Protein AF-0000000071008100 (afdb_homodimer)

Nearest PDB structures (foldseek):
  7f98-assembly1_A  TM=8.931E-01  e=3.083E-53  Homo sapiens
  7f99-assembly1_A  TM=8.999E-01  e=3.779E-52  Homo sapiens
  5vad-assembly1_A  TM=8.948E-01  e=8.210E-52  Homo sapiens
  7y3s-assembly1_A  TM=8.762E-01  e=2.977E-52  Homo sapiens
  7osy-assembly1_B  TM=8.820E-01  e=2.403E-51  Homo sapiens

Sequence (1028 aa):
MLKSILGISPPRVEVNKEDDFDTWYEQVVVKGEMIDHCCLPGYFILKPVAYGMWEKVRSWLADHLQPLELQSFSVPILPYLGDRAQAPYAVSGSSSFPNAESVIYPYCRKWIKSHRDLPLRMNQWCIRFQHEQNPQPLLRSCEYLLQEVHSAHITKDSARQEAAQILELYSLLYRDLLAIPVVKGYKNAAYLQDTDISTGVVIAYIPATNQCIEGAKCHEFGQTLSKAYEITVRDPSATAEPAALLHVWQNCWRISIRALGVMVATHSDNHGLVLPPRIAETQVAIVAAQASSTDEQLILDTETDRLVSRLSSAGIRVKVDDLEGYSLGWRFNEWIVSGTPLFIVLGPNEVTNQVVTIGRRDLLHAEGKVEAAIPELHTIIPTTLANIQEELYRNALAKFQADQTRIADNWDDFIKSLYRDKLVCLAPHCRQRSCELYIEGMGSDGTDQALGSHIKCLCVPLEQPGATEECATPCINPTCKYSALKWAMFGCKYSPGNPIIPLRCFSLPSYRMSMLKSILGISPPRVEVNKEDDFDTWYEQVVVKGEMIDHCCLPGYFILKPVAYGMWEKVRSWLADHLQPLELQSFSVPILPYLGDRAQAPYAVSGSSSFPNAESVIYPYCRKWIKSHRDLPLRMNQWCIRFQHEQNPQPLLRSCEYLLQEVHSAHITKDSARQEAAQILELYSLLYRDLLAIPVVKGYKNAAYLQDTDISTGVVIAYIPATNQCIEGAKCHEFGQTLSKAYEITVRDPSATAEPAALLHVWQNCWRISIRALGVMVATHSDNHGLVLPPRIAETQVAIVAAQASSTDEQLILDTETDRLVSRLSSAGIRVKVDDLEGYSLGWRFNEWIVSGTPLFIVLGPNEVTNQVVTIGRRDLLHAEGKVEAAIPELHTIIPTTLANIQEELYRNALAKFQADQTRIADNWDDFIKSLYRDKLVCLAPHCRQRSCELYIEGMGSDGTDQALGSHIKCLCVPLEQPGATEECATPCINPTCKYSALKWAMFGCKYSPGNPIIPLRCFSLPSYRMS

Radius of gyration: 31.83 Å; Cα contacts (8 Å, |Δi|>4): 2131; chains: 2; bounding box: 93×86×74 Å

Secondary structure (DSSP, 8-state):
--TTTS--PPP---S-TTT-HHHHHHHHHHHTTSEEE-SSTT-EEEPHHHHHHHHHHHHHHHHHHGGG--EE-B--SGGGGS-GGGSTT--S-S-SSPPHHHHHHHHHHHH--SGGG-SEEEEEEEEEE---SS-BTTTB-SEEEEEEEEEEESSHHHHHHHHHHHHHHHHHIIIIIT---EEEEE--GGG--TT-SEEEEEEEEETTTTEEEEEEEEEEEETHHHHHTT-EEE-TT--SSSPPEEEPEEEEEEEETHHHHHHHHHH-BTTB----TTT-S-SEEEEEPPPSSHHHHHHHHHHHHHHHHHHHHTT--EEEE--SSS-HHHHHHHHHHHT-SEEEEE-HHHHHHTEEEEEESSS-GGGGEEEEEGGGHHHHHHHHHHHHHHHHHHHHHHHHHHHTEEE--SHHHHHIIIIIS--EEEEEE---HHHHHHHHTB-TTSSB------EEEEEEESS-SS---TTSSBPSSTT--SBP-EEEEEEEBP--------------------/--TTTS--PPP---S-TTT-HHHHHHHHHHHTTSEEE-SSTT-EEEPHHHHHHHHHHHHHHHHHHGGG--EE-B--SGGGGS-GGGSTT--S-S-SSPPHHHHHHHHHHHH--SGGG-SEEEEEEEEEE---SS-BTTTB-SEEEEEEEEEEESSHHHHHHHHHHHHHHHHHIIIIIT---EEEEE--GGG--TT-SEEEEEEEEETTTTEEEEEEEEEEEETHHHHHTT-EEE-TT--SSSPPEEEPEEEEEEEETHHHHHHHHHH-BTTB----TTT-S-SEEEEEPPPSSHHHHHHHHHHHHHHHHHHHHTT--EEEE--SSS-HHHHHHHHHHHT-SEEEEE-HHHHHHTEEEEEESSS-GGGGEEEEEGGGHHHHHHHHHHHHHHHHHHHHHHHHHHHTEEE--SHHHHHIIIIIS--EEEEEE---HHHHHHHHTB-TTSSB------EEEEEEESS-SS---TTTSB-SSTT--SBP-EEEEEEEBP--------------------

Structure (mmCIF, N/CA/C/O backbone):
data_AF-0000000071008100-model_v1
#
loop_
_entity.id
_entity.type
_entity.pdbx_description
1 polymer 'proline--tRNA ligase'
#
loop_
_atom_site.group_PDB
_atom_site.id
_atom_site.type_symbol
_atom_site.label_atom_id
_atom_site.label_alt_id
_atom_site.label_comp_id
_atom_site.label_asym_id
_atom_site.label_entity_id
_atom_site.label_seq_id
_atom_site.pdbx_PDB_ins_code
_atom_site.Cartn_x
_atom_site.Cartn_y
_atom_site.Cartn_z
_atom_site.occupancy
_atom_site.B_iso_or_equiv
_atom_site.auth_seq_id
_atom_site.auth_comp_id
_atom_site.auth_asym_id
_atom_site.auth_atom_id
_atom_site.pdbx_PDB_model_num
ATOM 1 N N . MET A 1 1 ? -36 -23.938 -1.947 1 25.44 1 MET A N 1
ATOM 2 C CA . MET A 1 1 ? -36.812 -24.016 -3.158 1 25.44 1 MET A CA 1
ATOM 3 C C . MET A 1 1 ? -36.938 -22.656 -3.826 1 25.44 1 MET A C 1
ATOM 5 O O . MET A 1 1 ? -37.031 -22.562 -5.051 1 25.44 1 MET A O 1
ATOM 9 N N . LEU A 1 2 ? -36.812 -21.594 -3.041 1 24.92 2 LEU A N 1
ATOM 10 C CA . LEU A 1 2 ? -37 -20.234 -3.516 1 24.92 2 LEU A CA 1
ATOM 11 C C . LEU A 1 2 ? -35.75 -19.703 -4.203 1 24.92 2 LEU A C 1
ATOM 13 O O . LEU A 1 2 ? -35.844 -19 -5.211 1 24.92 2 LEU A O 1
ATOM 17 N N . LYS A 1 3 ? -34.656 -19.812 -3.801 1 34.62 3 LYS A N 1
ATOM 18 C CA . LYS A 1 3 ? -33.469 -19.469 -4.594 1 34.62 3 LYS A CA 1
ATOM 19 C C . LYS A 1 3 ? -33.344 -20.406 -5.785 1 34.62 3 LYS A C 1
ATOM 21 O O . LYS A 1 3 ? -32.438 -20.234 -6.609 1 34.62 3 LYS A O 1
ATOM 26 N N . SER A 1 4 ? -33.844 -21.516 -5.898 1 36.06 4 SER A N 1
ATOM 27 C CA . SER A 1 4 ? -34.312 -22.062 -7.168 1 36.06 4 SER A CA 1
ATOM 28 C C . SER A 1 4 ? -35.281 -21.109 -7.855 1 36.06 4 SER A C 1
ATOM 30 O O . SER A 1 4 ? -35.469 -21.172 -9.078 1 36.06 4 SER A O 1
ATOM 32 N N . ILE A 1 5 ? -36.062 -20.266 -7.184 1 33.66 5 ILE A N 1
ATOM 33 C CA . ILE A 1 5 ? -37.219 -19.484 -7.684 1 33.66 5 ILE A CA 1
ATOM 34 C C . ILE A 1 5 ? -36.719 -18.188 -8.312 1 33.66 5 ILE A C 1
ATOM 36 O O . ILE A 1 5 ? -37.281 -17.703 -9.289 1 33.66 5 ILE A O 1
ATOM 40 N N . LEU A 1 6 ? -35.781 -17.391 -7.68 1 41.53 6 LEU A N 1
ATOM 41 C CA . LEU A 1 6 ? -35.531 -16.125 -8.367 1 41.53 6 LEU A CA 1
ATOM 42 C C . LEU A 1 6 ? -34.594 -16.344 -9.555 1 41.53 6 LEU A C 1
ATOM 44 O O . LEU A 1 6 ? -34.125 -15.375 -10.172 1 41.53 6 LEU A O 1
ATOM 48 N N . GLY A 1 7 ? -34.344 -17.547 -10.148 1 42.91 7 GLY A N 1
ATOM 49 C CA . GLY A 1 7 ? -33.656 -17.922 -11.391 1 42.91 7 GLY A CA 1
ATOM 50 C C . GLY A 1 7 ? -32.156 -17.703 -11.352 1 42.91 7 GLY A C 1
ATOM 51 O O . GLY A 1 7 ? -31.516 -17.656 -12.398 1 42.91 7 GLY A O 1
ATOM 52 N N . ILE A 1 8 ? -31.609 -17.203 -10.219 1 50.28 8 ILE A N 1
ATOM 53 C CA . ILE A 1 8 ? -30.188 -16.922 -10.383 1 50.28 8 ILE A CA 1
ATOM 54 C C . ILE A 1 8 ? -29.375 -18.172 -10.07 1 50.28 8 ILE A C 1
ATOM 56 O O . ILE A 1 8 ? -29.453 -18.703 -8.961 1 50.28 8 ILE A O 1
ATOM 60 N N . SER A 1 9 ? -28.953 -18.953 -11.008 1 55.56 9 SER A N 1
ATOM 61 C CA . SER A 1 9 ? -28.094 -20.125 -10.891 1 55.56 9 SER A CA 1
ATOM 62 C C . SER A 1 9 ? -26.766 -19.781 -10.203 1 55.56 9 SER A C 1
ATOM 64 O O . SER A 1 9 ? -26.234 -18.688 -10.383 1 55.56 9 SER A O 1
ATOM 66 N N . PRO A 1 10 ? -26.406 -20.641 -9.148 1 61.62 10 PRO A N 1
ATOM 67 C CA . PRO A 1 10 ? -25.109 -20.422 -8.531 1 61.62 10 PRO A CA 1
ATOM 68 C C . PRO A 1 10 ? -23.984 -20.312 -9.562 1 61.62 10 PRO A C 1
ATOM 70 O O . PRO A 1 10 ? -24.094 -20.844 -10.672 1 61.62 10 PRO A O 1
ATOM 73 N N . PRO A 1 11 ? -23.031 -19.5 -9.164 1 72.12 11 PRO A N 1
ATOM 74 C CA . PRO A 1 11 ? -21.906 -19.406 -10.094 1 72.12 11 PRO A CA 1
ATOM 75 C C . PRO A 1 11 ? -21.266 -20.781 -10.375 1 72.12 11 PRO A C 1
ATOM 77 O O . PRO A 1 11 ? -21.172 -21.609 -9.469 1 72.12 11 PRO A O 1
ATOM 80 N N . ARG A 1 12 ? -21.172 -21.125 -11.609 1 82.19 12 ARG A N 1
ATOM 81 C CA . ARG A 1 12 ? -20.484 -22.359 -11.992 1 82.19 12 ARG A CA 1
ATOM 82 C C . ARG A 1 12 ? -19.531 -22.109 -13.148 1 82.19 12 ARG A C 1
ATOM 84 O O . ARG A 1 12 ? -19.812 -21.312 -14.039 1 82.19 12 ARG A O 1
ATOM 91 N N . VAL A 1 13 ? -18.5 -22.828 -13 1 90.06 13 VAL A N 1
ATOM 92 C CA . VAL A 1 13 ? -17.547 -22.828 -14.109 1 90.06 13 VAL A CA 1
ATOM 93 C C . VAL A 1 13 ? -18.094 -23.672 -15.25 1 90.06 13 VAL A C 1
ATOM 95 O O . VAL A 1 13 ? -18.5 -24.828 -15.047 1 90.06 13 VAL A O 1
ATOM 98 N N . GLU A 1 14 ? -18.078 -23.125 -16.359 1 91.62 14 GLU A N 1
ATOM 99 C CA . GLU A 1 14 ? -18.797 -23.75 -17.469 1 91.62 14 GLU A CA 1
ATOM 100 C C . GLU A 1 14 ? -17.844 -24.547 -18.359 1 91.62 14 GLU A C 1
ATOM 102 O O . GLU A 1 14 ? -18.266 -25.5 -19.031 1 91.62 14 GLU A O 1
ATOM 107 N N . VAL A 1 15 ? -16.656 -24.125 -18.391 1 93.69 15 VAL A N 1
ATOM 108 C CA . VAL A 1 15 ? -15.68 -24.781 -19.25 1 93.69 15 VAL A CA 1
ATOM 109 C C . VAL A 1 15 ? -14.672 -25.531 -18.391 1 93.69 15 VAL A C 1
ATOM 111 O O . VAL A 1 15 ? -14.297 -25.078 -17.312 1 93.69 15 VAL A O 1
ATOM 114 N N . ASN A 1 16 ? -14.32 -26.672 -18.953 1 95.06 16 ASN A N 1
ATOM 115 C CA . ASN A 1 16 ? -13.32 -27.469 -18.25 1 95.06 16 ASN A CA 1
ATOM 116 C C . ASN A 1 16 ? -11.906 -26.969 -18.516 1 95.06 16 ASN A C 1
ATOM 118 O O . ASN A 1 16 ? -11.586 -26.562 -19.641 1 95.06 16 ASN A O 1
ATOM 122 N N . LYS A 1 17 ? -11.133 -27.141 -17.5 1 95.31 17 LYS A N 1
ATOM 123 C CA . LYS A 1 17 ? -9.734 -26.719 -17.531 1 95.31 17 LYS A CA 1
ATOM 124 C C . LYS A 1 17 ? -8.992 -27.422 -18.672 1 95.31 17 LYS A C 1
ATOM 126 O O . LYS A 1 17 ? -8.211 -26.781 -19.391 1 95.31 17 LYS A O 1
ATOM 131 N N . GLU A 1 18 ? -9.273 -28.641 -18.953 1 91.44 18 GLU A N 1
ATOM 132 C CA . GLU A 1 18 ? -8.578 -29.484 -19.922 1 91.44 18 GLU A CA 1
ATOM 133 C C . GLU A 1 18 ? -8.992 -29.156 -21.344 1 91.44 18 GLU A C 1
ATOM 135 O O . GLU A 1 18 ? -8.227 -29.375 -22.281 1 91.44 18 GLU A O 1
ATOM 140 N N . ASP A 1 19 ? -10.141 -28.531 -21.469 1 92.19 19 ASP A N 1
ATOM 141 C CA . ASP A 1 19 ? -10.68 -28.281 -22.797 1 92.19 19 ASP A CA 1
ATOM 142 C C . ASP A 1 19 ? -10.305 -26.891 -23.297 1 92.19 19 ASP A C 1
ATOM 144 O O . ASP A 1 19 ? -9.938 -26.703 -24.453 1 92.19 19 ASP A O 1
ATOM 148 N N . ASP A 1 20 ? -10.414 -25.953 -22.406 1 93.62 20 ASP A N 1
ATOM 149 C CA . ASP A 1 20 ? -10.133 -24.547 -22.719 1 93.62 20 ASP A CA 1
ATOM 150 C C . ASP A 1 20 ? -9.586 -23.828 -21.484 1 93.62 20 ASP A C 1
ATOM 152 O O . ASP A 1 20 ? -10.344 -23.172 -20.766 1 93.62 20 ASP A O 1
ATOM 156 N N . PHE A 1 21 ? -8.359 -23.812 -21.422 1 94.19 21 PHE A N 1
ATOM 157 C CA . PHE A 1 21 ? -7.711 -23.297 -20.219 1 94.19 21 PHE A CA 1
ATOM 158 C C . PHE A 1 21 ? -7.988 -21.812 -20.047 1 94.19 21 PHE A C 1
ATOM 160 O O . PHE A 1 21 ? -8.297 -21.344 -18.953 1 94.19 21 PHE A O 1
ATOM 167 N N . ASP A 1 22 ? -7.82 -21 -21.078 1 92.75 22 ASP A N 1
ATOM 168 C CA . ASP A 1 22 ? -7.926 -19.547 -20.984 1 92.75 22 ASP A CA 1
ATOM 169 C C . ASP A 1 22 ? -9.32 -19.125 -20.516 1 92.75 22 ASP A C 1
ATOM 171 O O . ASP A 1 22 ? -9.445 -18.312 -19.609 1 92.75 22 ASP A O 1
ATOM 175 N N . THR A 1 23 ? -10.289 -19.672 -21.094 1 94.25 23 THR A N 1
ATOM 176 C CA . THR A 1 23 ? -11.656 -19.344 -20.719 1 94.25 23 THR A CA 1
ATOM 177 C C . THR A 1 23 ? -11.961 -19.859 -19.312 1 94.25 23 THR A C 1
ATOM 179 O O . THR A 1 23 ? -12.609 -19.172 -18.516 1 94.25 23 THR A O 1
ATOM 182 N N . TRP A 1 24 ? -11.539 -21.109 -19.094 1 96.5 24 TRP A N 1
ATOM 183 C CA . TRP A 1 24 ? -11.695 -21.672 -17.766 1 96.5 24 TRP A CA 1
ATOM 184 C C . TRP A 1 24 ? -11.078 -20.766 -16.703 1 96.5 24 TRP A C 1
ATOM 186 O O . TRP A 1 24 ? -11.727 -20.438 -15.711 1 96.5 24 TRP A O 1
ATOM 196 N N . TYR A 1 25 ? -9.922 -20.406 -16.969 1 96.75 25 TYR A N 1
ATOM 197 C CA . TYR A 1 25 ? -9.18 -19.578 -16.016 1 96.75 25 TYR A CA 1
ATOM 198 C C . TYR A 1 25 ? -9.922 -18.281 -15.719 1 96.75 25 TYR A C 1
ATOM 200 O O . TYR A 1 25 ? -10.094 -17.906 -14.562 1 96.75 25 TYR A O 1
ATOM 208 N N . GLU A 1 26 ? -10.289 -17.609 -16.672 1 94.81 26 GLU A N 1
ATOM 209 C CA . GLU A 1 26 ? -11.008 -16.344 -16.516 1 94.81 26 GLU A CA 1
ATOM 210 C C . GLU A 1 26 ? -12.289 -16.547 -15.711 1 94.81 26 GLU A C 1
ATOM 212 O O . GLU A 1 26 ? -12.594 -15.734 -14.828 1 94.81 26 GLU A O 1
ATOM 217 N N . GLN A 1 27 ? -13 -17.562 -15.992 1 95.75 27 GLN A N 1
ATOM 218 C CA . GLN A 1 27 ? -14.234 -17.828 -15.266 1 95.75 27 GLN A CA 1
ATOM 219 C C . GLN A 1 27 ? -13.953 -18.078 -13.781 1 95.75 27 GLN A C 1
ATOM 221 O O . GLN A 1 27 ? -14.688 -17.594 -12.922 1 95.75 27 GLN A O 1
ATOM 226 N N . VAL A 1 28 ? -12.922 -18.781 -13.555 1 97.25 28 VAL A N 1
ATOM 227 C CA . VAL A 1 28 ? -12.586 -19.141 -12.18 1 97.25 28 VAL A CA 1
ATOM 228 C C . VAL A 1 28 ? -12.266 -17.875 -11.383 1 97.25 28 VAL A C 1
ATOM 230 O O . VAL A 1 28 ? -12.75 -17.688 -10.266 1 97.25 28 VAL A O 1
ATOM 233 N N . VAL A 1 29 ? -11.5 -16.969 -11.961 1 97.06 29 VAL A N 1
ATOM 234 C CA . VAL A 1 29 ? -11.07 -15.781 -11.219 1 97.06 29 VAL A CA 1
ATOM 235 C C . VAL A 1 29 ? -12.234 -14.797 -11.094 1 97.06 29 VAL A C 1
ATOM 237 O O . VAL A 1 29 ? -12.344 -14.078 -10.102 1 97.06 29 VAL A O 1
ATOM 240 N N . VAL A 1 30 ? -13.117 -14.758 -12.055 1 94.88 30 VAL A N 1
ATOM 241 C CA . VAL A 1 30 ? -14.25 -13.844 -12.008 1 94.88 30 VAL A CA 1
ATOM 242 C C . VAL A 1 30 ? -15.32 -14.398 -11.07 1 94.88 30 VAL A C 1
ATOM 244 O O . VAL A 1 30 ? -15.766 -13.703 -10.156 1 94.88 30 VAL A O 1
ATOM 247 N N . LYS A 1 31 ? -15.711 -15.688 -11.242 1 94.62 31 LYS A N 1
ATOM 248 C CA . LYS A 1 31 ? -16.75 -16.297 -10.43 1 94.62 31 LYS A CA 1
ATOM 249 C C . LYS A 1 31 ? -16.266 -16.531 -9 1 94.62 31 LYS A C 1
ATOM 251 O O . LYS A 1 31 ? -17.078 -16.562 -8.062 1 94.62 31 LYS A O 1
ATOM 256 N N . GLY A 1 32 ? -14.977 -16.688 -8.898 1 94.94 32 GLY A N 1
ATOM 257 C CA . GLY A 1 32 ? -14.383 -16.797 -7.574 1 94.94 32 GLY A CA 1
ATOM 258 C C . GLY A 1 32 ? -14.258 -15.453 -6.875 1 94.94 32 GLY A C 1
ATOM 259 O O . GLY A 1 32 ? -13.734 -15.375 -5.762 1 94.94 32 GLY A O 1
ATOM 260 N N . GLU A 1 33 ? -14.594 -14.391 -7.504 1 93.38 33 GLU A N 1
ATOM 261 C CA . GLU A 1 33 ? -14.688 -13.031 -6.969 1 93.38 33 GLU A CA 1
ATOM 262 C C . GLU A 1 33 ? -13.297 -12.445 -6.711 1 93.38 33 GLU A C 1
ATOM 264 O O . GLU A 1 33 ? -13.102 -11.703 -5.75 1 93.38 33 GLU A O 1
ATOM 269 N N . MET A 1 34 ? -12.398 -12.789 -7.531 1 96.25 34 MET A N 1
ATOM 270 C CA . MET A 1 34 ? -11.055 -12.219 -7.398 1 96.25 34 MET A CA 1
ATOM 271 C C . MET A 1 34 ? -10.945 -10.906 -8.164 1 96.25 34 MET A C 1
ATOM 273 O O . MET A 1 34 ? -10.32 -9.961 -7.688 1 96.25 34 MET A O 1
ATOM 277 N N . ILE A 1 35 ? -11.594 -10.906 -9.336 1 96.06 35 ILE A N 1
ATOM 278 C CA . ILE A 1 35 ? -11.445 -9.719 -10.164 1 96.06 35 ILE A CA 1
ATOM 279 C C . ILE A 1 35 ? -12.773 -9.383 -10.828 1 96.06 35 ILE A C 1
ATOM 281 O O . ILE A 1 35 ? -13.688 -10.211 -10.867 1 96.06 35 ILE A O 1
ATOM 285 N N . ASP A 1 36 ? -12.859 -8.172 -11.234 1 93.38 36 ASP A N 1
ATOM 286 C CA . ASP A 1 36 ? -13.867 -7.707 -12.18 1 93.38 36 ASP A CA 1
ATOM 287 C C . ASP A 1 36 ? -13.219 -7.051 -13.398 1 93.38 36 ASP A C 1
ATOM 289 O O . ASP A 1 36 ? -12.133 -6.484 -13.297 1 93.38 36 ASP A O 1
ATOM 293 N N . HIS A 1 37 ? -13.891 -7.246 -14.492 1 88.81 37 HIS A N 1
ATOM 294 C CA . HIS A 1 37 ? -13.422 -6.523 -15.672 1 88.81 37 HIS A CA 1
ATOM 295 C C . HIS A 1 37 ? -13.664 -5.023 -15.531 1 88.81 37 HIS A C 1
ATOM 297 O O . HIS A 1 37 ? -14.688 -4.602 -14.992 1 88.81 37 HIS A O 1
ATOM 303 N N . CYS A 1 38 ? -12.68 -4.328 -15.938 1 84 38 CYS A N 1
ATOM 304 C CA . CYS A 1 38 ? -12.781 -2.873 -15.945 1 84 38 CYS A CA 1
ATOM 305 C C . CYS A 1 38 ? -13.289 -2.375 -17.297 1 84 38 CYS A C 1
ATOM 307 O O . CYS A 1 38 ? -13.672 -3.172 -18.156 1 84 38 CYS A O 1
ATOM 309 N N . CYS A 1 39 ? -13.383 -1.089 -17.406 1 76.75 39 CYS A N 1
ATOM 310 C CA . CYS A 1 39 ? -13.906 -0.463 -18.625 1 76.75 39 CYS A CA 1
ATOM 311 C C . CYS A 1 39 ? -12.891 -0.541 -19.75 1 76.75 39 CYS A C 1
ATOM 313 O O . CYS A 1 39 ? -13.25 -0.386 -20.922 1 76.75 39 CYS A O 1
ATOM 315 N N . LEU A 1 40 ? -11.648 -0.841 -19.453 1 76.5 40 LEU A N 1
ATOM 316 C CA . LEU A 1 40 ? -10.586 -0.984 -20.453 1 76.5 40 LEU A CA 1
ATOM 317 C C . LEU A 1 40 ? -10.117 -2.432 -20.547 1 76.5 40 LEU A C 1
ATOM 319 O O . LEU A 1 40 ? -9.945 -3.098 -19.516 1 76.5 40 LEU A O 1
ATOM 323 N N . PRO A 1 41 ? -9.945 -2.814 -21.781 1 81 41 PRO A N 1
ATOM 324 C CA . PRO A 1 41 ? -9.461 -4.188 -21.922 1 81 41 PRO A CA 1
ATOM 325 C C . PRO A 1 41 ? -8.078 -4.387 -21.312 1 81 41 PRO A C 1
ATOM 327 O O . PRO A 1 41 ? -7.207 -3.523 -21.453 1 81 41 PRO A O 1
ATOM 330 N N . GLY A 1 42 ? -7.926 -5.445 -20.688 1 87.31 42 GLY A N 1
ATOM 331 C CA . GLY A 1 42 ? -6.633 -5.773 -20.109 1 87.31 42 GLY A CA 1
ATOM 332 C C . GLY A 1 42 ? -6.426 -5.172 -18.734 1 87.31 42 GLY A C 1
ATOM 333 O O . GLY A 1 42 ? -5.406 -5.426 -18.094 1 87.31 42 GLY A O 1
ATOM 334 N N . TYR A 1 43 ? -7.359 -4.359 -18.391 1 88.94 43 TYR A N 1
ATOM 335 C CA . TYR A 1 43 ? -7.344 -3.779 -17.047 1 88.94 43 TYR A CA 1
ATOM 336 C C . TYR A 1 43 ? -8.398 -4.426 -16.156 1 88.94 43 TYR A C 1
ATOM 338 O O . TYR A 1 43 ? -9.531 -4.645 -16.594 1 88.94 43 TYR A O 1
ATOM 346 N N . PHE A 1 44 ? -8.031 -4.73 -14.953 1 92.88 44 PHE A N 1
ATOM 347 C CA . PHE A 1 44 ? -8.922 -5.492 -14.086 1 92.88 44 PHE A CA 1
ATOM 348 C C . PHE A 1 44 ? -9.016 -4.859 -12.703 1 92.88 44 PHE A C 1
ATOM 350 O O . PHE A 1 44 ? -8.008 -4.391 -12.164 1 92.88 44 PHE A O 1
ATOM 357 N N . ILE A 1 45 ? -10.18 -4.844 -12.188 1 93.75 45 ILE A N 1
ATOM 358 C CA . ILE A 1 45 ? -10.391 -4.453 -10.797 1 93.75 45 ILE A CA 1
ATOM 359 C C . ILE A 1 45 ? -10.047 -5.621 -9.875 1 93.75 45 ILE A C 1
ATOM 361 O O . ILE A 1 45 ? -10.523 -6.738 -10.078 1 93.75 45 ILE A O 1
ATOM 365 N N . LEU A 1 46 ? -9.219 -5.383 -8.961 1 96.44 46 LEU A N 1
ATOM 366 C CA . LEU A 1 46 ? -8.945 -6.406 -7.953 1 96.44 46 LEU A CA 1
ATOM 367 C C . LEU A 1 46 ? -9.977 -6.344 -6.824 1 96.44 46 LEU A C 1
ATOM 369 O O . LEU A 1 46 ? -10.055 -5.348 -6.105 1 96.44 46 LEU A O 1
ATOM 373 N N . LYS A 1 47 ? -10.68 -7.379 -6.68 1 96 47 LYS A N 1
ATOM 374 C CA . LYS A 1 47 ? -11.68 -7.449 -5.617 1 96 47 LYS A CA 1
ATOM 375 C C . LYS A 1 47 ? -11.039 -7.805 -4.281 1 96 47 LYS A C 1
ATOM 377 O O . LYS A 1 47 ? -9.836 -8.039 -4.207 1 96 47 LYS A O 1
ATOM 382 N N . PRO A 1 48 ? -11.828 -7.758 -3.248 1 93.94 48 PRO A N 1
ATOM 383 C CA . PRO A 1 48 ? -11.258 -7.902 -1.908 1 93.94 48 PRO A CA 1
ATOM 384 C C . PRO A 1 48 ? -10.5 -9.219 -1.729 1 93.94 48 PRO A C 1
ATOM 386 O O . PRO A 1 48 ? -9.469 -9.258 -1.056 1 93.94 48 PRO A O 1
ATOM 389 N N . VAL A 1 49 ? -10.898 -10.227 -2.354 1 94.75 49 VAL A N 1
ATOM 390 C CA . VAL A 1 49 ? -10.242 -11.523 -2.215 1 94.75 49 VAL A CA 1
ATOM 391 C C . VAL A 1 49 ? -8.828 -11.453 -2.785 1 94.75 49 VAL A C 1
ATOM 393 O O . VAL A 1 49 ? -7.859 -11.781 -2.102 1 94.75 49 VAL A O 1
ATOM 396 N N . ALA A 1 50 ? -8.758 -10.977 -3.984 1 97.06 50 ALA A N 1
ATOM 397 C CA . ALA A 1 50 ? -7.453 -10.883 -4.637 1 97.06 50 ALA A CA 1
ATOM 398 C C . ALA A 1 50 ? -6.562 -9.859 -3.945 1 97.06 50 ALA A C 1
ATOM 400 O O . ALA A 1 50 ? -5.383 -10.109 -3.701 1 97.06 50 ALA A O 1
ATOM 401 N N . TYR A 1 51 ? -7.141 -8.742 -3.648 1 97.06 51 TYR A N 1
ATOM 402 C CA . TYR A 1 51 ? -6.371 -7.691 -2.996 1 97.06 51 TYR A CA 1
ATOM 403 C C . TYR A 1 51 ? -5.926 -8.125 -1.604 1 97.06 51 TYR A C 1
ATOM 405 O O . TYR A 1 51 ? -4.805 -7.828 -1.184 1 97.06 51 TYR A O 1
ATOM 413 N N . GLY A 1 52 ? -6.812 -8.727 -0.957 1 95.5 52 GLY A N 1
ATOM 414 C CA . GLY A 1 52 ? -6.445 -9.258 0.349 1 95.5 52 GLY A CA 1
ATOM 415 C C . GLY A 1 52 ? -5.297 -10.242 0.293 1 95.5 52 GLY A C 1
ATOM 416 O O . GLY A 1 52 ? -4.414 -10.227 1.151 1 95.5 52 GLY A O 1
ATOM 417 N N . MET A 1 53 ? -5.332 -11.086 -0.609 1 97.62 53 MET A N 1
ATOM 418 C CA . MET A 1 53 ? -4.246 -12.055 -0.776 1 97.62 53 MET A CA 1
ATOM 419 C C . MET A 1 53 ? -2.938 -11.344 -1.108 1 97.62 53 MET A C 1
ATOM 421 O O . MET A 1 53 ? -1.873 -11.742 -0.634 1 97.62 53 MET A O 1
ATOM 425 N N . TRP A 1 54 ? -3.033 -10.32 -1.957 1 97.69 54 TRP A N 1
ATOM 426 C CA . TRP A 1 54 ? -1.834 -9.547 -2.262 1 97.69 54 TRP A CA 1
ATOM 427 C C . TRP A 1 54 ? -1.272 -8.891 -1.002 1 97.69 54 TRP A C 1
ATOM 429 O O . TRP A 1 54 ? -0.055 -8.836 -0.814 1 97.69 54 TRP A O 1
ATOM 439 N N . GLU A 1 55 ? -2.139 -8.406 -0.19 1 95.12 55 GLU A N 1
ATOM 440 C CA . GLU A 1 55 ? -1.702 -7.828 1.077 1 95.12 55 GLU A CA 1
ATOM 441 C C . GLU A 1 55 ? -1.013 -8.875 1.95 1 95.12 55 GLU A C 1
ATOM 443 O O . GLU A 1 55 ? -0.083 -8.547 2.693 1 95.12 55 GLU A O 1
ATOM 448 N N . LYS A 1 56 ? -1.433 -10.062 1.884 1 97 56 LYS A N 1
ATOM 449 C CA . LYS A 1 56 ? -0.781 -11.133 2.635 1 97 56 LYS A CA 1
ATOM 450 C C . LYS A 1 56 ? 0.615 -11.422 2.09 1 97 56 LYS A C 1
ATOM 452 O O . LYS A 1 56 ? 1.54 -11.703 2.852 1 97 56 LYS A O 1
ATOM 457 N N . VAL A 1 57 ? 0.715 -11.391 0.783 1 98.12 57 VAL A N 1
ATOM 458 C CA . VAL A 1 57 ? 2.037 -11.508 0.176 1 98.12 57 VAL A CA 1
ATOM 459 C C . VAL A 1 57 ? 2.947 -10.398 0.698 1 98.12 57 VAL A C 1
ATOM 461 O O . VAL A 1 57 ? 4.086 -10.664 1.094 1 98.12 57 VAL A O 1
ATOM 464 N N . ARG A 1 58 ? 2.398 -9.211 0.703 1 96.06 58 ARG A N 1
ATOM 465 C CA . ARG A 1 58 ? 3.152 -8.062 1.196 1 96.06 58 ARG A CA 1
ATOM 466 C C . ARG A 1 58 ? 3.596 -8.281 2.641 1 96.06 58 ARG A C 1
ATOM 468 O O . ARG A 1 58 ? 4.758 -8.047 2.98 1 96.06 58 ARG A O 1
ATOM 475 N N . SER A 1 59 ? 2.715 -8.742 3.436 1 94.88 59 SER A N 1
ATOM 476 C CA . SER A 1 59 ? 3.027 -8.977 4.844 1 94.88 59 SER A CA 1
ATOM 477 C C . SER A 1 59 ? 4.074 -10.07 5.008 1 94.88 59 SER A C 1
ATOM 479 O O . SER A 1 59 ? 5 -9.938 5.809 1 94.88 59 SER A O 1
ATOM 481 N N . TRP A 1 60 ? 3.891 -11.125 4.289 1 97.44 60 TRP A N 1
ATOM 482 C CA . TRP A 1 60 ? 4.84 -12.227 4.344 1 97.44 60 TRP A CA 1
ATOM 483 C C . TRP A 1 60 ? 6.242 -11.766 3.961 1 97.44 60 TRP A C 1
ATOM 485 O O . TRP A 1 60 ? 7.215 -12.094 4.641 1 97.44 60 TRP A O 1
ATOM 495 N N . LEU A 1 61 ? 6.375 -10.992 2.92 1 97.5 61 LEU A N 1
ATOM 496 C CA . LEU A 1 61 ? 7.668 -10.492 2.471 1 97.5 61 LEU A CA 1
ATOM 497 C C . LEU A 1 61 ? 8.25 -9.5 3.479 1 97.5 61 LEU A C 1
ATOM 499 O O . LEU A 1 61 ? 9.453 -9.508 3.734 1 97.5 61 LEU A O 1
ATOM 503 N N . ALA A 1 62 ? 7.398 -8.648 3.984 1 93.12 62 ALA A N 1
ATOM 504 C CA . ALA A 1 62 ? 7.863 -7.688 4.977 1 93.12 62 ALA A CA 1
ATOM 505 C C . ALA A 1 62 ? 8.516 -8.391 6.164 1 93.12 62 ALA A C 1
ATOM 507 O O . ALA A 1 62 ? 9.57 -7.965 6.641 1 93.12 62 ALA A O 1
ATOM 508 N N . ASP A 1 63 ? 7.918 -9.445 6.59 1 94.06 63 ASP A N 1
ATOM 509 C CA . ASP A 1 63 ? 8.438 -10.203 7.723 1 94.06 63 ASP A CA 1
ATOM 510 C C . ASP A 1 63 ? 9.797 -10.82 7.395 1 94.06 63 ASP A C 1
ATOM 512 O O . ASP A 1 63 ? 10.711 -10.797 8.219 1 94.06 63 ASP A O 1
ATOM 516 N N . HIS A 1 64 ? 9.938 -11.32 6.25 1 96.25 64 HIS A N 1
ATOM 517 C CA . HIS A 1 64 ? 11.148 -12.039 5.871 1 96.25 64 HIS A CA 1
ATOM 518 C C . HIS A 1 64 ? 12.25 -11.07 5.445 1 96.25 64 HIS A C 1
ATOM 520 O O . HIS A 1 64 ? 13.43 -11.414 5.5 1 96.25 64 HIS A O 1
ATOM 526 N N . LEU A 1 65 ? 11.875 -9.898 5.047 1 95.25 65 LEU A N 1
ATOM 527 C CA . LEU A 1 65 ? 12.844 -8.93 4.539 1 95.25 65 LEU A CA 1
ATOM 528 C C . LEU A 1 65 ? 13.266 -7.957 5.633 1 95.25 65 LEU A C 1
ATOM 530 O O . LEU A 1 65 ? 14.125 -7.102 5.41 1 95.25 65 LEU A O 1
ATOM 534 N N . GLN A 1 66 ? 12.742 -8.086 6.801 1 87.38 66 GLN A N 1
ATOM 535 C CA . GLN A 1 66 ? 13 -7.172 7.91 1 87.38 66 GLN A CA 1
ATOM 536 C C . GLN A 1 66 ? 14.5 -7.043 8.18 1 87.38 66 GLN A C 1
ATOM 538 O O . GLN A 1 66 ? 15.008 -5.938 8.359 1 87.38 66 GLN A O 1
ATOM 543 N N . PRO A 1 67 ? 15.234 -8.133 8.086 1 85.81 67 PRO A N 1
ATOM 544 C CA . PRO A 1 67 ? 16.672 -8.039 8.383 1 85.81 67 PRO A CA 1
ATOM 545 C C . PRO A 1 67 ? 17.438 -7.215 7.344 1 85.81 67 PRO A C 1
ATOM 547 O O . PRO A 1 67 ? 18.547 -6.754 7.613 1 85.81 67 PRO A O 1
ATOM 550 N N . LEU A 1 68 ? 16.922 -7.043 6.188 1 90.81 68 LEU A N 1
ATOM 551 C CA . LEU A 1 68 ? 17.609 -6.352 5.109 1 90.81 68 LEU A CA 1
ATOM 552 C C . LEU A 1 68 ? 17.438 -4.84 5.227 1 90.81 68 LEU A C 1
ATOM 554 O O . LEU A 1 68 ? 18.094 -4.074 4.512 1 90.81 68 LEU A O 1
ATOM 558 N N . GLU A 1 69 ? 16.656 -4.309 6.137 1 85.88 69 GLU A N 1
ATOM 559 C CA . GLU A 1 69 ? 16.469 -2.885 6.402 1 85.88 69 GLU A CA 1
ATOM 560 C C . GLU A 1 69 ? 16.156 -2.121 5.121 1 85.88 69 GLU A C 1
ATOM 562 O O . GLU A 1 69 ? 16.828 -1.142 4.793 1 85.88 69 GLU A O 1
ATOM 567 N N . LEU A 1 70 ? 15.156 -2.5 4.441 1 93.56 70 LEU A N 1
ATOM 568 C CA . LEU A 1 70 ? 14.727 -1.849 3.207 1 93.56 70 LEU A CA 1
ATOM 569 C C . LEU A 1 70 ? 14.289 -0.413 3.475 1 93.56 70 LEU A C 1
ATOM 571 O O . LEU A 1 70 ? 13.75 -0.113 4.543 1 93.56 70 LEU A O 1
ATOM 575 N N . GLN A 1 71 ? 14.602 0.46 2.586 1 92.25 71 GLN A N 1
ATOM 576 C CA . GLN A 1 71 ? 14.102 1.83 2.594 1 92.25 71 GLN A CA 1
ATOM 577 C C . GLN A 1 71 ? 12.953 1.999 1.606 1 92.25 71 GLN A C 1
ATOM 579 O O . GLN A 1 71 ? 13.172 2.094 0.397 1 92.25 71 GLN A O 1
ATOM 584 N N . SER A 1 72 ? 11.773 2.08 2.158 1 94.44 72 SER A N 1
ATOM 585 C CA . SER A 1 72 ? 10.602 2.186 1.298 1 94.44 72 SER A CA 1
ATOM 586 C C . SER A 1 72 ? 10.359 3.627 0.866 1 94.44 72 SER A C 1
ATOM 588 O O . SER A 1 72 ? 10.516 4.555 1.664 1 94.44 72 SER A O 1
ATOM 590 N N . PHE A 1 73 ? 10.102 3.83 -0.382 1 95.5 73 PHE A N 1
ATOM 591 C CA . PHE A 1 73 ? 9.844 5.145 -0.962 1 95.5 73 PHE A CA 1
ATOM 592 C C . PHE A 1 73 ? 8.797 5.051 -2.064 1 95.5 73 PHE A C 1
ATOM 594 O O . PHE A 1 73 ? 8.25 3.979 -2.32 1 95.5 73 PHE A O 1
ATOM 601 N N . SER A 1 74 ? 8.367 6.133 -2.605 1 93.94 74 SER A N 1
ATOM 602 C CA . SER A 1 74 ? 7.355 6.141 -3.658 1 93.94 74 SER A CA 1
ATOM 603 C C . SER A 1 74 ? 7.68 7.176 -4.73 1 93.94 74 SER A C 1
ATOM 605 O O . SER A 1 74 ? 7.984 8.328 -4.418 1 93.94 74 SER A O 1
ATOM 607 N N . VAL A 1 75 ? 7.648 6.742 -5.973 1 92 75 VAL A N 1
ATOM 608 C CA . VAL A 1 75 ? 7.84 7.621 -7.121 1 92 75 VAL A CA 1
ATOM 609 C C . VAL A 1 75 ? 6.504 7.863 -7.816 1 92 75 VAL A C 1
ATOM 611 O O . VAL A 1 75 ? 5.684 6.949 -7.93 1 92 75 VAL A O 1
ATOM 614 N N . PRO A 1 76 ? 6.293 9.07 -8.219 1 89 76 PRO A N 1
ATOM 615 C CA . PRO A 1 76 ? 5.066 9.328 -8.969 1 89 76 PRO A CA 1
ATOM 616 C C . PRO A 1 76 ? 4.922 8.43 -10.195 1 89 76 PRO A C 1
ATOM 618 O O . PRO A 1 76 ? 5.922 8.055 -10.812 1 89 76 PRO A O 1
ATOM 621 N N . ILE A 1 77 ? 3.678 8.18 -10.57 1 85.06 77 ILE A N 1
ATOM 622 C CA . ILE A 1 77 ? 3.387 7.199 -11.609 1 85.06 77 ILE A CA 1
ATOM 623 C C . ILE A 1 77 ? 3.566 7.836 -12.984 1 85.06 77 ILE A C 1
ATOM 625 O O . ILE A 1 77 ? 3.926 7.152 -13.945 1 85.06 77 ILE A O 1
ATOM 629 N N . LEU A 1 78 ? 3.357 9.055 -13.125 1 76.5 78 LEU A N 1
ATOM 630 C CA . LEU A 1 78 ? 3.234 9.711 -14.422 1 76.5 78 LEU A CA 1
ATOM 631 C C . LEU A 1 78 ? 4.527 9.586 -15.219 1 76.5 78 LEU A C 1
ATOM 633 O O . LEU A 1 78 ? 4.496 9.359 -16.438 1 76.5 78 LEU A O 1
ATOM 637 N N . PRO A 1 79 ? 5.629 9.742 -14.492 1 72.94 79 PRO A N 1
ATOM 638 C CA . PRO A 1 79 ? 6.867 9.586 -15.258 1 72.94 79 PRO A CA 1
ATOM 639 C C . PRO A 1 79 ? 6.973 8.211 -15.93 1 72.94 79 PRO A C 1
ATOM 641 O O . PRO A 1 79 ? 7.672 8.062 -16.938 1 72.94 79 PRO A O 1
ATOM 644 N N . TYR A 1 80 ? 6.32 7.262 -15.398 1 73.31 80 TYR A N 1
ATOM 645 C CA . TYR A 1 80 ? 6.375 5.918 -15.953 1 73.31 80 TYR A CA 1
ATOM 646 C C . TYR A 1 80 ? 5.492 5.805 -17.188 1 73.31 80 TYR A C 1
ATOM 648 O O . TYR A 1 80 ? 5.578 4.828 -17.938 1 73.31 80 TYR A O 1
ATOM 656 N N . LEU A 1 81 ? 4.641 6.73 -17.344 1 69.31 81 LEU A N 1
ATOM 657 C CA . LEU A 1 81 ? 3.709 6.703 -18.469 1 69.31 81 LEU A CA 1
ATOM 658 C C . LEU A 1 81 ? 4.223 7.555 -19.625 1 69.31 81 LEU A C 1
ATOM 660 O O . LEU A 1 81 ? 3.578 7.637 -20.672 1 69.31 81 LEU A O 1
ATOM 664 N N . GLY A 1 82 ? 5.379 8.219 -19.422 1 61.56 82 GLY A N 1
ATOM 665 C CA . GLY A 1 82 ? 5.953 9.039 -20.469 1 61.56 82 GLY A CA 1
ATOM 666 C C . GLY A 1 82 ? 6.609 8.227 -21.578 1 61.56 82 GLY A C 1
ATOM 667 O O . GLY A 1 82 ? 6.434 7.008 -21.641 1 61.56 82 GLY A O 1
ATOM 668 N N . ASP A 1 83 ? 7.078 8.984 -22.594 1 51.16 83 ASP A N 1
ATOM 669 C CA . ASP A 1 83 ? 7.719 8.367 -23.75 1 51.16 83 ASP A CA 1
ATOM 670 C C . ASP A 1 83 ? 9.078 7.789 -23.375 1 51.16 83 ASP A C 1
ATOM 672 O O . ASP A 1 83 ? 9.945 8.5 -22.859 1 51.16 83 ASP A O 1
ATOM 676 N N . ARG A 1 84 ? 9.18 6.492 -23.562 1 52.56 84 ARG A N 1
ATOM 677 C CA . ARG A 1 84 ? 10.406 5.738 -23.328 1 52.56 84 ARG A CA 1
ATOM 678 C C . ARG A 1 84 ? 11.594 6.391 -24.047 1 52.56 84 ARG A C 1
ATOM 680 O O . ARG A 1 84 ? 12.727 6.312 -23.562 1 52.56 84 ARG A O 1
ATOM 687 N N . ALA A 1 85 ? 11.289 6.891 -25.25 1 45.06 85 ALA A N 1
ATOM 688 C CA . ALA A 1 85 ? 12.359 7.41 -26.094 1 45.06 85 ALA A CA 1
ATOM 689 C C . ALA A 1 85 ? 13.125 8.523 -25.391 1 45.06 85 ALA A C 1
ATOM 691 O O . ALA A 1 85 ? 14.273 8.82 -25.734 1 45.06 85 ALA A O 1
ATOM 692 N N . GLN A 1 86 ? 12.516 9.125 -24.438 1 43.72 86 GLN A N 1
ATOM 693 C CA . GLN A 1 86 ? 13.188 10.25 -23.797 1 43.72 86 GLN A CA 1
ATOM 694 C C . GLN A 1 86 ? 14.055 9.781 -22.641 1 43.72 86 GLN A C 1
ATOM 696 O O . GLN A 1 86 ? 14.797 10.578 -22.047 1 43.72 86 GLN A O 1
ATOM 701 N N . ALA A 1 87 ? 14.023 8.445 -22.469 1 48.78 87 ALA A N 1
ATOM 702 C CA . ALA A 1 87 ? 14.852 7.977 -21.359 1 48.78 87 ALA A CA 1
ATOM 703 C C . ALA A 1 87 ? 16.219 7.523 -21.844 1 48.78 87 ALA A C 1
ATOM 705 O O . ALA A 1 87 ? 16.328 6.871 -22.891 1 48.78 87 ALA A O 1
ATOM 706 N N . PRO A 1 88 ? 17.281 8.164 -21.516 1 43.69 88 PRO A N 1
ATOM 707 C CA . PRO A 1 88 ? 18.609 7.781 -22.016 1 43.69 88 PRO A CA 1
ATOM 708 C C . PRO A 1 88 ? 18.766 6.27 -22.172 1 43.69 88 PRO A C 1
ATOM 710 O O . PRO A 1 88 ? 19.453 5.809 -23.078 1 43.69 88 PRO A O 1
ATOM 713 N N . TYR A 1 89 ? 18.594 5.477 -21.172 1 42.84 89 TYR A N 1
ATOM 714 C CA . TYR A 1 89 ? 18.844 4.043 -21.281 1 42.84 89 TYR A CA 1
ATOM 715 C C . TYR A 1 89 ? 17.531 3.283 -21.453 1 42.84 89 TYR A C 1
ATOM 717 O O . TYR A 1 89 ? 17.094 2.564 -20.562 1 42.84 89 TYR A O 1
ATOM 725 N N . ALA A 1 90 ? 16.891 3.83 -22.328 1 44.5 90 ALA A N 1
ATOM 726 C CA . ALA A 1 90 ? 15.742 3.035 -22.734 1 44.5 90 ALA A CA 1
ATOM 727 C C . ALA A 1 90 ? 16.141 1.591 -23.016 1 44.5 90 ALA A C 1
ATOM 729 O O . ALA A 1 90 ? 16.891 1.32 -23.953 1 44.5 90 ALA A O 1
ATOM 730 N N . VAL A 1 91 ? 16.375 0.894 -21.953 1 44.97 91 VAL A N 1
ATOM 731 C CA . VAL A 1 91 ? 16.688 -0.522 -22.109 1 44.97 91 VAL A CA 1
ATOM 732 C C . VAL A 1 91 ? 15.797 -1.133 -23.188 1 44.97 91 VAL A C 1
ATOM 734 O O . VAL A 1 91 ? 14.656 -0.7 -23.375 1 44.97 91 VAL A O 1
ATOM 737 N N . SER A 1 92 ? 16.484 -1.754 -23.984 1 41.94 92 SER A N 1
ATOM 738 C CA . SER A 1 92 ? 15.898 -2.533 -25.078 1 41.94 92 SER A CA 1
ATOM 739 C C . SER A 1 92 ? 14.805 -3.461 -24.578 1 41.94 92 SER A C 1
ATOM 741 O O . SER A 1 92 ? 15.008 -4.223 -23.625 1 41.94 92 SER A O 1
ATOM 743 N N . GLY A 1 93 ? 13.609 -2.896 -24.156 1 45.56 93 GLY A N 1
ATOM 744 C CA . GLY A 1 93 ? 12.508 -3.832 -23.969 1 45.56 93 GLY A CA 1
ATOM 745 C C . GLY A 1 93 ? 11.266 -3.463 -24.75 1 45.56 93 GLY A C 1
ATOM 746 O O . GLY A 1 93 ? 11.242 -2.449 -25.453 1 45.56 93 GLY A O 1
ATOM 747 N N . SER A 1 94 ? 10.469 -4.477 -24.922 1 45.56 94 SER A N 1
ATOM 748 C CA . SER A 1 94 ? 9.227 -4.473 -25.688 1 45.56 94 SER A CA 1
ATOM 749 C C . SER A 1 94 ? 8.266 -3.402 -25.188 1 45.56 94 SER A C 1
ATOM 751 O O . SER A 1 94 ? 7.25 -3.121 -25.812 1 45.56 94 SER A O 1
ATOM 753 N N . SER A 1 95 ? 8.617 -2.846 -23.984 1 52.47 95 SER A N 1
ATOM 754 C CA . SER A 1 95 ? 7.566 -1.969 -23.484 1 52.47 95 SER A CA 1
ATOM 755 C C . SER A 1 95 ? 7.82 -0.518 -23.891 1 52.47 95 SER A C 1
ATOM 757 O O . SER A 1 95 ? 8.969 -0.068 -23.906 1 52.47 95 SER A O 1
ATOM 759 N N . SER A 1 96 ? 6.828 0.139 -24.453 1 56.81 96 SER A N 1
ATOM 760 C CA . SER A 1 96 ? 6.82 1.553 -24.812 1 56.81 96 SER A CA 1
ATOM 761 C C . SER A 1 96 ? 6.914 2.439 -23.578 1 56.81 96 SER A C 1
ATOM 763 O O . SER A 1 96 ? 7.113 3.652 -23.688 1 56.81 96 SER A O 1
ATOM 765 N N . PHE A 1 97 ? 6.941 1.688 -22.453 1 62.44 97 PHE A N 1
ATOM 766 C CA . PHE A 1 97 ? 7.004 2.488 -21.234 1 62.44 97 PHE A CA 1
ATOM 767 C C . PHE A 1 97 ? 8.438 2.578 -20.719 1 62.44 97 PHE A C 1
ATOM 769 O O . PHE A 1 97 ? 9.234 1.66 -20.922 1 62.44 97 PHE A O 1
ATOM 776 N N . PRO A 1 98 ? 8.703 3.689 -20.078 1 67.81 98 PRO A N 1
ATOM 777 C CA . PRO A 1 98 ? 10.039 3.814 -19.484 1 67.81 98 PRO A CA 1
ATOM 778 C C . PRO A 1 98 ? 10.312 2.752 -18.422 1 67.81 98 PRO A C 1
ATOM 780 O O . PRO A 1 98 ? 9.398 2.338 -17.703 1 67.81 98 PRO A O 1
ATOM 783 N N . ASN A 1 99 ? 11.586 2.334 -18.469 1 75.19 99 ASN A N 1
ATOM 784 C CA . ASN A 1 99 ? 11.969 1.416 -17.406 1 75.19 99 ASN A CA 1
ATOM 785 C C . ASN A 1 99 ? 12.07 2.129 -16.062 1 75.19 99 ASN A C 1
ATOM 787 O O . ASN A 1 99 ? 12.281 3.342 -16 1 75.19 99 ASN A O 1
ATOM 791 N N . ALA A 1 100 ? 11.914 1.44 -15.062 1 81.06 100 ALA A N 1
ATOM 792 C CA . ALA A 1 100 ? 11.93 1.983 -13.711 1 81.06 100 ALA A CA 1
ATOM 793 C C . ALA A 1 100 ? 13.281 2.602 -13.383 1 81.06 100 ALA A C 1
ATOM 795 O O . ALA A 1 100 ? 13.359 3.617 -12.688 1 81.06 100 ALA A O 1
ATOM 796 N N . GLU A 1 101 ? 14.32 2.008 -13.93 1 85.06 101 GLU A N 1
ATOM 797 C CA . GLU A 1 101 ? 15.688 2.434 -13.641 1 85.06 101 GLU A CA 1
ATOM 798 C C . GLU A 1 101 ? 15.922 3.869 -14.102 1 85.06 101 GLU A C 1
ATOM 800 O O . GLU A 1 101 ? 16.609 4.637 -13.43 1 85.06 101 GLU A O 1
ATOM 805 N N . SER A 1 102 ? 15.359 4.18 -15.195 1 82.06 102 SER A N 1
ATOM 806 C CA . SER A 1 102 ? 15.547 5.527 -15.734 1 82.06 102 SER A CA 1
ATOM 807 C C . SER A 1 102 ? 14.891 6.574 -14.836 1 82.06 102 SER A C 1
ATOM 809 O O . SER A 1 102 ? 15.336 7.723 -14.797 1 82.06 102 SER A O 1
ATOM 811 N N . VAL A 1 103 ? 13.93 6.148 -14.188 1 82.75 103 VAL A N 1
ATOM 812 C CA . VAL A 1 103 ? 13.203 7.07 -13.32 1 82.75 103 VAL A CA 1
ATOM 813 C C . VAL A 1 103 ? 13.852 7.098 -11.938 1 82.75 103 VAL A C 1
ATOM 815 O O . VAL A 1 103 ? 14 8.164 -11.328 1 82.75 103 VAL A O 1
ATOM 818 N N . ILE A 1 104 ? 14.367 6.027 -11.461 1 90.31 104 ILE A N 1
ATOM 819 C CA . ILE A 1 104 ? 14.75 5.848 -10.07 1 90.31 104 ILE A CA 1
ATOM 820 C C . ILE A 1 104 ? 16.234 6.156 -9.898 1 90.31 104 ILE A C 1
ATOM 822 O O . ILE A 1 104 ? 16.641 6.727 -8.883 1 90.31 104 ILE A O 1
ATOM 826 N N . TYR A 1 105 ? 17.078 5.879 -10.789 1 91.38 105 TYR A N 1
ATOM 827 C CA . TYR A 1 105 ? 18.531 5.82 -10.547 1 91.38 105 TYR A CA 1
ATOM 828 C C . TYR A 1 105 ? 19.109 7.219 -10.43 1 91.38 105 TYR A C 1
ATOM 830 O O . TYR A 1 105 ? 20.125 7.418 -9.75 1 91.38 105 TYR A O 1
ATOM 838 N N . PRO A 1 106 ? 18.562 8.195 -11.109 1 88.31 106 PRO A N 1
ATOM 839 C CA . PRO A 1 106 ? 19.047 9.539 -10.781 1 88.31 106 PRO A CA 1
ATOM 840 C C . PRO A 1 106 ? 18.922 9.859 -9.297 1 88.31 106 PRO A C 1
ATOM 842 O O . PRO A 1 106 ? 19.781 10.562 -8.742 1 88.31 106 PRO A O 1
ATOM 845 N N . TYR A 1 107 ? 17.969 9.359 -8.758 1 88.62 107 TYR A N 1
ATOM 846 C CA . TYR A 1 107 ? 17.781 9.602 -7.332 1 88.62 107 TYR A CA 1
ATOM 847 C C . TYR A 1 107 ? 18.688 8.695 -6.508 1 88.62 107 TYR A C 1
ATOM 849 O O . TYR A 1 107 ? 19.125 9.078 -5.418 1 88.62 107 TYR A O 1
ATOM 857 N N . CYS A 1 108 ? 18.922 7.535 -7 1 92.19 108 CYS A N 1
ATOM 858 C CA . CYS A 1 108 ? 19.906 6.672 -6.348 1 92.19 108 CYS A CA 1
ATOM 859 C C . CYS A 1 108 ? 21.25 7.371 -6.223 1 92.19 108 CYS A C 1
ATOM 861 O O . CYS A 1 108 ? 21.891 7.312 -5.172 1 92.19 108 CYS A O 1
ATOM 863 N N . ARG A 1 109 ? 21.641 8.016 -7.262 1 92.12 109 ARG A N 1
ATOM 864 C CA . ARG A 1 109 ? 22.891 8.766 -7.273 1 92.12 109 ARG A CA 1
ATOM 865 C C . ARG A 1 109 ? 22.875 9.859 -6.207 1 92.12 109 ARG A C 1
ATOM 867 O O . ARG A 1 109 ? 23.875 10.062 -5.512 1 92.12 109 ARG A O 1
ATOM 874 N N . LYS A 1 110 ? 21.734 10.445 -6.109 1 88.44 110 LYS A N 1
ATOM 875 C CA . LYS A 1 110 ? 21.594 11.539 -5.152 1 88.44 110 LYS A CA 1
ATOM 876 C C . LYS A 1 110 ? 21.625 11.023 -3.717 1 88.44 110 LYS A C 1
ATOM 878 O O . LYS A 1 110 ? 22.125 11.703 -2.814 1 88.44 110 LYS A O 1
ATOM 883 N N . TRP A 1 111 ? 21.125 9.914 -3.488 1 89.94 111 TRP A N 1
ATOM 884 C CA . TRP A 1 111 ? 20.969 9.383 -2.139 1 89.94 111 TRP A CA 1
ATOM 885 C C . TRP A 1 111 ? 22.266 8.766 -1.631 1 89.94 111 TRP A C 1
ATOM 887 O O . TRP A 1 111 ? 22.484 8.672 -0.42 1 89.94 111 TRP A O 1
ATOM 897 N N . ILE A 1 112 ? 23.078 8.328 -2.562 1 91.94 112 ILE A N 1
ATOM 898 C CA . ILE A 1 112 ? 24.359 7.723 -2.188 1 91.94 112 ILE A CA 1
ATOM 899 C C . ILE A 1 112 ? 25.453 8.789 -2.15 1 91.94 112 ILE A C 1
ATOM 901 O O . ILE A 1 112 ? 25.906 9.25 -3.195 1 91.94 112 ILE A O 1
ATOM 905 N N . LYS A 1 113 ? 25.906 9.102 -1.012 1 81.56 113 LYS A N 1
ATOM 906 C CA . LYS A 1 113 ? 26.922 10.141 -0.862 1 81.56 113 LYS A CA 1
ATOM 907 C C . LYS A 1 113 ? 28.281 9.523 -0.502 1 81.56 113 LYS A C 1
ATOM 909 O O . LYS A 1 113 ? 29.328 10.055 -0.891 1 81.56 113 LYS A O 1
ATOM 914 N N . SER A 1 114 ? 28.234 8.484 0.236 1 84.56 114 SER A N 1
ATOM 915 C CA . SER A 1 114 ? 29.469 7.816 0.651 1 84.56 114 SER A CA 1
ATOM 916 C C . SER A 1 114 ? 29.281 6.301 0.714 1 84.56 114 SER A C 1
ATOM 918 O O . SER A 1 114 ? 28.156 5.805 0.596 1 84.56 114 SER A O 1
ATOM 920 N N . HIS A 1 115 ? 30.422 5.633 0.866 1 86.81 115 HIS A N 1
ATOM 921 C CA . HIS A 1 115 ? 30.375 4.176 0.95 1 86.81 115 HIS A CA 1
ATOM 922 C C . HIS A 1 115 ? 29.578 3.719 2.166 1 86.81 115 HIS A C 1
ATOM 924 O O . HIS A 1 115 ? 29.125 2.572 2.221 1 86.81 115 HIS A O 1
ATOM 930 N N . ARG A 1 116 ? 29.344 4.551 3.102 1 78.62 116 ARG A N 1
ATOM 931 C CA . ARG A 1 116 ? 28.609 4.211 4.316 1 78.62 116 ARG A CA 1
ATOM 932 C C . ARG A 1 116 ? 27.109 4.09 4.035 1 78.62 116 ARG A C 1
ATOM 934 O O . ARG A 1 116 ? 26.359 3.525 4.84 1 78.62 116 ARG A O 1
ATOM 941 N N . ASP A 1 117 ? 26.703 4.645 3.023 1 86.56 117 ASP A N 1
ATOM 942 C CA . ASP A 1 117 ? 25.297 4.574 2.625 1 86.56 117 ASP A CA 1
ATOM 943 C C . ASP A 1 117 ? 24.969 3.229 1.982 1 86.56 117 ASP A C 1
ATOM 945 O O . ASP A 1 117 ? 23.812 2.949 1.662 1 86.56 117 ASP A O 1
ATOM 949 N N . LEU A 1 118 ? 26.047 2.395 1.911 1 92.25 118 LEU A N 1
ATOM 950 C CA . LEU A 1 118 ? 25.875 1.105 1.249 1 92.25 118 LEU A CA 1
ATOM 951 C C . LEU A 1 118 ? 25.891 -0.033 2.264 1 92.25 118 LEU A C 1
ATOM 953 O O . LEU A 1 118 ? 26.578 0.043 3.279 1 92.25 118 LEU A O 1
ATOM 957 N N . PRO A 1 119 ? 25.047 -1.061 2.029 1 95.38 119 PRO A N 1
ATOM 958 C CA . PRO A 1 119 ? 24.156 -1.243 0.882 1 95.38 119 PRO A CA 1
ATOM 959 C C . PRO A 1 119 ? 22.875 -0.413 0.99 1 95.38 119 PRO A C 1
ATOM 961 O O . PRO A 1 119 ? 22.344 -0.237 2.086 1 95.38 119 PRO A O 1
ATOM 964 N N . LEU A 1 120 ? 22.547 0.191 -0.09 1 95.81 120 LEU A N 1
ATOM 965 C CA . LEU A 1 120 ? 21.25 0.862 -0.215 1 95.81 120 LEU A CA 1
ATOM 966 C C . LEU A 1 120 ? 20.219 -0.059 -0.859 1 95.81 120 LEU A C 1
ATOM 968 O O . LEU A 1 120 ? 20.5 -0.706 -1.87 1 95.81 120 LEU A O 1
ATOM 972 N N . ARG A 1 121 ? 19.094 -0.229 -0.258 1 97.44 121 ARG A N 1
ATOM 973 C CA . ARG A 1 121 ? 18 -1.038 -0.781 1 97.44 121 ARG A CA 1
ATOM 974 C C . ARG A 1 121 ? 16.703 -0.234 -0.839 1 97.44 121 ARG A C 1
ATOM 976 O O . ARG A 1 121 ? 16.016 -0.089 0.17 1 97.44 121 ARG A O 1
ATOM 983 N N . MET A 1 122 ? 16.391 0.184 -2.018 1 96.5 122 MET A N 1
ATOM 984 C CA . MET A 1 122 ? 15.203 1.015 -2.25 1 96.5 122 MET A CA 1
ATOM 985 C C . MET A 1 122 ? 14 0.157 -2.619 1 96.5 122 MET A C 1
ATOM 987 O O . MET A 1 122 ? 13.938 -0.399 -3.717 1 96.5 122 MET A O 1
ATOM 991 N N . ASN A 1 123 ? 13.062 0.103 -1.737 1 96.81 123 ASN A N 1
ATOM 992 C CA . ASN A 1 123 ? 11.906 -0.771 -1.892 1 96.81 123 ASN A CA 1
ATOM 993 C C . ASN A 1 123 ? 10.656 0.018 -2.275 1 96.81 123 ASN A C 1
ATOM 995 O O . ASN A 1 123 ? 10.367 1.062 -1.688 1 96.81 123 ASN A O 1
ATOM 999 N N . GLN A 1 124 ? 9.898 -0.484 -3.236 1 95.56 124 GLN A N 1
ATOM 1000 C CA . GLN A 1 124 ? 8.625 0.119 -3.611 1 95.56 124 GLN A CA 1
ATOM 1001 C C . GLN A 1 124 ? 7.551 -0.944 -3.801 1 95.56 124 GLN A C 1
ATOM 1003 O O . GLN A 1 124 ? 7.805 -2 -4.383 1 95.56 124 GLN A O 1
ATOM 1008 N N . TRP A 1 125 ? 6.422 -0.72 -3.229 1 94.5 125 TRP A N 1
ATOM 1009 C CA . TRP A 1 125 ? 5.172 -1.363 -3.629 1 94.5 125 TRP A CA 1
ATOM 1010 C C . TRP A 1 125 ? 4.406 -0.495 -4.621 1 94.5 125 TRP A C 1
ATOM 1012 O O . TRP A 1 125 ? 3.889 0.563 -4.258 1 94.5 125 TRP A O 1
ATOM 1022 N N . CYS A 1 126 ? 4.367 -0.92 -5.902 1 92.69 126 CYS A N 1
ATOM 1023 C CA . CYS A 1 126 ? 3.92 0.03 -6.914 1 92.69 126 CYS A CA 1
ATOM 1024 C C . CYS A 1 126 ? 3.115 -0.67 -8.008 1 92.69 126 CYS A C 1
ATOM 1026 O O . CYS A 1 126 ? 2.803 -1.856 -7.887 1 92.69 126 CYS A O 1
ATOM 1028 N N . ILE A 1 127 ? 2.645 0.166 -8.914 1 91.25 127 ILE A N 1
ATOM 1029 C CA . ILE A 1 127 ? 1.933 -0.268 -10.109 1 91.25 127 ILE A CA 1
ATOM 1030 C C . ILE A 1 127 ? 2.844 -0.137 -11.328 1 91.25 127 ILE A C 1
ATOM 1032 O O . ILE A 1 127 ? 3.645 0.796 -11.414 1 91.25 127 ILE A O 1
ATOM 1036 N N . ARG A 1 128 ? 2.734 -1.072 -12.164 1 88.69 128 ARG A N 1
ATOM 1037 C CA . ARG A 1 128 ? 3.469 -1.013 -13.422 1 88.69 128 ARG A CA 1
ATOM 1038 C C . ARG A 1 128 ? 2.557 -1.322 -14.602 1 88.69 128 ARG A C 1
ATOM 1040 O O . ARG A 1 128 ? 1.442 -1.818 -14.422 1 88.69 128 ARG A O 1
ATOM 1047 N N . PHE A 1 129 ? 3.092 -0.978 -15.766 1 84.38 129 PHE A N 1
ATOM 1048 C CA . PHE A 1 129 ? 2.287 -1.072 -16.969 1 84.38 129 PHE A CA 1
ATOM 1049 C C . PHE A 1 129 ? 3.012 -1.882 -18.047 1 84.38 129 PHE A C 1
ATOM 1051 O O . PHE A 1 129 ? 4.242 -1.897 -18.094 1 84.38 129 PHE A O 1
ATOM 1058 N N . GLN A 1 130 ? 2.26 -2.559 -18.797 1 82.56 130 GLN A N 1
ATOM 1059 C CA . GLN A 1 130 ? 2.783 -3.221 -19.984 1 82.56 130 GLN A CA 1
ATOM 1060 C C . GLN A 1 130 ? 1.718 -3.32 -21.078 1 82.56 130 GLN A C 1
ATOM 1062 O O . GLN A 1 130 ? 0.521 -3.277 -20.781 1 82.56 130 GLN A O 1
ATOM 1067 N N . HIS A 1 131 ? 2.23 -3.41 -22.234 1 76.75 131 HIS A N 1
ATOM 1068 C CA . HIS A 1 131 ? 1.312 -3.658 -23.344 1 76.75 131 HIS A CA 1
ATOM 1069 C C . HIS A 1 131 ? 1.011 -5.148 -23.484 1 76.75 131 HIS A C 1
ATOM 1071 O O . HIS A 1 131 ? 1.93 -5.965 -23.562 1 76.75 131 HIS A O 1
ATOM 1077 N N . GLU A 1 132 ? -0.264 -5.438 -23.391 1 81.44 132 GLU A N 1
ATOM 1078 C CA . GLU A 1 132 ? -0.657 -6.84 -23.531 1 81.44 132 GLU A CA 1
ATOM 1079 C C . GLU A 1 132 ? -1.765 -7.004 -24.562 1 81.44 132 GLU A C 1
ATOM 1081 O O . GLU A 1 132 ? -2.832 -6.398 -24.438 1 81.44 132 GLU A O 1
ATOM 1086 N N . GLN A 1 133 ? -1.452 -7.852 -25.5 1 76.5 133 GLN A N 1
ATOM 1087 C CA . GLN A 1 133 ? -2.42 -8.102 -26.562 1 76.5 133 GLN A CA 1
ATOM 1088 C C . GLN A 1 133 ? -3.492 -9.086 -26.109 1 76.5 133 GLN A C 1
ATOM 1090 O O . GLN A 1 133 ? -4.66 -8.953 -26.484 1 76.5 133 GLN A O 1
ATOM 1095 N N . ASN A 1 134 ? -3.074 -10.031 -25.406 1 83.88 134 ASN A N 1
ATOM 1096 C CA . ASN A 1 134 ? -3.984 -11.047 -24.875 1 83.88 134 ASN A CA 1
ATOM 1097 C C . ASN A 1 134 ? -3.928 -11.102 -23.344 1 83.88 134 ASN A C 1
ATOM 1099 O O . ASN A 1 134 ? -3.418 -12.07 -22.781 1 83.88 134 ASN A O 1
ATOM 1103 N N . PRO A 1 135 ? -4.629 -10.164 -22.812 1 89.38 135 PRO A N 1
ATOM 1104 C CA . PRO A 1 135 ? -4.516 -10.086 -21.359 1 89.38 135 PRO A CA 1
ATOM 1105 C C . PRO A 1 135 ? -5.227 -11.242 -20.641 1 89.38 135 PRO A C 1
ATOM 1107 O O . PRO A 1 135 ? -6.281 -11.695 -21.109 1 89.38 135 PRO A O 1
ATOM 1110 N N . GLN A 1 136 ? -4.641 -11.836 -19.734 1 92.81 136 GLN A N 1
ATOM 1111 C CA . GLN A 1 136 ? -5.191 -12.789 -18.781 1 92.81 136 GLN A CA 1
ATOM 1112 C C . GLN A 1 136 ? -5.098 -12.258 -17.359 1 92.81 136 GLN A C 1
ATOM 1114 O O . GLN A 1 136 ? -4.004 -11.961 -16.875 1 92.81 136 GLN A O 1
ATOM 1119 N N . PRO A 1 137 ? -6.203 -12.148 -16.703 1 94.5 137 PRO A N 1
ATOM 1120 C CA . PRO A 1 137 ? -6.199 -11.516 -15.375 1 94.5 137 PRO A CA 1
ATOM 1121 C C . PRO A 1 137 ? -5.141 -12.102 -14.445 1 94.5 137 PRO A C 1
ATOM 1123 O O . PRO A 1 137 ? -4.996 -13.32 -14.359 1 94.5 137 PRO A O 1
ATOM 1126 N N . LEU A 1 138 ? -4.414 -11.25 -13.805 1 95.88 138 LEU A N 1
ATOM 1127 C CA . LEU A 1 138 ? -3.395 -11.57 -12.812 1 95.88 138 LEU A CA 1
ATOM 1128 C C . LEU A 1 138 ? -2.146 -12.141 -13.484 1 95.88 138 LEU A C 1
ATOM 1130 O O . LEU A 1 138 ? -1.024 -11.812 -13.094 1 95.88 138 LEU A O 1
ATOM 1134 N N . LEU A 1 139 ? -2.287 -12.891 -14.484 1 94.94 139 LEU A N 1
ATOM 1135 C CA . LEU A 1 139 ? -1.153 -13.516 -15.156 1 94.94 139 LEU A CA 1
ATOM 1136 C C . LEU A 1 139 ? -0.482 -12.539 -16.109 1 94.94 139 LEU A C 1
ATOM 1138 O O . LEU A 1 139 ? 0.746 -12.43 -16.141 1 94.94 139 LEU A O 1
ATOM 1142 N N . ARG A 1 140 ? -1.254 -11.898 -16.875 1 92.06 140 ARG A N 1
ATOM 1143 C CA . ARG A 1 140 ? -0.785 -10.914 -17.844 1 92.06 140 ARG A CA 1
ATOM 1144 C C . ARG A 1 140 ? -1.779 -9.766 -17.984 1 92.06 140 ARG A C 1
ATOM 1146 O O . ARG A 1 140 ? -2.707 -9.844 -18.797 1 92.06 140 ARG A O 1
ATOM 1153 N N . SER A 1 141 ? -1.552 -8.727 -17.266 1 90.62 141 SER A N 1
ATOM 1154 C CA . SER A 1 141 ? -2.432 -7.559 -17.281 1 90.62 141 SER A CA 1
ATOM 1155 C C . SER A 1 141 ? -1.691 -6.32 -17.766 1 90.62 141 SER A C 1
ATOM 1157 O O . SER A 1 141 ? -0.466 -6.238 -17.672 1 90.62 141 SER A O 1
ATOM 1159 N N . CYS A 1 142 ? -2.424 -5.43 -18.281 1 87.19 142 CYS A N 1
ATOM 1160 C CA . CYS A 1 142 ? -1.822 -4.184 -18.75 1 87.19 142 CYS A CA 1
ATOM 1161 C C . CYS A 1 142 ? -1.337 -3.342 -17.578 1 87.19 142 CYS A C 1
ATOM 1163 O O . CYS A 1 142 ? -0.394 -2.561 -17.719 1 87.19 142 CYS A O 1
ATOM 1165 N N . GLU A 1 143 ? -1.979 -3.424 -16.531 1 90.44 143 GLU A N 1
ATOM 1166 C CA . GLU A 1 143 ? -1.605 -2.812 -15.258 1 90.44 143 GLU A CA 1
ATOM 1167 C C . GLU A 1 143 ? -1.574 -3.848 -14.133 1 90.44 143 GLU A C 1
ATOM 1169 O O . GLU A 1 143 ? -2.48 -4.676 -14.023 1 90.44 143 GLU A O 1
ATOM 1174 N N . TYR A 1 144 ? -0.502 -3.83 -13.398 1 93.44 144 TYR A N 1
ATOM 1175 C CA . TYR A 1 144 ? -0.414 -4.855 -12.367 1 93.44 144 TYR A CA 1
ATOM 1176 C C . TYR A 1 144 ? 0.347 -4.336 -11.148 1 93.44 144 TYR A C 1
ATOM 1178 O O . TYR A 1 144 ? 1.125 -3.385 -11.258 1 93.44 144 TYR A O 1
ATOM 1186 N N . LEU A 1 145 ? 0.102 -4.914 -10 1 95.88 145 LEU A N 1
ATOM 1187 C CA . LEU A 1 145 ? 0.798 -4.594 -8.766 1 95.88 145 LEU A CA 1
ATOM 1188 C C . LEU A 1 145 ? 2.131 -5.328 -8.68 1 95.88 145 LEU A C 1
ATOM 1190 O O . LEU A 1 145 ? 2.238 -6.48 -9.109 1 95.88 145 LEU A O 1
ATOM 1194 N N . LEU A 1 146 ? 3.064 -4.574 -8.078 1 94.62 146 LEU A N 1
ATOM 1195 C CA . LEU A 1 146 ? 4.434 -5.074 -8.109 1 94.62 146 LEU A CA 1
ATOM 1196 C C . LEU A 1 146 ? 5.203 -4.645 -6.867 1 94.62 146 LEU A C 1
ATOM 1198 O O . LEU A 1 146 ? 5.012 -3.535 -6.367 1 94.62 146 LEU A O 1
ATOM 1202 N N . GLN A 1 147 ? 5.965 -5.602 -6.254 1 97.19 147 GLN A N 1
ATOM 1203 C CA . GLN A 1 147 ? 7.035 -5.242 -5.336 1 97.19 147 GLN A CA 1
ATOM 1204 C C . GLN A 1 147 ? 8.383 -5.195 -6.051 1 97.19 147 GLN A C 1
ATOM 1206 O O . GLN A 1 147 ? 8.773 -6.156 -6.715 1 97.19 147 GLN A O 1
ATOM 1211 N N . GLU A 1 148 ? 9.062 -4.074 -5.945 1 96.31 148 GLU A N 1
ATOM 1212 C CA . GLU A 1 148 ? 10.336 -3.889 -6.637 1 96.31 148 GLU A CA 1
ATOM 1213 C C . GLU A 1 148 ? 11.375 -3.246 -5.727 1 96.31 148 GLU A C 1
ATOM 1215 O O . GLU A 1 148 ? 11.07 -2.293 -5.004 1 96.31 148 GLU A O 1
ATOM 1220 N N . VAL A 1 149 ? 12.586 -3.795 -5.766 1 97.69 149 VAL A N 1
ATOM 1221 C CA . VAL A 1 149 ? 13.672 -3.24 -4.965 1 97.69 149 VAL A CA 1
ATOM 1222 C C . VAL A 1 149 ? 14.883 -2.961 -5.855 1 97.69 149 VAL A C 1
ATOM 1224 O O . VAL A 1 149 ? 15.266 -3.803 -6.668 1 97.69 149 VAL A O 1
ATOM 1227 N N . HIS A 1 150 ? 15.406 -1.809 -5.766 1 97.38 150 HIS A N 1
ATOM 1228 C CA . HIS A 1 150 ? 16.688 -1.441 -6.359 1 97.38 150 HIS A CA 1
ATOM 1229 C C . HIS A 1 150 ? 17.766 -1.32 -5.297 1 97.38 150 HIS A C 1
ATOM 1231 O O . HIS A 1 150 ? 17.641 -0.535 -4.355 1 97.38 150 HIS A O 1
ATOM 1237 N N . SER A 1 151 ? 18.797 -2.055 -5.48 1 97.88 151 SER A N 1
ATOM 1238 C CA . SER A 1 151 ? 19.828 -2.02 -4.449 1 97.88 151 SER A CA 1
ATOM 1239 C C . SER A 1 151 ? 21.188 -1.63 -5.039 1 97.88 151 SER A C 1
ATOM 1241 O O . SER A 1 151 ? 21.391 -1.723 -6.25 1 97.88 151 SER A O 1
ATOM 1243 N N . ALA A 1 152 ? 22.062 -1.122 -4.238 1 98.12 152 ALA A N 1
ATOM 1244 C CA . ALA A 1 152 ? 23.438 -0.728 -4.562 1 98.12 152 ALA A CA 1
ATOM 1245 C C . ALA A 1 152 ? 24.422 -1.242 -3.514 1 98.12 152 ALA A C 1
ATOM 1247 O O . ALA A 1 152 ? 24.156 -1.157 -2.312 1 98.12 152 ALA A O 1
ATOM 1248 N N . HIS A 1 153 ? 25.516 -1.771 -3.994 1 97.81 153 HIS A N 1
ATOM 1249 C CA . HIS A 1 153 ? 26.516 -2.402 -3.145 1 97.81 153 HIS A CA 1
ATOM 1250 C C . HIS A 1 153 ? 27.922 -1.892 -3.473 1 97.81 153 HIS A C 1
ATOM 1252 O O . HIS A 1 153 ? 28.188 -1.49 -4.609 1 97.81 153 HIS A O 1
ATOM 1258 N N . ILE A 1 154 ? 28.781 -2.027 -2.51 1 95.88 154 ILE A N 1
ATOM 1259 C CA . ILE A 1 154 ? 30.156 -1.551 -2.695 1 95.88 154 ILE A CA 1
ATOM 1260 C C . ILE A 1 154 ? 30.953 -2.574 -3.496 1 95.88 154 ILE A C 1
ATOM 1262 O O . ILE A 1 154 ? 31.828 -2.209 -4.277 1 95.88 154 ILE A O 1
ATOM 1266 N N . THR A 1 155 ? 30.656 -3.861 -3.26 1 96.56 155 THR A N 1
ATOM 1267 C CA . THR A 1 155 ? 31.422 -4.902 -3.924 1 96.56 155 THR A CA 1
ATOM 1268 C C . THR A 1 155 ? 30.516 -5.82 -4.734 1 96.56 155 THR A C 1
ATOM 1270 O O . THR A 1 155 ? 29.312 -5.91 -4.465 1 96.56 155 THR A O 1
ATOM 1273 N N . LYS A 1 156 ? 31.203 -6.5 -5.648 1 97.25 156 LYS A N 1
ATOM 1274 C CA . LYS A 1 156 ? 30.516 -7.508 -6.449 1 97.25 156 LYS A CA 1
ATOM 1275 C C . LYS A 1 156 ? 29.969 -8.633 -5.574 1 97.25 156 LYS A C 1
ATOM 1277 O O . LYS A 1 156 ? 28.828 -9.078 -5.773 1 97.25 156 LYS A O 1
ATOM 1282 N N . ASP A 1 157 ? 30.688 -9.062 -4.637 1 97.62 157 ASP A N 1
ATOM 1283 C CA . ASP A 1 157 ? 30.312 -10.188 -3.781 1 97.62 157 ASP A CA 1
ATOM 1284 C C . ASP A 1 157 ? 29.078 -9.852 -2.949 1 97.62 157 ASP A C 1
ATOM 1286 O O . ASP A 1 157 ? 28.188 -10.688 -2.787 1 97.62 157 ASP A O 1
ATOM 1290 N N . SER A 1 158 ? 29.062 -8.648 -2.447 1 97.25 158 SER A N 1
ATOM 1291 C CA . SER A 1 158 ? 27.906 -8.219 -1.673 1 97.25 158 SER A CA 1
ATOM 1292 C C . SER A 1 158 ? 26.625 -8.242 -2.518 1 97.25 158 SER A C 1
ATOM 1294 O O . SER A 1 158 ? 25.578 -8.688 -2.055 1 97.25 158 SER A O 1
ATOM 1296 N N . ALA A 1 159 ? 26.734 -7.805 -3.684 1 98.12 159 ALA A N 1
ATOM 1297 C CA . ALA A 1 159 ? 25.594 -7.793 -4.598 1 98.12 159 ALA A CA 1
ATOM 1298 C C . ALA A 1 159 ? 25.156 -9.211 -4.945 1 98.12 159 ALA A C 1
ATOM 1300 O O . ALA A 1 159 ? 23.953 -9.516 -4.965 1 98.12 159 ALA A O 1
ATOM 1301 N N . ARG A 1 160 ? 26.109 -10.062 -5.184 1 97.62 160 ARG A N 1
ATOM 1302 C CA . ARG A 1 160 ? 25.828 -11.445 -5.547 1 97.62 160 ARG A CA 1
ATOM 1303 C C . ARG A 1 160 ? 25.156 -12.188 -4.387 1 97.62 160 ARG A C 1
ATOM 1305 O O . ARG A 1 160 ? 24.266 -12.992 -4.598 1 97.62 160 ARG A O 1
ATOM 1312 N N . GLN A 1 161 ? 25.625 -11.953 -3.264 1 97.44 161 GLN A N 1
ATOM 1313 C CA . GLN A 1 161 ? 25.031 -12.586 -2.082 1 97.44 161 GLN A CA 1
ATOM 1314 C C . GLN A 1 161 ? 23.578 -12.188 -1.912 1 97.44 161 GLN A C 1
ATOM 1316 O O . GLN A 1 161 ? 22.734 -13.031 -1.607 1 97.44 161 GLN A O 1
ATOM 1321 N N . GLU A 1 162 ? 23.297 -10.914 -2.078 1 97.81 162 GLU A N 1
ATOM 1322 C CA . GLU A 1 162 ? 21.906 -10.469 -1.99 1 97.81 162 GLU A CA 1
ATOM 1323 C C . GLU A 1 162 ? 21.047 -11.141 -3.055 1 97.81 162 GLU A C 1
ATO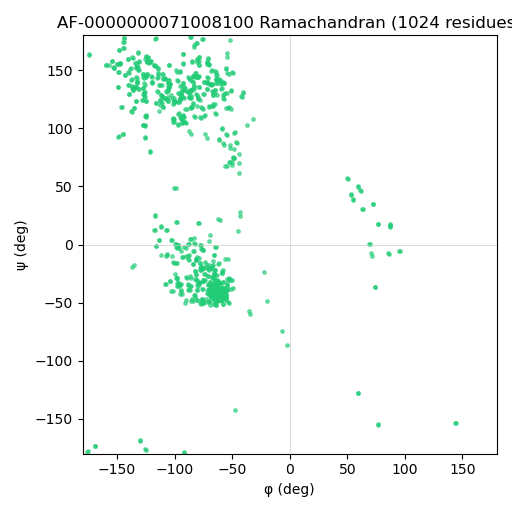M 1325 O O . GLU A 1 162 ? 19.938 -11.594 -2.766 1 97.81 162 GLU A O 1
ATOM 1330 N N . ALA A 1 163 ? 21.578 -11.148 -4.227 1 97.75 163 ALA A N 1
ATOM 1331 C CA . ALA A 1 163 ? 20.828 -11.758 -5.324 1 97.75 163 ALA A CA 1
ATOM 1332 C C . ALA A 1 163 ? 20.469 -13.203 -5.012 1 97.75 163 ALA A C 1
ATOM 1334 O O . ALA A 1 163 ? 19.328 -13.625 -5.223 1 97.75 163 ALA A O 1
ATOM 1335 N N . ALA A 1 164 ? 21.406 -13.953 -4.52 1 97 164 ALA A N 1
ATOM 1336 C CA . ALA A 1 164 ? 21.172 -15.352 -4.176 1 97 164 ALA A CA 1
ATOM 1337 C C . ALA A 1 164 ? 20.141 -15.477 -3.059 1 97 164 ALA A C 1
ATOM 1339 O O . ALA A 1 164 ? 19.25 -16.328 -3.113 1 97 164 ALA A O 1
ATOM 1340 N N . GLN A 1 165 ? 20.266 -14.656 -2.109 1 97.19 165 GLN A N 1
ATOM 1341 C CA . GLN A 1 165 ? 19.344 -14.68 -0.975 1 97.19 165 GLN A CA 1
ATOM 1342 C C . GLN A 1 165 ? 17.922 -14.367 -1.419 1 97.19 165 GLN A C 1
ATOM 1344 O O . GLN A 1 165 ? 16.969 -14.992 -0.949 1 97.19 165 GLN A O 1
ATOM 1349 N N . ILE A 1 166 ? 17.812 -13.406 -2.219 1 97.88 166 ILE A N 1
ATOM 1350 C CA . ILE A 1 166 ? 16.5 -12.961 -2.662 1 97.88 166 ILE A CA 1
ATOM 1351 C C . ILE A 1 166 ? 15.852 -14.039 -3.539 1 97.88 166 ILE A C 1
ATOM 1353 O O . ILE A 1 166 ? 14.648 -14.281 -3.455 1 97.88 166 ILE A O 1
ATOM 1357 N N . LEU A 1 167 ? 16.625 -14.602 -4.426 1 97.69 167 LEU A N 1
ATOM 1358 C CA . LEU A 1 167 ? 16.109 -15.688 -5.246 1 97.69 167 LEU A CA 1
ATOM 1359 C C . LEU A 1 167 ? 15.562 -16.812 -4.375 1 97.69 167 LEU A C 1
ATOM 1361 O O . LEU A 1 167 ? 14.5 -17.375 -4.66 1 97.69 167 LEU A O 1
ATOM 1365 N N . GLU A 1 168 ? 16.25 -17.125 -3.395 1 97.75 168 GLU A N 1
ATOM 1366 C CA . GLU A 1 168 ? 15.797 -18.125 -2.445 1 97.75 168 GLU A CA 1
ATOM 1367 C C . GLU A 1 168 ? 14.516 -17.688 -1.742 1 97.75 168 GLU A C 1
ATOM 1369 O O . GLU A 1 168 ? 13.594 -18.484 -1.57 1 97.75 168 GLU A O 1
ATOM 1374 N N . LEU A 1 169 ? 14.5 -16.5 -1.353 1 98.19 169 LEU A N 1
ATOM 1375 C CA . LEU A 1 169 ? 13.344 -15.961 -0.638 1 98.19 169 LEU A CA 1
ATOM 1376 C C . LEU A 1 169 ? 12.086 -16.047 -1.498 1 98.19 169 LEU A C 1
ATOM 1378 O O . LEU A 1 169 ? 11.031 -16.469 -1.021 1 98.19 169 LEU A O 1
ATOM 1382 N N . TYR A 1 170 ? 12.227 -15.617 -2.734 1 98.5 170 TYR A N 1
ATOM 1383 C CA . TYR A 1 170 ? 11.07 -15.672 -3.617 1 98.5 170 TYR A CA 1
ATOM 1384 C C . TYR A 1 170 ? 10.641 -17.109 -3.859 1 98.5 170 TYR A C 1
ATOM 1386 O O . TYR A 1 170 ? 9.445 -17.406 -3.971 1 98.5 170 TYR A O 1
ATOM 1394 N N . SER A 1 171 ? 11.562 -18.016 -3.947 1 98.19 171 SER A N 1
ATOM 1395 C CA . SER A 1 171 ? 11.227 -19.438 -4.066 1 98.19 171 SER A CA 1
ATOM 1396 C C . SER A 1 171 ? 10.461 -19.922 -2.842 1 98.19 171 SER A C 1
ATOM 1398 O O . SER A 1 171 ? 9.5 -20.688 -2.969 1 98.19 171 SER A O 1
ATOM 1400 N N . LEU A 1 172 ? 10.852 -19.5 -1.724 1 98.25 172 LEU A N 1
ATOM 1401 C CA . LEU A 1 172 ? 10.188 -19.875 -0.48 1 98.25 172 LEU A CA 1
ATOM 1402 C C . LEU A 1 172 ? 8.766 -19.344 -0.43 1 98.25 172 LEU A C 1
ATOM 1404 O O . LEU A 1 172 ? 7.863 -20.016 0.089 1 98.25 172 LEU A O 1
ATOM 1408 N N . LEU A 1 173 ? 8.617 -18.156 -0.907 1 98.62 173 LEU A N 1
ATOM 1409 C CA . LEU A 1 173 ? 7.266 -17.609 -0.957 1 98.62 173 LEU A CA 1
ATOM 1410 C C . LEU A 1 173 ? 6.332 -18.516 -1.74 1 98.62 173 LEU A C 1
ATOM 1412 O O . LEU A 1 173 ? 5.242 -18.859 -1.267 1 98.62 173 LEU A O 1
ATOM 1416 N N . TYR A 1 174 ? 6.754 -18.953 -2.871 1 98.69 174 TYR A N 1
ATOM 1417 C CA . TYR A 1 174 ? 5.941 -19.828 -3.699 1 98.69 174 TYR A CA 1
ATOM 1418 C C . TYR A 1 174 ? 5.672 -21.156 -2.988 1 98.69 174 TYR A C 1
ATOM 1420 O O . TYR A 1 174 ? 4.551 -21.672 -3.018 1 98.69 174 TYR A O 1
ATOM 1428 N N . ARG A 1 175 ? 6.637 -21.656 -2.346 1 98.12 175 ARG A N 1
ATOM 1429 C CA . ARG A 1 175 ? 6.52 -22.969 -1.7 1 98.12 175 ARG A CA 1
ATOM 1430 C C . ARG A 1 175 ? 5.68 -22.875 -0.43 1 98.12 175 ARG A C 1
ATOM 1432 O O . ARG A 1 175 ? 4.711 -23.625 -0.263 1 98.12 175 ARG A O 1
ATOM 1439 N N . ASP A 1 176 ? 6.031 -21.938 0.396 1 98.25 176 ASP A N 1
ATOM 1440 C CA . ASP A 1 176 ? 5.496 -21.922 1.753 1 98.25 176 ASP A CA 1
ATOM 1441 C C . ASP A 1 176 ? 4.152 -21.188 1.806 1 98.25 176 ASP A C 1
ATOM 1443 O O . ASP A 1 176 ? 3.275 -21.562 2.592 1 98.25 176 ASP A O 1
ATOM 1447 N N . LEU A 1 177 ? 4.012 -20.188 1.049 1 98.56 177 LEU A N 1
ATOM 1448 C CA . LEU A 1 177 ? 2.783 -19.406 1.113 1 98.56 177 LEU A CA 1
ATOM 1449 C C . LEU A 1 177 ? 1.781 -19.875 0.066 1 98.56 177 LEU A C 1
ATOM 1451 O O . LEU A 1 177 ? 0.593 -20.016 0.361 1 98.56 177 LEU A O 1
ATOM 1455 N N . LEU A 1 178 ? 2.24 -20.219 -1.159 1 98.62 178 LEU A N 1
ATOM 1456 C CA . LEU A 1 178 ? 1.334 -20.5 -2.268 1 98.62 178 LEU A CA 1
ATOM 1457 C C . LEU A 1 178 ? 1.284 -21.984 -2.566 1 98.62 178 LEU A C 1
ATOM 1459 O O . LEU A 1 178 ? 0.498 -22.438 -3.406 1 98.62 178 LEU A O 1
ATOM 1463 N N . ALA A 1 179 ? 2.131 -22.781 -1.964 1 98.56 179 ALA A N 1
ATOM 1464 C CA . ALA A 1 179 ? 2.184 -24.234 -2.143 1 98.56 179 ALA A CA 1
ATOM 1465 C C . ALA A 1 179 ? 2.484 -24.594 -3.594 1 98.56 179 ALA A C 1
ATOM 1467 O O . ALA A 1 179 ? 1.838 -25.484 -4.168 1 98.56 179 ALA A O 1
ATOM 1468 N N . ILE A 1 180 ? 3.465 -23.938 -4.145 1 98.12 180 ILE A N 1
ATOM 1469 C CA . ILE A 1 180 ? 3.832 -24.172 -5.535 1 98.12 180 ILE A CA 1
ATOM 1470 C C . ILE A 1 180 ? 5.312 -24.531 -5.625 1 98.12 180 ILE A C 1
ATOM 1472 O O . ILE A 1 180 ? 6.172 -23.781 -5.16 1 98.12 180 ILE A O 1
ATOM 1476 N N . PRO A 1 181 ? 5.637 -25.625 -6.184 1 96.31 181 PRO A N 1
ATOM 1477 C CA . PRO A 1 181 ? 7.047 -25.906 -6.465 1 96.31 181 PRO A CA 1
ATOM 1478 C C . PRO A 1 181 ? 7.602 -25.047 -7.602 1 96.31 181 PRO A C 1
ATOM 1480 O O . PRO A 1 181 ? 6.906 -24.797 -8.586 1 96.31 181 PRO A O 1
ATOM 1483 N N . VAL A 1 182 ? 8.797 -24.594 -7.434 1 96.69 182 VAL A N 1
ATOM 1484 C CA . VAL A 1 182 ? 9.406 -23.75 -8.453 1 96.69 182 VAL A CA 1
ATOM 1485 C C . VAL A 1 182 ? 10.859 -24.172 -8.672 1 96.69 182 VAL A C 1
ATOM 1487 O O . VAL A 1 182 ? 11.422 -24.922 -7.875 1 96.69 182 VAL A O 1
ATOM 1490 N N . VAL A 1 183 ? 11.406 -23.766 -9.805 1 95 183 VAL A N 1
ATOM 1491 C CA . VAL A 1 183 ? 12.812 -23.984 -10.125 1 95 183 VAL A CA 1
ATOM 1492 C C . VAL A 1 183 ? 13.555 -22.641 -10.125 1 95 183 VAL A C 1
ATOM 1494 O O . VAL A 1 183 ? 13.125 -21.688 -10.766 1 95 183 VAL A O 1
ATOM 1497 N N . LYS A 1 184 ? 14.633 -22.641 -9.367 1 96.62 184 LYS A N 1
ATOM 1498 C CA . LYS A 1 184 ? 15.508 -21.469 -9.383 1 96.62 184 LYS A CA 1
ATOM 1499 C C . LYS A 1 184 ? 16.625 -21.641 -10.398 1 96.62 184 LYS A C 1
ATOM 1501 O O . LYS A 1 184 ? 17.203 -22.719 -10.523 1 96.62 184 LYS A O 1
ATOM 1506 N N . GLY A 1 185 ? 16.891 -20.547 -11.094 1 96.25 185 GLY A N 1
ATOM 1507 C CA . GLY A 1 185 ? 17.984 -20.609 -12.047 1 96.25 185 GLY A CA 1
ATOM 1508 C C . GLY A 1 185 ? 18.375 -19.25 -12.594 1 96.25 185 GLY A C 1
ATOM 1509 O O . GLY A 1 185 ? 17.938 -18.219 -12.078 1 96.25 185 GLY A O 1
ATOM 1510 N N . TYR A 1 186 ? 19.266 -19.312 -13.555 1 96.12 186 TYR A N 1
ATOM 1511 C CA . TYR A 1 186 ? 19.719 -18.078 -14.211 1 96.12 186 TYR A CA 1
ATOM 1512 C C . TYR A 1 186 ? 19.422 -18.125 -15.703 1 96.12 186 TYR A C 1
ATOM 1514 O O . TYR A 1 186 ? 19.469 -19.172 -16.328 1 96.12 186 TYR A O 1
ATOM 1522 N N . LYS A 1 187 ? 19.109 -16.938 -16.172 1 94.44 187 LYS A N 1
ATOM 1523 C CA . LYS A 1 187 ? 18.875 -16.828 -17.609 1 94.44 187 LYS A CA 1
ATOM 1524 C C . LYS A 1 187 ? 20.141 -17.125 -18.406 1 94.44 187 LYS A C 1
ATOM 1526 O O . LYS A 1 187 ? 21.25 -16.828 -17.938 1 94.44 187 LYS A O 1
ATOM 1531 N N . ASN A 1 188 ? 19.953 -17.641 -19.531 1 88.94 188 ASN A N 1
ATOM 1532 C CA . ASN A 1 188 ? 21.062 -17.875 -20.438 1 88.94 188 ASN A CA 1
ATOM 1533 C C . ASN A 1 188 ? 21.344 -16.641 -21.297 1 88.94 188 ASN A C 1
ATOM 1535 O O . ASN A 1 188 ? 20.656 -15.625 -21.188 1 88.94 188 ASN A O 1
ATOM 1539 N N . ALA A 1 189 ? 22.359 -16.75 -22.125 1 80.88 189 ALA A N 1
ATOM 1540 C CA . ALA A 1 189 ? 22.938 -15.617 -22.844 1 80.88 189 ALA A CA 1
ATOM 1541 C C . ALA A 1 189 ? 21.922 -14.984 -23.781 1 80.88 189 ALA A C 1
ATOM 1543 O O . ALA A 1 189 ? 21.859 -13.758 -23.922 1 80.88 189 ALA A O 1
ATOM 1544 N N . ALA A 1 190 ? 21.031 -15.75 -24.297 1 78 190 ALA A N 1
ATOM 1545 C CA . ALA A 1 190 ? 20.125 -15.242 -25.328 1 78 190 ALA A CA 1
ATOM 1546 C C . ALA A 1 190 ? 19.078 -14.312 -24.734 1 78 190 ALA A C 1
ATOM 1548 O O . ALA A 1 190 ? 18.562 -13.43 -25.422 1 78 190 ALA A O 1
ATOM 1549 N N . TYR A 1 191 ? 18.797 -14.5 -23.484 1 80.88 191 TYR A N 1
ATOM 1550 C CA . TYR A 1 191 ? 17.688 -13.742 -22.922 1 80.88 191 TYR A CA 1
ATOM 1551 C C . TYR A 1 191 ? 18.172 -12.82 -21.812 1 80.88 191 TYR A C 1
ATOM 1553 O O . TYR A 1 191 ? 17.359 -12.266 -21.047 1 80.88 191 TYR A O 1
ATOM 1561 N N . LEU A 1 192 ? 19.406 -12.719 -21.797 1 84.88 192 LEU A N 1
ATOM 1562 C CA . LEU A 1 192 ? 19.984 -11.734 -20.891 1 84.88 192 LEU A CA 1
ATOM 1563 C C . LEU A 1 192 ? 19.922 -10.336 -21.5 1 84.88 192 LEU A C 1
ATOM 1565 O O . LEU A 1 192 ? 20.266 -10.156 -22.672 1 84.88 192 LEU A O 1
ATOM 1569 N N . GLN A 1 193 ? 19.406 -9.422 -20.734 1 83.69 193 GLN A N 1
ATOM 1570 C CA . GLN A 1 193 ? 19.375 -8.039 -21.203 1 83.69 193 GLN A CA 1
ATOM 1571 C C . GLN A 1 193 ? 20.766 -7.434 -21.219 1 83.69 193 GLN A C 1
ATOM 1573 O O . GLN A 1 193 ? 21.656 -7.875 -20.5 1 83.69 193 GLN A O 1
ATOM 1578 N N . ASP A 1 194 ? 20.875 -6.406 -21.969 1 82.88 194 ASP A N 1
ATOM 1579 C CA . ASP A 1 194 ? 22.172 -5.766 -22.156 1 82.88 194 ASP A CA 1
ATOM 1580 C C . ASP A 1 194 ? 22.672 -5.152 -20.859 1 82.88 194 ASP A C 1
ATOM 1582 O O . ASP A 1 194 ? 23.875 -5.051 -20.625 1 82.88 194 ASP A O 1
ATOM 1586 N N . THR A 1 195 ? 21.766 -4.855 -20.031 1 85.75 195 THR A N 1
ATOM 1587 C CA . THR A 1 195 ? 22.125 -4.195 -18.781 1 85.75 195 THR A CA 1
ATOM 1588 C C . THR A 1 195 ? 22.609 -5.211 -17.75 1 85.75 195 THR A C 1
ATOM 1590 O O . THR A 1 195 ? 23.266 -4.844 -16.781 1 85.75 195 THR A O 1
ATOM 1593 N N . ASP A 1 196 ? 22.375 -6.449 -18.016 1 92.38 196 ASP A N 1
ATOM 1594 C CA . ASP A 1 196 ? 22.547 -7.453 -16.969 1 92.38 196 ASP A CA 1
ATOM 1595 C C . ASP A 1 196 ? 23.844 -8.242 -17.172 1 92.38 196 ASP A C 1
ATOM 1597 O O . ASP A 1 196 ? 24.203 -8.586 -18.297 1 92.38 196 ASP A O 1
ATOM 1601 N N . ILE A 1 197 ? 24.531 -8.477 -16.094 1 94.56 197 ILE A N 1
ATOM 1602 C CA . ILE A 1 197 ? 25.609 -9.461 -16.125 1 94.56 197 ILE A CA 1
ATOM 1603 C C . ILE A 1 197 ? 25.047 -10.852 -15.867 1 94.56 197 ILE A C 1
ATOM 1605 O O . ILE A 1 197 ? 25.609 -11.852 -16.312 1 94.56 197 ILE A O 1
ATOM 1609 N N . SER A 1 198 ? 24 -10.891 -15.141 1 95.62 198 SER A N 1
ATOM 1610 C CA . SER A 1 198 ? 23.234 -12.109 -14.859 1 95.62 198 SER A CA 1
ATOM 1611 C C . SER A 1 198 ? 21.812 -11.781 -14.414 1 95.62 198 SER A C 1
ATOM 1613 O O . SER A 1 198 ? 21.547 -10.688 -13.922 1 95.62 198 SER A O 1
ATOM 1615 N N . THR A 1 199 ? 20.922 -12.727 -14.641 1 97 199 THR A N 1
ATOM 1616 C CA . THR A 1 199 ? 19.547 -12.57 -14.188 1 97 199 THR A CA 1
ATOM 1617 C C . THR A 1 199 ? 19.031 -13.867 -13.57 1 97 199 THR A C 1
ATOM 1619 O O . THR A 1 199 ? 18.906 -14.883 -14.258 1 97 199 THR A O 1
ATOM 1622 N N . GLY A 1 200 ? 18.766 -13.805 -12.258 1 97.62 200 GLY A N 1
ATOM 1623 C CA . GLY A 1 200 ? 18.109 -14.922 -11.594 1 97.62 200 GLY A CA 1
ATOM 1624 C C . GLY A 1 200 ? 16.609 -14.938 -11.805 1 97.62 200 GLY A C 1
ATOM 1625 O O . GLY A 1 200 ? 15.961 -13.883 -11.836 1 97.62 200 GLY A O 1
ATOM 1626 N N . VAL A 1 201 ? 16.078 -16.188 -11.922 1 97.5 201 VAL A N 1
ATOM 1627 C CA . VAL A 1 201 ? 14.648 -16.312 -12.141 1 97.5 201 VAL A CA 1
ATOM 1628 C C . VAL A 1 201 ? 14.086 -17.438 -11.289 1 97.5 201 VAL A C 1
ATOM 1630 O O . VAL A 1 201 ? 14.812 -18.359 -10.906 1 97.5 201 VAL A O 1
ATOM 1633 N N . VAL A 1 202 ? 12.867 -17.266 -10.969 1 98.06 202 VAL A N 1
ATOM 1634 C CA . VAL A 1 202 ? 12.047 -18.312 -10.375 1 98.06 202 VAL A CA 1
ATOM 1635 C C . VAL A 1 202 ? 10.992 -18.766 -11.375 1 98.06 202 VAL A C 1
ATOM 1637 O O . VAL A 1 202 ? 10.125 -17.984 -11.773 1 98.06 202 VAL A O 1
ATOM 1640 N N . ILE A 1 203 ? 11.078 -20.047 -11.734 1 95.88 203 ILE A N 1
ATOM 1641 C CA . ILE A 1 203 ? 10.195 -20.562 -12.773 1 95.88 203 ILE A CA 1
ATOM 1642 C C . ILE A 1 203 ? 9.125 -21.453 -12.156 1 95.88 203 ILE A C 1
ATOM 1644 O O . ILE A 1 203 ? 9.438 -22.391 -11.43 1 95.88 203 ILE A O 1
ATOM 1648 N N . ALA A 1 204 ? 7.918 -21.125 -12.438 1 95 204 ALA A N 1
ATOM 1649 C CA . ALA A 1 204 ? 6.785 -21.953 -12.055 1 95 204 ALA A CA 1
ATOM 1650 C C . ALA A 1 204 ? 6.215 -22.703 -13.258 1 95 204 ALA A C 1
ATOM 1652 O O . ALA A 1 204 ? 6.422 -22.297 -14.398 1 95 204 ALA A O 1
ATOM 1653 N N . TYR A 1 205 ? 5.578 -23.828 -12.977 1 90.75 205 TYR A N 1
ATOM 1654 C CA . TYR A 1 205 ? 5.023 -24.672 -14.016 1 90.75 205 TYR A CA 1
ATOM 1655 C C . TYR A 1 205 ? 3.504 -24.734 -13.922 1 90.75 205 TYR A C 1
ATOM 1657 O O . TYR A 1 205 ? 2.949 -24.859 -12.828 1 90.75 205 TYR A O 1
ATOM 1665 N N . ILE A 1 206 ? 2.885 -24.547 -15.031 1 89.19 206 ILE A N 1
ATOM 1666 C CA . ILE A 1 206 ? 1.439 -24.703 -15.141 1 89.19 206 ILE A CA 1
ATOM 1667 C C . ILE A 1 206 ? 1.116 -26.047 -15.789 1 89.19 206 ILE A C 1
ATOM 1669 O O . ILE A 1 206 ? 1.184 -26.172 -17.016 1 89.19 206 ILE A O 1
ATOM 1673 N N . PRO A 1 207 ? 0.644 -26.938 -15.078 1 85.19 207 PRO A N 1
ATOM 1674 C CA . PRO A 1 207 ? 0.458 -28.297 -15.602 1 85.19 207 PRO A CA 1
ATOM 1675 C C . PRO A 1 207 ? -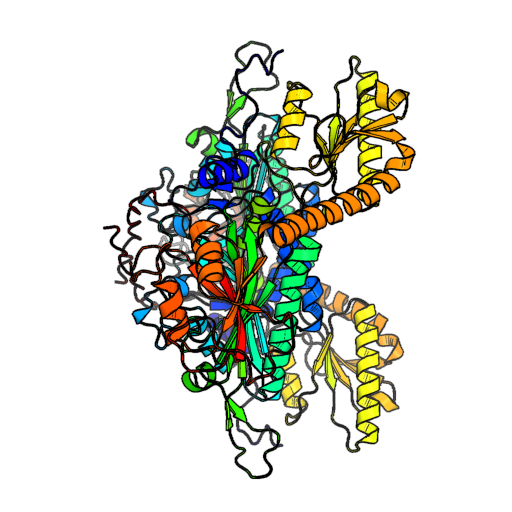0.628 -28.375 -16.672 1 85.19 207 PRO A C 1
ATOM 1677 O O . PRO A 1 207 ? -0.507 -29.156 -17.625 1 85.19 207 PRO A O 1
ATOM 1680 N N . ALA A 1 208 ? -1.61 -27.641 -16.562 1 86.12 208 ALA A N 1
ATOM 1681 C CA . ALA A 1 208 ? -2.766 -27.734 -17.438 1 86.12 208 ALA A CA 1
ATOM 1682 C C . ALA A 1 208 ? -2.379 -27.406 -18.891 1 86.12 208 ALA A C 1
ATOM 1684 O O . ALA A 1 208 ? -2.967 -27.953 -19.828 1 86.12 208 ALA A O 1
ATOM 1685 N N . THR A 1 209 ? -1.425 -26.562 -19.031 1 85.44 209 THR A N 1
ATOM 1686 C CA . THR A 1 209 ? -1.024 -26.156 -20.375 1 85.44 209 THR A CA 1
ATOM 1687 C C . THR A 1 209 ? 0.408 -26.594 -20.672 1 85.44 209 THR A C 1
ATOM 1689 O O . THR A 1 209 ? 0.927 -26.359 -21.766 1 85.44 209 THR A O 1
ATOM 1692 N N . ASN A 1 210 ? 1.048 -27.219 -19.719 1 86.19 210 ASN A N 1
ATOM 1693 C CA . ASN A 1 210 ? 2.449 -27.609 -19.828 1 86.19 210 ASN A CA 1
ATOM 1694 C C . ASN A 1 210 ? 3.338 -26.422 -20.203 1 86.19 210 ASN A C 1
ATOM 1696 O O . ASN A 1 210 ? 4.168 -26.531 -21.109 1 86.19 210 ASN A O 1
ATOM 1700 N N . GLN A 1 211 ? 3.062 -25.391 -19.578 1 88.81 211 GLN A N 1
ATOM 1701 C CA . GLN A 1 211 ? 3.832 -24.172 -19.828 1 88.81 211 GLN A CA 1
ATOM 1702 C C . GLN A 1 211 ? 4.492 -23.672 -18.547 1 88.81 211 GLN A C 1
ATOM 1704 O O . GLN A 1 211 ? 4.074 -24.047 -17.438 1 88.81 211 GLN A O 1
ATOM 1709 N N . CYS A 1 212 ? 5.504 -22.906 -18.797 1 91.81 212 CYS A N 1
ATOM 1710 C CA . CYS A 1 212 ? 6.23 -22.344 -17.672 1 91.81 212 CYS A CA 1
ATOM 1711 C C . CYS A 1 212 ? 6.086 -20.828 -17.641 1 91.81 212 CYS A C 1
ATOM 1713 O O . CYS A 1 212 ? 5.875 -20.188 -18.672 1 91.81 212 CYS A O 1
ATOM 1715 N N . ILE A 1 213 ? 6.172 -20.297 -16.438 1 94.12 213 ILE A N 1
ATOM 1716 C CA . ILE A 1 213 ? 6.043 -18.859 -16.25 1 94.12 213 ILE A CA 1
ATOM 1717 C C . ILE A 1 213 ? 7.133 -18.359 -15.305 1 94.12 213 ILE A C 1
ATOM 1719 O O . ILE A 1 213 ? 7.445 -19.031 -14.312 1 94.12 213 ILE A O 1
ATOM 1723 N N . GLU A 1 214 ? 7.734 -17.25 -15.68 1 95.06 214 GLU A N 1
ATOM 1724 C CA . GLU A 1 214 ? 8.672 -16.594 -14.781 1 95.06 214 GLU A CA 1
ATOM 1725 C C . GLU A 1 214 ? 7.938 -15.883 -13.641 1 95.06 214 GLU A C 1
ATOM 1727 O O . GLU A 1 214 ? 7.32 -14.836 -13.852 1 95.06 214 GLU A O 1
ATOM 1732 N N . GLY A 1 215 ? 8.07 -16.375 -12.453 1 96.62 215 GLY A N 1
ATOM 1733 C CA . GLY A 1 215 ? 7.289 -15.883 -11.328 1 96.62 215 GLY A CA 1
ATOM 1734 C C . GLY A 1 215 ? 7.957 -14.727 -10.602 1 96.62 215 GLY A C 1
ATOM 1735 O O . GLY A 1 215 ? 7.289 -13.938 -9.93 1 96.62 215 GLY A O 1
ATOM 1736 N N . ALA A 1 216 ? 9.203 -14.648 -10.602 1 98 216 ALA A N 1
ATOM 1737 C CA . ALA A 1 216 ? 10 -13.586 -9.984 1 98 216 ALA A CA 1
ATOM 1738 C C . ALA A 1 216 ? 11.352 -13.453 -10.672 1 98 216 ALA A C 1
ATOM 1740 O O . ALA A 1 216 ? 11.797 -14.367 -11.367 1 98 216 ALA A O 1
ATOM 1741 N N . LYS A 1 217 ? 11.945 -12.273 -10.508 1 96.56 217 LYS A N 1
ATOM 1742 C CA . LYS A 1 217 ? 13.211 -12.023 -11.188 1 96.56 217 LYS A CA 1
ATOM 1743 C C . LYS A 1 217 ? 14.148 -11.195 -10.312 1 96.56 217 LYS A C 1
ATOM 1745 O O . LYS A 1 217 ? 13.695 -10.367 -9.523 1 96.56 217 LYS A O 1
ATOM 1750 N N . CYS A 1 218 ? 15.367 -11.492 -10.453 1 97.69 218 CYS A N 1
ATOM 1751 C CA . CYS A 1 218 ? 16.438 -10.703 -9.859 1 97.69 218 CYS A CA 1
ATOM 1752 C C . CYS A 1 218 ? 17.484 -10.312 -10.898 1 97.69 218 CYS A C 1
ATOM 1754 O O . CYS A 1 218 ? 18.328 -11.133 -11.281 1 97.69 218 CYS A O 1
ATOM 1756 N N . HIS A 1 219 ? 17.469 -9.117 -11.336 1 96.75 219 HIS A N 1
ATOM 1757 C CA . HIS A 1 219 ? 18.469 -8.594 -12.266 1 96.75 219 HIS A CA 1
ATOM 1758 C C . HIS A 1 219 ? 19.75 -8.227 -11.531 1 96.75 219 HIS A C 1
ATOM 1760 O O . HIS A 1 219 ? 19.734 -7.445 -10.578 1 96.75 219 HIS A O 1
ATOM 1766 N N . GLU A 1 220 ? 20.812 -8.789 -11.984 1 97.5 220 GLU A N 1
ATOM 1767 C CA . GLU A 1 220 ? 22.141 -8.336 -11.578 1 97.5 220 GLU A CA 1
ATOM 1768 C C . GLU A 1 220 ? 22.766 -7.461 -12.648 1 97.5 220 GLU A C 1
ATOM 1770 O O . GLU A 1 220 ? 23.25 -7.965 -13.664 1 97.5 220 GLU A O 1
ATOM 1775 N N . PHE A 1 221 ? 22.828 -6.219 -12.328 1 96.38 221 PHE A N 1
ATOM 1776 C CA . PHE A 1 221 ? 23.297 -5.273 -13.344 1 96.38 221 PHE A CA 1
ATOM 1777 C C . PHE A 1 221 ? 24.812 -5.145 -13.32 1 96.38 221 PHE A C 1
ATOM 1779 O O . PHE A 1 221 ? 25.406 -4.637 -14.266 1 96.38 221 PHE A O 1
ATOM 1786 N N . GLY A 1 222 ? 25.422 -5.645 -12.281 1 97.38 222 GLY A N 1
ATOM 1787 C CA . GLY A 1 222 ? 26.828 -5.305 -12.102 1 97.38 222 GLY A CA 1
ATOM 1788 C C . GLY A 1 222 ? 27.062 -3.814 -11.969 1 97.38 222 GLY A C 1
ATOM 1789 O O . GLY A 1 222 ? 26.438 -3.154 -11.133 1 97.38 222 GLY A O 1
ATOM 1790 N N . GLN A 1 223 ? 27.984 -3.32 -12.805 1 97.5 223 GLN A N 1
ATOM 1791 C CA . GLN A 1 223 ? 28.281 -1.893 -12.742 1 97.5 223 GLN A CA 1
ATOM 1792 C C . GLN A 1 223 ? 27.812 -1.183 -14.016 1 97.5 223 GLN A C 1
ATOM 1794 O O . GLN A 1 223 ? 28.203 -0.038 -14.266 1 97.5 223 GLN A O 1
ATOM 1799 N N . THR A 1 224 ? 27 -1.825 -14.766 1 95.06 224 THR A N 1
ATOM 1800 C CA . THR A 1 224 ? 26.562 -1.285 -16.047 1 95.06 224 THR A CA 1
ATOM 1801 C C . THR A 1 224 ? 25.766 0.001 -15.852 1 95.06 224 THR A C 1
ATOM 1803 O O . THR A 1 224 ? 26.078 1.032 -16.453 1 95.06 224 THR A O 1
ATOM 1806 N N . LEU A 1 225 ? 24.797 -0.049 -15.039 1 93.88 225 LEU A N 1
ATOM 1807 C CA . LEU A 1 225 ? 23.922 1.105 -14.859 1 93.88 225 LEU A CA 1
ATOM 1808 C C . LEU A 1 225 ? 24.578 2.148 -13.961 1 93.88 225 LEU A C 1
ATOM 1810 O O . LEU A 1 225 ? 24.375 3.35 -14.133 1 93.88 225 LEU A O 1
ATOM 1814 N N . SER A 1 226 ? 25.375 1.723 -13 1 96.19 226 SER A N 1
ATOM 1815 C CA . SER A 1 226 ? 26.078 2.699 -12.172 1 96.19 226 SER A CA 1
ATOM 1816 C C . SER A 1 226 ? 27.047 3.529 -12.992 1 96.19 226 SER A C 1
ATOM 1818 O O . SER A 1 226 ? 27.266 4.711 -12.711 1 96.19 226 SER A O 1
ATOM 1820 N N . LYS A 1 227 ? 27.672 2.959 -13.969 1 95.5 227 LYS A N 1
ATOM 1821 C CA . LYS A 1 227 ? 28.531 3.699 -14.891 1 95.5 227 LYS A CA 1
ATOM 1822 C C . LYS A 1 227 ? 27.719 4.66 -15.75 1 95.5 227 LYS A C 1
ATOM 1824 O O . LYS A 1 227 ? 28.125 5.812 -15.945 1 95.5 227 LYS A O 1
ATOM 1829 N N . ALA A 1 228 ? 26.625 4.164 -16.188 1 91.06 228 ALA A N 1
ATOM 1830 C CA . ALA A 1 228 ? 25.766 4.98 -17.047 1 91.06 228 ALA A CA 1
ATOM 1831 C C . ALA A 1 228 ? 25.234 6.195 -16.312 1 91.06 228 ALA A C 1
ATOM 1833 O O . ALA A 1 228 ? 25.125 7.281 -16.875 1 91.06 228 ALA A O 1
ATOM 1834 N N . TYR A 1 229 ? 24.875 6.02 -15.047 1 92.19 229 TYR A N 1
ATOM 1835 C CA . TYR A 1 229 ? 24.25 7.09 -14.273 1 92.19 229 TYR A CA 1
ATOM 1836 C C . TYR A 1 229 ? 25.266 7.719 -13.32 1 92.19 229 TYR A C 1
ATOM 1838 O O . TYR A 1 229 ? 24.891 8.531 -12.461 1 92.19 229 TYR A O 1
ATOM 1846 N N . GLU A 1 230 ? 26.453 7.316 -13.367 1 94 230 GLU A N 1
ATOM 1847 C CA . GLU A 1 230 ? 27.562 7.875 -12.594 1 94 230 GLU A CA 1
ATOM 1848 C C . GLU A 1 230 ? 27.297 7.789 -11.094 1 94 230 GLU A C 1
ATOM 1850 O O . GLU A 1 230 ? 27.422 8.781 -10.375 1 94 230 GLU A O 1
ATOM 1855 N N . ILE A 1 231 ? 26.938 6.66 -10.703 1 96.25 231 ILE A N 1
ATOM 1856 C CA . ILE A 1 231 ? 26.75 6.41 -9.281 1 96.25 231 ILE A CA 1
ATOM 1857 C C . ILE A 1 231 ? 28.031 5.84 -8.68 1 96.25 231 ILE A C 1
ATOM 1859 O O . ILE A 1 231 ? 28.359 4.668 -8.891 1 96.25 231 ILE A O 1
ATOM 1863 N N . THR A 1 232 ? 28.781 6.672 -7.926 1 95.19 232 THR A N 1
ATOM 1864 C CA . THR A 1 232 ? 30.109 6.309 -7.426 1 95.19 232 THR A CA 1
ATOM 1865 C C . THR A 1 232 ? 30.234 6.672 -5.949 1 95.19 232 THR A C 1
ATOM 1867 O O . THR A 1 232 ? 29.438 7.449 -5.418 1 95.19 232 THR A O 1
ATOM 1870 N N . VAL A 1 233 ? 31.125 5.984 -5.32 1 93.19 233 VAL A N 1
ATOM 1871 C CA . VAL A 1 233 ? 31.547 6.316 -3.963 1 93.19 233 VAL A CA 1
ATOM 1872 C C . VAL A 1 233 ? 33.062 6.316 -3.873 1 93.19 233 VAL A C 1
ATOM 1874 O O . VAL A 1 233 ? 33.75 5.68 -4.688 1 93.19 233 VAL A O 1
ATOM 1877 N N . ARG A 1 234 ? 33.531 7.066 -2.973 1 88.31 234 ARG A N 1
ATOM 1878 C CA . ARG A 1 234 ? 34.969 7.035 -2.729 1 88.31 234 ARG A CA 1
ATOM 1879 C C . ARG A 1 234 ? 35.406 5.691 -2.146 1 88.31 234 ARG A C 1
ATOM 1881 O O . ARG A 1 234 ? 34.688 5.121 -1.305 1 88.31 234 ARG A O 1
ATOM 1888 N N . ASP A 1 235 ? 36.5 5.227 -2.637 1 88.69 235 ASP A N 1
ATOM 1889 C CA . ASP A 1 235 ? 37.031 3.959 -2.15 1 88.69 235 ASP A CA 1
ATOM 1890 C C . ASP A 1 235 ? 37.5 4.074 -0.698 1 88.69 235 ASP A C 1
ATOM 1892 O O . ASP A 1 235 ? 38.438 4.816 -0.393 1 88.69 235 ASP A O 1
ATOM 1896 N N . PRO A 1 236 ? 36.906 3.318 0.11 1 84.62 236 PRO A N 1
ATOM 1897 C CA . PRO A 1 236 ? 37.281 3.412 1.52 1 84.62 236 PRO A CA 1
ATOM 1898 C C . PRO A 1 236 ? 38.656 2.836 1.792 1 84.62 236 PRO A C 1
ATOM 1900 O O . PRO A 1 236 ? 39.281 3.141 2.822 1 84.62 236 PRO A O 1
ATOM 1903 N N . SER A 1 237 ? 39.188 2.047 0.972 1 84.94 237 SER A N 1
ATOM 1904 C CA . SER A 1 237 ? 40.469 1.395 1.157 1 84.94 237 SER A CA 1
ATOM 1905 C C . SER A 1 237 ? 41.594 2.221 0.549 1 84.94 237 SER A C 1
ATOM 1907 O O . SER A 1 237 ? 42.781 1.873 0.686 1 84.94 237 SER A O 1
ATOM 1909 N N . ALA A 1 238 ? 41.156 3.279 -0.029 1 81.38 238 ALA A N 1
ATOM 1910 C CA . ALA A 1 238 ? 42.156 4.082 -0.708 1 81.38 238 ALA A CA 1
ATOM 1911 C C . ALA A 1 238 ? 43.125 4.707 0.293 1 81.38 238 ALA A C 1
ATOM 1913 O O . ALA A 1 238 ? 42.719 5.203 1.342 1 81.38 238 ALA A O 1
ATOM 1914 N N . THR A 1 239 ? 44.406 4.629 0.123 1 76.19 239 THR A N 1
ATOM 1915 C CA . THR A 1 239 ? 45.438 5.195 0.967 1 76.19 239 THR A CA 1
ATOM 1916 C C . THR A 1 239 ? 45.969 6.516 0.391 1 76.19 239 THR A C 1
ATOM 1918 O O . THR A 1 239 ? 46.594 7.297 1.093 1 76.19 239 THR A O 1
ATOM 1921 N N . ALA A 1 240 ? 45.844 6.613 -0.809 1 73.62 240 ALA A N 1
ATOM 1922 C CA . ALA A 1 240 ? 46.312 7.836 -1.461 1 73.62 240 ALA A CA 1
ATOM 1923 C C . ALA A 1 240 ? 45.188 8.828 -1.65 1 73.62 240 ALA A C 1
ATOM 1925 O O . ALA A 1 240 ? 44.031 8.43 -1.791 1 73.62 240 ALA A O 1
ATOM 1926 N N . GLU A 1 241 ? 45.344 10.195 -1.373 1 72.94 241 GLU A N 1
ATOM 1927 C CA . GLU A 1 241 ? 44.375 11.234 -1.669 1 72.94 241 GLU A CA 1
ATOM 1928 C C . GLU A 1 241 ? 44.594 11.836 -3.051 1 72.94 241 GLU A C 1
ATOM 1930 O O . GLU A 1 241 ? 45.75 12.016 -3.469 1 72.94 241 GLU A O 1
ATOM 1935 N N . PRO A 1 242 ? 43.656 12.086 -4.094 1 80.88 242 PRO A N 1
ATOM 1936 C CA . PRO A 1 242 ? 42.25 11.828 -3.758 1 80.88 242 PRO A CA 1
ATOM 1937 C C . PRO A 1 242 ? 41.875 10.359 -3.943 1 80.88 242 PRO A C 1
ATOM 1939 O O . PRO A 1 242 ? 42.406 9.688 -4.828 1 80.88 242 PRO A O 1
ATOM 1942 N N . ALA A 1 243 ? 41.031 9.898 -3.094 1 81.12 243 ALA A N 1
ATOM 1943 C CA . ALA A 1 243 ? 40.594 8.5 -3.135 1 81.12 243 ALA A CA 1
ATOM 1944 C C . ALA A 1 243 ? 39.969 8.164 -4.473 1 81.12 243 ALA A C 1
ATOM 1946 O O . ALA A 1 243 ? 39.219 8.984 -5.039 1 81.12 243 ALA A O 1
ATOM 1947 N N . ALA A 1 244 ? 40.25 7.055 -4.934 1 88.62 244 ALA A N 1
ATOM 1948 C CA . ALA A 1 244 ? 39.688 6.59 -6.191 1 88.62 244 ALA A CA 1
ATOM 1949 C C . ALA A 1 244 ? 38.156 6.441 -6.074 1 88.62 244 ALA A C 1
ATOM 1951 O O . ALA A 1 244 ? 37.656 6.102 -5.008 1 88.62 244 ALA A O 1
ATOM 1952 N N . LEU A 1 245 ? 37.5 6.773 -7.129 1 92.19 245 LEU A N 1
ATOM 1953 C CA . LEU A 1 245 ? 36.031 6.602 -7.188 1 92.19 245 LEU A CA 1
ATOM 1954 C C . LEU A 1 245 ? 35.688 5.199 -7.672 1 92.19 245 LEU A C 1
ATOM 1956 O O . LEU A 1 245 ? 36.25 4.707 -8.641 1 92.19 245 LEU A O 1
ATOM 1960 N N . LEU A 1 246 ? 34.781 4.578 -6.957 1 95.56 246 LEU A N 1
ATOM 1961 C CA . LEU A 1 246 ? 34.281 3.25 -7.309 1 95.56 246 LEU A CA 1
ATOM 1962 C C . LEU A 1 246 ? 32.812 3.307 -7.746 1 95.56 246 LEU A C 1
ATOM 1964 O O . LEU A 1 246 ? 32 3.926 -7.078 1 95.56 246 LEU A O 1
ATOM 1968 N N . HIS A 1 247 ? 32.594 2.723 -8.891 1 97.56 247 HIS A N 1
ATOM 1969 C CA . HIS A 1 247 ? 31.188 2.533 -9.258 1 97.56 247 HIS A CA 1
ATOM 1970 C C . HIS A 1 247 ? 30.531 1.446 -8.414 1 97.56 247 HIS A C 1
ATOM 1972 O O . HIS A 1 247 ? 31.141 0.416 -8.133 1 97.56 247 HIS A O 1
ATOM 1978 N N . VAL A 1 248 ? 29.328 1.667 -8.031 1 97.94 248 VAL A N 1
ATOM 1979 C CA . VAL A 1 248 ? 28.641 0.722 -7.16 1 97.94 248 VAL A CA 1
ATOM 1980 C C . VAL A 1 248 ? 28.094 -0.445 -7.984 1 97.94 248 VAL A C 1
ATOM 1982 O O . VAL A 1 248 ? 27.969 -0.341 -9.203 1 97.94 248 VAL A O 1
ATOM 1985 N N . TRP A 1 249 ? 27.859 -1.607 -7.305 1 98.38 249 TRP A N 1
ATOM 1986 C CA . TRP A 1 249 ? 27.25 -2.795 -7.895 1 98.38 249 TRP A CA 1
ATOM 1987 C C . TRP A 1 249 ? 25.75 -2.84 -7.609 1 98.38 249 TRP A C 1
ATOM 1989 O O . TRP A 1 249 ? 25.328 -2.666 -6.465 1 98.38 249 TRP A O 1
ATOM 1999 N N . GLN A 1 250 ? 24.953 -3.068 -8.68 1 98 250 GLN A N 1
ATOM 2000 C CA . GLN A 1 250 ? 23.531 -2.834 -8.484 1 98 250 GLN A CA 1
ATOM 2001 C C . GLN A 1 250 ? 22.719 -4.074 -8.844 1 98 250 GLN A C 1
ATOM 2003 O O . GLN A 1 250 ? 23.062 -4.801 -9.773 1 98 250 GLN A O 1
ATOM 2008 N N . ASN A 1 251 ? 21.625 -4.324 -8.109 1 98.12 251 ASN A N 1
ATOM 2009 C CA . ASN A 1 251 ? 20.594 -5.32 -8.375 1 98.12 251 ASN A CA 1
ATOM 2010 C C . ASN A 1 251 ? 19.219 -4.684 -8.492 1 98.12 251 ASN A C 1
ATOM 2012 O O . ASN A 1 251 ? 19 -3.557 -8.039 1 98.12 251 ASN A O 1
ATOM 2016 N N . CYS A 1 252 ? 18.328 -5.32 -9.156 1 97.5 252 CYS A N 1
ATOM 2017 C CA . CYS A 1 252 ? 16.891 -5.066 -9.141 1 97.5 252 CYS A CA 1
ATOM 2018 C C . CYS A 1 252 ? 16.109 -6.371 -9.031 1 97.5 252 CYS A C 1
ATOM 2020 O O . CYS A 1 252 ? 16.234 -7.246 -9.891 1 97.5 252 CYS A O 1
ATOM 2022 N N . TRP A 1 253 ? 15.391 -6.516 -7.996 1 98.06 253 TRP A N 1
ATOM 2023 C CA . TRP A 1 253 ? 14.617 -7.746 -7.84 1 98.06 253 TRP A CA 1
ATOM 2024 C C . TRP A 1 253 ? 13.148 -7.438 -7.578 1 98.06 253 TRP A C 1
ATOM 2026 O O . TRP A 1 253 ? 12.82 -6.418 -6.965 1 98.06 253 TRP A O 1
ATOM 2036 N N . ARG A 1 254 ? 12.25 -8.297 -8.148 1 97.5 254 ARG A N 1
ATOM 2037 C CA . ARG A 1 254 ? 10.836 -7.949 -8.148 1 97.5 254 ARG A CA 1
ATOM 2038 C C . ARG A 1 254 ? 9.961 -9.203 -8.188 1 97.5 254 ARG A C 1
ATOM 2040 O O . ARG A 1 254 ? 10.383 -10.242 -8.695 1 97.5 254 ARG A O 1
ATOM 2047 N N . ILE A 1 255 ? 8.805 -9.094 -7.656 1 98.25 255 ILE A N 1
ATOM 2048 C CA . ILE A 1 255 ? 7.719 -10.07 -7.719 1 98.25 255 ILE A CA 1
ATOM 2049 C C . ILE A 1 255 ? 6.387 -9.344 -7.898 1 98.25 255 ILE A C 1
ATOM 2051 O O . ILE A 1 255 ? 6.168 -8.281 -7.32 1 98.25 255 ILE A O 1
ATOM 2055 N N . SER A 1 256 ? 5.543 -9.836 -8.734 1 97.56 256 SER A N 1
ATOM 2056 C CA . SER A 1 256 ? 4.281 -9.164 -9.031 1 97.56 256 SER A CA 1
ATOM 2057 C C . SER A 1 256 ? 3.092 -10.023 -8.625 1 97.56 256 SER A C 1
ATOM 2059 O O . SER A 1 256 ? 3.262 -11.164 -8.188 1 97.56 256 SER A O 1
ATOM 2061 N N . ILE A 1 257 ? 1.927 -9.5 -8.789 1 97.69 257 ILE A N 1
ATOM 2062 C CA . ILE A 1 257 ? 0.679 -10.172 -8.445 1 97.69 257 ILE A CA 1
ATOM 2063 C C . ILE A 1 257 ? 0.482 -11.391 -9.344 1 97.69 257 ILE A C 1
ATOM 2065 O O . ILE A 1 257 ? -0.399 -12.211 -9.094 1 97.69 257 ILE A O 1
ATOM 2069 N N . ARG A 1 258 ? 1.294 -11.539 -10.328 1 97.06 258 ARG A N 1
ATOM 2070 C CA . ARG A 1 258 ? 1.288 -12.742 -11.156 1 97.06 258 ARG A CA 1
ATOM 2071 C C . ARG A 1 258 ? 1.402 -14 -10.305 1 97.06 258 ARG A C 1
ATOM 2073 O O . ARG A 1 258 ? 0.846 -15.047 -10.648 1 97.06 258 ARG A O 1
ATOM 2080 N N . ALA A 1 259 ? 2.049 -13.891 -9.211 1 98.31 259 ALA A N 1
ATOM 2081 C CA . ALA A 1 259 ? 2.197 -15.023 -8.305 1 98.31 259 ALA A CA 1
ATOM 2082 C C . ALA A 1 259 ? 0.836 -15.594 -7.91 1 98.31 259 ALA A C 1
ATOM 2084 O O . ALA A 1 259 ? 0.667 -16.812 -7.836 1 98.31 259 ALA A O 1
ATOM 2085 N N . LEU A 1 260 ? -0.095 -14.766 -7.691 1 98.38 260 LEU A N 1
ATOM 2086 C CA . LEU A 1 260 ? -1.438 -15.234 -7.363 1 98.38 260 LEU A CA 1
ATOM 2087 C C . LEU A 1 260 ? -2.086 -15.914 -8.562 1 98.38 260 LEU A C 1
ATOM 2089 O O . LEU A 1 260 ? -2.846 -16.875 -8.398 1 98.38 260 LEU A O 1
ATOM 2093 N N . GLY A 1 261 ? -1.846 -15.312 -9.734 1 97.69 261 GLY A N 1
ATOM 2094 C CA . GLY A 1 261 ? -2.352 -15.953 -10.93 1 97.69 261 GLY A CA 1
ATOM 2095 C C . GLY A 1 261 ? -1.836 -17.375 -11.117 1 97.69 261 GLY A C 1
ATOM 2096 O O . GLY A 1 261 ? -2.592 -18.266 -11.492 1 97.69 261 GLY A O 1
ATOM 2097 N N . VAL A 1 262 ? -0.584 -17.531 -10.852 1 97.56 262 VAL A N 1
ATOM 2098 C CA . VAL A 1 262 ? 0.031 -18.859 -10.953 1 97.56 262 VAL A CA 1
ATOM 2099 C C . VAL A 1 262 ? -0.606 -19.812 -9.945 1 97.56 262 VAL A C 1
ATOM 2101 O O . VAL A 1 262 ? -0.856 -20.969 -10.25 1 97.56 262 VAL A O 1
ATOM 2104 N N . MET A 1 263 ? -0.874 -19.297 -8.828 1 98.38 263 MET A N 1
ATOM 2105 C CA . MET A 1 263 ? -1.517 -20.094 -7.789 1 98.38 263 MET A CA 1
ATOM 2106 C C . MET A 1 263 ? -2.867 -20.609 -8.266 1 98.38 263 MET A C 1
ATOM 2108 O O . MET A 1 263 ? -3.172 -21.797 -8.102 1 98.38 263 MET A O 1
ATOM 2112 N N . VAL A 1 264 ? -3.627 -19.781 -8.867 1 98.06 264 VAL A N 1
ATOM 2113 C CA . VAL A 1 264 ? -4.938 -20.156 -9.383 1 98.06 264 VAL A CA 1
ATOM 2114 C C . VAL A 1 264 ? -4.777 -21.234 -10.469 1 98.06 264 VAL A C 1
ATOM 2116 O O . VAL A 1 264 ? -5.449 -22.266 -10.438 1 98.06 264 VAL A O 1
ATOM 2119 N N . ALA A 1 265 ? -3.879 -20.969 -11.359 1 96.88 265 ALA A N 1
ATOM 2120 C CA . ALA A 1 265 ? -3.652 -21.891 -12.469 1 96.88 265 ALA A CA 1
ATOM 2121 C C . ALA A 1 265 ? -3.221 -23.266 -11.969 1 96.88 265 ALA A C 1
ATOM 2123 O O . ALA A 1 265 ? -3.564 -24.297 -12.562 1 96.88 265 ALA A O 1
ATOM 2124 N N . THR A 1 266 ? -2.531 -23.312 -10.93 1 96.56 266 THR A N 1
ATOM 2125 C CA . THR A 1 266 ? -1.931 -24.531 -10.43 1 96.56 266 THR A CA 1
ATOM 2126 C C . THR A 1 266 ? -2.941 -25.344 -9.617 1 96.56 266 THR A C 1
ATOM 2128 O O . THR A 1 266 ? -3.086 -26.547 -9.805 1 96.56 266 THR A O 1
ATOM 2131 N N . HIS A 1 267 ? -3.68 -24.688 -8.797 1 97.69 267 HIS A N 1
ATOM 2132 C CA . HIS A 1 267 ? -4.41 -25.422 -7.77 1 97.69 267 HIS A CA 1
ATOM 2133 C C . HIS A 1 267 ? -5.895 -25.531 -8.117 1 97.69 267 HIS A C 1
ATOM 2135 O O . HIS A 1 267 ? -6.562 -26.484 -7.734 1 97.69 267 HIS A O 1
ATOM 2141 N N . SER A 1 268 ? -6.473 -24.594 -8.789 1 97.75 268 SER A N 1
ATOM 2142 C CA . SER A 1 268 ? -7.918 -24.5 -8.961 1 97.75 268 SER A CA 1
ATOM 2143 C C . SER A 1 268 ? -8.422 -25.578 -9.906 1 97.75 268 SER A C 1
ATOM 2145 O O . SER A 1 268 ? -7.656 -26.125 -10.695 1 97.75 268 SER A O 1
ATOM 2147 N N . ASP A 1 269 ? -9.672 -25.906 -9.789 1 96.62 269 ASP A N 1
ATOM 2148 C CA . ASP A 1 269 ? -10.258 -26.984 -10.586 1 96.62 269 ASP A CA 1
ATOM 2149 C C . ASP A 1 269 ? -11.547 -26.531 -11.258 1 96.62 269 ASP A C 1
ATOM 2151 O O . ASP A 1 269 ? -11.828 -25.328 -11.328 1 96.62 269 ASP A O 1
ATOM 2155 N N . ASN A 1 270 ? -12.258 -27.438 -11.797 1 96.75 270 ASN A N 1
ATOM 2156 C CA . ASN A 1 270 ? -13.414 -27.125 -12.633 1 96.75 270 ASN A CA 1
ATOM 2157 C C . ASN A 1 270 ? -14.609 -26.672 -11.789 1 96.75 270 ASN A C 1
ATOM 2159 O O . ASN A 1 270 ? -15.625 -26.234 -12.328 1 96.75 270 ASN A O 1
ATOM 2163 N N . HIS A 1 271 ? -14.484 -26.719 -10.492 1 95.62 271 HIS A N 1
ATOM 2164 C CA . HIS A 1 271 ? -15.555 -26.266 -9.617 1 95.62 271 HIS A CA 1
ATOM 2165 C C . HIS A 1 271 ? -15.297 -24.844 -9.125 1 95.62 271 HIS A C 1
ATOM 2167 O O . HIS A 1 271 ? -16.188 -24.219 -8.547 1 95.62 271 HIS A O 1
ATOM 2173 N N . GLY A 1 272 ? -14.109 -24.391 -9.266 1 97 272 GLY A N 1
ATOM 2174 C CA . GLY A 1 272 ? -13.773 -23.031 -8.836 1 97 272 GLY A CA 1
ATOM 2175 C C . GLY A 1 272 ? -12.383 -22.922 -8.258 1 97 272 GLY A C 1
ATOM 2176 O O . GLY A 1 272 ? -11.492 -23.719 -8.586 1 97 272 GLY A O 1
ATOM 2177 N N . LEU A 1 273 ? -12.219 -21.953 -7.402 1 97.81 273 LEU A N 1
ATOM 2178 C CA . LEU A 1 273 ? -10.922 -21.688 -6.785 1 97.81 273 LEU A CA 1
ATOM 2179 C C . LEU A 1 273 ? -10.57 -22.766 -5.77 1 97.81 273 LEU A C 1
ATOM 2181 O O . LEU A 1 273 ? -11.461 -23.328 -5.125 1 97.81 273 LEU A O 1
ATOM 2185 N N . VAL A 1 274 ? -9.383 -23.094 -5.688 1 98.19 274 VAL A N 1
ATOM 2186 C CA . VAL A 1 274 ? -8.781 -23.875 -4.609 1 98.19 274 VAL A CA 1
ATOM 2187 C C . VAL A 1 274 ? -7.613 -23.109 -4.008 1 98.19 274 VAL A C 1
ATOM 2189 O O . VAL A 1 274 ? -6.57 -22.953 -4.648 1 98.19 274 VAL A O 1
ATOM 2192 N N . LEU A 1 275 ? -7.793 -22.641 -2.781 1 98.38 275 LEU A N 1
ATOM 2193 C CA . LEU A 1 275 ? -6.812 -21.734 -2.197 1 98.38 275 LEU A CA 1
ATOM 2194 C C . LEU A 1 275 ? -5.988 -22.438 -1.124 1 98.38 275 LEU A C 1
ATOM 2196 O O . LEU A 1 275 ? -6.543 -23.141 -0.269 1 98.38 275 LEU A O 1
ATOM 2200 N N . PRO A 1 276 ? -4.641 -22.281 -1.208 1 98.75 276 PRO A N 1
ATOM 2201 C CA . PRO A 1 276 ? -3.855 -22.688 -0.041 1 98.75 276 PRO A CA 1
ATOM 2202 C C . PRO A 1 276 ? -4.285 -21.969 1.239 1 98.75 276 PRO A C 1
ATOM 2204 O O . PRO A 1 276 ? -4.543 -20.766 1.223 1 98.75 276 PRO A O 1
ATOM 2207 N N . PRO A 1 277 ? -4.332 -22.688 2.318 1 98.5 277 PRO A N 1
ATOM 2208 C CA . PRO A 1 277 ? -4.848 -22.125 3.566 1 98.5 277 PRO A CA 1
ATOM 2209 C C . PRO A 1 277 ? -4.066 -20.891 4.023 1 98.5 277 PRO A C 1
ATOM 2211 O O . PRO A 1 277 ? -4.66 -19.922 4.508 1 98.5 277 PRO A O 1
ATOM 2214 N N . ARG A 1 278 ? -2.816 -20.859 3.863 1 98.19 278 ARG A N 1
ATOM 2215 C CA . ARG A 1 278 ? -1.99 -19.797 4.41 1 98.19 278 ARG A CA 1
ATOM 2216 C C . ARG A 1 278 ? -2.285 -18.469 3.719 1 98.19 278 ARG A C 1
ATOM 2218 O O . ARG A 1 278 ? -2.17 -17.406 4.332 1 98.19 278 ARG A O 1
ATOM 2225 N N . ILE A 1 279 ? -2.709 -18.5 2.479 1 98.25 279 ILE A N 1
ATOM 2226 C CA . ILE A 1 279 ? -2.904 -17.25 1.736 1 98.25 279 ILE A CA 1
ATOM 2227 C C . ILE A 1 279 ? -4.391 -16.906 1.709 1 98.25 279 ILE A C 1
ATOM 2229 O O . ILE A 1 279 ? -4.758 -15.766 1.404 1 98.25 279 ILE A O 1
ATOM 2233 N N . ALA A 1 280 ? -5.262 -17.812 2.023 1 97.75 280 ALA A N 1
ATOM 2234 C CA . ALA A 1 280 ? -6.703 -17.609 1.926 1 97.75 280 ALA A CA 1
ATOM 2235 C C . ALA A 1 280 ? -7.176 -16.531 2.902 1 97.75 280 ALA A C 1
ATOM 2237 O O . ALA A 1 280 ? -6.816 -16.562 4.082 1 97.75 280 ALA A O 1
ATOM 2238 N N . GLU A 1 281 ? -7.98 -15.641 2.396 1 93.31 281 GLU A N 1
ATOM 2239 C CA . GLU A 1 281 ? -8.539 -14.602 3.252 1 93.31 281 GLU A CA 1
ATOM 2240 C C . GLU A 1 281 ? -9.453 -15.188 4.32 1 93.31 281 GLU A C 1
ATOM 2242 O O . GLU A 1 281 ? -9.438 -14.742 5.469 1 93.31 281 GLU A O 1
ATOM 2247 N N . THR A 1 282 ? -10.258 -16.109 3.895 1 95 282 THR A N 1
ATOM 2248 C CA . THR A 1 282 ? -11.094 -16.922 4.773 1 95 282 THR A CA 1
ATOM 2249 C C . THR A 1 282 ? -10.648 -18.375 4.75 1 95 282 THR A C 1
ATOM 2251 O O . THR A 1 282 ? -10.578 -19 3.686 1 95 282 THR A O 1
ATOM 2254 N N . GLN A 1 283 ? -10.375 -18.844 5.91 1 97.88 283 GLN A N 1
ATOM 2255 C CA . GLN A 1 283 ? -9.883 -20.219 5.98 1 97.88 283 GLN A CA 1
ATOM 2256 C C . GLN A 1 283 ? -11.031 -21.188 6.27 1 97.88 283 GLN A C 1
ATOM 2258 O O . GLN A 1 283 ? -11.008 -22.328 5.812 1 97.88 283 GLN A O 1
ATOM 2263 N N . VAL A 1 284 ? -11.977 -20.641 7.07 1 97.5 284 VAL A N 1
ATOM 2264 C CA . VAL A 1 284 ? -13.117 -21.469 7.438 1 97.5 284 VAL A CA 1
ATOM 2265 C C . VAL A 1 284 ? -14.414 -20.672 7.254 1 97.5 284 VAL A C 1
ATOM 2267 O O . VAL A 1 284 ? -14.555 -19.578 7.801 1 97.5 284 VAL A O 1
ATOM 2270 N N . ALA A 1 285 ? -15.266 -21.219 6.488 1 96.12 285 ALA A N 1
ATOM 2271 C CA . ALA A 1 285 ? -16.609 -20.672 6.371 1 96.12 285 ALA A CA 1
ATOM 2272 C C . ALA A 1 285 ? -17.609 -21.469 7.195 1 96.12 285 ALA A C 1
ATOM 2274 O O . ALA A 1 285 ? -17.75 -22.688 7.008 1 96.12 285 ALA A O 1
ATOM 2275 N N . ILE A 1 286 ? -18.281 -20.828 8.141 1 95.12 286 ILE A N 1
ATOM 2276 C CA . ILE A 1 286 ? -19.344 -21.453 8.906 1 95.12 286 ILE A CA 1
ATOM 2277 C C . ILE A 1 286 ? -20.688 -21.141 8.258 1 95.12 286 ILE A C 1
ATOM 2279 O O . ILE A 1 286 ? -21.156 -20 8.281 1 95.12 286 ILE A O 1
ATOM 2283 N N . VAL A 1 287 ? -21.266 -22.125 7.688 1 92.25 287 VAL A N 1
ATOM 2284 C CA . VAL A 1 287 ? -22.578 -21.969 7.07 1 92.25 287 VAL A CA 1
ATOM 2285 C C . VAL A 1 287 ? -23.656 -22.328 8.078 1 92.25 287 VAL A C 1
ATOM 2287 O O . VAL A 1 287 ? -23.938 -23.5 8.328 1 92.25 287 VAL A O 1
ATOM 2290 N N . ALA A 1 288 ? -24.312 -21.359 8.57 1 89.75 288 ALA A N 1
ATOM 2291 C CA . ALA A 1 288 ? -25.312 -21.547 9.625 1 89.75 288 ALA A CA 1
ATOM 2292 C C . ALA A 1 288 ? -26.672 -21.891 9.023 1 89.75 288 ALA A C 1
ATOM 2294 O O . ALA A 1 288 ? -27.141 -21.203 8.117 1 89.75 288 ALA A O 1
ATOM 2295 N N . ALA A 1 289 ? -27.234 -22.953 9.516 1 87.94 289 ALA A N 1
ATOM 2296 C CA . ALA A 1 289 ? -28.609 -23.297 9.125 1 87.94 289 ALA A CA 1
ATOM 2297 C C . ALA A 1 289 ? -29.609 -22.438 9.891 1 87.94 289 ALA A C 1
ATOM 2299 O O . ALA A 1 289 ? -29.266 -21.75 10.844 1 87.94 289 ALA A O 1
ATOM 2300 N N . GLN A 1 290 ? -30.766 -22.406 9.344 1 85.56 290 GLN A N 1
ATOM 2301 C CA . GLN A 1 290 ? -31.828 -21.672 10 1 85.56 290 GLN A CA 1
ATOM 2302 C C . GLN A 1 290 ? -32.625 -22.562 10.938 1 85.56 290 GLN A C 1
ATOM 2304 O O . GLN A 1 290 ? -32.906 -23.719 10.617 1 85.56 290 GLN A O 1
ATOM 2309 N N . ALA A 1 291 ? -32.844 -22 12.094 1 85.88 291 ALA A N 1
ATOM 2310 C CA . ALA A 1 291 ? -33.656 -22.75 13.047 1 85.88 291 ALA A CA 1
ATOM 2311 C C . ALA A 1 291 ? -35.156 -22.516 12.805 1 85.88 291 ALA A C 1
ATOM 2313 O O . ALA A 1 291 ? -35.531 -21.531 12.156 1 85.88 291 ALA A O 1
ATOM 2314 N N . SER A 1 292 ? -35.938 -23.453 13.281 1 84.25 292 SER A N 1
ATOM 2315 C CA . SER A 1 292 ? -37.375 -23.391 13.07 1 84.25 292 SER A CA 1
ATOM 2316 C C . SER A 1 292 ? -38.031 -22.438 14.062 1 84.25 292 SER A C 1
ATOM 2318 O O . SER A 1 292 ? -39.062 -21.828 13.758 1 84.25 292 SER A O 1
ATOM 2320 N N . SER A 1 293 ? -37.469 -22.297 15.289 1 89 293 SER A N 1
ATOM 2321 C CA . SER A 1 293 ? -38.031 -21.438 16.312 1 89 293 SER A CA 1
ATOM 2322 C C . SER A 1 293 ? -37.094 -20.312 16.672 1 89 293 SER A C 1
ATOM 2324 O O . SER A 1 293 ? -35.875 -20.422 16.484 1 89 293 SER A O 1
ATOM 2326 N N . THR A 1 294 ? -37.688 -19.281 17.125 1 89 294 THR A N 1
ATOM 2327 C CA . THR A 1 294 ? -36.938 -18.109 17.547 1 89 294 THR A CA 1
ATOM 2328 C C . THR A 1 294 ? -35.969 -18.453 18.672 1 89 294 THR A C 1
ATOM 2330 O O . THR A 1 294 ? -34.812 -17.984 18.688 1 89 294 THR A O 1
ATOM 2333 N N . ASP A 1 295 ? -36.406 -19.25 19.562 1 90 295 ASP A N 1
ATOM 2334 C CA . ASP A 1 295 ? -35.562 -19.656 20.688 1 90 295 ASP A CA 1
ATOM 2335 C C . ASP A 1 295 ? -34.375 -20.484 20.219 1 90 295 ASP A C 1
ATOM 2337 O O . ASP A 1 295 ? -33.25 -20.281 20.672 1 90 295 ASP A O 1
ATOM 2341 N N . GLU A 1 296 ? -34.688 -21.359 19.359 1 90.31 296 GLU A N 1
ATOM 2342 C CA . GLU A 1 296 ? -33.625 -22.188 18.812 1 90.31 296 GLU A CA 1
ATOM 2343 C C . GLU A 1 296 ? -32.625 -21.359 18.016 1 90.31 296 GLU A C 1
ATOM 2345 O O . GLU A 1 296 ? -31.438 -21.641 18.016 1 90.31 296 GLU A O 1
ATOM 2350 N N . GLN A 1 297 ? -33.188 -20.391 17.375 1 90.56 297 GLN A N 1
ATOM 2351 C CA . GLN A 1 297 ? -32.312 -19.516 16.609 1 90.56 297 GLN A CA 1
ATOM 2352 C C . GLN A 1 297 ? -31.359 -18.734 17.516 1 90.56 297 GLN A C 1
ATOM 2354 O O . GLN A 1 297 ? -30.188 -18.547 17.188 1 90.56 297 GLN A O 1
ATOM 2359 N N . LEU A 1 298 ? -31.828 -18.328 18.547 1 91.5 298 LEU A N 1
ATOM 2360 C CA . LEU A 1 298 ? -31.016 -17.594 19.516 1 91.5 298 LEU A CA 1
ATOM 2361 C C . LEU A 1 298 ? -29.875 -18.469 20.031 1 91.5 298 LEU A C 1
ATOM 2363 O O . LEU A 1 298 ? -28.75 -18 20.203 1 91.5 298 LEU A O 1
ATOM 2367 N N . ILE A 1 299 ? -30.219 -19.672 20.312 1 91.25 299 ILE A N 1
ATOM 2368 C CA . ILE A 1 299 ? -29.219 -20.609 20.797 1 91.25 299 ILE A CA 1
ATOM 2369 C C . ILE A 1 299 ? -28.172 -20.844 19.719 1 91.25 299 ILE A C 1
ATOM 2371 O O . ILE A 1 299 ? -26.969 -20.859 20 1 91.25 299 ILE A O 1
ATOM 2375 N N . LEU 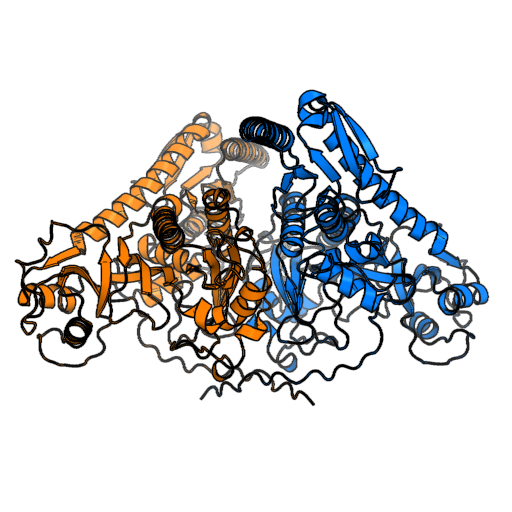A 1 300 ? -28.641 -21.016 18.562 1 92.56 300 LEU A N 1
ATOM 2376 C CA . LEU A 1 300 ? -27.75 -21.234 17.422 1 92.56 300 LEU A CA 1
ATOM 2377 C C . LEU A 1 300 ? -26.812 -20.047 17.234 1 92.56 300 LEU A C 1
ATOM 2379 O O . LEU A 1 300 ? -25.609 -20.219 17 1 92.56 300 LEU A O 1
ATOM 2383 N N . ASP A 1 301 ? -27.375 -18.875 17.344 1 91.56 301 ASP A N 1
ATOM 2384 C CA . ASP A 1 301 ? -26.578 -17.672 17.188 1 91.56 301 ASP A CA 1
ATOM 2385 C C . ASP A 1 301 ? -25.516 -17.562 18.266 1 91.56 301 ASP A C 1
ATOM 2387 O O . ASP A 1 301 ? -24.359 -17.219 17.969 1 91.56 301 ASP A O 1
ATOM 2391 N N . THR A 1 302 ? -25.859 -17.875 19.375 1 92.75 302 THR A N 1
ATOM 2392 C CA . THR A 1 302 ? -24.938 -17.828 20.5 1 92.75 302 THR A CA 1
ATOM 2393 C C . THR A 1 302 ? -23.797 -18.828 20.312 1 92.75 302 THR A C 1
ATOM 2395 O O . THR A 1 302 ? -22.625 -18.516 20.547 1 92.75 302 THR A O 1
ATOM 2398 N N . GLU A 1 303 ? -24.188 -19.953 19.906 1 90.94 303 GLU A N 1
ATOM 2399 C CA . GLU A 1 303 ? -23.188 -21 19.688 1 90.94 303 GLU A CA 1
ATOM 2400 C C . GLU A 1 303 ? -22.266 -20.656 18.516 1 90.94 303 GLU A C 1
ATOM 2402 O O . GLU A 1 303 ? -21.078 -20.969 18.531 1 90.94 303 GLU A O 1
ATOM 2407 N N . THR A 1 304 ? -22.828 -20.094 17.562 1 93.56 304 THR A N 1
ATOM 2408 C CA . THR A 1 304 ? -22.031 -19.656 16.422 1 93.56 304 THR A CA 1
ATOM 2409 C C . THR A 1 304 ? -20.984 -18.625 16.844 1 93.56 304 THR A C 1
ATOM 2411 O O . THR A 1 304 ? -19.812 -18.734 16.469 1 93.56 304 THR A O 1
ATOM 2414 N N . ASP A 1 305 ? -21.422 -17.703 17.641 1 93.25 305 ASP A N 1
ATOM 2415 C CA . ASP A 1 305 ? -20.5 -16.672 18.125 1 93.25 305 ASP A CA 1
ATOM 2416 C C . ASP A 1 305 ? -19.391 -17.281 18.969 1 93.25 305 ASP A C 1
ATOM 2418 O O . ASP A 1 305 ? -18.234 -16.859 18.875 1 93.25 305 ASP A O 1
ATOM 2422 N N . ARG A 1 306 ? -19.766 -18.172 19.719 1 92.88 306 ARG A N 1
ATOM 2423 C CA . ARG A 1 306 ? -18.781 -18.844 20.562 1 92.88 306 ARG A CA 1
ATOM 2424 C C . ARG A 1 306 ? -17.766 -19.594 19.719 1 92.88 306 ARG A C 1
ATOM 2426 O O . ARG A 1 306 ? -16.562 -19.562 20 1 92.88 306 ARG A O 1
ATOM 2433 N N . LEU A 1 307 ? -18.281 -20.25 18.766 1 94.56 307 LEU A N 1
ATOM 2434 C CA . LEU A 1 307 ? -17.406 -21.016 17.875 1 94.56 307 LEU A CA 1
ATOM 2435 C C . LEU A 1 307 ? -16.453 -20.078 17.125 1 94.56 307 LEU A C 1
ATOM 2437 O O . LEU A 1 307 ? -15.258 -20.375 17.016 1 94.56 307 LEU A O 1
ATOM 2441 N N . VAL A 1 308 ? -16.953 -19 16.641 1 94.25 308 VAL A N 1
ATOM 2442 C CA . VAL A 1 308 ? -16.141 -18.016 15.93 1 94.25 308 VAL A CA 1
ATOM 2443 C C . VAL A 1 308 ? -15.047 -17.5 16.859 1 94.25 308 VAL A C 1
ATOM 2445 O O . VAL A 1 308 ? -13.883 -17.406 16.453 1 94.25 308 VAL A O 1
ATOM 2448 N N . SER A 1 309 ? -15.406 -17.156 18.016 1 93.88 309 SER A N 1
ATOM 2449 C CA . SER A 1 309 ? -14.453 -16.625 18.984 1 93.88 309 SER A CA 1
ATOM 2450 C C . SER A 1 309 ? -13.359 -17.641 19.297 1 93.88 309 SER A C 1
ATOM 2452 O O . SER A 1 309 ? -12.18 -17.297 19.359 1 93.88 309 SER A O 1
ATOM 2454 N N . ARG A 1 310 ? -13.75 -18.812 19.422 1 93.75 310 ARG A N 1
ATOM 2455 C CA . ARG A 1 310 ? -12.805 -19.875 19.719 1 93.75 310 ARG A CA 1
ATOM 2456 C C . ARG A 1 310 ? -11.828 -20.078 18.562 1 93.75 310 ARG A C 1
ATOM 2458 O O . ARG A 1 310 ? -10.617 -20.203 18.797 1 93.75 310 ARG A O 1
ATOM 2465 N N . LEU A 1 311 ? -12.32 -20.141 17.438 1 96 311 LEU A N 1
ATOM 2466 C CA . LEU A 1 311 ? -11.484 -20.359 16.266 1 96 311 LEU A CA 1
ATOM 2467 C C . LEU A 1 311 ? -10.594 -19.156 16 1 96 311 LEU A C 1
ATOM 2469 O O . LEU A 1 311 ? -9.422 -19.312 15.641 1 96 311 LEU A O 1
ATOM 2473 N N . SER A 1 312 ? -11.156 -17.984 16.203 1 93.94 312 SER A N 1
ATOM 2474 C CA . SER A 1 312 ? -10.367 -16.781 16.016 1 93.94 312 SER A CA 1
ATOM 2475 C C . SER A 1 312 ? -9.227 -16.703 17.016 1 93.94 312 SER A C 1
ATOM 2477 O O . SER A 1 312 ? -8.133 -16.234 16.688 1 93.94 312 SER A O 1
ATOM 2479 N N . SER A 1 313 ? -9.461 -17.094 18.172 1 93.12 313 SER A N 1
ATOM 2480 C CA . SER A 1 313 ? -8.43 -17.109 19.219 1 93.12 313 SER A CA 1
ATOM 2481 C C . SER A 1 313 ? -7.305 -18.062 18.859 1 93.12 313 SER A C 1
ATOM 2483 O O . SER A 1 313 ? -6.172 -17.906 19.328 1 93.12 313 SER A O 1
ATOM 2485 N N . ALA A 1 314 ? -7.688 -19.016 18.078 1 93.81 314 ALA A N 1
ATOM 2486 C CA . ALA A 1 314 ? -6.684 -19.969 17.625 1 93.81 314 ALA A CA 1
ATOM 2487 C C . ALA A 1 314 ? -5.961 -19.469 16.391 1 93.81 314 ALA A C 1
ATOM 2489 O O . ALA A 1 314 ? -5.164 -20.203 15.789 1 93.81 314 ALA A O 1
ATOM 2490 N N . GLY A 1 315 ? -6.23 -18.297 15.969 1 93.44 315 GLY A N 1
ATOM 2491 C CA . GLY A 1 315 ? -5.539 -17.688 14.844 1 93.44 315 GLY A CA 1
ATOM 2492 C C . GLY A 1 315 ? -6.164 -18.031 13.508 1 93.44 315 GLY A C 1
ATOM 2493 O O . GLY A 1 315 ? -5.531 -17.875 12.461 1 93.44 315 GLY A O 1
ATOM 2494 N N . ILE A 1 316 ? -7.391 -18.547 13.523 1 96.94 316 ILE A N 1
ATOM 2495 C CA . ILE A 1 316 ? -8.062 -18.969 12.297 1 96.94 316 ILE A CA 1
ATOM 2496 C C . ILE A 1 316 ? -8.93 -17.844 11.766 1 96.94 316 ILE A C 1
ATOM 2498 O O . ILE A 1 316 ? -9.641 -17.172 12.523 1 96.94 316 ILE A O 1
ATOM 2502 N N . ARG A 1 317 ? -8.82 -17.562 10.516 1 95.44 317 ARG A N 1
ATOM 2503 C CA . ARG A 1 317 ? -9.672 -16.578 9.859 1 95.44 317 ARG A CA 1
ATOM 2504 C C . ARG A 1 317 ? -11.016 -17.188 9.469 1 95.44 317 ARG A C 1
ATOM 2506 O O . ARG A 1 317 ? -11.094 -17.984 8.523 1 95.44 317 ARG A O 1
ATOM 2513 N N . VAL A 1 318 ? -12.039 -16.75 10.172 1 95.5 318 VAL A N 1
ATOM 2514 C CA . VAL A 1 318 ? -13.344 -17.391 10.055 1 95.5 318 VAL A CA 1
ATOM 2515 C C . VAL A 1 318 ? -14.383 -16.391 9.555 1 95.5 318 VAL A C 1
ATOM 2517 O O . VAL A 1 318 ? -14.328 -15.203 9.914 1 95.5 318 VAL A O 1
ATOM 2520 N N . LYS A 1 319 ? -15.234 -16.844 8.688 1 92.12 319 LYS A N 1
ATOM 2521 C CA . LYS A 1 319 ? -16.391 -16.062 8.258 1 92.12 319 LYS A CA 1
ATOM 2522 C C . LYS A 1 319 ? -17.688 -16.844 8.445 1 92.12 319 LYS A C 1
ATOM 2524 O O . LYS A 1 319 ? -17.734 -18.047 8.172 1 92.12 319 LYS A O 1
ATOM 2529 N N . VAL A 1 320 ? -18.734 -16.188 8.938 1 92.19 320 VAL A N 1
ATOM 2530 C CA . VAL A 1 320 ? -20.047 -16.812 9.125 1 92.19 320 VAL A CA 1
ATOM 2531 C C . VAL A 1 320 ? -20.969 -16.438 7.965 1 92.19 320 VAL A C 1
ATOM 2533 O O . VAL A 1 320 ? -21.078 -15.266 7.613 1 92.19 320 VAL A O 1
ATOM 2536 N N . ASP A 1 321 ? -21.453 -17.422 7.352 1 89.62 321 ASP A N 1
ATOM 2537 C CA . ASP A 1 321 ? -22.5 -17.25 6.336 1 89.62 321 ASP A CA 1
ATOM 2538 C C . ASP A 1 321 ? -23.891 -17.484 6.926 1 89.62 321 ASP A C 1
ATOM 2540 O O . ASP A 1 321 ? -24.312 -18.641 7.09 1 89.62 321 ASP A O 1
ATOM 2544 N N . ASP A 1 322 ? -24.531 -16.438 7.156 1 80.94 322 ASP A N 1
ATOM 2545 C CA . ASP A 1 322 ? -25.875 -16.516 7.715 1 80.94 322 ASP A CA 1
ATOM 2546 C C . ASP A 1 322 ? -26.906 -15.938 6.746 1 80.94 322 ASP A C 1
ATOM 2548 O O . ASP A 1 322 ? -27.953 -15.445 7.172 1 80.94 322 ASP A O 1
ATOM 2552 N N . LEU A 1 323 ? -26.531 -15.992 5.508 1 76 323 LEU A N 1
ATOM 2553 C CA . LEU A 1 323 ? -27.406 -15.453 4.477 1 76 323 LEU A CA 1
ATOM 2554 C C . LEU A 1 323 ? -28.766 -16.141 4.52 1 76 323 LEU A C 1
ATOM 2556 O O . LEU A 1 323 ? -28.859 -17.375 4.574 1 76 323 LEU A O 1
ATOM 2560 N N . GLU A 1 324 ? -29.828 -15.383 4.555 1 72.88 324 GLU A N 1
ATOM 2561 C CA . GLU A 1 324 ? -31.188 -15.922 4.57 1 72.88 324 GLU A CA 1
ATOM 2562 C C . GLU A 1 324 ? -31.781 -15.977 3.164 1 72.88 324 GLU A C 1
ATOM 2564 O O . GLU A 1 324 ? -31.375 -15.211 2.287 1 72.88 324 GLU A O 1
ATOM 2569 N N . GLY A 1 325 ? -32.562 -16.844 2.891 1 70.56 325 GLY A N 1
ATOM 2570 C CA . GLY A 1 325 ? -33.312 -16.906 1.631 1 70.56 325 GLY A CA 1
ATOM 2571 C C . GLY A 1 325 ? -32.625 -17.797 0.599 1 70.56 325 GLY A C 1
ATOM 2572 O O . GLY A 1 325 ? -33.156 -18 -0.492 1 70.56 325 GLY A O 1
ATOM 2573 N N . TYR A 1 326 ? -31.484 -18.25 0.943 1 78.5 326 TYR A N 1
ATOM 2574 C CA . TYR A 1 326 ? -30.797 -19.156 0.04 1 78.5 326 TYR A CA 1
ATOM 2575 C C . TYR A 1 326 ? -30.672 -20.547 0.654 1 78.5 326 TYR A C 1
ATOM 2577 O O . TYR A 1 326 ? -30.547 -20.688 1.873 1 78.5 326 TYR A O 1
ATOM 2585 N N . SER A 1 327 ? -30.734 -21.484 -0.269 1 83.31 327 SER A N 1
ATOM 2586 C CA . SER A 1 327 ? -30.594 -22.859 0.208 1 83.31 327 SER A CA 1
ATOM 2587 C C . SER A 1 327 ? -29.172 -23.125 0.677 1 83.31 327 SER A C 1
ATOM 2589 O O . SER A 1 327 ? -28.234 -22.438 0.267 1 83.31 327 SER A O 1
ATOM 2591 N N . LEU A 1 328 ? -29.062 -24.078 1.548 1 83.38 328 LEU A N 1
ATOM 2592 C CA . LEU A 1 328 ? -27.75 -24.484 2.031 1 83.38 328 LEU A CA 1
ATOM 2593 C C . LEU A 1 328 ? -26.859 -24.922 0.875 1 83.38 328 LEU A C 1
ATOM 2595 O O . LEU A 1 328 ? -25.672 -24.594 0.845 1 83.38 328 LEU A O 1
ATOM 2599 N N . GLY A 1 329 ? -27.453 -25.656 -0.045 1 83.06 329 GLY A N 1
ATOM 2600 C CA . GLY A 1 329 ? -26.703 -26.109 -1.206 1 83.06 329 GLY A CA 1
ATOM 2601 C C . GLY A 1 329 ? -26.141 -24.969 -2.039 1 83.06 329 GLY A C 1
ATOM 2602 O O . GLY A 1 329 ? -24.984 -25.016 -2.477 1 83.06 329 GLY A O 1
ATOM 2603 N N . TRP A 1 330 ? -26.953 -24.016 -2.217 1 86.38 330 TRP A N 1
ATOM 2604 C CA . TRP A 1 330 ? -26.531 -22.844 -2.975 1 86.38 330 TRP A CA 1
ATOM 2605 C C . TRP A 1 330 ? -25.375 -22.141 -2.275 1 86.38 330 TRP A C 1
AT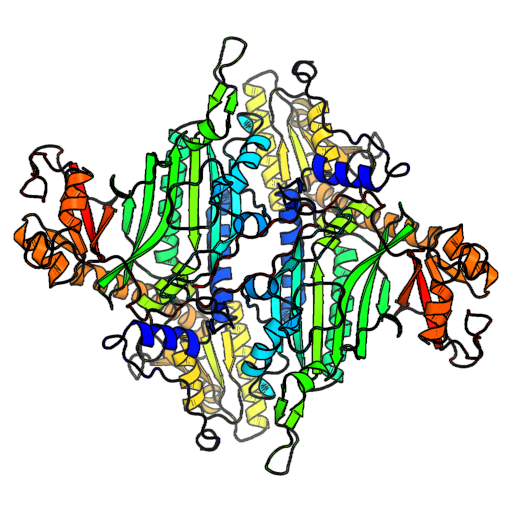OM 2607 O O . TRP A 1 330 ? -24.375 -21.797 -2.912 1 86.38 330 TRP A O 1
ATOM 2617 N N . ARG A 1 331 ? -25.5 -21.984 -1.046 1 86.88 331 ARG A N 1
ATOM 2618 C CA . ARG A 1 331 ? -24.484 -21.297 -0.264 1 86.88 331 ARG A CA 1
ATOM 2619 C C . ARG A 1 331 ? -23.188 -22.094 -0.239 1 86.88 331 ARG A C 1
ATOM 2621 O O . ARG A 1 331 ? -22.094 -21.516 -0.347 1 86.88 331 ARG A O 1
ATOM 2628 N N . PHE A 1 332 ? -23.375 -23.312 -0.174 1 85.94 332 PHE A N 1
ATOM 2629 C CA . PHE A 1 332 ? -22.203 -24.188 -0.214 1 85.94 332 PHE A CA 1
ATOM 2630 C C . PHE A 1 332 ? -21.484 -24.047 -1.549 1 85.94 332 PHE A C 1
ATOM 2632 O O . PHE A 1 332 ? -20.25 -24.031 -1.591 1 85.94 332 PHE A O 1
ATOM 2639 N N . ASN A 1 333 ? -22.203 -24 -2.518 1 87.94 333 ASN A N 1
ATOM 2640 C CA . ASN A 1 333 ? -21.594 -23.891 -3.842 1 87.94 333 ASN A CA 1
ATOM 2641 C C . ASN A 1 333 ? -20.844 -22.578 -3.998 1 87.94 333 ASN A C 1
ATOM 2643 O O . ASN A 1 333 ? -19.797 -22.531 -4.672 1 87.94 333 ASN A O 1
ATOM 2647 N N . GLU A 1 334 ? -21.344 -21.562 -3.389 1 88.44 334 GLU A N 1
ATOM 2648 C CA . GLU A 1 334 ? -20.641 -20.281 -3.436 1 88.44 334 GLU A CA 1
ATOM 2649 C C . GLU A 1 334 ? -19.266 -20.391 -2.789 1 88.44 334 GLU A C 1
ATOM 2651 O O . GLU A 1 334 ? -18.281 -19.859 -3.316 1 88.44 334 GLU A O 1
ATOM 2656 N N . TRP A 1 335 ? -19.266 -21.062 -1.741 1 90.75 335 TRP A N 1
ATOM 2657 C CA . TRP A 1 335 ? -18 -21.188 -1.015 1 90.75 335 TRP A CA 1
ATOM 2658 C C . TRP A 1 335 ? -17.062 -22.141 -1.74 1 90.75 335 TRP A C 1
ATOM 2660 O O . TRP A 1 335 ? -15.836 -21.969 -1.69 1 90.75 335 TRP A O 1
ATOM 2670 N N . ILE A 1 336 ? -17.641 -23.094 -2.42 1 92.31 336 ILE A N 1
ATOM 2671 C CA . ILE A 1 336 ? -16.828 -24 -3.232 1 92.31 336 ILE A CA 1
ATOM 2672 C C . ILE A 1 336 ? -16.188 -23.219 -4.383 1 92.31 336 ILE A C 1
ATOM 2674 O O . ILE A 1 336 ? -14.984 -23.344 -4.629 1 92.31 336 ILE A O 1
ATOM 2678 N N . VAL A 1 337 ? -16.938 -22.391 -4.973 1 94.5 337 VAL A N 1
ATOM 2679 C CA . VAL A 1 337 ? -16.453 -21.641 -6.121 1 94.5 337 VAL A CA 1
ATOM 2680 C C . VAL A 1 337 ? -15.406 -20.625 -5.668 1 94.5 337 VAL A C 1
ATOM 2682 O O . VAL A 1 337 ? -14.406 -20.406 -6.352 1 94.5 337 VAL A O 1
ATOM 2685 N N . SER A 1 338 ? -15.586 -20.078 -4.477 1 93.5 338 SER A N 1
ATOM 2686 C CA . SER A 1 338 ? -14.656 -19.062 -3.99 1 93.5 338 SER A CA 1
ATOM 2687 C C . SER A 1 338 ? -13.398 -19.688 -3.41 1 93.5 338 SER A C 1
ATOM 2689 O O . SER A 1 338 ? -12.422 -19 -3.119 1 93.5 338 SER A O 1
ATOM 2691 N N . GLY A 1 339 ? -13.406 -20.953 -3.199 1 96.31 339 GLY A N 1
ATOM 2692 C CA . GLY A 1 339 ? -12.195 -21.719 -2.947 1 96.31 339 GLY A CA 1
ATOM 2693 C C . GLY A 1 339 ? -11.797 -21.734 -1.483 1 96.31 339 GLY A C 1
ATOM 2694 O O . GLY A 1 339 ? -10.648 -22.062 -1.149 1 96.31 339 GLY A O 1
ATOM 2695 N N . THR A 1 340 ? -12.711 -21.391 -0.582 1 96.62 340 THR A N 1
ATOM 2696 C CA . THR A 1 340 ? -12.406 -21.422 0.844 1 96.62 340 THR A CA 1
ATOM 2697 C C . THR A 1 340 ? -12 -22.828 1.275 1 96.62 340 THR A C 1
ATOM 2699 O O . THR A 1 340 ? -12.688 -23.797 0.96 1 96.62 340 THR A O 1
ATOM 2702 N N . PRO A 1 341 ? -10.969 -23 2.025 1 97.94 341 PRO A N 1
ATOM 2703 C CA . PRO A 1 341 ? -10.383 -24.312 2.283 1 97.94 341 PRO A CA 1
ATOM 2704 C C . PRO A 1 341 ? -11.32 -25.25 3.047 1 97.94 341 PRO A C 1
ATOM 2706 O O . PRO A 1 341 ? -11.43 -26.422 2.721 1 97.94 341 PRO A O 1
ATOM 2709 N N . LEU A 1 342 ? -12 -24.641 4.066 1 97.5 342 LEU A N 1
ATOM 2710 C CA . LEU A 1 342 ? -12.859 -25.484 4.891 1 97.5 342 LEU A CA 1
ATOM 2711 C C . LEU A 1 342 ? -14.242 -24.859 5.055 1 97.5 342 LEU A C 1
ATOM 2713 O O . LEU A 1 342 ? -14.367 -23.641 5.113 1 97.5 342 LEU A O 1
ATOM 2717 N N . PHE A 1 343 ? -15.188 -25.781 5.211 1 94.38 343 PHE A N 1
ATOM 2718 C CA . PHE A 1 343 ? -16.562 -25.375 5.488 1 94.38 343 PHE A CA 1
ATOM 2719 C C . PHE A 1 343 ? -17.141 -26.188 6.637 1 94.38 343 PHE A C 1
ATOM 2721 O O . PHE A 1 343 ? -16.891 -27.391 6.75 1 94.38 343 PHE A O 1
ATOM 2728 N N . ILE A 1 344 ? -17.875 -25.516 7.445 1 94.44 344 ILE A N 1
ATOM 2729 C CA . ILE A 1 344 ? -18.562 -26.172 8.555 1 94.44 344 ILE A CA 1
ATOM 2730 C C . ILE A 1 344 ? -20.047 -25.828 8.508 1 94.44 344 ILE A C 1
ATOM 2732 O O . ILE A 1 344 ? -20.422 -24.672 8.391 1 94.44 344 ILE A O 1
ATOM 2736 N N . VAL A 1 345 ? -20.844 -26.812 8.547 1 91.94 345 VAL A N 1
ATOM 2737 C CA . VAL A 1 345 ? -22.281 -26.594 8.656 1 91.94 345 VAL A CA 1
ATOM 2738 C C . VAL A 1 345 ? -22.688 -26.625 10.133 1 91.94 345 VAL A C 1
ATOM 2740 O O . VAL A 1 345 ? -22.391 -27.562 10.859 1 91.94 345 VAL A O 1
ATOM 2743 N N . LEU A 1 346 ? -23.328 -25.641 10.531 1 93.69 346 LEU A N 1
ATOM 2744 C CA . LEU A 1 346 ? -23.781 -25.547 11.914 1 93.69 346 LEU A CA 1
ATOM 2745 C C . LEU A 1 346 ? -25.281 -25.297 11.984 1 93.69 346 LEU A C 1
ATOM 2747 O O . LEU A 1 346 ? -25.766 -24.25 11.547 1 93.69 346 LEU A O 1
ATOM 2751 N N . GLY A 1 347 ? -26.016 -26.234 12.422 1 92.88 347 GLY A N 1
ATOM 2752 C CA . GLY A 1 347 ? -27.453 -26.156 12.664 1 92.88 347 GLY A CA 1
ATOM 2753 C C . GLY A 1 347 ? -27.844 -26.531 14.078 1 92.88 347 GLY A C 1
ATOM 2754 O O . GLY A 1 347 ? -26.984 -26.781 14.922 1 92.88 347 GLY A O 1
ATOM 2755 N N . PRO A 1 348 ? -29.156 -26.531 14.273 1 93.12 348 PRO A N 1
ATOM 2756 C CA . PRO A 1 348 ? -29.641 -26.891 15.602 1 93.12 348 PRO A CA 1
ATOM 2757 C C . PRO A 1 348 ? -29.234 -28.297 16.031 1 93.12 348 PRO A C 1
ATOM 2759 O O . PRO A 1 348 ? -28.891 -28.516 17.188 1 93.12 348 PRO A O 1
ATOM 2762 N N . ASN A 1 349 ? -29.297 -29.188 15.102 1 92.94 349 ASN A N 1
ATOM 2763 C CA . ASN A 1 349 ? -28.906 -30.562 15.398 1 92.94 349 ASN A CA 1
ATOM 2764 C C . ASN A 1 349 ? -27.438 -30.656 15.797 1 92.94 349 ASN A C 1
ATOM 2766 O O . ASN A 1 349 ? -27.078 -31.391 16.734 1 92.94 349 ASN A O 1
ATOM 2770 N N . GLU A 1 350 ? -26.578 -29.984 15.07 1 94.44 350 GLU A N 1
ATOM 2771 C CA . GLU A 1 350 ? -25.156 -29.969 15.375 1 94.44 350 GLU A CA 1
ATOM 2772 C C . GLU A 1 350 ? -24.891 -29.359 16.75 1 94.44 350 GLU A C 1
ATOM 2774 O O . GLU A 1 350 ? -24.016 -29.828 17.484 1 94.44 350 GLU A O 1
ATOM 2779 N N . VAL A 1 351 ? -25.609 -28.375 17.078 1 93.5 351 VAL A N 1
ATOM 2780 C CA . VAL A 1 351 ? -25.438 -27.719 18.359 1 93.5 351 VAL A CA 1
ATOM 2781 C C . VAL A 1 351 ? -25.859 -28.656 19.484 1 93.5 351 VAL A C 1
ATOM 2783 O O . VAL A 1 351 ? -25.188 -28.75 20.516 1 93.5 351 VAL A O 1
ATOM 2786 N N . THR A 1 352 ? -26.953 -29.328 19.234 1 92.94 352 THR A N 1
ATOM 2787 C CA . THR A 1 352 ? -27.469 -30.266 20.234 1 92.94 352 THR A CA 1
ATOM 2788 C C . THR A 1 352 ? -26.516 -31.422 20.438 1 92.94 352 THR A C 1
ATOM 2790 O O . THR A 1 352 ? -26.203 -31.797 21.578 1 92.94 352 THR A O 1
ATOM 2793 N N . ASN A 1 353 ? -26.031 -32 19.328 1 94.94 353 ASN A N 1
ATOM 2794 C CA . ASN A 1 353 ? -25.188 -33.188 19.375 1 94.94 353 ASN A CA 1
ATOM 2795 C C . ASN A 1 353 ? -23.719 -32.844 19.625 1 94.94 353 ASN A C 1
ATOM 2797 O O . ASN A 1 353 ? -22.906 -33.719 19.922 1 94.94 353 ASN A O 1
ATOM 2801 N N . GLN A 1 354 ? -23.375 -31.562 19.406 1 95.38 354 GLN A N 1
ATOM 2802 C CA . GLN A 1 354 ? -22.031 -31.047 19.594 1 95.38 354 GLN A CA 1
ATOM 2803 C C . GLN A 1 354 ? -21.047 -31.703 18.641 1 95.38 354 GLN A C 1
ATOM 2805 O O . GLN A 1 354 ? -19.906 -31.984 19 1 95.38 354 GLN A O 1
ATOM 2810 N N . VAL A 1 355 ? -21.562 -32.062 17.516 1 96.19 355 VAL A N 1
ATOM 2811 C CA . VAL A 1 355 ? -20.766 -32.656 16.438 1 96.19 355 VAL A CA 1
ATOM 2812 C C . VAL A 1 355 ? -21.078 -31.953 15.125 1 96.19 355 VAL A C 1
ATOM 2814 O O . VAL A 1 355 ? -22.25 -31.672 14.828 1 96.19 355 VAL A O 1
ATOM 2817 N N . VAL A 1 356 ? -20.031 -31.609 14.398 1 95.81 356 VAL A N 1
ATOM 2818 C CA . VAL A 1 356 ? -20.234 -30.953 13.109 1 95.81 356 VAL A CA 1
ATOM 2819 C C . VAL A 1 356 ? -19.516 -31.719 12.008 1 95.81 356 VAL A C 1
ATOM 2821 O O . VAL A 1 356 ? -18.656 -32.562 12.289 1 95.81 356 VAL A O 1
ATOM 2824 N N . THR A 1 357 ? -19.922 -31.453 10.82 1 93.25 357 THR A N 1
ATOM 2825 C CA . THR A 1 357 ? -19.234 -31.969 9.641 1 93.25 357 THR A CA 1
ATOM 2826 C C . THR A 1 357 ? -18.344 -30.906 9.016 1 93.25 357 THR A C 1
ATOM 2828 O O . THR A 1 357 ? -18.812 -29.812 8.695 1 93.25 357 THR A O 1
ATOM 2831 N N . ILE A 1 358 ? -17.125 -31.266 8.852 1 94.69 358 ILE A N 1
ATOM 2832 C CA . ILE A 1 358 ? -16.172 -30.391 8.195 1 94.69 358 ILE A CA 1
ATOM 2833 C C . ILE A 1 358 ? -15.969 -30.828 6.746 1 94.69 358 ILE A C 1
ATOM 2835 O O . ILE A 1 358 ? -15.68 -32 6.48 1 94.69 358 ILE A O 1
ATOM 2839 N N . GLY A 1 359 ? -16.203 -29.922 5.859 1 94.38 359 GLY A N 1
ATOM 2840 C CA . GLY A 1 359 ? -15.945 -30.188 4.457 1 94.38 359 GLY A CA 1
ATOM 2841 C C . GLY A 1 359 ? -14.703 -29.5 3.939 1 94.38 359 GLY A C 1
ATOM 2842 O O . GLY A 1 359 ? -14.453 -28.328 4.27 1 94.38 359 GLY A O 1
ATOM 2843 N N . ARG A 1 360 ? -13.93 -30.234 3.156 1 96.12 360 ARG A N 1
ATOM 2844 C CA . ARG A 1 360 ? -12.742 -29.688 2.521 1 96.12 360 ARG A CA 1
ATOM 2845 C C . ARG A 1 360 ? -13.031 -29.266 1.087 1 96.12 360 ARG A C 1
ATOM 2847 O O . ARG A 1 360 ? -13.742 -29.953 0.357 1 96.12 360 ARG A O 1
ATOM 2854 N N . ARG A 1 361 ? -12.445 -28.156 0.713 1 96.62 361 ARG A N 1
ATOM 2855 C CA . ARG A 1 361 ? -12.617 -27.656 -0.648 1 96.62 361 ARG A CA 1
ATOM 2856 C C . ARG A 1 361 ? -11.789 -28.469 -1.639 1 96.62 361 ARG A C 1
ATOM 2858 O O . ARG A 1 361 ? -12.219 -28.719 -2.77 1 96.62 361 ARG A O 1
ATOM 2865 N N . ASP A 1 362 ? -10.523 -28.906 -1.253 1 95.19 362 ASP A N 1
ATOM 2866 C CA . ASP A 1 362 ? -9.586 -29.547 -2.168 1 95.19 362 ASP A CA 1
ATOM 2867 C C . ASP A 1 362 ? -9.977 -31 -2.42 1 95.19 362 ASP A C 1
ATOM 2869 O O . ASP A 1 362 ? -9.484 -31.625 -3.367 1 95.19 362 ASP A O 1
ATOM 2873 N N . LEU A 1 363 ? -10.781 -31.547 -1.546 1 92.94 363 LEU A N 1
ATOM 2874 C CA . LEU A 1 363 ? -11.328 -32.875 -1.67 1 92.94 363 LEU A CA 1
ATOM 2875 C C . LEU A 1 363 ? -12.844 -32.875 -1.571 1 92.94 363 LEU A C 1
ATOM 2877 O O . LEU A 1 363 ? -13.406 -33.062 -0.487 1 92.94 363 LEU A O 1
ATOM 2881 N N . LEU A 1 364 ? -13.445 -32.781 -2.707 1 85 364 LEU A N 1
ATOM 2882 C CA . LEU A 1 364 ? -14.891 -32.594 -2.688 1 85 364 LEU A CA 1
ATOM 2883 C C . LEU A 1 364 ? -15.594 -33.938 -2.475 1 85 364 LEU A C 1
ATOM 2885 O O . LEU A 1 364 ? -14.984 -35 -2.615 1 85 364 LEU A O 1
ATOM 2889 N N . HIS A 1 365 ? -16.734 -33.969 -2.059 1 81.56 365 HIS A N 1
ATOM 2890 C CA . HIS A 1 365 ? -17.609 -35.094 -1.851 1 81.56 365 HIS A CA 1
ATOM 2891 C C . HIS A 1 365 ? -17.234 -35.844 -0.582 1 81.56 365 HIS A C 1
ATOM 2893 O O . HIS A 1 365 ? -16.844 -35.25 0.416 1 81.56 365 HIS A O 1
ATOM 2899 N N . ALA A 1 366 ? -17.547 -37.031 -0.531 1 79.75 366 ALA A N 1
ATOM 2900 C CA . ALA A 1 366 ? -17.5 -37.812 0.708 1 79.75 366 ALA A CA 1
ATOM 2901 C C . ALA A 1 366 ? -16.062 -37.938 1.216 1 79.75 366 ALA A C 1
ATOM 2903 O O . ALA A 1 366 ? -15.828 -38 2.426 1 79.75 366 ALA A O 1
ATOM 2904 N N . GLU A 1 367 ? -15.156 -37.781 0.387 1 84.44 367 GLU A N 1
ATOM 2905 C CA . GLU A 1 367 ? -13.75 -38 0.741 1 84.44 367 GLU A CA 1
ATOM 2906 C C . GLU A 1 367 ? -13.219 -36.812 1.553 1 84.44 367 GLU A C 1
ATOM 2908 O O . GLU A 1 367 ? -12.273 -36.969 2.328 1 84.44 367 GLU A O 1
ATOM 2913 N N . GLY A 1 368 ? -13.859 -35.75 1.416 1 89.69 368 GLY A N 1
ATOM 2914 C CA . GLY A 1 368 ? -13.344 -34.562 2.08 1 89.69 368 GLY A CA 1
ATOM 2915 C C . GLY A 1 368 ? -14.164 -34.156 3.285 1 89.69 368 GLY A C 1
ATOM 2916 O O . GLY A 1 368 ? -13.977 -33.031 3.822 1 89.69 368 GLY A O 1
ATOM 2917 N N . LYS A 1 369 ? -15.039 -35.031 3.721 1 91.94 369 LYS A N 1
ATOM 2918 C CA . LYS A 1 369 ? -15.883 -34.719 4.867 1 91.94 369 LYS A CA 1
ATOM 2919 C C . LYS A 1 369 ? -15.438 -35.469 6.113 1 91.94 369 LYS A C 1
ATOM 2921 O O . LYS A 1 369 ? -15.102 -36.656 6.039 1 91.94 369 LYS A O 1
ATOM 2926 N N . VAL A 1 370 ? -15.352 -34.719 7.176 1 91.94 370 VAL A N 1
ATOM 2927 C CA . VAL A 1 370 ? -14.961 -35.344 8.438 1 91.94 370 VAL A CA 1
ATOM 2928 C C . VAL A 1 370 ? -15.836 -34.812 9.57 1 91.94 370 VAL A C 1
ATOM 2930 O O . VAL A 1 370 ? -16.141 -33.625 9.617 1 91.94 370 VAL A O 1
ATOM 2933 N N . GLU A 1 371 ? -16.281 -35.688 10.367 1 94.5 371 GLU A N 1
ATOM 2934 C CA . GLU A 1 371 ? -17.016 -35.281 11.555 1 94.5 371 GLU A CA 1
ATOM 2935 C C . GLU A 1 371 ? -16.062 -34.969 12.719 1 94.5 371 GLU A C 1
ATOM 2937 O O . GLU A 1 371 ? -15.055 -35.656 12.891 1 94.5 371 GLU A O 1
ATOM 2942 N N . ALA A 1 372 ? -16.406 -34 13.43 1 95.75 372 ALA A N 1
ATOM 2943 C CA . ALA A 1 372 ? -15.578 -33.594 14.562 1 95.75 372 ALA A CA 1
ATOM 2944 C C . ALA A 1 372 ? -16.422 -33 15.68 1 95.75 372 ALA A C 1
ATOM 2946 O O . ALA A 1 372 ? -17.438 -32.344 15.422 1 95.75 372 ALA A O 1
ATOM 2947 N N . ALA A 1 373 ? -15.945 -33.219 16.891 1 96.38 373 ALA A N 1
ATOM 2948 C CA . ALA A 1 373 ? -16.609 -32.625 18.047 1 96.38 373 ALA A CA 1
ATOM 2949 C C . ALA A 1 373 ? -16.312 -31.125 18.141 1 96.38 373 ALA A C 1
ATOM 2951 O O . ALA A 1 373 ? -15.172 -30.703 17.922 1 96.38 373 ALA A O 1
ATOM 2952 N N . ILE A 1 374 ? -17.297 -30.328 18.484 1 94.88 374 ILE A N 1
ATOM 2953 C CA . ILE A 1 374 ? -17.203 -28.875 18.516 1 94.88 374 ILE A CA 1
ATOM 2954 C C . ILE A 1 374 ? -16.109 -28.438 19.5 1 94.88 374 ILE A C 1
ATOM 2956 O O . ILE A 1 374 ? -15.281 -27.578 19.188 1 94.88 374 ILE A O 1
ATOM 2960 N N . PRO A 1 375 ? -15.922 -29.062 20.609 1 93.75 375 PRO A N 1
ATOM 2961 C CA . PRO A 1 375 ? -14.898 -28.625 21.562 1 93.75 375 PRO A CA 1
ATOM 2962 C C . PRO A 1 375 ? -13.477 -28.875 21.062 1 93.75 375 PRO A C 1
ATOM 2964 O O . PRO A 1 375 ? -12.523 -28.297 21.562 1 93.75 375 PRO A O 1
ATOM 2967 N N . GLU A 1 376 ? -13.367 -29.75 20.047 1 95.62 376 GLU A N 1
ATOM 2968 C CA . GLU A 1 376 ? -12.039 -30.125 19.562 1 95.62 376 GLU A CA 1
ATOM 2969 C C . GLU A 1 376 ? -11.672 -29.359 18.297 1 95.62 376 GLU A C 1
ATOM 2971 O O . GLU A 1 376 ? -10.562 -29.484 17.781 1 95.62 376 GLU A O 1
ATOM 2976 N N . LEU A 1 377 ? -12.484 -28.562 17.875 1 95.88 377 LEU A N 1
ATOM 2977 C CA . LEU A 1 377 ? -12.312 -27.891 16.594 1 95.88 377 LEU A CA 1
ATOM 2978 C C . LEU A 1 377 ? -11.094 -26.969 16.625 1 95.88 377 LEU A C 1
ATOM 2980 O O . LEU A 1 377 ? -10.422 -26.812 15.602 1 95.88 377 LEU A O 1
ATOM 2984 N N . HIS A 1 378 ? -10.734 -26.406 17.734 1 94.44 378 HIS A N 1
ATOM 2985 C CA . HIS A 1 378 ? -9.617 -25.484 17.844 1 94.44 378 HIS A CA 1
ATOM 2986 C C . HIS A 1 378 ? -8.289 -26.188 17.594 1 94.44 378 HIS A C 1
ATOM 2988 O O . HIS A 1 378 ? -7.289 -25.547 17.281 1 94.44 378 HIS A O 1
ATOM 2994 N N . THR A 1 379 ? -8.281 -27.5 17.703 1 95.44 379 THR A N 1
ATOM 2995 C CA . THR A 1 379 ? -7.086 -28.297 17.438 1 95.44 379 THR A CA 1
ATOM 2996 C C . THR A 1 379 ? -7.168 -28.953 16.047 1 95.44 379 THR A C 1
ATOM 2998 O O . THR A 1 379 ? -6.184 -28.969 15.312 1 95.44 379 THR A O 1
ATOM 3001 N N . ILE A 1 380 ? -8.328 -29.422 15.711 1 96.56 380 ILE A N 1
ATOM 3002 C CA . ILE A 1 380 ? -8.516 -30.203 14.492 1 96.56 380 ILE A CA 1
ATOM 3003 C C . ILE A 1 380 ? -8.383 -29.281 13.273 1 96.56 380 ILE A C 1
ATOM 3005 O O . ILE A 1 380 ? -7.75 -29.656 12.281 1 96.56 380 ILE A O 1
ATOM 3009 N N . ILE A 1 381 ? -8.883 -28.109 13.367 1 97.62 381 ILE A N 1
ATOM 3010 C CA . ILE A 1 381 ? -8.953 -27.234 12.203 1 97.62 381 ILE A CA 1
ATOM 3011 C C . ILE A 1 381 ? -7.551 -26.766 11.82 1 97.62 381 ILE A C 1
ATOM 3013 O O . ILE A 1 381 ? -7.145 -26.875 10.664 1 97.62 381 ILE A O 1
ATOM 3017 N N . PRO A 1 382 ? -6.73 -26.281 12.766 1 97.5 382 PRO A N 1
ATOM 3018 C CA . PRO A 1 382 ? -5.371 -25.875 12.391 1 97.5 382 PRO A CA 1
ATOM 3019 C C . PRO A 1 382 ? -4.566 -27.016 11.781 1 97.5 382 PRO A C 1
ATOM 3021 O O . PRO A 1 382 ? -3.836 -26.812 10.805 1 97.5 382 PRO A O 1
ATOM 3024 N N . THR A 1 383 ? -4.758 -28.188 12.273 1 97.19 383 THR A N 1
ATOM 3025 C CA . THR A 1 383 ? -4.047 -29.344 11.758 1 97.19 383 THR A CA 1
ATOM 3026 C C . THR A 1 383 ? -4.516 -29.688 10.352 1 97.19 383 THR A C 1
ATOM 3028 O O . THR A 1 383 ? -3.699 -30 9.477 1 97.19 383 THR A O 1
ATOM 3031 N N . THR A 1 384 ? -5.809 -29.656 10.188 1 97.31 384 THR A N 1
ATOM 3032 C CA . THR A 1 384 ? -6.367 -29.953 8.875 1 97.31 384 THR A CA 1
ATOM 3033 C C . THR A 1 384 ? -5.898 -28.938 7.844 1 97.31 384 THR A C 1
ATOM 3035 O O . THR A 1 384 ? -5.559 -29.297 6.715 1 97.31 384 THR A O 1
ATOM 3038 N N . LEU A 1 385 ? -5.844 -27.672 8.195 1 98.31 385 LEU A N 1
ATOM 3039 C CA . LEU A 1 385 ? -5.391 -26.625 7.297 1 98.31 385 LEU A CA 1
ATOM 3040 C C . LEU A 1 385 ? -3.93 -26.828 6.91 1 98.31 385 LEU A C 1
ATOM 3042 O O . LEU A 1 385 ? -3.559 -26.641 5.746 1 98.31 385 LEU A O 1
ATOM 3046 N N . ALA A 1 386 ? -3.146 -27.25 7.863 1 98 386 ALA A N 1
ATOM 3047 C CA . ALA A 1 386 ? -1.738 -27.531 7.59 1 98 386 ALA A CA 1
ATOM 3048 C C . ALA A 1 386 ? -1.587 -28.688 6.621 1 98 386 ALA A C 1
ATOM 3050 O O . ALA A 1 386 ? -0.741 -28.656 5.723 1 98 386 ALA A O 1
ATOM 3051 N N . ASN A 1 387 ? -2.396 -29.641 6.828 1 97.38 387 ASN A N 1
ATOM 3052 C CA . ASN A 1 387 ? -2.367 -30.812 5.945 1 97.38 387 ASN A CA 1
ATOM 3053 C C . ASN A 1 387 ? -2.76 -30.438 4.516 1 97.38 387 ASN A C 1
ATOM 3055 O O . ASN A 1 387 ? -2.148 -30.906 3.557 1 97.38 387 ASN A O 1
ATOM 3059 N N . ILE A 1 388 ? -3.746 -29.656 4.434 1 98.06 388 ILE A N 1
ATOM 3060 C CA . ILE A 1 388 ? -4.188 -29.219 3.113 1 98.06 388 ILE A CA 1
ATOM 3061 C C . ILE A 1 388 ? -3.053 -28.469 2.412 1 98.06 388 ILE A C 1
ATOM 3063 O O . ILE A 1 388 ? -2.789 -28.703 1.229 1 98.06 388 ILE A O 1
ATOM 3067 N N . GLN A 1 389 ? -2.377 -27.594 3.141 1 98.56 389 GLN A N 1
ATOM 3068 C CA . GLN A 1 389 ? -1.243 -26.844 2.602 1 98.56 389 GLN A CA 1
ATOM 3069 C C . GLN A 1 389 ? -0.184 -27.797 2.037 1 98.56 389 GLN A C 1
ATOM 3071 O O . GLN A 1 389 ? 0.277 -27.609 0.909 1 98.56 389 GLN A O 1
ATOM 3076 N N . GLU A 1 390 ? 0.103 -28.766 2.746 1 98.25 390 GLU A N 1
ATOM 3077 C CA . GLU A 1 390 ? 1.137 -29.719 2.363 1 98.25 390 GLU A CA 1
ATOM 3078 C C . GLU A 1 390 ? 0.68 -30.594 1.193 1 98.25 390 GLU A C 1
ATOM 3080 O O . GLU A 1 390 ? 1.466 -30.891 0.292 1 98.25 390 GLU A O 1
ATOM 3085 N N . GLU A 1 391 ? -0.508 -31 1.25 1 97.44 391 GLU A N 1
ATOM 3086 C CA . GLU A 1 391 ? -1.041 -31.844 0.194 1 97.44 391 GLU A CA 1
ATOM 3087 C C . GLU A 1 391 ? -1.099 -31.109 -1.14 1 97.44 391 GLU A C 1
ATOM 3089 O O . GLU A 1 391 ? -0.796 -31.688 -2.188 1 97.44 391 GLU A O 1
ATOM 3094 N N . LEU A 1 392 ? -1.537 -29.859 -1.058 1 97.94 392 LEU A N 1
ATOM 3095 C CA . LEU A 1 392 ? -1.548 -29.062 -2.281 1 97.94 392 LEU A CA 1
ATOM 3096 C C . LEU A 1 392 ? -0.15 -28.984 -2.885 1 97.94 392 LEU A C 1
ATOM 3098 O O . LEU A 1 392 ? 0.017 -29.141 -4.098 1 97.94 392 LEU A O 1
ATOM 3102 N N . TYR A 1 393 ? 0.857 -28.766 -2.061 1 98 393 TYR A N 1
ATOM 3103 C CA . TYR A 1 393 ? 2.236 -28.703 -2.533 1 98 393 TYR A CA 1
ATOM 3104 C C . TYR A 1 393 ? 2.67 -30.031 -3.137 1 98 393 TYR A C 1
ATOM 3106 O O . TYR A 1 393 ? 3.232 -30.062 -4.234 1 98 393 TYR A O 1
ATOM 3114 N N . ARG A 1 394 ? 2.42 -31.078 -2.439 1 96.56 394 ARG A N 1
ATOM 3115 C CA . ARG A 1 394 ? 2.826 -32.406 -2.887 1 96.56 394 ARG A CA 1
ATOM 3116 C C . ARG A 1 394 ? 2.172 -32.75 -4.219 1 96.56 394 ARG A C 1
ATOM 3118 O O . ARG A 1 394 ? 2.814 -33.344 -5.098 1 96.56 394 ARG A O 1
ATOM 3125 N N . ASN A 1 395 ? 0.91 -32.469 -4.293 1 94.25 395 ASN A N 1
ATOM 3126 C CA . ASN A 1 395 ? 0.195 -32.75 -5.535 1 94.25 395 ASN A CA 1
ATOM 3127 C C . ASN A 1 395 ? 0.768 -31.953 -6.703 1 94.25 395 ASN A C 1
ATOM 3129 O O . ASN A 1 395 ? 0.938 -32.469 -7.801 1 94.25 395 ASN A O 1
ATOM 3133 N N . ALA A 1 396 ? 1.082 -30.688 -6.473 1 95.06 396 ALA A N 1
ATOM 3134 C CA . ALA A 1 396 ? 1.68 -29.844 -7.508 1 95.06 396 ALA A CA 1
ATOM 3135 C C . ALA A 1 396 ? 3.064 -30.359 -7.895 1 95.06 396 ALA A C 1
ATOM 3137 O O . ALA A 1 396 ? 3.424 -30.359 -9.078 1 95.06 396 ALA A O 1
ATOM 3138 N N . LEU A 1 397 ? 3.82 -30.734 -6.906 1 93.94 397 LEU A N 1
ATOM 3139 C CA . LEU A 1 397 ? 5.16 -31.266 -7.141 1 93.94 397 LEU A CA 1
ATOM 3140 C C . LEU A 1 397 ? 5.098 -32.562 -7.965 1 93.94 397 LEU A C 1
ATOM 3142 O O . LEU A 1 397 ? 5.891 -32.75 -8.891 1 93.94 397 LEU A O 1
ATOM 3146 N N . ALA A 1 398 ? 4.176 -33.375 -7.656 1 91.06 398 ALA A N 1
ATOM 3147 C CA . ALA A 1 398 ? 4.012 -34.625 -8.375 1 91.06 398 ALA A CA 1
ATOM 3148 C C . ALA A 1 398 ? 3.668 -34.375 -9.844 1 91.06 398 ALA A C 1
ATOM 3150 O O . ALA A 1 398 ? 4.188 -35.062 -10.734 1 91.06 398 ALA A O 1
ATOM 3151 N N . LYS A 1 399 ? 2.848 -33.469 -10.023 1 86.25 399 LYS A N 1
ATOM 3152 C CA . LYS A 1 399 ? 2.479 -33.125 -11.398 1 86.25 399 LYS A CA 1
ATOM 3153 C C . LYS A 1 399 ? 3.674 -32.562 -12.164 1 86.25 399 LYS A C 1
ATOM 3155 O O . LYS A 1 399 ? 3.832 -32.844 -13.359 1 86.25 399 LYS A O 1
ATOM 3160 N N . PHE A 1 400 ? 4.492 -31.875 -11.555 1 86.62 400 PHE A N 1
ATOM 3161 C CA . PHE A 1 400 ? 5.68 -31.312 -12.18 1 86.62 400 PHE A CA 1
ATOM 3162 C C . PHE A 1 400 ? 6.715 -32.375 -12.469 1 86.62 400 PHE A C 1
ATOM 3164 O O . PHE A 1 400 ? 7.312 -32.406 -13.547 1 86.62 400 PHE A O 1
ATOM 3171 N N . GLN A 1 401 ? 6.984 -33.219 -11.492 1 79.75 401 GLN A N 1
ATOM 3172 C CA . GLN A 1 401 ? 7.996 -34.25 -11.633 1 79.75 401 GLN A CA 1
ATOM 3173 C C . GLN A 1 401 ? 7.539 -35.344 -12.609 1 79.75 401 GLN A C 1
ATOM 3175 O O . GLN A 1 401 ? 8.336 -35.844 -13.398 1 79.75 401 GLN A O 1
ATOM 3180 N N . ALA A 1 402 ? 6.395 -35.875 -12.492 1 63.06 402 ALA A N 1
ATOM 3181 C CA . ALA A 1 402 ? 5.875 -36.969 -13.328 1 63.06 402 ALA A CA 1
ATOM 3182 C C . ALA A 1 402 ? 5.797 -36.562 -14.789 1 63.06 402 ALA A C 1
ATOM 3184 O O . ALA A 1 402 ? 6.18 -37.312 -15.688 1 63.06 402 ALA A O 1
ATOM 3185 N N . ASP A 1 403 ? 5.363 -35.531 -14.922 1 56.75 403 ASP A N 1
ATOM 3186 C CA . ASP A 1 403 ? 4.871 -35.188 -16.25 1 56.75 403 ASP A CA 1
ATOM 3187 C C . ASP A 1 403 ? 5.879 -34.281 -16.984 1 56.75 403 ASP A C 1
ATOM 3189 O O . ASP A 1 403 ? 5.773 -34.094 -18.203 1 56.75 403 ASP A O 1
ATOM 3193 N N . GLN A 1 404 ? 6.945 -33.781 -16.188 1 61.91 404 GLN A N 1
ATOM 3194 C CA . GLN A 1 404 ? 7.211 -32.562 -16.953 1 61.91 404 GLN A CA 1
ATOM 3195 C C . GLN A 1 404 ? 8.711 -32.344 -17.125 1 61.91 404 GLN A C 1
ATOM 3197 O O . GLN A 1 404 ? 9.133 -31.688 -18.078 1 61.91 404 GLN A O 1
ATOM 3202 N N . THR A 1 405 ? 9.391 -33.031 -16.25 1 65.56 405 THR A N 1
ATOM 3203 C CA . THR A 1 405 ? 10.812 -32.75 -16.453 1 65.56 405 THR A CA 1
ATOM 3204 C C . THR A 1 405 ? 11.531 -34.031 -16.938 1 65.56 405 THR A C 1
ATOM 3206 O O . THR A 1 405 ? 11.359 -35.094 -16.359 1 65.56 405 THR A O 1
ATOM 3209 N N . ARG A 1 406 ? 11.984 -33.875 -18.141 1 77.62 406 ARG A N 1
ATOM 3210 C CA . ARG A 1 406 ? 12.75 -34.969 -18.734 1 77.62 406 ARG A CA 1
ATOM 3211 C C . ARG A 1 406 ? 14.203 -34.594 -18.953 1 77.62 406 ARG A C 1
ATOM 3213 O O . ARG A 1 406 ? 14.484 -33.438 -19.297 1 77.62 406 ARG A O 1
ATOM 3220 N N . ILE A 1 407 ? 15 -35.5 -18.625 1 80.25 407 ILE A N 1
ATOM 3221 C CA . ILE A 1 407 ? 16.406 -35.312 -18.984 1 80.25 407 ILE A CA 1
ATOM 3222 C C . ILE A 1 407 ? 16.641 -35.906 -20.375 1 80.25 407 ILE A C 1
ATOM 3224 O O . ILE A 1 407 ? 16.297 -37.062 -20.656 1 80.25 407 ILE A O 1
ATOM 3228 N N . ALA A 1 408 ? 16.969 -35.062 -21.188 1 81.69 408 ALA A N 1
ATOM 3229 C CA . ALA A 1 408 ? 17.25 -35.5 -22.562 1 81.69 408 ALA A CA 1
ATOM 3230 C C . ALA A 1 408 ? 18.734 -35.375 -22.891 1 81.69 408 ALA A C 1
ATOM 3232 O O . ALA A 1 408 ? 19.297 -34.281 -22.781 1 81.69 408 ALA A O 1
ATOM 3233 N N . ASP A 1 409 ? 19.328 -36.5 -23.266 1 78.81 409 ASP A N 1
ATOM 3234 C CA . ASP A 1 409 ? 20.75 -36.469 -23.594 1 78.81 409 ASP A CA 1
ATOM 3235 C C . ASP A 1 409 ? 20.969 -36.75 -25.078 1 78.81 409 ASP A C 1
ATOM 3237 O O . ASP A 1 409 ? 22.109 -36.875 -25.531 1 78.81 409 ASP A O 1
ATOM 3241 N N . ASN A 1 410 ? 19.859 -36.875 -25.766 1 86.81 410 ASN A N 1
ATOM 3242 C CA . ASN A 1 410 ? 19.969 -37 -27.219 1 86.81 410 ASN A CA 1
ATOM 3243 C C . ASN A 1 410 ? 18.969 -36.062 -27.938 1 86.81 410 ASN A C 1
ATOM 3245 O O . ASN A 1 410 ? 17.875 -35.844 -27.438 1 86.81 410 ASN A O 1
ATOM 3249 N N . TRP A 1 411 ? 19.375 -35.688 -29.094 1 88.75 411 TRP A N 1
ATOM 3250 C CA . TRP A 1 411 ? 18.688 -34.656 -29.844 1 88.75 411 TRP A CA 1
ATOM 3251 C C . TRP A 1 411 ? 17.266 -35.062 -30.188 1 88.75 411 TRP A C 1
ATOM 3253 O O . TRP A 1 411 ? 16.312 -34.312 -29.984 1 88.75 411 TRP A O 1
ATOM 3263 N N . ASP A 1 412 ? 17.078 -36.281 -30.625 1 84.75 412 ASP A N 1
ATOM 3264 C CA . ASP A 1 412 ? 15.766 -36.75 -31.078 1 84.75 412 ASP A CA 1
ATOM 3265 C C . ASP A 1 412 ? 14.773 -36.781 -29.922 1 84.75 412 ASP A C 1
ATOM 3267 O O . ASP A 1 412 ? 13.633 -36.344 -30.062 1 84.75 412 ASP A O 1
ATOM 3271 N N . ASP A 1 413 ? 15.266 -37.281 -28.859 1 85.25 413 ASP A N 1
ATOM 3272 C CA . ASP A 1 413 ? 14.422 -37.312 -27.656 1 85.25 413 ASP A CA 1
ATOM 3273 C C . ASP A 1 413 ? 14.109 -35.906 -27.156 1 85.25 413 ASP A C 1
ATOM 3275 O O . ASP A 1 413 ? 13.008 -35.656 -26.672 1 85.25 413 ASP A O 1
ATOM 3279 N N . PHE A 1 414 ? 15.047 -35.094 -27.25 1 88.44 414 PHE A N 1
ATOM 3280 C CA . PHE A 1 414 ? 14.906 -33.719 -26.812 1 88.44 414 PHE A CA 1
ATOM 3281 C C . PHE A 1 414 ? 13.828 -33 -27.609 1 88.44 414 PHE A C 1
ATOM 3283 O O . PHE A 1 414 ? 12.914 -32.406 -27.047 1 88.44 414 PHE A O 1
ATOM 3290 N N . ILE A 1 415 ? 13.852 -33.125 -28.875 1 83.25 415 ILE A N 1
ATOM 3291 C CA . ILE A 1 415 ? 12.914 -32.438 -29.766 1 83.25 415 ILE A CA 1
ATOM 3292 C C . ILE A 1 415 ? 11.516 -33.031 -29.594 1 83.25 415 ILE A C 1
ATOM 3294 O O . ILE A 1 415 ? 10.523 -32.312 -29.562 1 83.25 415 ILE A O 1
ATOM 3298 N N . LYS A 1 416 ? 11.492 -34.312 -29.453 1 82.5 416 LYS A N 1
ATOM 3299 C CA . LYS A 1 416 ? 10.211 -35 -29.25 1 82.5 416 LYS A CA 1
ATOM 3300 C C . LYS A 1 416 ? 9.555 -34.531 -27.953 1 82.5 416 LYS A C 1
ATOM 3302 O O . LYS A 1 416 ? 8.359 -34.219 -27.938 1 82.5 416 LYS A O 1
ATOM 3307 N N . SER A 1 417 ? 10.344 -34.5 -26.969 1 83.56 417 SER A N 1
ATOM 3308 C CA . SER A 1 417 ? 9.836 -34.125 -25.656 1 83.56 417 SER A CA 1
ATOM 3309 C C . SER A 1 417 ? 9.336 -32.688 -25.641 1 83.56 417 SER A C 1
ATOM 3311 O O . SER A 1 417 ? 8.289 -32.375 -25.078 1 83.56 417 SER A O 1
ATOM 3313 N N . LEU A 1 418 ? 10.039 -31.875 -26.203 1 83 418 LEU A N 1
ATOM 3314 C CA . LEU A 1 418 ? 9.734 -30.453 -26.156 1 83 418 LEU A CA 1
ATOM 3315 C C . LEU A 1 418 ? 8.578 -30.125 -27.094 1 83 418 LEU A C 1
ATOM 3317 O O . LEU A 1 418 ? 7.645 -29.406 -26.703 1 83 418 LEU A O 1
ATOM 3321 N N . TYR A 1 419 ? 8.617 -30.609 -28.281 1 76.44 419 TYR A N 1
ATOM 3322 C CA . TYR A 1 419 ? 7.719 -30.109 -29.312 1 76.44 419 TYR A CA 1
ATOM 3323 C C . TYR A 1 419 ? 6.492 -31 -29.453 1 76.44 419 TYR A C 1
ATOM 3325 O O . TYR A 1 419 ? 5.41 -30.531 -29.797 1 76.44 419 TYR A O 1
ATOM 3333 N N . ARG A 1 420 ? 6.684 -32.188 -29.219 1 73.94 420 ARG A N 1
ATOM 3334 C CA . ARG A 1 420 ? 5.547 -33.094 -29.359 1 73.94 420 ARG A CA 1
ATOM 3335 C C . ARG A 1 420 ? 4.812 -33.219 -28.031 1 73.94 420 ARG A C 1
ATOM 3337 O O . ARG A 1 420 ? 3.594 -33.062 -27.969 1 73.94 420 ARG A O 1
ATOM 3344 N N . ASP A 1 421 ? 5.625 -33.5 -27.047 1 77.56 421 ASP A N 1
ATOM 3345 C CA . ASP A 1 421 ? 5.012 -33.781 -25.766 1 77.56 421 ASP A CA 1
ATOM 3346 C C . ASP A 1 421 ? 4.848 -32.531 -24.922 1 77.56 421 ASP A C 1
ATOM 3348 O O . ASP A 1 421 ? 4.156 -32.531 -23.891 1 77.56 421 ASP A O 1
ATOM 3352 N N . LYS A 1 422 ? 5.43 -31.406 -25.312 1 80.62 422 LYS A N 1
ATOM 3353 C CA . LYS A 1 422 ? 5.348 -30.109 -24.656 1 80.62 422 LYS A CA 1
ATOM 3354 C C . LYS A 1 422 ? 5.781 -30.203 -23.188 1 80.62 422 LYS A C 1
ATOM 3356 O O . LYS A 1 422 ? 5.117 -29.688 -22.297 1 80.62 422 LYS A O 1
ATOM 3361 N N . LEU A 1 423 ? 6.82 -31.047 -23.078 1 84.94 423 LEU A N 1
ATOM 3362 C CA . LEU A 1 423 ? 7.375 -31.219 -21.734 1 84.94 423 LEU A CA 1
ATOM 3363 C C . LEU A 1 423 ? 8.516 -30.25 -21.484 1 84.94 423 LEU A C 1
ATOM 3365 O O . LEU A 1 423 ? 9.023 -29.625 -22.422 1 84.94 423 LEU A O 1
ATOM 3369 N N . VAL A 1 424 ? 8.812 -30.125 -20.234 1 89.62 424 VAL A N 1
ATOM 3370 C CA . VAL A 1 424 ? 10.023 -29.406 -19.844 1 89.62 424 VAL A CA 1
ATOM 3371 C C . VAL A 1 424 ? 11.219 -30.359 -19.844 1 89.62 424 VAL A C 1
ATOM 3373 O O . VAL A 1 424 ? 11.125 -31.484 -19.359 1 89.62 424 VAL A O 1
ATOM 3376 N N . CYS A 1 425 ? 12.297 -29.875 -20.469 1 89.5 425 CYS A N 1
ATOM 3377 C CA . CYS A 1 425 ? 13.43 -30.766 -20.641 1 89.5 425 CYS A CA 1
ATOM 3378 C C . CYS A 1 425 ? 14.711 -30.125 -20.109 1 89.5 425 CYS A C 1
ATOM 3380 O O . CYS A 1 425 ? 14.953 -28.938 -20.312 1 89.5 425 CYS A O 1
ATOM 3382 N N . LEU A 1 426 ? 15.414 -30.953 -19.391 1 90.06 426 LEU A N 1
ATOM 3383 C CA . LEU A 1 426 ? 16.781 -30.609 -19.031 1 90.06 426 LEU A CA 1
ATOM 3384 C C . LEU A 1 426 ? 17.766 -31.234 -20.016 1 90.06 426 LEU A C 1
ATOM 3386 O O . LEU A 1 426 ? 17.75 -32.469 -20.234 1 90.06 426 LEU A O 1
ATOM 3390 N N . ALA A 1 427 ? 18.609 -30.406 -20.609 1 90.06 427 ALA A N 1
ATOM 3391 C CA . ALA A 1 427 ? 19.547 -30.906 -21.609 1 90.06 427 ALA A CA 1
ATOM 3392 C C . ALA A 1 427 ? 20.906 -30.234 -21.453 1 90.06 427 ALA A C 1
ATOM 3394 O O . ALA A 1 427 ? 21 -29.094 -21.016 1 90.06 427 ALA A O 1
ATOM 3395 N N . PRO A 1 428 ? 21.953 -31.016 -21.797 1 90.62 428 PRO A N 1
ATOM 3396 C CA . PRO A 1 428 ? 23.281 -30.375 -21.781 1 90.62 428 PRO A CA 1
ATOM 3397 C C . PRO A 1 428 ? 23.406 -29.266 -22.828 1 90.62 428 PRO A C 1
ATOM 3399 O O . PRO A 1 428 ? 23.062 -29.469 -23.984 1 90.62 428 PRO A O 1
ATOM 3402 N N . HIS A 1 429 ? 23.844 -28.172 -22.438 1 90.94 429 HIS A N 1
ATOM 3403 C CA . HIS A 1 429 ? 23.891 -27 -23.312 1 90.94 429 HIS A CA 1
ATOM 3404 C C . HIS A 1 429 ? 25.203 -26.25 -23.156 1 90.94 429 HIS A C 1
ATOM 3406 O O . HIS A 1 429 ? 25.703 -26.109 -22.031 1 90.94 429 HIS A O 1
ATOM 3412 N N . CYS A 1 430 ? 25.734 -25.734 -24.219 1 90.75 430 CYS A N 1
ATOM 3413 C CA . CYS A 1 430 ? 27.016 -25.047 -24.234 1 90.75 430 CYS A CA 1
ATOM 3414 C C . CYS A 1 430 ? 26.875 -23.609 -23.75 1 90.75 430 CYS A C 1
ATOM 3416 O O . CYS A 1 430 ? 27.875 -22.922 -23.531 1 90.75 430 CYS A O 1
ATOM 3418 N N . ARG A 1 431 ? 25.719 -23.094 -23.594 1 89.62 431 ARG A N 1
ATOM 3419 C CA . ARG A 1 431 ? 25.375 -21.781 -23.062 1 89.62 431 ARG A CA 1
ATOM 3420 C C . ARG A 1 431 ? 25.625 -20.688 -24.094 1 89.62 431 ARG A C 1
ATOM 3422 O O . ARG A 1 431 ? 25.641 -19.5 -23.75 1 89.62 431 ARG A O 1
ATOM 3429 N N . GLN A 1 432 ? 25.734 -21.141 -25.375 1 89.12 432 GLN A N 1
ATOM 3430 C CA . GLN A 1 432 ? 25.906 -20.141 -26.422 1 89.12 432 GLN A CA 1
ATOM 3431 C C . GLN A 1 432 ? 24.562 -19.656 -26.938 1 89.12 432 GLN A C 1
ATOM 3433 O O . GLN A 1 432 ? 23.609 -20.438 -27.078 1 89.12 432 GLN A O 1
ATOM 3438 N N . ARG A 1 433 ? 24.531 -18.391 -27.25 1 88.81 433 ARG A N 1
ATOM 3439 C CA . ARG A 1 433 ? 23.328 -17.75 -27.766 1 88.81 433 ARG A CA 1
ATOM 3440 C C . ARG A 1 433 ? 22.875 -18.406 -29.062 1 88.81 433 ARG A C 1
ATOM 3442 O O . ARG A 1 433 ? 21.672 -18.625 -29.266 1 88.81 433 ARG A O 1
ATOM 3449 N N . SER A 1 434 ? 23.812 -18.672 -29.906 1 86.69 434 SER A N 1
ATOM 3450 C CA . SER A 1 434 ? 23.5 -19.234 -31.203 1 86.69 434 SER A CA 1
ATOM 3451 C C . SER A 1 434 ? 22.828 -20.594 -31.078 1 86.69 434 SER A C 1
ATOM 3453 O O . SER A 1 434 ? 21.891 -20.906 -31.828 1 86.69 434 SER A O 1
ATOM 3455 N N . CYS A 1 435 ? 23.281 -21.375 -30.125 1 89 435 CYS A N 1
ATOM 3456 C CA . CYS A 1 435 ? 22.688 -22.688 -29.906 1 89 435 CYS A CA 1
ATOM 3457 C C . CYS A 1 435 ? 21.266 -22.562 -29.375 1 89 435 CYS A C 1
ATOM 3459 O O . CYS A 1 435 ? 20.375 -23.344 -29.766 1 89 435 CYS A O 1
ATOM 3461 N N . GLU A 1 436 ? 21.062 -21.656 -28.5 1 87.56 436 GLU A N 1
ATOM 3462 C CA . GLU A 1 436 ? 19.734 -21.422 -27.953 1 87.56 436 GLU A CA 1
ATOM 3463 C C . GLU A 1 436 ? 18.734 -21.031 -29.047 1 87.56 436 GLU A C 1
ATOM 3465 O O . GLU A 1 436 ? 17.625 -21.562 -29.094 1 87.56 436 GLU A O 1
ATOM 3470 N N . LEU A 1 437 ? 19.172 -20.125 -29.844 1 84.25 437 LEU A N 1
ATOM 3471 C CA . LEU A 1 437 ? 18.312 -19.641 -30.922 1 84.25 437 LEU A CA 1
ATOM 3472 C C . LEU A 1 437 ? 18.031 -20.75 -31.922 1 84.25 437 LEU A C 1
ATOM 3474 O O . LEU A 1 437 ? 16.938 -20.812 -32.5 1 84.25 437 LEU A O 1
ATOM 3478 N N . TYR A 1 438 ? 19.031 -21.531 -32.125 1 85.06 438 TYR A N 1
ATOM 3479 C CA . TYR A 1 438 ? 18.844 -22.672 -33.031 1 85.06 438 TYR A CA 1
ATOM 3480 C C . TYR A 1 438 ? 17.75 -23.594 -32.5 1 85.06 438 TYR A C 1
ATOM 3482 O O . TYR A 1 438 ? 16.859 -24 -33.25 1 85.06 438 TYR A O 1
ATOM 3490 N N . ILE A 1 439 ? 17.812 -23.859 -31.25 1 84.31 439 ILE A N 1
ATOM 3491 C CA . ILE A 1 439 ? 16.844 -24.75 -30.625 1 84.31 439 ILE A CA 1
ATOM 3492 C C . ILE A 1 439 ? 15.453 -24.125 -30.672 1 84.31 439 ILE A C 1
ATOM 3494 O O . ILE A 1 439 ? 14.469 -24.797 -30.969 1 84.31 439 ILE A O 1
ATOM 3498 N N . GLU A 1 440 ? 15.359 -22.875 -30.406 1 82.75 440 GLU A N 1
ATOM 3499 C CA . GLU A 1 440 ? 14.086 -22.156 -30.406 1 82.75 440 GLU A CA 1
ATOM 3500 C C . GLU A 1 440 ? 13.484 -22.109 -31.797 1 82.75 440 GLU A C 1
ATOM 3502 O O . GLU A 1 440 ? 12.258 -22.062 -31.953 1 82.75 440 GLU A O 1
ATOM 3507 N N . GLY A 1 441 ? 14.328 -22.047 -32.781 1 76.94 441 GLY A N 1
ATOM 3508 C CA . GLY A 1 441 ? 13.859 -21.953 -34.156 1 76.94 441 GLY A CA 1
ATOM 3509 C C . GLY A 1 441 ? 13.477 -23.312 -34.75 1 76.94 441 GLY A C 1
ATOM 3510 O O . GLY A 1 441 ? 12.945 -23.391 -35.844 1 76.94 441 GLY A O 1
ATOM 3511 N N . MET A 1 442 ? 13.633 -24.281 -33.938 1 70.5 442 MET A N 1
ATOM 3512 C CA . MET A 1 442 ? 13.391 -25.625 -34.438 1 70.5 442 MET A CA 1
ATOM 3513 C C . MET A 1 442 ? 11.914 -25.984 -34.344 1 70.5 442 MET A C 1
ATOM 3515 O O . MET A 1 442 ? 11.188 -25.469 -33.5 1 70.5 442 MET A O 1
ATOM 3519 N N . GLY A 1 443 ? 11.305 -26.531 -35.406 1 60.44 443 GLY A N 1
ATOM 3520 C CA . GLY A 1 443 ? 9.945 -27.062 -35.406 1 60.44 443 GLY A CA 1
ATOM 3521 C C . GLY A 1 443 ? 9.867 -28.484 -34.875 1 60.44 443 GLY A C 1
ATOM 3522 O O . GLY A 1 443 ? 10.883 -29.078 -34.5 1 60.44 443 GLY A O 1
ATOM 3523 N N . SER A 1 444 ? 8.602 -29.031 -34.625 1 55.5 444 SER A N 1
ATOM 3524 C CA . SER A 1 444 ? 8.297 -30.359 -34.062 1 55.5 444 SER A CA 1
ATOM 3525 C C . SER A 1 444 ? 9.055 -31.453 -34.812 1 55.5 444 SER A C 1
ATOM 3527 O O . SER A 1 444 ? 9.336 -32.5 -34.25 1 55.5 444 SER A O 1
ATOM 3529 N N . ASP A 1 445 ? 9.336 -31.234 -36.156 1 51.75 445 ASP A N 1
ATOM 3530 C CA . ASP A 1 445 ? 10 -32.25 -36.938 1 51.75 445 ASP A CA 1
ATOM 3531 C C . ASP A 1 445 ? 11.492 -31.969 -37.062 1 51.75 445 ASP A C 1
ATOM 3533 O O . ASP A 1 445 ? 12.18 -32.594 -37.875 1 51.75 445 ASP A O 1
ATOM 3537 N N . GLY A 1 446 ? 12.086 -31.188 -36.25 1 53 446 GLY A N 1
ATOM 3538 C CA . GLY A 1 446 ? 13.492 -30.844 -36.312 1 53 446 GLY A CA 1
ATOM 3539 C C . GLY A 1 446 ? 13.82 -29.938 -37.5 1 53 446 GLY A C 1
ATOM 3540 O O . GLY A 1 446 ? 14.992 -29.641 -37.75 1 53 446 GLY A O 1
ATOM 3541 N N . THR A 1 447 ? 12.938 -29.688 -38.375 1 50.56 447 THR A N 1
ATOM 3542 C CA . THR A 1 447 ? 13.172 -28.797 -39.531 1 50.56 447 THR A CA 1
ATOM 3543 C C . THR A 1 447 ? 12.938 -27.344 -39.125 1 50.56 447 THR A C 1
ATOM 3545 O O . THR A 1 447 ? 12.273 -27.062 -38.125 1 50.56 447 THR A O 1
ATOM 3548 N N . ASP A 1 448 ? 13.914 -26.484 -39.719 1 49.69 448 ASP A N 1
ATOM 3549 C CA . ASP A 1 448 ? 13.938 -25.031 -39.531 1 49.69 448 ASP A CA 1
ATOM 3550 C C . ASP A 1 448 ? 12.531 -24.438 -39.625 1 49.69 448 ASP A C 1
ATOM 3552 O O . ASP A 1 448 ? 12.047 -24.172 -40.75 1 49.69 448 ASP A O 1
ATOM 3556 N N . GLN A 1 449 ? 11.711 -24.984 -39.438 1 46.41 449 GLN A N 1
ATOM 3557 C CA . GLN A 1 449 ? 10.445 -24.266 -39.531 1 46.41 449 GLN A CA 1
ATOM 3558 C C . GLN A 1 449 ? 10.266 -23.297 -38.344 1 46.41 449 GLN A C 1
ATOM 3560 O O . GLN A 1 449 ? 10.43 -23.688 -37.188 1 46.41 449 GLN A O 1
ATOM 3565 N N . ALA A 1 450 ? 10.742 -22.031 -38.594 1 41.53 450 ALA A N 1
ATOM 3566 C CA . ALA A 1 450 ? 10.688 -20.828 -37.781 1 41.53 450 ALA A CA 1
ATOM 3567 C C . ALA A 1 450 ? 9.586 -20.938 -36.719 1 41.53 450 ALA A C 1
ATOM 3569 O O . ALA A 1 450 ? 9.359 -20 -35.938 1 41.53 450 ALA A O 1
ATOM 3570 N N . LEU A 1 451 ? 8.445 -21.328 -37.125 1 43.09 451 LEU A N 1
ATOM 3571 C CA . LEU A 1 451 ? 7.316 -20.531 -36.688 1 43.09 451 LEU A CA 1
ATOM 3572 C C . LEU A 1 451 ? 7.391 -20.266 -35.188 1 43.09 451 LEU A C 1
ATOM 3574 O O . LEU A 1 451 ? 8.352 -20.672 -34.531 1 43.09 451 LEU A O 1
ATOM 3578 N N . GLY A 1 452 ? 6.086 -20.281 -34.438 1 45.22 452 GLY A N 1
ATOM 3579 C CA . GLY A 1 452 ? 5.223 -19.766 -33.406 1 45.22 452 GLY A CA 1
ATOM 3580 C C . GLY A 1 452 ? 5.52 -20.359 -32.031 1 45.22 452 GLY A C 1
ATOM 3581 O O . GLY A 1 452 ? 4.703 -20.266 -31.125 1 45.22 452 GLY A O 1
ATOM 3582 N N . SER A 1 453 ? 6.703 -21.234 -31.969 1 58.34 453 SER A N 1
ATOM 3583 C CA . SER A 1 453 ? 6.672 -22.078 -30.781 1 58.34 453 SER A CA 1
ATOM 3584 C C . SER A 1 453 ? 7.156 -21.312 -29.547 1 58.34 453 SER A C 1
ATOM 3586 O O . SER A 1 453 ? 7.965 -20.391 -29.656 1 58.34 453 SER A O 1
ATOM 3588 N N . HIS A 1 454 ? 6.473 -21.078 -28.5 1 75.5 454 HIS A N 1
ATOM 3589 C CA . HIS A 1 454 ? 6.711 -20.5 -27.188 1 75.5 454 HIS A CA 1
ATOM 3590 C C . HIS A 1 454 ? 7.73 -21.312 -26.406 1 75.5 454 HIS A C 1
ATOM 3592 O O . HIS A 1 454 ? 7.832 -21.188 -25.188 1 75.5 454 HIS A O 1
ATOM 3598 N N . ILE A 1 455 ? 8.633 -22.172 -27.312 1 83 455 ILE A N 1
ATOM 3599 C CA . ILE A 1 455 ? 9.664 -22.938 -26.641 1 83 455 ILE A CA 1
ATOM 3600 C C . ILE A 1 455 ? 10.922 -22.094 -26.484 1 83 455 ILE A C 1
ATOM 3602 O O . ILE A 1 455 ? 11.375 -21.469 -27.438 1 83 455 ILE A O 1
ATOM 3606 N N . LYS A 1 456 ? 11.453 -22.047 -25.312 1 87.25 456 LYS A N 1
ATOM 3607 C CA . LYS A 1 456 ? 12.617 -21.25 -24.969 1 87.25 456 LYS A CA 1
ATOM 3608 C C . LYS A 1 456 ? 13.469 -21.938 -23.891 1 87.25 456 LYS A C 1
ATOM 3610 O O . LYS A 1 456 ? 13.008 -22.875 -23.25 1 87.25 456 LYS A O 1
ATOM 3615 N N . CYS A 1 457 ? 14.703 -21.531 -23.938 1 90.56 457 CYS A N 1
ATOM 3616 C CA . CYS A 1 457 ? 15.461 -21.828 -22.719 1 90.56 457 CYS A CA 1
ATOM 3617 C C . CYS A 1 457 ? 14.914 -21.062 -21.531 1 90.56 457 CYS A C 1
ATOM 3619 O O . CYS A 1 457 ? 14.969 -19.828 -21.5 1 90.56 457 CYS A O 1
ATOM 3621 N N . LEU A 1 458 ? 14.391 -21.766 -20.641 1 92.06 458 LEU A N 1
ATOM 3622 C CA . LEU A 1 458 ? 13.742 -21.141 -19.5 1 92.06 458 LEU A CA 1
ATOM 3623 C C . LEU A 1 458 ? 14.781 -20.625 -18.5 1 92.06 458 LEU A C 1
ATOM 3625 O O . LEU A 1 458 ? 14.664 -19.5 -18 1 92.06 458 LEU A O 1
ATOM 3629 N N . CYS A 1 459 ? 15.75 -21.5 -18.172 1 94.25 459 CYS A N 1
ATOM 3630 C CA . CYS A 1 459 ? 16.844 -21.094 -17.281 1 94.25 459 CYS A CA 1
ATOM 3631 C C . CYS A 1 459 ? 17.875 -22.203 -17.172 1 94.25 459 CYS A C 1
ATOM 3633 O O . CYS A 1 459 ? 17.688 -23.297 -17.688 1 94.25 459 CYS A O 1
ATOM 3635 N N . VAL A 1 460 ? 19 -21.828 -16.703 1 93.62 460 VAL A N 1
ATOM 3636 C CA . VAL A 1 460 ? 19.969 -22.797 -16.203 1 93.62 460 VAL A CA 1
ATOM 3637 C C . VAL A 1 460 ? 19.734 -23.016 -14.711 1 93.62 460 VAL A C 1
ATOM 3639 O O . VAL A 1 460 ? 20.125 -22.188 -13.883 1 93.62 460 VAL A O 1
ATOM 3642 N N . PRO A 1 461 ? 19.156 -24.156 -14.391 1 93.69 461 PRO A N 1
ATOM 3643 C CA . PRO A 1 461 ? 18.766 -24.375 -12.992 1 93.69 461 PRO A CA 1
ATOM 3644 C C . PRO A 1 461 ? 19.969 -24.406 -12.047 1 93.69 461 PRO A C 1
ATOM 3646 O O . PRO A 1 461 ? 21.047 -24.859 -12.422 1 93.69 461 PRO A O 1
ATOM 3649 N N . LEU A 1 462 ? 19.766 -23.906 -10.836 1 93.31 462 LEU A N 1
ATOM 3650 C CA . LEU A 1 462 ? 20.812 -23.953 -9.812 1 93.31 462 LEU A CA 1
ATOM 3651 C C . LEU A 1 462 ? 21.125 -25.391 -9.414 1 93.31 462 LEU A C 1
ATOM 3653 O O . LEU A 1 462 ? 22.281 -25.734 -9.188 1 93.31 462 LEU A O 1
ATOM 3657 N N . GLU A 1 463 ? 20.047 -26.172 -9.336 1 89.06 463 GLU A N 1
ATOM 3658 C CA . GLU A 1 463 ? 20.25 -27.594 -9.062 1 89.06 463 GLU A CA 1
ATOM 3659 C C . GLU A 1 463 ? 20.516 -28.375 -10.352 1 89.06 463 GLU A C 1
ATOM 3661 O O . GLU A 1 463 ? 19.641 -28.453 -11.219 1 89.06 463 GLU A O 1
ATOM 3666 N N . GLN A 1 464 ? 21.656 -28.953 -10.422 1 88.38 464 GLN A N 1
ATOM 3667 C CA . GLN A 1 464 ? 22.109 -29.656 -11.617 1 88.38 464 GLN A CA 1
ATOM 3668 C C . GLN A 1 464 ? 22.109 -31.156 -11.391 1 88.38 464 GLN A C 1
ATOM 3670 O O . GLN A 1 464 ? 22.422 -31.625 -10.297 1 88.38 464 GLN A O 1
ATOM 3675 N N . PRO A 1 465 ? 21.469 -32 -12.211 1 76.62 465 PRO A N 1
ATOM 3676 C CA . PRO A 1 465 ? 21.406 -33.469 -12.008 1 76.62 465 PRO A CA 1
ATOM 3677 C C . PRO A 1 465 ? 22.781 -34.094 -11.844 1 76.62 465 PRO A C 1
ATOM 3679 O O . PRO A 1 465 ? 22.906 -35.156 -11.242 1 76.62 465 PRO A O 1
ATOM 3682 N N . GLY A 1 466 ? 23.766 -33.812 -12.406 1 67.44 466 GLY A N 1
ATOM 3683 C CA . GLY A 1 466 ? 25.094 -34.406 -12.297 1 67.44 466 GLY A CA 1
ATOM 3684 C C . GLY A 1 466 ? 26.219 -33.469 -12.648 1 67.44 466 GLY A C 1
ATOM 3685 O O . GLY A 1 466 ? 25.969 -32.312 -13.016 1 67.44 466 GLY A O 1
ATOM 3686 N N . ALA A 1 467 ? 27.391 -33.812 -11.984 1 54.78 467 ALA A N 1
ATOM 3687 C CA . ALA A 1 467 ? 28.594 -33.062 -12.289 1 54.78 467 ALA A CA 1
ATOM 3688 C C . ALA A 1 467 ? 28.766 -32.844 -13.797 1 54.78 467 ALA A C 1
ATOM 3690 O O . ALA A 1 467 ? 28.641 -33.812 -14.562 1 54.78 467 ALA A O 1
ATOM 3691 N N . THR A 1 468 ? 28 -31.859 -14.406 1 53.53 468 THR A N 1
ATOM 3692 C CA . THR A 1 468 ? 28.562 -31.688 -15.734 1 53.53 468 THR A CA 1
ATOM 3693 C C . THR A 1 468 ? 30.094 -31.641 -15.672 1 53.53 468 THR A C 1
ATOM 3695 O O . THR A 1 468 ? 30.672 -30.719 -15.094 1 53.53 468 THR A O 1
ATOM 3698 N N . GLU A 1 469 ? 30.578 -32.562 -15.281 1 47.28 469 GLU A N 1
ATOM 3699 C CA . GLU A 1 469 ? 32 -32.406 -15.508 1 47.28 469 GLU A CA 1
ATOM 3700 C C . GLU A 1 469 ? 32.281 -31.594 -16.766 1 47.28 469 GLU A C 1
ATOM 3702 O O . GLU A 1 469 ? 31.609 -31.75 -17.781 1 47.28 469 GLU A O 1
ATOM 3707 N N . GLU A 1 470 ? 32.75 -30.344 -16.609 1 49.84 470 GLU A N 1
ATOM 3708 C CA . GLU A 1 470 ? 33.062 -29.469 -17.734 1 49.84 470 GLU A CA 1
ATOM 3709 C C . GLU A 1 470 ? 32.844 -30.203 -19.062 1 49.84 470 GLU A C 1
ATOM 3711 O O . GLU A 1 470 ? 32.188 -29.688 -19.969 1 49.84 470 GLU A O 1
ATOM 3716 N N . CYS A 1 471 ? 33.781 -30.953 -19.625 1 49.75 471 CYS A N 1
ATOM 3717 C CA . CYS A 1 471 ? 34.281 -31.172 -20.969 1 49.75 471 CYS A CA 1
ATOM 3718 C C . CYS A 1 471 ? 33.469 -32.25 -21.703 1 49.75 471 CYS A C 1
ATOM 3720 O O . CYS A 1 471 ? 33.656 -32.469 -22.891 1 49.75 471 CYS A O 1
ATOM 3722 N N . ALA A 1 472 ? 32.969 -33.469 -21.047 1 64.12 472 ALA A N 1
ATOM 3723 C CA . ALA A 1 472 ? 33 -34.625 -21.922 1 64.12 472 ALA A CA 1
ATOM 3724 C C . ALA A 1 472 ? 31.672 -34.844 -22.625 1 64.12 472 ALA A C 1
ATOM 3726 O O . ALA A 1 472 ? 31.578 -35.594 -23.594 1 64.12 472 ALA A O 1
ATOM 3727 N N . THR A 1 473 ? 30.609 -33.969 -22.219 1 80 473 THR A N 1
ATOM 3728 C CA . THR A 1 473 ? 29.312 -34.188 -22.859 1 80 473 THR A CA 1
ATOM 3729 C C . THR A 1 473 ? 29.062 -33.125 -23.938 1 80 473 THR A C 1
ATOM 3731 O O . THR A 1 473 ? 29.203 -31.938 -23.703 1 80 473 THR A O 1
ATOM 3734 N N . PRO A 1 474 ? 28.734 -33.656 -25.078 1 88 474 PRO A N 1
ATOM 3735 C CA . PRO A 1 474 ? 28.469 -32.719 -26.156 1 88 474 PRO A CA 1
ATOM 3736 C C . PRO A 1 474 ? 27.188 -31.891 -25.938 1 88 474 PRO A C 1
ATOM 3738 O O . PRO A 1 474 ? 26.266 -32.375 -25.281 1 88 474 PRO A O 1
ATOM 3741 N N . CYS A 1 475 ? 27.141 -30.766 -26.391 1 92.25 475 CYS A N 1
ATOM 3742 C CA . CYS A 1 475 ? 25.922 -29.953 -26.422 1 92.25 475 CYS A CA 1
ATOM 3743 C C . CYS A 1 475 ? 24.781 -30.719 -27.078 1 92.25 475 CYS A C 1
ATOM 3745 O O . CYS A 1 475 ? 25 -31.5 -28 1 92.25 475 CYS A O 1
ATOM 3747 N N . ILE A 1 476 ? 23.625 -30.453 -26.609 1 90.62 476 ILE A N 1
ATOM 3748 C CA . ILE A 1 476 ? 22.453 -31.156 -27.094 1 90.62 476 ILE A CA 1
ATOM 3749 C C . ILE A 1 476 ? 22.234 -30.844 -28.578 1 90.62 476 ILE A C 1
ATOM 3751 O O . ILE A 1 476 ? 21.703 -31.656 -29.312 1 90.62 476 ILE A O 1
ATOM 3755 N N . ASN A 1 477 ? 22.594 -29.609 -28.984 1 89.75 477 ASN A N 1
ATOM 3756 C CA . ASN A 1 477 ? 22.562 -29.25 -30.406 1 89.75 477 ASN A CA 1
ATOM 3757 C C . ASN A 1 477 ? 23.562 -30.047 -31.219 1 89.75 477 ASN A C 1
ATOM 3759 O O . ASN A 1 477 ? 24.766 -29.906 -31.047 1 89.75 477 ASN A O 1
ATOM 3763 N N . PRO A 1 478 ? 23.062 -30.75 -32.156 1 88.75 478 PRO A N 1
ATOM 3764 C CA . PRO A 1 478 ? 23.953 -31.625 -32.906 1 88.75 478 PRO A CA 1
ATOM 3765 C C . PRO A 1 478 ? 24.906 -30.859 -33.812 1 88.75 478 PRO A C 1
ATOM 3767 O O . PRO A 1 478 ? 25.953 -31.391 -34.219 1 88.75 478 PRO A O 1
ATOM 3770 N N . THR A 1 479 ? 24.516 -29.688 -34.062 1 88.31 479 THR A N 1
ATOM 3771 C CA . THR A 1 479 ? 25.344 -28.891 -34.969 1 88.31 479 THR A CA 1
ATOM 3772 C C . THR A 1 479 ? 26.422 -28.141 -34.188 1 88.31 479 THR A C 1
ATOM 3774 O O . THR A 1 479 ? 27.312 -27.531 -34.75 1 88.31 479 THR A O 1
ATOM 3777 N N . CYS A 1 480 ? 26.25 -28.203 -32.906 1 91.81 480 CYS A N 1
ATOM 3778 C CA . CYS A 1 480 ? 27.188 -27.469 -32.062 1 91.81 480 CYS A CA 1
ATOM 3779 C C . CYS A 1 480 ? 28.453 -28.281 -31.844 1 91.81 480 CYS A C 1
ATOM 3781 O O . CYS A 1 480 ? 28.391 -29.484 -31.547 1 91.81 480 CYS A O 1
ATOM 3783 N N . LYS A 1 481 ? 29.625 -27.672 -31.922 1 88.69 481 LYS A N 1
ATOM 3784 C CA . LYS A 1 481 ? 30.906 -28.359 -31.766 1 88.69 481 LYS A CA 1
ATOM 3785 C C . LYS A 1 481 ? 31.438 -28.188 -30.344 1 88.69 481 LYS A C 1
ATOM 3787 O O . LYS A 1 481 ? 32.469 -28.797 -29.984 1 88.69 481 LYS A O 1
ATOM 3792 N N . TYR A 1 482 ? 30.719 -27.469 -29.625 1 88.38 482 TYR A N 1
ATOM 3793 C CA . TYR A 1 482 ? 31.188 -27.219 -28.266 1 88.38 482 TYR A CA 1
ATOM 3794 C C . TYR A 1 482 ? 30.625 -28.234 -27.297 1 88.38 482 TYR A C 1
ATOM 3796 O O . TYR A 1 482 ? 29.578 -28.828 -27.547 1 88.38 482 TYR A O 1
ATOM 3804 N N . SER A 1 483 ? 31.391 -28.391 -26.188 1 89.19 483 SER A N 1
ATOM 3805 C CA . SER A 1 483 ? 30.891 -29.219 -25.094 1 89.19 483 SER A CA 1
ATOM 3806 C C . SER A 1 483 ? 29.875 -28.453 -24.25 1 89.19 483 SER A C 1
ATOM 3808 O O . SER A 1 483 ? 29.906 -27.219 -24.188 1 89.19 483 SER A O 1
ATOM 3810 N N . ALA A 1 484 ? 29.047 -29.266 -23.656 1 90.38 484 ALA A N 1
ATOM 3811 C CA . ALA A 1 484 ? 28.062 -28.672 -22.75 1 90.38 484 ALA A CA 1
ATOM 3812 C C . ALA A 1 484 ? 28.734 -28.109 -21.5 1 90.38 484 ALA A C 1
ATOM 3814 O O . ALA A 1 484 ? 29.656 -28.719 -20.969 1 90.38 484 ALA A O 1
ATOM 3815 N N . LEU A 1 485 ? 28.344 -26.984 -21.094 1 87.88 485 LEU A N 1
ATOM 3816 C CA . LEU A 1 485 ? 28.875 -26.391 -19.875 1 87.88 485 LEU A CA 1
ATOM 3817 C C . LEU A 1 485 ? 27.953 -26.656 -18.688 1 87.88 485 LEU A C 1
ATOM 3819 O O . LEU A 1 485 ? 28.422 -26.828 -17.562 1 87.88 485 LEU A O 1
ATOM 3823 N N . LYS A 1 486 ? 26.688 -26.656 -18.953 1 90.69 486 LYS A N 1
ATOM 3824 C CA . LYS A 1 486 ? 25.656 -26.875 -17.953 1 90.69 486 LYS A CA 1
ATOM 3825 C C . LYS A 1 486 ? 24.438 -27.562 -18.562 1 90.69 486 LYS A C 1
ATOM 3827 O O . LYS A 1 486 ? 24.344 -27.688 -19.781 1 90.69 486 LYS A O 1
ATOM 3832 N N . TRP A 1 487 ? 23.625 -28 -17.609 1 90 487 TRP A N 1
ATOM 3833 C CA . TRP A 1 487 ? 22.297 -28.438 -18.031 1 90 487 TRP A CA 1
ATOM 3834 C C . TRP A 1 487 ? 21.328 -27.25 -18.047 1 90 487 TRP A C 1
ATOM 3836 O O . TRP A 1 487 ? 21.219 -26.516 -17.062 1 90 487 TRP A O 1
ATOM 3846 N N . ALA A 1 488 ? 20.703 -27.094 -19.156 1 91.75 488 ALA A N 1
ATOM 3847 C CA . ALA A 1 488 ? 19.734 -26.016 -19.281 1 91.75 488 ALA A CA 1
ATOM 3848 C C . ALA A 1 488 ? 18.312 -26.562 -19.375 1 91.75 488 ALA A C 1
ATOM 3850 O O . ALA A 1 488 ? 18.109 -27.672 -19.875 1 91.75 488 ALA A O 1
ATOM 3851 N N . MET A 1 489 ? 17.422 -25.812 -18.828 1 92.19 489 MET A N 1
ATOM 3852 C CA . MET A 1 489 ? 16.016 -26.188 -18.844 1 92.19 489 MET A CA 1
ATOM 3853 C C . MET A 1 489 ? 15.289 -25.516 -20 1 92.19 489 MET A C 1
ATOM 3855 O O . MET A 1 489 ? 15.32 -24.297 -20.125 1 92.19 489 MET A O 1
ATOM 3859 N N . PHE A 1 490 ? 14.688 -26.344 -20.844 1 91 490 PHE A N 1
ATOM 3860 C CA . PHE A 1 490 ? 13.93 -25.859 -21.984 1 91 490 PHE A CA 1
ATOM 3861 C C . PHE A 1 490 ? 12.453 -26.188 -21.844 1 91 490 PHE A C 1
ATOM 3863 O O . PHE A 1 490 ? 12.102 -27.234 -21.281 1 91 490 PHE A O 1
ATOM 3870 N N . GLY A 1 491 ? 11.602 -25.328 -22.281 1 89.38 491 GLY A N 1
ATOM 3871 C CA . GLY A 1 491 ? 10.164 -25.562 -22.25 1 89.38 491 GLY A CA 1
ATOM 3872 C C . GLY A 1 491 ? 9.367 -24.453 -22.891 1 89.38 491 GLY A C 1
ATOM 3873 O O . GLY A 1 491 ? 9.945 -23.5 -23.438 1 89.38 491 GLY A O 1
ATOM 3874 N N . CYS A 1 492 ? 8.117 -24.656 -22.828 1 86.81 492 CYS A N 1
ATOM 3875 C CA . CYS A 1 492 ? 7.215 -23.688 -23.406 1 86.81 492 CYS A CA 1
ATOM 3876 C C . CYS A 1 492 ? 6.898 -22.562 -22.422 1 86.81 492 CYS A C 1
ATOM 3878 O O . CYS A 1 492 ? 6.477 -22.828 -21.297 1 86.81 492 CYS A O 1
ATOM 3880 N N . LYS A 1 493 ? 7.117 -21.375 -22.859 1 87 493 LYS A N 1
ATOM 3881 C CA . LYS A 1 493 ? 6.754 -20.219 -22.047 1 87 493 LYS A CA 1
ATOM 3882 C C . LYS A 1 493 ? 5.262 -19.922 -22.141 1 87 493 LYS A C 1
ATOM 3884 O O . LYS A 1 493 ? 4.676 -20.016 -23.219 1 87 493 LYS A O 1
ATOM 3889 N N . TYR A 1 494 ? 4.754 -19.5 -21.062 1 84.25 494 TYR A N 1
ATOM 3890 C CA . TYR A 1 494 ? 3.324 -19.219 -21.016 1 84.25 494 TYR A CA 1
ATOM 3891 C C . TYR A 1 494 ? 2.979 -18.031 -21.922 1 84.25 494 TYR A C 1
ATOM 3893 O O . TYR A 1 494 ? 3.623 -16.984 -21.859 1 84.25 494 TYR A O 1
ATOM 3901 N N . SER A 1 495 ? 2.039 -18.141 -22.781 1 75.75 495 SER A N 1
ATOM 3902 C CA . SER A 1 495 ? 1.416 -17.141 -23.625 1 75.75 495 SER A CA 1
ATOM 3903 C C . SER A 1 495 ? -0.069 -17.422 -23.828 1 75.75 495 SER A C 1
ATOM 3905 O O . SER A 1 495 ? -0.448 -18.516 -24.234 1 75.75 495 SER A O 1
ATOM 3907 N N . PRO A 1 496 ? -0.892 -16.375 -23.312 1 65.38 496 PRO A N 1
ATOM 3908 C CA . PRO A 1 496 ? -2.324 -16.625 -23.5 1 65.38 496 PRO A CA 1
ATOM 3909 C C . PRO A 1 496 ? -2.705 -16.781 -24.969 1 65.38 496 PRO A C 1
ATOM 3911 O O . PRO A 1 496 ? -2.027 -16.234 -25.844 1 65.38 496 PRO A O 1
ATOM 3914 N N . GLY A 1 497 ? -3.533 -17.656 -25.328 1 54.03 497 GLY A N 1
ATOM 3915 C CA . GLY A 1 497 ? -3.953 -17.953 -26.688 1 54.03 497 GLY A CA 1
ATOM 3916 C C . GLY A 1 497 ? -4.473 -16.734 -27.422 1 54.03 497 GLY A C 1
ATOM 3917 O O . GLY A 1 497 ? -4.715 -15.688 -26.828 1 54.03 497 GLY A O 1
ATOM 3918 N N . ASN A 1 498 ? -4.68 -16.578 -28.828 1 42.34 498 ASN A N 1
ATOM 3919 C CA . ASN A 1 498 ? -4.719 -15.672 -29.969 1 42.34 498 ASN A CA 1
ATOM 3920 C C . ASN A 1 498 ? -5.93 -14.742 -29.906 1 42.34 498 ASN A C 1
ATOM 3922 O O . ASN A 1 498 ? -6.27 -14.102 -30.906 1 42.34 498 ASN A O 1
ATOM 3926 N N . PRO A 1 499 ? -6.984 -14.461 -29.078 1 39.75 499 PRO A N 1
ATOM 3927 C CA . PRO A 1 499 ? -7.879 -13.594 -29.844 1 39.75 499 PRO A CA 1
ATOM 3928 C C . PRO A 1 499 ? -7.387 -12.148 -29.906 1 39.75 499 PRO A C 1
ATOM 3930 O O . PRO A 1 499 ? -6.785 -11.656 -28.953 1 39.75 499 PRO A O 1
ATOM 3933 N N . ILE A 1 500 ? -6.926 -11.641 -31.031 1 34.78 500 ILE A N 1
ATOM 3934 C CA . ILE A 1 500 ? -6.504 -10.281 -31.359 1 34.78 500 ILE A CA 1
ATOM 3935 C C . ILE A 1 500 ? -7.562 -9.289 -30.906 1 34.78 500 ILE A C 1
ATOM 3937 O O . ILE A 1 500 ? -8.688 -9.281 -31.406 1 34.78 500 ILE A O 1
ATOM 3941 N N . ILE A 1 501 ? -7.719 -8.977 -29.688 1 33.38 501 ILE A N 1
ATOM 3942 C CA . ILE A 1 501 ? -8.625 -7.867 -29.438 1 33.38 501 ILE A CA 1
ATOM 3943 C C . ILE A 1 501 ? -7.941 -6.551 -29.781 1 33.38 501 ILE A C 1
ATOM 3945 O O . ILE A 1 501 ? -6.836 -6.273 -29.312 1 33.38 501 ILE A O 1
ATOM 3949 N N . PRO A 1 502 ? -8.477 -5.828 -30.766 1 29.98 502 PRO A N 1
ATOM 3950 C CA . PRO A 1 502 ? -7.91 -4.527 -31.125 1 29.98 502 PRO A CA 1
ATOM 3951 C C . PRO A 1 502 ? -7.91 -3.541 -29.969 1 29.98 502 PRO A C 1
ATOM 3953 O O . PRO A 1 502 ? -8.906 -3.426 -29.25 1 29.98 502 PRO A O 1
ATOM 3956 N N . LEU A 1 503 ? -6.945 -3.387 -29.375 1 34.28 503 LEU A N 1
ATOM 3957 C CA . LEU A 1 503 ? -6.805 -2.381 -28.328 1 34.28 503 LEU A CA 1
ATOM 3958 C C . LEU A 1 503 ? -7.363 -1.038 -28.781 1 34.28 503 LEU A C 1
ATOM 3960 O O . LEU A 1 503 ? -6.926 -0.492 -29.797 1 34.28 503 LEU A O 1
ATOM 3964 N N . ARG A 1 504 ? -8.594 -0.778 -28.625 1 29.88 504 ARG A N 1
ATOM 3965 C CA . ARG A 1 504 ? -8.977 0.608 -28.859 1 29.88 504 ARG A CA 1
ATOM 3966 C C . ARG A 1 504 ? -8.102 1.569 -28.078 1 29.88 504 ARG A C 1
ATOM 3968 O O . ARG A 1 504 ? -7.836 1.346 -26.891 1 29.88 504 ARG A O 1
ATOM 3975 N N . CYS A 1 505 ? -7.375 2.373 -28.672 1 29.58 505 CYS A N 1
ATOM 3976 C CA . CYS A 1 505 ? -6.426 3.408 -28.281 1 29.58 505 CYS A CA 1
ATOM 3977 C C . CYS A 1 505 ? -7.051 4.371 -27.281 1 29.58 505 CYS A C 1
ATOM 3979 O O . CYS A 1 505 ? -8.109 4.945 -27.547 1 29.58 505 CYS A O 1
ATOM 3981 N N . PHE A 1 506 ? -7.047 4.121 -26.109 1 31.91 506 PHE A N 1
ATOM 3982 C CA . PHE A 1 506 ? -7.445 5.207 -25.219 1 31.91 506 PHE A CA 1
ATOM 3983 C C . PHE A 1 506 ? -6.605 6.453 -25.469 1 31.91 506 PHE A C 1
ATOM 3985 O O . PHE A 1 506 ? -5.375 6.375 -25.531 1 31.91 506 PHE A O 1
ATOM 3992 N N . SER A 1 507 ? -7.145 7.336 -26.312 1 31.97 507 SER A N 1
ATOM 3993 C CA . SER A 1 507 ? -6.508 8.641 -26.469 1 31.97 507 SER A CA 1
ATOM 3994 C C . SER A 1 507 ? -6.488 9.406 -25.156 1 31.97 507 SER A C 1
ATOM 3996 O O . SER A 1 507 ? -7.535 9.633 -24.547 1 31.97 507 SER A O 1
ATOM 3998 N N . LEU A 1 508 ? -5.543 9.219 -24.484 1 36.81 508 LEU A N 1
ATOM 3999 C CA . LEU A 1 508 ? -5.43 10.141 -23.359 1 36.81 508 LEU A CA 1
ATOM 4000 C C . LEU A 1 508 ? -5.488 11.586 -23.828 1 36.81 508 LEU A C 1
ATOM 4002 O O . LEU A 1 508 ? -4.98 11.922 -24.906 1 36.81 508 LEU A O 1
ATOM 4006 N N . PRO A 1 509 ? -6.457 12.328 -23.422 1 32.56 509 PRO A N 1
ATOM 4007 C CA . PRO A 1 509 ? -6.508 13.727 -23.875 1 32.56 509 PRO A CA 1
ATOM 4008 C C . PRO A 1 509 ? -5.137 14.398 -23.875 1 32.56 509 PRO A C 1
ATOM 4010 O O . PRO A 1 509 ? -4.273 14.039 -23.062 1 32.56 509 PRO A O 1
ATOM 4013 N N . SER A 1 510 ? -4.828 14.984 -25.109 1 30.34 510 SER A N 1
ATOM 4014 C CA . SER A 1 510 ? -3.678 15.867 -25.297 1 30.34 510 SER A CA 1
ATOM 4015 C C . SER A 1 510 ? -3.674 16.984 -24.266 1 30.34 510 SER A C 1
ATOM 4017 O O . SER A 1 510 ? -4.617 17.781 -24.188 1 30.34 510 SER A O 1
ATOM 4019 N N . TYR A 1 511 ? -3.443 16.734 -23.219 1 27.64 511 TYR A N 1
ATOM 4020 C CA . TYR A 1 511 ? -3.291 17.938 -22.406 1 27.64 511 TYR A CA 1
ATOM 4021 C C . TYR A 1 511 ? -2.207 18.844 -22.969 1 27.64 511 TYR A C 1
ATOM 4023 O O . TYR A 1 511 ? -1.053 18.438 -23.109 1 27.64 511 TYR A O 1
ATOM 4031 N N . ARG A 1 512 ? -2.615 19.766 -24 1 23.8 512 ARG A N 1
ATOM 4032 C CA . ARG A 1 512 ? -1.765 20.844 -24.469 1 23.8 512 ARG A CA 1
ATOM 4033 C C . ARG A 1 512 ? -1.174 21.641 -23.312 1 23.8 512 ARG A C 1
ATOM 4035 O O . ARG A 1 512 ? -1.91 22.156 -22.469 1 23.8 512 ARG A O 1
ATOM 4042 N N . MET A 1 513 ? -0.049 21.312 -22.969 1 21.59 513 MET A N 1
ATOM 4043 C CA . MET A 1 513 ? 0.737 22.266 -22.203 1 21.59 513 MET A CA 1
ATOM 4044 C C . MET A 1 513 ? 0.833 23.594 -22.922 1 21.59 513 MET A C 1
ATOM 4046 O O . MET A 1 513 ? 1.449 23.688 -23.984 1 21.59 513 MET A O 1
ATOM 4050 N N . SER A 1 514 ? -0.324 24.344 -23.047 1 20.44 514 SER A N 1
ATOM 4051 C CA . SER A 1 514 ? -0.061 25.734 -23.453 1 20.44 514 SER A CA 1
ATOM 4052 C C . SER A 1 514 ? 0.817 26.438 -22.422 1 20.44 514 SER A C 1
ATOM 4054 O O . SER A 1 514 ? 0.708 26.188 -21.219 1 20.44 514 SER A O 1
ATOM 4056 N N . MET B 1 1 ? 37.125 19.078 12.344 1 25.19 1 MET B N 1
ATOM 4057 C CA . MET B 1 1 ? 37.75 20.062 11.469 1 25.19 1 MET B CA 1
ATOM 4058 C C . MET B 1 1 ? 37.688 19.625 10.008 1 25.19 1 MET B C 1
ATOM 4060 O O . MET B 1 1 ? 37.594 20.469 9.109 1 25.19 1 MET B O 1
ATOM 4064 N N . LEU B 1 2 ? 37.562 18.375 9.766 1 24.75 2 LEU B N 1
ATOM 4065 C CA . LEU B 1 2 ? 37.625 17.812 8.422 1 24.75 2 LEU B CA 1
ATOM 4066 C C . LEU B 1 2 ? 36.25 17.859 7.742 1 24.75 2 LEU B C 1
ATOM 4068 O O . LEU B 1 2 ? 36.156 18.156 6.551 1 24.75 2 LEU B O 1
ATOM 4072 N N . LYS B 1 3 ? 35.25 17.5 8.211 1 34.28 3 LYS B N 1
ATOM 4073 C CA . LYS B 1 3 ? 33.938 17.797 7.613 1 34.28 3 LYS B CA 1
ATOM 4074 C C . LYS B 1 3 ? 33.625 19.297 7.664 1 34.28 3 LYS B C 1
ATOM 4076 O O . LYS B 1 3 ? 32.594 19.734 7.172 1 34.28 3 LYS B O 1
ATOM 4081 N N . SER B 1 4 ? 34.219 20.156 8.344 1 35.47 4 SER B N 1
ATOM 4082 C CA . SER B 1 4 ? 34.594 21.5 7.879 1 35.47 4 SER B CA 1
ATOM 4083 C C . SER B 1 4 ? 35.406 21.438 6.605 1 35.47 4 SER B C 1
ATOM 4085 O O . SER B 1 4 ? 35.5 22.422 5.871 1 35.47 4 SER B O 1
ATOM 4087 N N . ILE B 1 5 ? 36.219 20.391 6.285 1 33.19 5 ILE B N 1
ATOM 4088 C CA . ILE B 1 5 ? 37.25 20.328 5.246 1 33.19 5 ILE B CA 1
ATOM 4089 C C . ILE B 1 5 ? 36.594 19.984 3.904 1 33.19 5 ILE B C 1
ATOM 4091 O O . ILE B 1 5 ? 37 20.5 2.859 1 33.19 5 ILE B O 1
ATOM 4095 N N . LEU B 1 6 ? 35.719 18.953 3.768 1 41.12 6 LEU B N 1
ATOM 4096 C CA . LEU B 1 6 ? 35.281 18.703 2.395 1 41.12 6 LEU B CA 1
ATOM 4097 C C . LEU B 1 6 ? 34.188 19.688 1.979 1 41.12 6 LEU B C 1
ATOM 4099 O O . LEU B 1 6 ? 33.594 19.531 0.915 1 41.12 6 LEU B O 1
ATOM 4103 N N . GLY B 1 7 ? 33.938 20.875 2.607 1 41.78 7 GLY B N 1
ATOM 4104 C CA . GLY B 1 7 ? 33.094 22.016 2.24 1 41.78 7 GLY B CA 1
ATOM 4105 C C . GLY B 1 7 ? 31.609 21.719 2.287 1 41.78 7 GLY B C 1
ATOM 4106 O O . GLY B 1 7 ? 30.812 22.469 1.708 1 41.78 7 GLY B O 1
ATOM 4107 N N . ILE B 1 8 ? 31.203 20.484 2.66 1 48.94 8 ILE B N 1
ATOM 4108 C CA . ILE B 1 8 ? 29.766 20.312 2.527 1 48.94 8 ILE B CA 1
ATOM 4109 C C . ILE B 1 8 ? 29.062 20.812 3.797 1 48.94 8 ILE B C 1
ATOM 4111 O O . ILE B 1 8 ? 29.312 20.281 4.887 1 48.94 8 ILE B O 1
ATOM 4115 N N . SER B 1 9 ? 28.578 22.016 3.893 1 53.44 9 SER B N 1
ATOM 4116 C CA . SER B 1 9 ? 27.812 22.609 4.98 1 53.44 9 SER B CA 1
ATOM 4117 C C . SER B 1 9 ? 26.578 21.766 5.305 1 53.44 9 SER B C 1
ATOM 4119 O O . SER B 1 9 ? 25.953 21.188 4.41 1 53.44 9 SER B O 1
ATOM 4121 N N . PRO B 1 10 ? 26.406 21.453 6.664 1 59.47 10 PRO B N 1
ATOM 4122 C CA . PRO B 1 10 ? 25.188 20.75 7.047 1 59.47 10 PRO B CA 1
ATOM 4123 C C . PRO B 1 10 ? 23.922 21.422 6.48 1 59.47 10 PRO B C 1
ATOM 4125 O O . PRO B 1 10 ? 23.938 22.625 6.207 1 59.47 10 PRO B O 1
ATOM 4128 N N . PRO B 1 11 ? 22.969 20.547 6.219 1 70.75 11 PRO B N 1
ATOM 4129 C CA . PRO B 1 11 ? 21.734 21.156 5.738 1 70.75 11 PRO B CA 1
ATOM 4130 C C . PRO B 1 11 ? 21.156 22.172 6.719 1 70.75 11 PRO B C 1
ATOM 4132 O O . PRO B 1 11 ? 21.234 21.984 7.934 1 70.75 11 PRO B O 1
ATOM 4135 N N . ARG B 1 12 ? 20.922 23.344 6.25 1 81.31 12 ARG B N 1
ATOM 4136 C CA . ARG B 1 12 ? 20.281 24.359 7.074 1 81.31 12 ARG B CA 1
ATOM 4137 C C . ARG B 1 12 ? 19.156 25.047 6.312 1 81.31 12 ARG B C 1
ATOM 4139 O O . ARG B 1 12 ? 19.25 25.266 5.105 1 81.31 12 ARG B O 1
ATOM 4146 N N . VAL B 1 13 ? 18.203 25.297 7.102 1 89.44 13 VAL B N 1
ATOM 4147 C CA . VAL B 1 13 ? 17.109 26.109 6.562 1 89.44 13 VAL B CA 1
ATOM 4148 C C . VAL B 1 13 ? 17.547 27.562 6.449 1 89.44 13 VAL B C 1
ATOM 4150 O O . VAL B 1 13 ? 18.031 28.141 7.418 1 89.44 13 VAL B O 1
ATOM 4153 N N . GLU B 1 14 ? 17.344 28.078 5.359 1 91.19 14 GLU B N 1
ATOM 4154 C CA . GLU B 1 14 ? 17.938 29.391 5.062 1 91.19 14 GLU B CA 1
ATOM 4155 C C . GLU B 1 14 ? 16.938 30.516 5.277 1 91.19 14 GLU B C 1
ATOM 4157 O O . GLU B 1 14 ? 17.312 31.656 5.535 1 91.19 14 GLU B O 1
ATOM 4162 N N . VAL B 1 15 ? 15.734 30.188 5.105 1 93.5 15 VAL B N 1
ATOM 4163 C CA . VAL B 1 15 ? 14.68 31.203 5.227 1 93.5 15 VAL B CA 1
ATOM 4164 C C . VAL B 1 15 ? 13.852 30.938 6.48 1 93.5 15 VAL B C 1
ATOM 4166 O O . VAL B 1 15 ? 13.602 29.781 6.836 1 93.5 15 VAL B O 1
ATOM 4169 N N . ASN B 1 16 ? 13.5 32.062 7.055 1 94.88 16 ASN B N 1
ATOM 4170 C CA . ASN B 1 16 ? 12.672 31.922 8.25 1 94.88 16 ASN B CA 1
ATOM 4171 C C . ASN B 1 16 ? 11.195 31.734 7.887 1 94.88 16 ASN B C 1
ATOM 4173 O O . ASN B 1 16 ? 10.703 32.344 6.93 1 94.88 16 ASN B O 1
ATOM 4177 N N . LYS B 1 17 ? 10.594 30.984 8.75 1 95.19 17 LYS B N 1
ATOM 4178 C CA . LYS B 1 17 ? 9.18 30.672 8.594 1 95.19 17 LYS B CA 1
ATOM 4179 C C . LYS B 1 17 ? 8.336 31.938 8.539 1 95.19 17 LYS B C 1
ATOM 4181 O O . LYS B 1 17 ? 7.426 32.062 7.719 1 95.19 17 LYS B O 1
ATOM 4186 N N . GLU B 1 18 ? 8.648 32.938 9.281 1 91.38 18 GLU B N 1
ATOM 4187 C CA . GLU B 1 18 ? 7.887 34.156 9.453 1 91.38 18 GLU B CA 1
ATOM 4188 C C . GLU B 1 18 ? 8.078 35.094 8.258 1 91.38 18 GLU B C 1
ATOM 4190 O O . GLU B 1 18 ? 7.207 35.938 7.957 1 91.38 18 GLU B O 1
ATOM 4195 N N . ASP B 1 19 ? 9.156 34.906 7.539 1 92.06 19 ASP B N 1
ATOM 4196 C CA . ASP B 1 19 ? 9.492 35.812 6.457 1 92.06 19 ASP B CA 1
ATOM 4197 C C . ASP B 1 19 ? 8.961 35.312 5.121 1 92.06 19 ASP B C 1
ATOM 4199 O O . ASP B 1 19 ? 8.422 36.062 4.32 1 92.06 19 ASP B O 1
ATOM 4203 N N . ASP B 1 20 ? 9.125 34.031 4.918 1 93.56 20 ASP B N 1
ATOM 4204 C CA . ASP B 1 20 ? 8.711 33.375 3.678 1 93.56 20 ASP B CA 1
ATOM 4205 C C . ASP B 1 20 ? 8.297 31.922 3.932 1 93.56 20 ASP B C 1
ATOM 4207 O O . ASP B 1 20 ? 9.102 31 3.771 1 93.56 20 ASP B O 1
ATOM 4211 N N . PHE B 1 21 ? 7.094 31.797 4.145 1 94.12 21 PHE B N 1
ATOM 4212 C CA . PHE B 1 21 ? 6.586 30.5 4.566 1 94.12 21 PHE B CA 1
ATOM 4213 C C . PHE B 1 21 ? 6.781 29.453 3.471 1 94.12 21 PHE B C 1
ATOM 4215 O O . PHE B 1 21 ? 7.211 28.328 3.744 1 94.12 21 PHE B O 1
ATOM 4222 N N . ASP B 1 22 ? 6.426 29.734 2.232 1 92.62 22 ASP B N 1
ATOM 4223 C CA . ASP B 1 22 ? 6.445 28.766 1.141 1 92.62 22 ASP B CA 1
ATOM 4224 C C . ASP B 1 22 ? 7.855 28.219 0.904 1 92.62 22 ASP B C 1
ATOM 4226 O O . ASP B 1 22 ? 8.055 27.016 0.808 1 92.62 22 ASP B O 1
ATOM 4230 N N . THR B 1 23 ? 8.766 29.094 0.849 1 94.06 23 THR B N 1
ATOM 4231 C CA . THR B 1 23 ? 10.156 28.672 0.639 1 94.06 23 THR B CA 1
ATOM 4232 C C . THR B 1 23 ? 10.68 27.922 1.854 1 94.06 23 THR B C 1
ATOM 4234 O O . THR B 1 23 ? 11.383 26.922 1.71 1 94.06 23 THR B O 1
ATOM 4237 N N . TRP B 1 24 ? 10.375 28.5 3.018 1 96.44 24 TRP B N 1
ATOM 4238 C CA . TRP B 1 24 ? 10.75 27.828 4.258 1 96.44 24 TRP B CA 1
ATOM 4239 C C . TRP B 1 24 ? 10.227 26.391 4.273 1 96.44 24 TRP B C 1
ATOM 4241 O O . TRP B 1 24 ? 10.977 25.453 4.539 1 96.44 24 TRP B O 1
ATOM 4251 N N . TYR B 1 25 ? 9.016 26.297 3.99 1 96.75 25 TYR B N 1
ATOM 4252 C CA . TYR B 1 25 ? 8.359 25 4.031 1 96.75 25 TYR B CA 1
ATOM 4253 C C . TYR B 1 25 ? 9.047 24 3.1 1 96.75 25 TYR B C 1
ATOM 4255 O O . TYR B 1 25 ? 9.352 22.875 3.496 1 96.75 25 TYR B O 1
ATOM 4263 N N . GLU B 1 26 ? 9.234 24.359 1.938 1 94.75 26 GLU B N 1
ATOM 4264 C CA . GLU B 1 26 ? 9.891 23.5 0.952 1 94.75 26 GLU B CA 1
ATOM 4265 C C . GLU B 1 26 ? 11.273 23.062 1.422 1 94.75 26 GLU B C 1
ATOM 4267 O O . GLU B 1 26 ? 11.648 21.906 1.289 1 94.75 26 GLU B O 1
ATOM 4272 N N . GLN B 1 27 ? 12.008 23.969 1.951 1 95.62 27 GLN B N 1
ATOM 4273 C CA . GLN B 1 27 ? 13.352 23.656 2.436 1 95.62 27 GLN B CA 1
ATOM 4274 C C . GLN B 1 27 ? 13.297 22.641 3.57 1 95.62 27 GLN B C 1
ATOM 4276 O O . GLN B 1 27 ? 14.102 21.719 3.615 1 95.62 27 GLN B O 1
ATOM 4281 N N . VAL B 1 28 ? 12.352 22.828 4.402 1 97.19 28 VAL B N 1
ATOM 4282 C CA . VAL B 1 28 ? 12.234 21.953 5.562 1 97.19 28 VAL B CA 1
ATOM 4283 C C . VAL B 1 28 ? 11.945 20.531 5.105 1 97.19 28 VAL B C 1
ATOM 4285 O O . VAL B 1 28 ? 12.562 19.578 5.59 1 97.19 28 VAL B O 1
ATOM 4288 N N . VAL B 1 29 ? 11.047 20.359 4.156 1 97.06 29 VAL B N 1
ATOM 4289 C CA . VAL B 1 29 ? 10.641 19.016 3.75 1 97.06 29 VAL B CA 1
ATOM 4290 C C . VAL B 1 29 ? 11.742 18.375 2.896 1 97.06 29 VAL B C 1
ATOM 4292 O O . VAL B 1 29 ? 11.938 17.172 2.93 1 97.06 29 VAL B O 1
ATOM 4295 N N . VAL B 1 30 ? 12.469 19.156 2.154 1 94.81 30 VAL B N 1
ATOM 4296 C CA . VAL B 1 30 ? 13.539 18.641 1.313 1 94.81 30 VAL B CA 1
ATOM 4297 C C . VAL B 1 30 ? 14.766 18.312 2.172 1 94.81 30 VAL B C 1
ATOM 4299 O O . VAL B 1 30 ? 15.289 17.203 2.127 1 94.81 30 VAL B O 1
ATOM 4302 N N . LYS B 1 31 ? 15.211 19.281 3.02 1 94.56 31 LYS B N 1
ATOM 4303 C CA . LYS B 1 31 ? 16.406 19.094 3.852 1 94.56 31 LYS B CA 1
ATOM 4304 C C . LYS B 1 31 ? 16.125 18.094 4.973 1 94.56 31 LYS B C 1
ATOM 4306 O O . LYS B 1 31 ? 17.047 17.453 5.469 1 94.56 31 LYS B O 1
ATOM 4311 N N . GLY B 1 32 ? 14.875 18.031 5.34 1 94.88 32 GLY B N 1
ATOM 4312 C CA . GLY B 1 32 ? 14.477 17.016 6.309 1 94.88 32 GLY B CA 1
ATOM 4313 C C . GLY B 1 32 ? 14.367 15.633 5.711 1 94.88 32 GLY B C 1
ATOM 4314 O O . GLY B 1 32 ? 13.992 14.68 6.398 1 94.88 32 GLY B O 1
ATOM 4315 N N . GLU B 1 33 ? 14.539 15.484 4.453 1 93.38 33 GLU B N 1
ATOM 4316 C CA . GLU B 1 33 ? 14.609 14.234 3.709 1 93.38 33 GLU B CA 1
ATOM 4317 C C . GLU B 1 33 ? 13.242 13.578 3.598 1 93.38 33 GLU B C 1
ATOM 4319 O O . GLU B 1 33 ? 13.125 12.352 3.627 1 93.38 33 GLU B O 1
ATOM 4324 N N . MET B 1 34 ? 12.258 14.367 3.484 1 96.19 34 MET B N 1
ATOM 4325 C CA . MET B 1 34 ? 10.914 13.82 3.309 1 96.19 34 MET B CA 1
ATOM 4326 C C . MET B 1 34 ? 10.609 13.586 1.833 1 96.19 34 MET B C 1
ATOM 4328 O O . MET B 1 34 ? 10 12.586 1.471 1 96.19 34 MET B O 1
ATOM 4332 N N . ILE B 1 35 ? 11.086 14.547 1.026 1 96 35 ILE B N 1
ATOM 4333 C CA . ILE B 1 35 ? 10.742 14.445 -0.387 1 96 35 ILE B CA 1
ATOM 4334 C C . ILE B 1 35 ? 11.945 14.844 -1.242 1 96 35 ILE B C 1
ATOM 4336 O O . ILE B 1 35 ? 12.898 15.453 -0.743 1 96 35 ILE B O 1
ATOM 4340 N N . ASP B 1 36 ? 11.891 14.406 -2.441 1 93.31 36 ASP B N 1
ATOM 4341 C CA . ASP B 1 36 ? 12.727 14.922 -3.521 1 93.31 36 ASP B CA 1
ATOM 4342 C C . ASP B 1 36 ? 11.875 15.414 -4.688 1 93.31 36 ASP B C 1
ATOM 4344 O O . ASP B 1 36 ? 10.773 14.914 -4.914 1 93.31 36 ASP B O 1
ATOM 4348 N N . HIS B 1 37 ? 12.398 16.422 -5.309 1 88.81 37 HIS B N 1
ATOM 4349 C CA . HIS B 1 37 ? 11.727 16.859 -6.527 1 88.81 37 HIS B CA 1
ATOM 4350 C C . HIS B 1 37 ? 11.875 15.828 -7.641 1 88.81 37 HIS B C 1
ATOM 4352 O O . HIS B 1 37 ? 12.938 15.219 -7.781 1 88.81 37 HIS B O 1
ATOM 4358 N N . CYS B 1 38 ? 10.805 15.648 -8.297 1 84.19 38 CYS B N 1
ATOM 4359 C CA . CYS B 1 38 ? 10.805 14.758 -9.453 1 84.19 38 CYS B CA 1
ATOM 4360 C C . CYS B 1 38 ? 11.094 15.523 -10.734 1 84.19 38 CYS B C 1
ATOM 4362 O O . CYS B 1 38 ? 11.406 16.719 -10.688 1 84.19 38 CYS B O 1
ATOM 4364 N N . CYS B 1 39 ? 11.094 14.82 -11.812 1 76.88 39 CYS B N 1
ATOM 4365 C CA . CYS B 1 39 ? 11.398 15.406 -13.117 1 76.88 39 CYS B CA 1
ATOM 4366 C C . CYS B 1 39 ? 10.25 16.281 -13.602 1 76.88 39 CYS B C 1
ATOM 4368 O O . CYS B 1 39 ? 10.43 17.109 -14.492 1 76.88 39 CYS B O 1
ATOM 4370 N N . LEU B 1 40 ? 9.07 16.141 -13.031 1 76.56 40 LEU B N 1
ATOM 4371 C CA . LEU B 1 40 ? 7.898 16.938 -13.383 1 76.56 40 LEU B CA 1
ATOM 4372 C C . LEU B 1 40 ? 7.523 17.891 -12.25 1 76.56 40 LEU B C 1
ATOM 4374 O O . LEU B 1 40 ? 7.539 17.5 -11.078 1 76.56 40 LEU B O 1
ATOM 4378 N N . PRO B 1 41 ? 7.211 19.078 -12.688 1 81 41 PRO B N 1
ATOM 4379 C CA . PRO B 1 41 ? 6.805 20.016 -11.633 1 81 41 PRO B CA 1
ATOM 4380 C C . PRO B 1 41 ? 5.535 19.578 -10.914 1 81 41 PRO B C 1
ATOM 4382 O O . PRO B 1 41 ? 4.598 19.078 -11.547 1 81 41 PRO B O 1
ATOM 4385 N N . GLY B 1 42 ? 5.551 19.75 -9.688 1 87.31 42 GLY B N 1
ATOM 4386 C CA . GLY B 1 42 ? 4.375 19.422 -8.898 1 87.31 42 GLY B CA 1
ATOM 4387 C C . GLY B 1 42 ? 4.32 17.969 -8.484 1 87.31 42 GLY B C 1
ATOM 4388 O O . GLY B 1 42 ? 3.422 17.562 -7.746 1 87.31 42 GLY B O 1
ATOM 4389 N N . TYR B 1 43 ? 5.23 17.234 -9.031 1 89 43 TYR B N 1
ATOM 4390 C CA . TYR B 1 43 ? 5.355 15.828 -8.664 1 89 43 TYR B CA 1
ATOM 4391 C C . TYR B 1 43 ? 6.566 15.609 -7.762 1 89 43 TYR B C 1
ATOM 4393 O O . TYR B 1 43 ? 7.641 16.156 -8.008 1 89 43 TYR B O 1
ATOM 4401 N N . PHE B 1 44 ? 6.383 14.836 -6.73 1 92.81 44 PHE B N 1
ATOM 4402 C CA . PHE B 1 44 ? 7.438 14.695 -5.734 1 92.81 44 PHE B CA 1
ATOM 4403 C C . PHE B 1 44 ? 7.676 13.234 -5.395 1 92.81 44 PHE B C 1
ATOM 4405 O O . PHE B 1 44 ? 6.727 12.453 -5.285 1 92.81 44 PHE B O 1
ATOM 4412 N N . ILE B 1 45 ? 8.898 12.898 -5.254 1 93.75 45 ILE B N 1
ATOM 4413 C CA . ILE B 1 45 ? 9.266 11.586 -4.734 1 93.75 45 ILE B CA 1
ATOM 4414 C C . ILE B 1 45 ? 9.133 11.57 -3.215 1 93.75 45 ILE B C 1
ATOM 4416 O O . ILE B 1 45 ? 9.656 12.461 -2.533 1 93.75 45 ILE B O 1
ATOM 4420 N N . LEU B 1 46 ? 8.438 10.648 -2.721 1 96.44 46 LEU B N 1
ATOM 4421 C CA . LEU B 1 46 ? 8.367 10.484 -1.273 1 96.44 46 LEU B CA 1
ATOM 4422 C C . LEU B 1 46 ? 9.531 9.633 -0.772 1 96.44 46 LEU B C 1
ATOM 4424 O O . LEU B 1 46 ? 9.641 8.453 -1.119 1 96.44 46 LEU B O 1
ATOM 4428 N N . LYS B 1 47 ? 10.328 10.219 0.024 1 96 47 LYS B N 1
ATOM 4429 C CA . LYS B 1 47 ? 11.469 9.5 0.591 1 96 47 LYS B CA 1
ATOM 4430 C C . LYS B 1 47 ? 11.039 8.641 1.776 1 96 47 LYS B C 1
ATOM 4432 O O . LYS B 1 47 ? 9.875 8.648 2.17 1 96 47 LYS B O 1
ATOM 4437 N N . PRO B 1 48 ? 11.961 7.855 2.268 1 93.94 48 PRO B N 1
ATOM 4438 C CA . PRO B 1 48 ? 11.586 6.863 3.279 1 93.94 48 PRO B CA 1
ATOM 4439 C C . PRO B 1 48 ? 10.953 7.496 4.516 1 93.94 48 PRO B C 1
ATOM 4441 O O . PRO B 1 48 ? 10.023 6.926 5.102 1 93.94 48 PRO B O 1
ATOM 4444 N N . VAL B 1 49 ? 11.328 8.633 4.875 1 94.75 49 VAL B N 1
ATOM 4445 C CA . VAL B 1 49 ? 10.781 9.289 6.059 1 94.75 49 VAL B CA 1
ATOM 4446 C C . VAL B 1 49 ? 9.297 9.602 5.844 1 94.75 49 VAL B C 1
ATOM 4448 O O . VAL B 1 49 ? 8.453 9.211 6.66 1 94.75 49 VAL B O 1
ATOM 4451 N N . ALA B 1 50 ? 9.031 10.234 4.746 1 97.06 50 ALA B N 1
ATOM 4452 C CA . ALA B 1 50 ? 7.648 10.602 4.453 1 97.06 50 ALA B CA 1
ATOM 4453 C C . ALA B 1 50 ? 6.797 9.359 4.199 1 97.06 50 ALA B C 1
ATOM 4455 O O . ALA B 1 50 ? 5.68 9.25 4.711 1 97.06 50 ALA B O 1
ATOM 4456 N N . TYR B 1 51 ? 7.336 8.469 3.436 1 97.06 51 TYR B N 1
ATOM 4457 C CA . TYR B 1 51 ? 6.59 7.258 3.125 1 97.06 51 TYR B CA 1
ATOM 4458 C C . TYR B 1 51 ? 6.367 6.418 4.375 1 97.06 51 TYR B C 1
ATOM 4460 O O . TYR B 1 51 ? 5.301 5.832 4.559 1 97.06 51 TYR B O 1
ATOM 4468 N N . GLY B 1 52 ? 7.379 6.336 5.125 1 95.56 52 GLY B N 1
ATOM 4469 C CA . GLY B 1 52 ? 7.23 5.625 6.383 1 95.56 52 GLY B CA 1
ATOM 4470 C C . GLY B 1 52 ? 6.152 6.211 7.277 1 95.56 52 GLY B C 1
ATOM 4471 O O . GLY B 1 52 ? 5.395 5.473 7.91 1 95.56 52 GLY B O 1
ATOM 4472 N N . MET B 1 53 ? 6.121 7.449 7.371 1 97.62 53 MET B N 1
ATOM 4473 C CA . MET B 1 53 ? 5.09 8.102 8.172 1 97.62 53 MET B CA 1
ATOM 4474 C C . MET B 1 53 ? 3.701 7.836 7.594 1 97.62 53 MET B C 1
ATOM 4476 O O . MET B 1 53 ? 2.74 7.645 8.344 1 97.62 53 MET B O 1
ATOM 4480 N N . TRP B 1 54 ? 3.613 7.863 6.262 1 97.69 54 TRP B N 1
ATOM 4481 C CA . TRP B 1 54 ? 2.334 7.539 5.637 1 97.69 54 TRP B CA 1
ATOM 4482 C C . TRP B 1 54 ? 1.909 6.113 5.98 1 97.69 54 TRP B C 1
ATOM 4484 O O . TRP B 1 54 ? 0.728 5.852 6.219 1 97.69 54 TRP B O 1
ATOM 4494 N N . GLU B 1 55 ? 2.846 5.238 5.977 1 95.19 55 GLU B N 1
ATOM 4495 C CA . GLU B 1 55 ? 2.547 3.861 6.363 1 95.19 55 GLU B CA 1
ATOM 4496 C C . GLU B 1 55 ? 2.055 3.787 7.805 1 95.19 55 GLU B C 1
ATOM 4498 O O . GLU B 1 55 ? 1.217 2.945 8.141 1 95.19 55 GLU B O 1
ATOM 4503 N N . LYS B 1 56 ? 2.535 4.609 8.641 1 97.06 56 LYS B N 1
ATOM 4504 C CA . LYS B 1 56 ? 2.064 4.648 10.023 1 97.06 56 LYS B CA 1
ATOM 4505 C C . LYS B 1 56 ? 0.628 5.156 10.102 1 97.06 56 LYS B C 1
ATOM 4507 O O . LYS B 1 56 ? -0.157 4.688 10.93 1 97.06 56 LYS B O 1
ATOM 4512 N N . VAL B 1 57 ? 0.353 6.148 9.289 1 98.12 57 VAL B N 1
ATOM 4513 C CA . VAL B 1 57 ? -1.029 6.605 9.195 1 98.12 57 VAL B CA 1
ATOM 4514 C C . VAL B 1 57 ? -1.93 5.445 8.773 1 98.12 57 VAL B C 1
ATOM 4516 O O . VAL B 1 57 ? -2.984 5.223 9.375 1 98.12 57 VAL B O 1
ATOM 4519 N N . ARG B 1 58 ? -1.471 4.742 7.773 1 96.12 58 ARG B N 1
ATOM 4520 C CA . ARG B 1 58 ? -2.225 3.592 7.289 1 96.12 58 ARG B CA 1
ATOM 4521 C C . ARG B 1 58 ? -2.447 2.572 8.398 1 96.12 58 ARG B C 1
ATOM 4523 O O . ARG B 1 58 ? -3.564 2.082 8.586 1 96.12 58 ARG B O 1
ATOM 4530 N N . SER B 1 59 ? -1.432 2.297 9.125 1 94.94 59 SER B N 1
ATOM 4531 C CA . SER B 1 59 ? -1.531 1.323 10.211 1 94.94 59 SER B CA 1
ATOM 4532 C C . SER B 1 59 ? -2.469 1.812 11.305 1 94.94 59 SER B C 1
ATOM 4534 O O . SER B 1 59 ? -3.281 1.043 11.828 1 94.94 59 SER B O 1
ATOM 4536 N N . TRP B 1 60 ? -2.316 3.045 11.664 1 97.44 60 TRP B N 1
ATOM 4537 C CA . TRP B 1 60 ? -3.172 3.629 12.688 1 97.44 60 TRP B CA 1
ATOM 4538 C C . TRP B 1 60 ? -4.641 3.541 12.289 1 97.44 60 TRP B C 1
ATOM 4540 O O . TRP B 1 60 ? -5.488 3.15 13.094 1 97.44 60 TRP B O 1
ATOM 4550 N N . LEU B 1 61 ? -4.969 3.861 11.07 1 97.5 61 LEU B N 1
ATOM 4551 C CA . LEU B 1 61 ? -6.344 3.809 10.578 1 97.5 61 LEU B CA 1
ATOM 4552 C C . LEU B 1 61 ? -6.84 2.369 10.508 1 97.5 61 LEU B C 1
ATOM 4554 O O . LEU B 1 61 ? -7.996 2.09 10.828 1 97.5 61 LEU B O 1
ATOM 4558 N N . ALA B 1 62 ? -5.98 1.5 10.031 1 93.12 62 ALA B N 1
ATOM 4559 C CA . ALA B 1 62 ? -6.367 0.093 9.953 1 93.12 62 ALA B CA 1
ATOM 4560 C C . ALA B 1 62 ? -6.805 -0.432 11.32 1 93.12 62 ALA B C 1
ATOM 4562 O O . ALA B 1 62 ? -7.812 -1.14 11.43 1 93.12 62 ALA B O 1
ATOM 4563 N N . ASP B 1 63 ? -6.082 -0.058 12.32 1 94.06 63 ASP B N 1
ATOM 4564 C CA . ASP B 1 63 ? -6.391 -0.503 13.672 1 94.06 63 ASP B CA 1
ATOM 4565 C C . ASP B 1 63 ? -7.738 0.048 14.141 1 94.06 63 ASP B C 1
ATOM 4567 O O . ASP B 1 63 ? -8.531 -0.67 14.758 1 94.06 63 ASP B O 1
ATOM 4571 N N . HIS B 1 64 ? -8 1.235 13.852 1 96.25 64 HIS B N 1
ATOM 4572 C CA . HIS B 1 64 ? -9.203 1.898 14.344 1 96.25 64 HIS B CA 1
ATOM 4573 C C . HIS B 1 64 ? -10.414 1.551 13.484 1 96.25 64 HIS B C 1
ATOM 4575 O O . HIS B 1 64 ? -11.555 1.639 13.945 1 96.25 64 HIS B O 1
ATOM 4581 N N . LEU B 1 65 ? -10.18 1.152 12.273 1 95.31 65 LEU B N 1
ATOM 4582 C CA . LEU B 1 65 ? -11.273 0.882 11.344 1 95.31 65 LEU B CA 1
ATOM 4583 C C . LEU B 1 65 ? -11.602 -0.607 11.312 1 95.31 65 LEU B C 1
ATOM 4585 O O . LEU B 1 65 ? -12.539 -1.025 10.633 1 95.31 65 LEU B O 1
ATOM 4589 N N . GLN B 1 66 ? -10.914 -1.401 12.055 1 87.31 66 GLN B N 1
ATOM 4590 C CA . GLN B 1 66 ? -11.086 -2.85 12.055 1 87.31 66 GLN B CA 1
ATOM 4591 C C . GLN B 1 66 ? -12.531 -3.234 12.328 1 87.31 66 GLN B C 1
ATOM 4593 O O . GLN B 1 66 ? -13.094 -4.102 11.648 1 87.31 66 GLN B O 1
ATOM 4598 N N . PRO B 1 67 ? -13.203 -2.533 13.227 1 85.69 67 PRO B N 1
ATOM 4599 C CA . PRO B 1 67 ? -14.578 -2.916 13.531 1 85.69 67 PRO B CA 1
ATOM 4600 C C . PRO B 1 67 ? -15.531 -2.668 12.359 1 85.69 67 PRO B C 1
ATOM 4602 O O . PRO B 1 67 ? -16.625 -3.236 12.32 1 85.69 67 PRO B O 1
ATOM 4605 N N . LEU B 1 68 ? -15.203 -1.844 11.438 1 90.94 68 LEU B N 1
ATOM 4606 C CA . LEU B 1 68 ? -16.078 -1.481 10.336 1 90.94 68 LEU B CA 1
ATOM 4607 C C . LEU B 1 68 ? -15.992 -2.504 9.211 1 90.94 68 LEU B C 1
ATOM 4609 O O . LEU B 1 68 ? -16.781 -2.467 8.266 1 90.94 68 LEU B O 1
ATOM 4613 N N . GLU B 1 69 ? -15.141 -3.488 9.242 1 85.94 69 GLU B N 1
ATOM 4614 C CA . GLU B 1 69 ? -15 -4.57 8.273 1 85.94 69 GLU B CA 1
ATOM 4615 C C . GLU B 1 69 ? -14.922 -4.027 6.852 1 85.94 69 GLU B C 1
ATOM 4617 O O . GLU B 1 69 ? -15.703 -4.426 5.984 1 85.94 69 GLU B O 1
ATOM 4622 N N . LEU B 1 70 ? -14.008 -3.203 6.59 1 93.69 70 LEU B N 1
ATOM 4623 C CA . LEU B 1 70 ? -13.797 -2.621 5.27 1 93.69 70 LEU B CA 1
ATOM 4624 C C . LEU B 1 70 ? -13.422 -3.697 4.254 1 93.69 70 LEU B C 1
ATOM 4626 O O . LEU B 1 70 ? -12.766 -4.684 4.602 1 93.69 70 LEU B O 1
ATOM 4630 N N . GLN B 1 71 ? -13.906 -3.566 3.076 1 92.31 71 GLN B N 1
ATOM 4631 C CA . GLN B 1 71 ? -13.5 -4.398 1.946 1 92.31 71 GLN B CA 1
ATOM 4632 C C . GLN B 1 71 ? -12.516 -3.662 1.05 1 92.31 71 GLN B C 1
ATOM 4634 O O . GLN B 1 71 ? -12.906 -2.795 0.264 1 92.31 71 GLN B O 1
ATOM 4639 N N . SER B 1 72 ? -11.289 -4.066 1.167 1 94.5 72 SER B N 1
ATOM 4640 C CA . SER B 1 72 ? -10.25 -3.383 0.399 1 94.5 72 SER B CA 1
ATOM 4641 C C . SER B 1 72 ? -10.164 -3.934 -1.021 1 94.5 72 SER B C 1
ATOM 4643 O O . SER B 1 72 ? -10.273 -5.141 -1.232 1 94.5 72 SER B O 1
ATOM 4645 N N . PHE B 1 73 ? -10.086 -3.066 -1.979 1 95.56 73 PHE B N 1
ATOM 4646 C CA . PHE B 1 73 ? -10 -3.416 -3.393 1 95.56 73 PHE B CA 1
ATOM 4647 C C . PHE B 1 73 ? -9.117 -2.428 -4.141 1 95.56 73 PHE B C 1
ATOM 4649 O O . PHE B 1 73 ? -8.539 -1.522 -3.537 1 95.56 73 PHE B O 1
ATOM 4656 N N . SER B 1 74 ? -8.836 -2.654 -5.379 1 93.94 74 SER B N 1
ATOM 4657 C CA . SER B 1 74 ? -7.988 -1.769 -6.168 1 93.94 74 SER B CA 1
ATOM 4658 C C . SER B 1 74 ? -8.531 -1.601 -7.582 1 93.94 74 SER B C 1
ATOM 4660 O O . SER B 1 74 ? -8.859 -2.584 -8.25 1 93.94 74 SER B O 1
ATOM 4662 N N . VAL B 1 75 ? -8.648 -0.355 -8.008 1 92 75 VAL B N 1
ATOM 4663 C CA . VAL B 1 75 ? -9.055 -0.022 -9.367 1 92 75 VAL B CA 1
ATOM 4664 C C . VAL B 1 75 ? -7.844 0.455 -10.164 1 92 75 VAL B C 1
ATOM 4666 O O . VAL B 1 75 ? -6.984 1.17 -9.641 1 92 75 VAL B O 1
ATOM 4669 N N . PRO B 1 76 ? -7.777 0.029 -11.375 1 89 76 PRO B N 1
ATOM 4670 C CA . PRO B 1 76 ? -6.684 0.53 -12.219 1 89 76 PRO B CA 1
ATOM 4671 C C . PRO B 1 76 ? -6.645 2.055 -12.289 1 89 76 PRO B C 1
ATOM 4673 O O . PRO B 1 76 ? -7.691 2.705 -12.234 1 89 76 PRO B O 1
ATOM 4676 N N . ILE B 1 77 ? -5.449 2.584 -12.492 1 85.12 77 ILE B N 1
ATOM 4677 C CA . ILE B 1 77 ? -5.23 4.023 -12.406 1 85.12 77 ILE B CA 1
ATOM 4678 C C . ILE B 1 77 ? -5.645 4.688 -13.719 1 85.12 77 ILE B C 1
ATOM 4680 O O . ILE B 1 77 ? -6.082 5.84 -13.734 1 85.12 77 ILE B O 1
ATOM 4684 N N . LEU B 1 78 ? -5.543 4.051 -14.781 1 76.5 78 LEU B N 1
ATOM 4685 C CA . LEU B 1 78 ? -5.641 4.66 -16.109 1 76.5 78 LEU B CA 1
ATOM 4686 C C . LEU B 1 78 ? -7.023 5.273 -16.312 1 76.5 78 LEU B C 1
ATOM 4688 O O . LEU B 1 78 ? -7.141 6.363 -16.891 1 76.5 78 LEU B O 1
ATOM 4692 N N . PRO B 1 79 ? -8.023 4.539 -15.836 1 72.81 79 PRO B N 1
ATOM 4693 C CA . PRO B 1 79 ? -9.344 5.156 -16.016 1 72.81 79 PRO B CA 1
ATOM 4694 C C . PRO B 1 79 ? -9.445 6.523 -15.344 1 72.81 79 PRO B C 1
ATOM 4696 O O . PRO B 1 79 ? -10.266 7.355 -15.75 1 72.81 79 PRO B O 1
ATOM 4699 N N . TYR B 1 80 ? -8.664 6.75 -14.367 1 73.12 80 TYR B N 1
ATOM 4700 C CA . TYR B 1 80 ? -8.703 8.023 -13.656 1 73.12 80 TYR B CA 1
ATOM 4701 C C . TYR B 1 80 ? -7.992 9.109 -14.453 1 73.12 80 TYR B C 1
ATOM 4703 O O . TYR B 1 80 ? -8.117 10.297 -14.141 1 73.12 80 TYR B O 1
ATOM 4711 N N . LEU B 1 81 ? -7.234 8.703 -15.383 1 69.12 81 LEU B N 1
ATOM 4712 C CA . LEU B 1 81 ? -6.465 9.648 -16.172 1 69.12 81 LEU B CA 1
ATOM 4713 C C . LEU B 1 81 ? -7.184 9.977 -17.484 1 69.12 81 LEU B C 1
ATOM 4715 O O . LEU B 1 81 ? -6.699 10.781 -18.281 1 69.12 81 LEU B O 1
ATOM 4719 N N . GLY B 1 82 ? -8.344 9.336 -17.719 1 61.53 82 GLY B N 1
ATOM 4720 C CA . GLY B 1 82 ? -9.109 9.609 -18.938 1 61.53 82 GLY B CA 1
ATOM 4721 C C . GLY B 1 82 ? -9.859 10.922 -18.875 1 61.53 82 GLY B C 1
ATOM 4722 O O . GLY B 1 82 ? -9.625 11.742 -17.984 1 61.53 82 GLY B O 1
ATOM 4723 N N . ASP B 1 83 ? -10.508 11.211 -20.031 1 50.91 83 ASP B N 1
ATOM 4724 C CA . ASP B 1 83 ? -11.258 12.453 -20.172 1 50.91 83 ASP B CA 1
ATOM 4725 C C . ASP B 1 83 ? -12.516 12.438 -19.312 1 50.91 83 ASP B C 1
ATOM 4727 O O . ASP B 1 83 ? -13.336 11.523 -19.422 1 50.91 83 ASP B O 1
ATOM 4731 N N . ARG B 1 84 ? -12.562 13.367 -18.391 1 52.38 84 ARG B N 1
ATOM 4732 C CA . ARG B 1 84 ? -13.703 13.578 -17.5 1 52.38 84 ARG B CA 1
ATOM 4733 C C . ARG B 1 84 ? -15.008 13.633 -18.281 1 52.38 84 ARG B C 1
ATOM 4735 O O . ARG B 1 84 ? -16.062 13.227 -17.766 1 52.38 84 ARG B O 1
ATOM 4742 N N . ALA B 1 85 ? -14.891 14.258 -19.453 1 45.19 85 ALA B N 1
ATOM 4743 C CA . ALA B 1 85 ? -16.109 14.508 -20.219 1 45.19 85 ALA B CA 1
ATOM 4744 C C . ALA B 1 85 ? -16.828 13.203 -20.547 1 45.19 85 ALA B C 1
ATOM 4746 O O . ALA B 1 85 ? -18.031 13.203 -20.828 1 45.19 85 ALA B O 1
ATOM 4747 N N . GLN B 1 86 ? -16.125 12.141 -20.547 1 43.66 86 GLN B N 1
ATOM 4748 C CA . GLN B 1 86 ? -16.766 10.891 -20.938 1 43.66 86 GLN B CA 1
ATOM 4749 C C . GLN B 1 86 ? -17.422 10.211 -19.734 1 43.66 86 GLN B C 1
ATOM 4751 O O . GLN B 1 86 ? -18.125 9.211 -19.891 1 43.66 86 GLN B O 1
ATOM 4756 N N . ALA B 1 8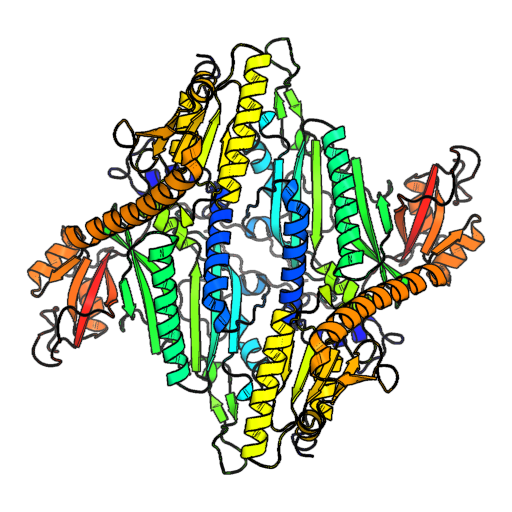7 ? -17.281 10.914 -18.594 1 48.28 87 ALA B N 1
ATOM 4757 C CA . ALA B 1 87 ? -17.906 10.289 -17.438 1 48.28 87 ALA B CA 1
ATOM 4758 C C . ALA B 1 87 ? -19.297 10.875 -17.188 1 48.28 87 ALA B C 1
ATOM 4760 O O . ALA B 1 87 ? -19.5 12.086 -17.297 1 48.28 87 ALA B O 1
ATOM 4761 N N . PRO B 1 88 ? -20.359 10.141 -17.359 1 43.12 88 PRO B N 1
ATOM 4762 C CA . PRO B 1 88 ? -21.703 10.688 -17.188 1 43.12 88 PRO B CA 1
ATOM 4763 C C . PRO B 1 88 ? -21.781 11.742 -16.094 1 43.12 88 PRO B C 1
ATOM 4765 O O . PRO B 1 88 ? -22.547 12.711 -16.203 1 43.12 88 PRO B O 1
ATOM 4768 N N . TYR B 1 89 ? -21.469 11.469 -14.859 1 42.62 89 TYR B N 1
ATOM 4769 C CA . TYR B 1 89 ? -21.656 12.43 -13.781 1 42.62 89 TYR B CA 1
ATOM 4770 C C . TYR B 1 89 ? -20.344 13.141 -13.461 1 42.62 89 TYR B C 1
ATOM 4772 O O . TYR B 1 89 ? -19.734 12.898 -12.406 1 42.62 89 TYR B O 1
ATOM 4780 N N . ALA B 1 90 ? -19.859 13.523 -14.484 1 44.59 90 ALA B N 1
ATOM 4781 C CA . ALA B 1 90 ? -18.719 14.422 -14.273 1 44.59 90 ALA B CA 1
ATOM 4782 C C . ALA B 1 90 ? -19.062 15.516 -13.266 1 44.59 90 ALA B C 1
ATOM 4784 O O . ALA B 1 90 ? -19.922 16.359 -13.531 1 44.59 90 ALA B O 1
ATOM 4785 N N . VAL B 1 91 ? -19.109 15.086 -12.016 1 44.78 91 VAL B N 1
ATOM 4786 C CA . VAL B 1 91 ? -19.344 16.078 -10.969 1 44.78 91 VAL B CA 1
ATOM 4787 C C . VAL B 1 91 ? -18.562 17.344 -11.281 1 44.78 91 VAL B C 1
ATOM 4789 O O . VAL B 1 91 ? -17.5 17.297 -11.883 1 44.78 91 VAL B O 1
ATOM 4792 N N . SER B 1 92 ? -19.297 18.328 -11.18 1 41.5 92 SER B N 1
ATOM 4793 C CA . SER B 1 92 ? -18.828 19.703 -11.32 1 41.5 92 SER B CA 1
ATOM 4794 C C . SER B 1 92 ? -17.594 19.969 -10.445 1 41.5 92 SER B C 1
ATOM 4796 O O . SER B 1 92 ? -17.609 19.672 -9.25 1 41.5 92 SER B O 1
ATOM 4798 N N . GLY B 1 93 ? -16.391 19.328 -10.789 1 44.97 93 GLY B N 1
ATOM 4799 C CA . GLY B 1 93 ? -15.219 19.844 -10.102 1 44.97 93 GLY B CA 1
ATOM 4800 C C . GLY B 1 93 ? -14.125 20.297 -11.039 1 44.97 93 GLY B C 1
ATOM 4801 O O . GLY B 1 93 ? -14.258 20.172 -12.258 1 44.97 93 GLY B O 1
ATOM 4802 N N . SER B 1 94 ? -13.305 21.156 -10.477 1 45.09 94 SER B N 1
ATOM 4803 C CA . SER B 1 94 ? -12.18 21.828 -11.125 1 45.09 94 SER B CA 1
ATOM 4804 C C . SER B 1 94 ? -11.234 20.844 -11.781 1 45.09 94 SER B C 1
ATOM 4806 O O . SER B 1 94 ? -10.336 21.219 -12.531 1 45.09 94 SER B O 1
ATOM 4808 N N . SER B 1 95 ? -11.453 19.547 -11.43 1 52.09 95 SER B N 1
ATOM 4809 C CA . SER B 1 95 ? -10.398 18.688 -11.961 1 52.09 95 SER B CA 1
ATOM 4810 C C . SER B 1 95 ? -10.805 18.078 -13.297 1 52.09 95 SER B C 1
ATOM 4812 O O . SER B 1 95 ? -11.977 17.75 -13.508 1 52.09 95 SER B O 1
ATOM 4814 N N . SER B 1 96 ? -9.961 18.188 -14.297 1 56.56 96 SER B N 1
ATOM 4815 C CA . SER B 1 96 ? -10.102 17.594 -15.625 1 56.56 96 SER B CA 1
ATOM 4816 C C . SER B 1 96 ? -10.078 16.062 -15.547 1 56.56 96 SER B C 1
ATOM 4818 O O . SER B 1 96 ? -10.367 15.391 -16.531 1 56.56 96 SER B O 1
ATOM 4820 N N . PHE B 1 97 ? -9.891 15.648 -14.266 1 62.34 97 PHE B N 1
ATOM 4821 C CA . PHE B 1 97 ? -9.836 14.195 -14.133 1 62.34 97 PHE B CA 1
ATOM 4822 C C . PHE B 1 97 ? -11.18 13.641 -13.688 1 62.34 97 PHE B C 1
ATOM 4824 O O . PHE B 1 97 ? -11.938 14.32 -12.984 1 62.34 97 PHE B O 1
ATOM 4831 N N . PRO B 1 98 ? -11.445 12.438 -14.133 1 67.69 98 PRO B N 1
ATOM 4832 C CA . PRO B 1 98 ? -12.688 11.805 -13.68 1 67.69 98 PRO B CA 1
ATOM 4833 C C . PRO B 1 98 ? -12.734 11.625 -12.164 1 67.69 98 PRO B C 1
ATOM 4835 O O . PRO B 1 98 ? -11.703 11.375 -11.531 1 67.69 98 PRO B O 1
ATOM 4838 N N . ASN B 1 99 ? -13.961 11.852 -11.688 1 75.19 99 ASN B N 1
ATOM 4839 C CA . ASN B 1 99 ? -14.125 11.57 -10.266 1 75.19 99 ASN B CA 1
ATOM 4840 C C . ASN B 1 99 ? -14.086 10.07 -9.977 1 75.19 99 ASN B C 1
ATOM 4842 O O . ASN B 1 99 ? -14.383 9.258 -10.859 1 75.19 99 ASN B O 1
ATOM 4846 N N . ALA B 1 100 ? -13.75 9.734 -8.859 1 81.19 100 ALA B N 1
ATOM 4847 C CA . ALA B 1 100 ? -13.617 8.336 -8.445 1 81.19 100 ALA B CA 1
ATOM 4848 C C . ALA B 1 100 ? -14.953 7.609 -8.539 1 81.19 100 ALA B C 1
ATOM 4850 O O . ALA B 1 100 ? -15 6.43 -8.891 1 81.19 100 ALA B O 1
ATOM 4851 N N . GLU B 1 101 ? -16.016 8.336 -8.266 1 85.25 101 GLU B N 1
ATOM 4852 C CA . GLU B 1 101 ? -17.344 7.758 -8.234 1 85.25 101 GLU B CA 1
ATOM 4853 C C . GLU B 1 101 ? -17.75 7.207 -9.602 1 85.25 101 GLU B C 1
ATOM 4855 O O . GLU B 1 101 ? -18.391 6.156 -9.688 1 85.25 101 GLU B O 1
ATOM 4860 N N . SER B 1 102 ? -17.359 7.906 -10.602 1 82.19 102 SER B N 1
ATOM 4861 C CA . SER B 1 102 ? -17.703 7.469 -11.953 1 82.19 102 SER B CA 1
ATOM 4862 C C . SER B 1 102 ? -17.016 6.16 -12.305 1 82.19 102 SER B C 1
ATOM 4864 O O . SER B 1 102 ? -17.516 5.379 -13.109 1 82.19 102 SER B O 1
ATOM 4866 N N . VAL B 1 103 ? -15.945 5.98 -11.711 1 82.88 103 VAL B N 1
ATOM 4867 C CA . VAL B 1 103 ? -15.172 4.777 -12 1 82.88 103 VAL B CA 1
ATOM 4868 C C . VAL B 1 103 ? -15.617 3.645 -11.078 1 82.88 103 VAL B C 1
ATOM 4870 O O . VAL B 1 103 ? -15.766 2.5 -11.516 1 82.88 103 VAL B O 1
ATOM 4873 N N . ILE B 1 104 ? -15.992 3.904 -9.891 1 90.38 104 ILE B N 1
ATOM 4874 C CA . ILE B 1 104 ? -16.156 2.904 -8.836 1 90.38 104 ILE B CA 1
ATOM 4875 C C . ILE B 1 104 ? -17.625 2.48 -8.766 1 90.38 104 ILE B C 1
ATOM 4877 O O . ILE B 1 104 ? -17.938 1.308 -8.531 1 90.38 104 ILE B O 1
ATOM 4881 N N . TYR B 1 105 ? -18.578 3.289 -8.977 1 91.44 105 TYR B N 1
ATOM 4882 C CA . TYR B 1 105 ? -19.953 3.047 -8.586 1 91.44 105 TYR B CA 1
ATOM 4883 C C . TYR B 1 105 ? -20.625 2.043 -9.523 1 91.44 105 TYR B C 1
ATOM 4885 O O . TYR B 1 105 ? -21.531 1.321 -9.117 1 91.44 105 TYR B O 1
ATOM 4893 N N . PRO B 1 106 ? -20.234 2 -10.773 1 88.31 106 PRO B N 1
ATOM 4894 C CA . PRO B 1 106 ? -20.75 0.872 -11.555 1 88.31 106 PRO B CA 1
ATOM 4895 C C . PRO B 1 106 ? -20.453 -0.478 -10.906 1 88.31 106 PRO B C 1
ATOM 4897 O O . PRO B 1 106 ? -21.266 -1.404 -11 1 88.31 106 PRO B O 1
ATOM 4900 N N . TYR B 1 107 ? -19.391 -0.523 -10.32 1 88.75 107 TYR B N 1
ATOM 4901 C CA . TYR B 1 107 ? -19.016 -1.769 -9.656 1 88.75 107 TYR B CA 1
ATOM 4902 C C . TYR B 1 107 ? -19.75 -1.906 -8.32 1 88.75 107 TYR B C 1
ATOM 4904 O O . TYR B 1 107 ? -20.062 -3.018 -7.887 1 88.75 107 TYR B O 1
ATOM 4912 N N . CYS B 1 108 ? -19.969 -0.816 -7.688 1 92.38 108 CYS B N 1
ATOM 4913 C CA . CYS B 1 108 ? -20.797 -0.847 -6.484 1 92.38 108 CYS B CA 1
ATOM 4914 C C . CYS B 1 108 ? -22.156 -1.472 -6.766 1 92.38 108 CYS B C 1
ATOM 4916 O O . CYS B 1 108 ? -22.641 -2.297 -5.988 1 92.38 108 CYS B O 1
ATOM 4918 N N . ARG B 1 109 ? -22.719 -1.088 -7.852 1 92.12 109 ARG B N 1
ATOM 4919 C CA . ARG B 1 109 ? -24 -1.633 -8.273 1 92.12 109 ARG B CA 1
ATOM 4920 C C . ARG B 1 109 ? -23.922 -3.143 -8.477 1 92.12 109 ARG B C 1
ATOM 4922 O O . ARG B 1 109 ? -24.828 -3.879 -8.07 1 92.12 109 ARG B O 1
ATOM 4929 N N . LYS B 1 110 ? -22.828 -3.514 -9.023 1 88.5 110 LYS B N 1
ATOM 4930 C CA . LYS B 1 110 ? -22.625 -4.93 -9.312 1 88.5 110 LYS B CA 1
ATOM 4931 C C . LYS B 1 110 ? -22.422 -5.727 -8.023 1 88.5 110 LYS B C 1
ATOM 4933 O O . LYS B 1 110 ? -22.844 -6.883 -7.934 1 88.5 110 LYS B O 1
ATOM 4938 N N . TRP B 1 111 ? -21.812 -5.176 -7.094 1 90.12 111 TRP B N 1
ATOM 4939 C CA . TRP B 1 111 ? -21.422 -5.887 -5.879 1 90.12 111 TRP B CA 1
ATOM 4940 C C . TRP B 1 111 ? -22.594 -5.984 -4.906 1 90.12 111 TRP B C 1
ATOM 4942 O O . TRP B 1 111 ? -22.641 -6.883 -4.062 1 90.12 111 TRP B O 1
ATOM 4952 N N . ILE B 1 112 ? -23.516 -5.039 -5.031 1 92.12 112 ILE B N 1
ATOM 4953 C CA . ILE B 1 112 ? -24.672 -5.039 -4.148 1 92.12 112 ILE B CA 1
ATOM 4954 C C . ILE B 1 112 ? -25.828 -5.805 -4.805 1 92.12 112 ILE B C 1
ATOM 4956 O O . ILE B 1 112 ? -26.453 -5.312 -5.746 1 92.12 112 ILE B O 1
ATOM 4960 N N . LYS B 1 113 ? -26.141 -6.918 -4.277 1 81.38 113 LYS B N 1
ATOM 4961 C CA . LYS B 1 113 ? -27.203 -7.746 -4.848 1 81.38 113 LYS B CA 1
ATOM 4962 C C . LYS B 1 113 ? -28.438 -7.73 -3.967 1 81.38 113 LYS B C 1
ATOM 4964 O O . LYS B 1 113 ? -29.562 -7.832 -4.469 1 81.38 113 LYS B O 1
ATOM 4969 N N . SER B 1 114 ? -28.234 -7.648 -2.715 1 84.62 114 SER B N 1
ATOM 4970 C CA . SER B 1 114 ? -29.344 -7.633 -1.77 1 84.62 114 SER B CA 1
ATOM 4971 C C . SER B 1 114 ? -29.047 -6.727 -0.579 1 84.62 114 SER B C 1
ATOM 4973 O O . SER B 1 114 ? -27.922 -6.25 -0.422 1 84.62 114 SER B O 1
ATOM 4975 N N . HIS B 1 115 ? -30.125 -6.492 0.198 1 86.94 115 HIS B N 1
ATOM 4976 C CA . HIS B 1 115 ? -29.969 -5.648 1.378 1 86.94 115 HIS B CA 1
ATOM 4977 C C . HIS B 1 115 ? -28.984 -6.262 2.369 1 86.94 115 HIS B C 1
ATOM 4979 O O . HIS B 1 115 ? -28.453 -5.562 3.232 1 86.94 115 HIS B O 1
ATOM 4985 N N . ARG B 1 116 ? -28.672 -7.492 2.252 1 78.69 116 ARG B N 1
ATOM 4986 C CA . ARG B 1 116 ? -27.75 -8.18 3.16 1 78.69 116 ARG B CA 1
ATOM 4987 C C . ARG B 1 116 ? -26.297 -7.793 2.877 1 78.69 116 ARG B C 1
ATOM 4989 O O . ARG B 1 116 ? -25.422 -8.016 3.709 1 78.69 116 ARG B O 1
ATOM 4996 N N . ASP B 1 117 ? -26.062 -7.324 1.769 1 86.62 117 ASP B N 1
ATOM 4997 C CA . ASP B 1 117 ? -24.734 -6.883 1.388 1 86.62 117 ASP B CA 1
ATOM 4998 C C . ASP B 1 117 ? -24.406 -5.52 2 1 86.62 117 ASP B C 1
ATOM 5000 O O . ASP B 1 117 ? -23.281 -5.02 1.862 1 86.62 117 ASP B O 1
ATOM 5004 N N . LEU B 1 118 ? -25.438 -5.004 2.764 1 92.38 118 LEU B N 1
ATOM 5005 C CA . LEU B 1 118 ? -25.266 -3.674 3.338 1 92.38 118 LEU B CA 1
ATOM 5006 C C . LEU B 1 118 ? -25.062 -3.754 4.848 1 92.38 118 LEU B C 1
ATOM 5008 O O . LEU B 1 118 ? -25.609 -4.641 5.504 1 92.38 118 LEU B O 1
ATOM 5012 N N . PRO B 1 119 ? -24.203 -2.881 5.375 1 95.38 119 PRO B N 1
ATOM 5013 C CA . PRO B 1 119 ? -23.469 -1.815 4.691 1 95.38 119 PRO B CA 1
ATOM 5014 C C . PRO B 1 119 ? -22.234 -2.334 3.934 1 95.38 119 PRO B C 1
ATOM 5016 O O . PRO B 1 119 ? -21.578 -3.262 4.395 1 95.38 119 PRO B O 1
ATOM 5019 N N . LEU B 1 120 ? -22.094 -1.847 2.756 1 95.88 120 LEU B N 1
ATOM 5020 C CA . LEU B 1 120 ? -20.891 -2.08 1.977 1 95.88 120 LEU B CA 1
ATOM 5021 C C . LEU B 1 120 ? -19.891 -0.935 2.156 1 95.88 120 LEU B C 1
ATOM 5023 O O . LEU B 1 120 ? -20.281 0.236 2.082 1 95.88 120 LEU B O 1
ATOM 5027 N N . ARG B 1 121 ? -18.688 -1.227 2.498 1 97.5 121 ARG B N 1
ATOM 5028 C CA . ARG B 1 121 ? -17.625 -0.241 2.654 1 97.5 121 ARG B CA 1
ATOM 5029 C C . ARG B 1 121 ? -16.406 -0.609 1.812 1 97.5 121 ARG B C 1
ATOM 5031 O O . ARG B 1 121 ? -15.586 -1.438 2.219 1 97.5 121 ARG B O 1
ATOM 5038 N N . MET B 1 122 ? -16.281 0.066 0.718 1 96.56 122 MET B N 1
ATOM 5039 C CA . MET B 1 122 ? -15.203 -0.19 -0.237 1 96.56 122 MET B CA 1
ATOM 5040 C C . MET B 1 122 ? -14.008 0.711 0.038 1 96.56 122 MET B C 1
ATOM 5042 O O . MET B 1 122 ? -14.062 1.917 -0.209 1 96.56 122 MET B O 1
ATOM 5046 N N . ASN B 1 123 ? -12.961 0.112 0.488 1 96.81 123 ASN B N 1
ATOM 5047 C CA . ASN B 1 123 ? -11.781 0.854 0.917 1 96.81 123 ASN B CA 1
ATOM 5048 C C . ASN B 1 123 ? -10.648 0.746 -0.103 1 96.81 123 ASN B C 1
ATOM 5050 O O . ASN B 1 123 ? -10.352 -0.345 -0.594 1 96.81 123 ASN B O 1
ATOM 5054 N N . GLN B 1 124 ? -10 1.866 -0.4 1 95.62 124 GLN B N 1
ATOM 5055 C CA . GLN B 1 124 ? -8.836 1.867 -1.275 1 95.62 124 GLN B CA 1
ATOM 5056 C C . GLN B 1 124 ? -7.727 2.75 -0.709 1 95.62 124 GLN B C 1
ATOM 5058 O O . GLN B 1 124 ? -7.988 3.846 -0.211 1 95.62 124 GLN B O 1
ATOM 5063 N N . TRP B 1 125 ? -6.539 2.24 -0.69 1 94.62 125 TRP B N 1
ATOM 5064 C CA . TRP B 1 125 ? -5.32 3.039 -0.605 1 94.62 125 TRP B CA 1
ATOM 5065 C C . TRP B 1 125 ? -4.758 3.32 -1.994 1 94.62 125 TRP B C 1
ATOM 5067 O O . TRP B 1 125 ? -4.266 2.412 -2.666 1 94.62 125 TRP B O 1
ATOM 5077 N N . CYS B 1 126 ? -4.871 4.582 -2.449 1 92.81 126 CYS B N 1
ATOM 5078 C CA . CYS B 1 126 ? -4.637 4.809 -3.869 1 92.81 126 CYS B CA 1
ATOM 5079 C C . CYS B 1 126 ? -3.947 6.148 -4.102 1 92.81 126 CYS B C 1
ATOM 5081 O O . CYS B 1 126 ? -3.533 6.812 -3.15 1 92.81 126 CYS B O 1
ATOM 5083 N N . ILE B 1 127 ? -3.668 6.375 -5.375 1 91.25 127 ILE B N 1
ATOM 5084 C CA . ILE B 1 127 ? -3.1 7.625 -5.867 1 91.25 127 ILE B CA 1
ATOM 5085 C C . ILE B 1 127 ? -4.176 8.43 -6.59 1 91.25 127 ILE B C 1
ATOM 5087 O O . ILE B 1 127 ? -5.043 7.863 -7.258 1 91.25 127 ILE B O 1
ATOM 5091 N N . ARG B 1 128 ? -4.129 9.672 -6.395 1 88.75 128 ARG B N 1
ATOM 5092 C CA . ARG B 1 128 ? -5.031 10.562 -7.113 1 88.75 128 ARG B CA 1
ATOM 5093 C C . ARG B 1 128 ? -4.273 11.742 -7.719 1 88.75 128 ARG B C 1
ATOM 5095 O O . ARG B 1 128 ? -3.115 11.984 -7.375 1 88.75 128 ARG B O 1
ATOM 5102 N N . PHE B 1 129 ? -4.984 12.391 -8.617 1 84.44 129 PHE B N 1
ATOM 5103 C CA . PHE B 1 129 ? -4.348 13.445 -9.398 1 84.44 129 PHE B CA 1
ATOM 5104 C C . PHE B 1 129 ? -5.156 14.734 -9.328 1 84.44 129 PHE B C 1
ATOM 5106 O O . PHE B 1 129 ? -6.379 14.703 -9.172 1 84.44 129 PHE B O 1
ATOM 5113 N N . GLN B 1 130 ? -4.477 15.797 -9.367 1 82.56 130 GLN B N 1
ATOM 5114 C CA . GLN B 1 130 ? -5.109 17.109 -9.508 1 82.56 130 GLN B CA 1
ATOM 5115 C C . GLN B 1 130 ? -4.199 18.078 -10.242 1 82.56 130 GLN B C 1
ATOM 5117 O O . GLN B 1 130 ? -2.98 17.906 -10.266 1 82.56 130 GLN B O 1
ATOM 5122 N N . HIS B 1 131 ? -4.859 19 -10.812 1 76.75 131 HIS B N 1
ATOM 5123 C CA . HIS B 1 131 ? -4.086 20.078 -11.422 1 76.75 131 HIS B CA 1
ATOM 5124 C C . HIS B 1 131 ? -3.705 21.141 -10.391 1 76.75 131 HIS B C 1
ATOM 5126 O O . HIS B 1 131 ? -4.57 21.656 -9.68 1 76.75 131 HIS B O 1
ATOM 5132 N N . GLU B 1 132 ? -2.424 21.328 -10.273 1 81.44 132 GLU B N 1
ATOM 5133 C CA . GLU B 1 132 ? -1.957 22.328 -9.32 1 81.44 132 GLU B CA 1
ATOM 5134 C C . GLU B 1 132 ? -0.992 23.312 -9.984 1 81.44 132 GLU B C 1
ATOM 5136 O O . GLU B 1 132 ? 0.04 22.906 -10.523 1 81.44 132 GLU B O 1
ATOM 5141 N N . GLN B 1 133 ? -1.36 24.547 -9.852 1 76.44 133 GLN B N 1
ATOM 5142 C CA . GLN B 1 133 ? -0.531 25.594 -10.445 1 76.44 133 GLN B CA 1
ATOM 5143 C C . GLN B 1 133 ? 0.659 25.922 -9.547 1 76.44 133 GLN B C 1
ATOM 5145 O O . GLN B 1 133 ? 1.754 26.203 -10.047 1 76.44 133 GLN B O 1
ATOM 5150 N N . ASN B 1 134 ? 0.41 25.938 -8.32 1 83.75 134 ASN B N 1
ATOM 5151 C CA . ASN B 1 134 ? 1.45 26.219 -7.332 1 83.75 134 ASN B CA 1
ATOM 5152 C C . ASN B 1 134 ? 1.605 25.062 -6.344 1 83.75 134 ASN B C 1
ATOM 5154 O O . ASN B 1 134 ? 1.242 25.188 -5.172 1 83.75 134 ASN B O 1
ATOM 5158 N N . PRO B 1 135 ? 2.311 24.109 -6.844 1 89.25 135 PRO B N 1
ATOM 5159 C CA . PRO B 1 135 ? 2.393 22.922 -5.988 1 89.25 135 PRO B CA 1
ATOM 5160 C C . PRO B 1 135 ? 3.27 23.141 -4.758 1 89.25 135 PRO B C 1
ATOM 5162 O O . PRO B 1 135 ? 4.281 23.844 -4.832 1 89.25 135 PRO B O 1
ATOM 5165 N N . GLN B 1 136 ? 2.852 22.766 -3.656 1 92.75 136 GLN B N 1
ATOM 5166 C CA . GLN B 1 136 ? 3.592 22.656 -2.404 1 92.75 136 GLN B CA 1
ATOM 5167 C C . GLN B 1 136 ? 3.658 21.203 -1.935 1 92.75 136 GLN B C 1
ATOM 5169 O O . GLN B 1 136 ? 2.625 20.578 -1.717 1 92.75 136 GLN B O 1
ATOM 5174 N N . PRO B 1 137 ? 4.84 20.703 -1.766 1 94.5 137 PRO B N 1
ATOM 5175 C CA . PRO B 1 137 ? 4.977 19.281 -1.453 1 94.5 137 PRO B CA 1
ATOM 5176 C C . PRO B 1 137 ? 4.098 18.844 -0.281 1 94.5 137 PRO B C 1
ATOM 5178 O O . PRO B 1 137 ? 4.062 19.516 0.75 1 94.5 137 PRO B O 1
ATOM 5181 N N . LEU B 1 138 ? 3.402 17.766 -0.463 1 95.88 138 LEU B N 1
ATOM 5182 C CA . LEU B 1 138 ? 2.553 17.125 0.535 1 95.88 138 LEU B CA 1
ATOM 5183 C C . LEU B 1 138 ? 1.268 17.922 0.746 1 95.88 138 LEU B C 1
ATOM 5185 O O . LEU B 1 138 ? 0.188 17.344 0.872 1 95.88 138 LEU B O 1
ATOM 5189 N N . LEU B 1 139 ? 1.318 19.172 0.702 1 94.94 139 LEU B N 1
ATOM 5190 C CA . LEU B 1 139 ? 0.146 20.016 0.938 1 94.94 139 LEU B CA 1
ATOM 5191 C C . LEU B 1 139 ? -0.715 20.109 -0.317 1 94.94 139 LEU B C 1
ATOM 5193 O O . LEU B 1 139 ? -1.939 19.969 -0.246 1 94.94 139 LEU B O 1
ATOM 5197 N N . ARG B 1 140 ? -0.099 20.359 -1.389 1 91.94 140 ARG B N 1
ATOM 5198 C CA . ARG B 1 140 ? -0.761 20.469 -2.686 1 91.94 140 ARG B CA 1
ATOM 5199 C C . ARG B 1 140 ? 0.127 19.922 -3.801 1 91.94 140 ARG B C 1
ATOM 5201 O O . ARG B 1 140 ? 0.937 20.656 -4.367 1 91.94 140 ARG B O 1
ATOM 5208 N N . SER B 1 141 ? -0.064 18.688 -4.141 1 90.69 141 SER B N 1
ATOM 5209 C CA . SER B 1 141 ? 0.723 18.047 -5.184 1 90.69 141 SER B CA 1
ATOM 5210 C C . SER B 1 141 ? -0.159 17.594 -6.348 1 90.69 141 SER B C 1
ATOM 5212 O O . SER B 1 141 ? -1.361 17.391 -6.176 1 90.69 141 SER B O 1
ATOM 5214 N N . CYS B 1 142 ? 0.429 17.5 -7.453 1 87.25 142 CYS B N 1
ATOM 5215 C CA . CYS B 1 142 ? -0.314 17.047 -8.625 1 87.25 142 CYS B CA 1
ATOM 5216 C C . CYS B 1 142 ? -0.69 15.57 -8.5 1 87.25 142 CYS B C 1
ATOM 5218 O O . CYS B 1 142 ? -1.696 15.133 -9.055 1 87.25 142 CYS B O 1
ATOM 5220 N N . GLU B 1 143 ? 0.093 14.844 -7.887 1 90.5 143 GLU B N 1
ATOM 5221 C CA . GLU B 1 143 ? -0.145 13.445 -7.531 1 90.5 143 GLU B CA 1
ATOM 5222 C C . GLU B 1 143 ? 0.047 13.219 -6.035 1 90.5 143 GLU B C 1
ATOM 5224 O O . GLU B 1 143 ? 1.013 13.711 -5.445 1 90.5 143 GLU B O 1
ATOM 5229 N N . TYR B 1 144 ? -0.908 12.562 -5.453 1 93.5 144 TYR B N 1
ATOM 5230 C CA . TYR B 1 144 ? -0.784 12.391 -4.008 1 93.5 144 TYR B CA 1
ATOM 5231 C C . TYR B 1 144 ? -1.403 11.07 -3.562 1 93.5 144 TYR B C 1
ATOM 5233 O O . TYR B 1 144 ? -2.254 10.516 -4.258 1 93.5 144 TYR B O 1
ATOM 5241 N N . LEU B 1 145 ? -0.963 10.555 -2.447 1 95.88 145 LEU B N 1
ATOM 5242 C CA . LEU B 1 145 ? -1.501 9.344 -1.843 1 95.88 145 LEU B CA 1
ATOM 5243 C C . LEU B 1 145 ? -2.758 9.648 -1.034 1 95.88 145 LEU B C 1
ATOM 5245 O O . LEU B 1 145 ? -2.846 10.695 -0.39 1 95.88 145 LEU B O 1
ATOM 5249 N N . LEU B 1 146 ? -3.641 8.641 -1.116 1 94.62 146 LEU B N 1
ATOM 5250 C CA . LEU B 1 146 ? -4.965 8.891 -0.557 1 94.62 146 LEU B CA 1
ATOM 5251 C C . LEU B 1 146 ? -5.582 7.605 -0.024 1 94.62 146 LEU B C 1
ATOM 5253 O O . LEU B 1 146 ? -5.402 6.535 -0.612 1 94.62 146 LEU B O 1
ATOM 5257 N N . GLN B 1 147 ? -6.191 7.672 1.199 1 97.12 147 GLN B N 1
ATOM 5258 C CA . GLN B 1 147 ? -7.152 6.66 1.623 1 97.12 147 GLN B CA 1
ATOM 5259 C C . GLN B 1 147 ? -8.586 7.102 1.322 1 97.12 147 GLN B C 1
ATOM 5261 O O . GLN B 1 147 ? -8.992 8.195 1.711 1 97.12 147 GLN B O 1
ATOM 5266 N N . GLU B 1 148 ? -9.312 6.273 0.616 1 96.31 148 GLU B N 1
ATOM 5267 C CA . GLU B 1 148 ? -10.672 6.613 0.221 1 96.31 148 GLU B CA 1
ATOM 5268 C C . GLU B 1 148 ? -11.617 5.43 0.421 1 96.31 148 GLU B C 1
ATOM 5270 O O . GLU B 1 148 ? -11.289 4.297 0.067 1 96.31 148 GLU B O 1
ATOM 5275 N N . VAL B 1 149 ? -12.781 5.723 1.002 1 97.75 149 VAL B N 1
ATOM 5276 C CA . VAL B 1 149 ? -13.781 4.68 1.215 1 97.75 149 VAL B CA 1
ATOM 5277 C C . VAL B 1 149 ? -15.125 5.117 0.625 1 97.75 149 VAL B C 1
ATOM 5279 O O . VAL B 1 149 ? -15.562 6.246 0.842 1 97.75 149 VAL B O 1
ATOM 5282 N N . HIS B 1 150 ? -15.695 4.293 -0.149 1 97.38 150 HIS B N 1
ATOM 5283 C CA . HIS B 1 150 ? -17.062 4.441 -0.624 1 97.38 150 HIS B CA 1
ATOM 5284 C C . HIS B 1 150 ? -18 3.465 0.079 1 97.38 150 HIS B C 1
ATOM 5286 O O . HIS B 1 150 ? -17.797 2.25 0.022 1 97.38 150 HIS B O 1
ATOM 5292 N N . SER B 1 151 ? -19 3.992 0.679 1 97.94 151 SER B N 1
ATOM 5293 C CA . SER B 1 151 ? -19.875 3.1 1.424 1 97.94 151 SER B CA 1
ATOM 5294 C C . SER B 1 151 ? -21.328 3.225 0.945 1 97.94 151 SER B C 1
ATOM 5296 O O . SER B 1 151 ? -21.688 4.211 0.302 1 97.94 151 SER B O 1
ATOM 5298 N N . ALA B 1 152 ? -22.109 2.227 1.171 1 98.19 152 ALA B N 1
ATOM 5299 C CA . ALA B 1 152 ? -23.531 2.143 0.855 1 98.19 152 ALA B CA 1
ATOM 5300 C C . ALA B 1 152 ? -24.328 1.583 2.035 1 98.19 152 ALA B C 1
ATOM 5302 O O . ALA B 1 152 ? -23.906 0.615 2.67 1 98.19 152 ALA B O 1
ATOM 5303 N N . HIS B 1 153 ? -25.438 2.217 2.301 1 97.81 153 HIS B N 1
ATOM 5304 C CA . HIS B 1 153 ? -26.281 1.885 3.451 1 97.81 153 HIS B CA 1
ATOM 5305 C C . HIS B 1 153 ? -27.734 1.729 3.047 1 97.81 153 HIS B C 1
ATOM 5307 O O . HIS B 1 153 ? -28.188 2.34 2.074 1 97.81 153 HIS B O 1
ATOM 5313 N N . ILE B 1 154 ? -28.453 1.011 3.865 1 95.88 154 ILE B N 1
ATOM 5314 C CA . ILE B 1 154 ? -29.859 0.767 3.57 1 95.88 154 ILE B CA 1
ATOM 5315 C C . ILE B 1 154 ? -30.703 1.979 3.984 1 95.88 154 ILE B C 1
ATOM 5317 O O . ILE B 1 154 ? -31.688 2.309 3.332 1 95.88 154 ILE B O 1
ATOM 5321 N N . THR B 1 155 ? -30.281 2.617 5.09 1 96.62 155 THR B N 1
ATOM 5322 C CA . THR B 1 155 ? -31.062 3.734 5.602 1 96.62 155 THR B CA 1
ATOM 5323 C C . THR B 1 155 ? -30.219 4.996 5.695 1 96.62 155 THR B C 1
ATOM 5325 O O . THR B 1 155 ? -28.984 4.922 5.762 1 96.62 155 THR B O 1
ATOM 5328 N N . LYS B 1 156 ? -30.969 6.082 5.758 1 97.31 156 LYS B N 1
ATOM 5329 C CA . LYS B 1 156 ? -30.344 7.383 5.957 1 97.31 156 LYS B CA 1
ATOM 5330 C C . LYS B 1 156 ? -29.594 7.434 7.289 1 97.31 156 LYS B C 1
ATOM 5332 O O . LYS B 1 156 ? -28.469 7.941 7.363 1 97.31 156 LYS B O 1
ATOM 5337 N N . ASP B 1 157 ? -30.156 6.926 8.297 1 97.62 157 ASP B N 1
ATOM 5338 C CA . ASP B 1 157 ? -29.594 6.98 9.641 1 97.62 157 ASP B CA 1
ATOM 5339 C C . ASP B 1 157 ? -28.281 6.203 9.719 1 97.62 157 ASP B C 1
ATOM 5341 O O . ASP B 1 157 ? -27.328 6.66 10.344 1 97.62 157 ASP B O 1
ATOM 5345 N N . SER B 1 158 ? -28.266 5.066 9.086 1 97.31 158 SER B N 1
ATOM 5346 C CA . SER B 1 158 ? -27.047 4.27 9.062 1 97.31 158 SER B CA 1
ATOM 5347 C C . SER B 1 158 ? -25.906 5.027 8.391 1 97.31 158 SER B C 1
ATOM 5349 O O . SER B 1 158 ? -24.781 5.02 8.875 1 97.31 158 SER B O 1
ATOM 5351 N N . ALA B 1 159 ? -26.203 5.656 7.348 1 98.19 159 ALA B N 1
ATOM 5352 C CA . ALA B 1 159 ? -25.203 6.438 6.625 1 98.19 159 ALA B CA 1
ATOM 5353 C C . ALA B 1 159 ? -24.719 7.621 7.457 1 98.19 159 ALA B C 1
ATOM 5355 O O . ALA B 1 159 ? -23.516 7.906 7.512 1 98.19 159 ALA B O 1
ATOM 5356 N N . ARG B 1 160 ? -25.641 8.273 8.102 1 97.62 160 ARG B N 1
ATOM 5357 C CA . ARG B 1 160 ? -25.312 9.438 8.914 1 97.62 160 ARG B CA 1
ATOM 5358 C C . ARG B 1 160 ? -24.453 9.047 10.109 1 97.62 160 ARG B C 1
ATOM 5360 O O . ARG B 1 160 ? -23.531 9.773 10.492 1 97.62 160 ARG B O 1
ATOM 5367 N N . GLN B 1 161 ? -24.766 7.992 10.68 1 97.44 161 GLN B N 1
ATOM 5368 C CA . GLN B 1 161 ? -23.984 7.504 11.812 1 97.44 161 GLN B CA 1
ATOM 5369 C C . GLN B 1 161 ? -22.531 7.223 11.406 1 97.44 161 GLN B C 1
ATOM 5371 O O . GLN B 1 161 ? -21.609 7.57 12.133 1 97.44 161 GLN B O 1
ATOM 5376 N N . GLU B 1 162 ? -22.375 6.578 10.281 1 97.81 162 GLU B N 1
ATOM 5377 C CA . GLU B 1 162 ? -21.016 6.324 9.789 1 97.81 162 GLU B CA 1
ATOM 5378 C C . GLU B 1 162 ? -20.266 7.629 9.547 1 97.81 162 GLU B C 1
ATOM 5380 O O . GLU B 1 162 ? -19.109 7.762 9.922 1 97.81 162 GLU B O 1
ATOM 5385 N N . ALA B 1 163 ? -20.953 8.516 8.906 1 97.75 163 ALA B N 1
ATOM 5386 C CA . ALA B 1 163 ? -20.328 9.797 8.602 1 97.75 163 ALA B CA 1
ATOM 5387 C C . ALA B 1 163 ? -19.828 10.477 9.867 1 97.75 163 ALA B C 1
ATOM 5389 O O . ALA B 1 163 ? -18.703 10.984 9.914 1 97.75 163 ALA B O 1
ATOM 5390 N N . ALA B 1 164 ? -20.641 10.5 10.883 1 97 164 ALA B N 1
ATOM 5391 C CA . ALA B 1 164 ? -20.266 11.125 12.156 1 97 164 ALA B CA 1
ATOM 5392 C C . ALA B 1 164 ? -19.094 10.398 12.789 1 97 164 ALA B C 1
ATOM 5394 O O . ALA B 1 164 ? -18.172 11.031 13.305 1 97 164 ALA B O 1
ATOM 5395 N N . GLN B 1 165 ? -19.125 9.141 12.75 1 97.19 165 GLN B N 1
ATOM 5396 C CA . GLN B 1 165 ? -18.062 8.328 13.336 1 97.19 165 GLN B CA 1
ATOM 5397 C C . GLN B 1 165 ? -16.734 8.57 12.625 1 97.19 165 GLN B C 1
ATOM 5399 O O . GLN B 1 165 ? -15.688 8.656 13.266 1 97.19 165 GLN B O 1
ATOM 5404 N N . ILE B 1 166 ? -16.812 8.609 11.375 1 97.88 166 ILE B N 1
ATOM 5405 C CA . ILE B 1 166 ? -15.602 8.766 10.578 1 97.88 166 ILE B CA 1
ATOM 5406 C C . ILE B 1 166 ? -15.023 10.164 10.789 1 97.88 166 ILE B C 1
ATOM 5408 O O . ILE B 1 166 ? -13.805 10.328 10.867 1 97.88 166 ILE B O 1
ATOM 5412 N N . LEU B 1 167 ? -15.859 11.156 10.797 1 97.69 167 LEU B N 1
ATOM 5413 C CA . LEU B 1 167 ? -15.391 12.508 11.078 1 97.69 167 LEU B CA 1
ATOM 5414 C C . LEU B 1 167 ? -14.664 12.57 12.414 1 97.69 167 LEU B C 1
ATOM 5416 O O . LEU B 1 167 ? -13.609 13.203 12.523 1 97.69 167 LEU B O 1
ATOM 5420 N N . GLU B 1 168 ? -15.188 11.938 13.344 1 97.75 168 GLU B N 1
ATOM 5421 C CA . GLU B 1 168 ? -14.539 11.859 14.648 1 97.75 168 GLU B CA 1
ATOM 5422 C C . GLU B 1 168 ? -13.203 11.117 14.555 1 97.75 168 GLU B C 1
ATOM 5424 O O . GLU B 1 168 ? -12.211 11.547 15.156 1 97.75 168 GLU B O 1
ATOM 5429 N N . LEU B 1 169 ? -13.211 10.078 13.859 1 98.19 169 LEU B N 1
ATOM 5430 C CA . LEU B 1 169 ? -12.008 9.266 13.719 1 98.19 169 LEU B CA 1
ATOM 5431 C C . LEU B 1 169 ? -10.875 10.078 13.094 1 98.19 169 LEU B C 1
ATOM 5433 O O . LEU B 1 169 ? -9.742 10.039 13.562 1 98.19 169 LEU B O 1
ATOM 5437 N N . TYR B 1 170 ? -11.219 10.766 12.016 1 98.5 170 TYR B N 1
ATOM 5438 C CA . TYR B 1 170 ? -10.195 11.562 11.359 1 98.5 170 TYR B CA 1
ATOM 5439 C C . TYR B 1 170 ? -9.703 12.68 12.273 1 98.5 170 TYR B C 1
ATOM 5441 O O . TYR B 1 170 ? -8.516 13.023 12.266 1 98.5 170 TYR B O 1
ATOM 5449 N N . SER B 1 171 ? -10.562 13.242 13.047 1 98.19 171 SER B N 1
ATOM 5450 C CA . SER B 1 171 ? -10.156 14.242 14.031 1 98.19 171 SER B CA 1
ATOM 5451 C C . SER B 1 171 ? -9.195 13.641 15.055 1 98.19 171 SER B C 1
ATOM 5453 O O . SER B 1 171 ? -8.219 14.281 15.445 1 98.19 171 SER B O 1
ATOM 5455 N N . LEU B 1 172 ? -9.453 12.477 15.461 1 98.25 172 LEU B N 1
ATOM 5456 C CA . LEU B 1 172 ? -8.609 11.789 16.438 1 98.25 172 LEU B CA 1
ATOM 5457 C C . LEU B 1 172 ? -7.23 11.508 15.844 1 98.25 172 LEU B C 1
ATOM 5459 O O . LEU B 1 172 ? -6.227 11.578 16.562 1 98.25 172 LEU B O 1
ATOM 5463 N N . LEU B 1 173 ? -7.23 11.148 14.609 1 98.69 173 LEU B N 1
ATOM 5464 C CA . LEU B 1 173 ? -5.938 10.938 13.961 1 98.69 173 LEU B CA 1
ATOM 5465 C C . LEU B 1 173 ? -5.062 12.18 14.07 1 98.69 173 LEU B C 1
ATOM 5467 O O . LEU B 1 173 ? -3.9 12.094 14.469 1 98.69 173 LEU B O 1
ATOM 5471 N N . TYR B 1 174 ? -5.605 13.305 13.773 1 98.69 174 TYR B N 1
ATOM 5472 C CA . TYR B 1 174 ? -4.855 14.555 13.844 1 98.69 174 TYR B CA 1
ATOM 5473 C C . TYR B 1 174 ? -4.406 14.844 15.273 1 98.69 174 TYR B C 1
ATOM 5475 O O . TYR B 1 174 ? -3.268 15.25 15.5 1 98.69 174 TYR B O 1
ATOM 5483 N N . ARG B 1 175 ? -5.238 14.594 16.188 1 98.12 175 ARG B N 1
ATOM 5484 C CA . ARG B 1 175 ? -4.945 14.914 17.578 1 98.12 175 ARG B CA 1
ATOM 5485 C C . ARG B 1 175 ? -3.951 13.922 18.172 1 98.12 175 ARG B C 1
ATOM 5487 O O . ARG B 1 175 ? -2.924 14.32 18.719 1 98.12 175 ARG B O 1
ATOM 5494 N N . ASP B 1 176 ? -4.254 12.664 18 1 98.25 176 ASP B N 1
ATOM 5495 C CA . ASP B 1 176 ? -3.539 11.633 18.75 1 98.25 176 ASP B CA 1
ATOM 5496 C C . ASP B 1 176 ? -2.252 11.227 18.031 1 98.25 176 ASP B C 1
ATOM 5498 O O . ASP B 1 176 ? -1.259 10.883 18.672 1 98.25 176 ASP B O 1
ATOM 5502 N N . LEU B 1 177 ? -2.289 11.211 16.766 1 98.56 177 LEU B N 1
ATOM 5503 C CA . LEU B 1 177 ? -1.118 10.75 16.016 1 98.56 177 LEU B CA 1
ATOM 5504 C C . LEU B 1 177 ? -0.239 11.922 15.609 1 98.56 177 LEU B C 1
ATOM 5506 O O . LEU B 1 177 ? 0.985 11.867 15.75 1 98.56 177 LEU B O 1
ATOM 5510 N N . LEU B 1 178 ? -0.831 13.055 15.188 1 98.69 178 LEU B N 1
ATOM 5511 C CA . LEU B 1 178 ? -0.068 14.156 14.602 1 98.69 178 LEU B CA 1
ATOM 5512 C C . LEU B 1 178 ? 0.041 15.32 15.578 1 98.69 178 LEU B C 1
ATOM 5514 O O . LEU B 1 178 ? 0.734 16.297 15.297 1 98.69 178 LEU B O 1
ATOM 5518 N N . ALA B 1 179 ? -0.663 15.289 16.672 1 98.56 179 ALA B N 1
ATOM 5519 C CA . ALA B 1 179 ? -0.643 16.328 17.703 1 98.56 179 ALA B CA 1
ATOM 5520 C C . ALA B 1 179 ? -1.116 17.672 17.141 1 98.56 179 ALA B C 1
ATOM 5522 O O . ALA B 1 179 ? -0.5 18.703 17.391 1 98.56 179 ALA B O 1
ATOM 5523 N N . ILE B 1 180 ? -2.197 17.625 16.422 1 98.12 180 ILE B N 1
ATOM 5524 C CA . ILE B 1 180 ? -2.736 18.828 15.805 1 98.12 180 ILE B CA 1
ATOM 5525 C C . ILE B 1 180 ? -4.191 19.016 16.234 1 98.12 180 ILE B C 1
ATOM 5527 O O . ILE B 1 180 ? -5.02 18.125 16.047 1 98.12 180 ILE B O 1
ATOM 5531 N N . PRO B 1 181 ? -4.52 20.125 16.797 1 96.38 181 PRO B N 1
ATOM 5532 C CA . PRO B 1 181 ? -5.934 20.422 17.031 1 96.38 181 PRO B CA 1
ATOM 5533 C C . PRO B 1 181 ? -6.691 20.734 15.75 1 96.38 181 PRO B C 1
ATOM 5535 O O . PRO B 1 181 ? -6.156 21.391 14.859 1 96.38 181 PRO B O 1
ATOM 5538 N N . VAL B 1 182 ? -7.879 20.234 15.648 1 96.69 182 VAL B N 1
ATOM 5539 C CA . VAL B 1 182 ? -8.68 20.453 14.453 1 96.69 182 VAL B CA 1
ATOM 5540 C C . VAL B 1 182 ? -10.117 20.797 14.852 1 96.69 182 VAL B C 1
ATOM 5542 O O . VAL B 1 182 ? -10.508 20.609 16 1 96.69 182 VAL B O 1
ATOM 5545 N N . VAL B 1 183 ? -10.836 21.406 13.922 1 95 183 VAL B N 1
ATOM 5546 C CA . VAL B 1 183 ? -12.258 21.703 14.086 1 95 183 VAL B CA 1
ATOM 5547 C C . VAL B 1 183 ? -13.078 20.812 13.148 1 95 183 VAL B C 1
ATOM 5549 O O . VAL B 1 183 ? -12.805 20.75 11.953 1 95 183 VAL B O 1
ATOM 5552 N N . LYS B 1 184 ? -14.039 20.141 13.75 1 96.62 184 LYS B N 1
ATOM 5553 C CA . LYS B 1 184 ? -14.984 19.359 12.945 1 96.62 184 LYS B CA 1
ATOM 5554 C C . LYS B 1 184 ? -16.219 20.188 12.609 1 96.62 184 LYS B C 1
ATOM 5556 O O . LYS B 1 184 ? -16.734 20.922 13.461 1 96.62 184 LYS B O 1
ATOM 5561 N N . GLY B 1 185 ? -16.641 20.031 11.391 1 96.19 185 GLY B N 1
ATOM 5562 C CA . GLY B 1 185 ? -17.859 20.734 11 1 96.19 185 GLY B CA 1
ATOM 5563 C C . GLY B 1 185 ? -18.406 20.297 9.656 1 96.19 185 GLY B C 1
ATOM 5564 O O . GLY B 1 185 ? -17.969 19.281 9.109 1 96.19 185 GLY B O 1
ATOM 5565 N N . TYR B 1 186 ? -19.422 21.016 9.234 1 96.06 186 TYR B N 1
ATOM 5566 C CA . TYR B 1 186 ? -20.047 20.734 7.941 1 96.06 186 TYR B CA 1
ATOM 5567 C C . TYR B 1 186 ? -19.953 21.938 7.016 1 96.06 186 TYR B C 1
ATOM 5569 O O . TYR B 1 186 ? -20 23.078 7.469 1 96.06 186 TYR B O 1
ATOM 5577 N N . LYS B 1 187 ? -19.781 21.594 5.77 1 94.44 187 LYS B N 1
ATOM 5578 C CA . LYS B 1 187 ? -19.766 22.656 4.773 1 94.44 187 LYS B CA 1
ATOM 5579 C C . LYS B 1 187 ? -21.109 23.359 4.695 1 94.44 187 LYS B C 1
ATOM 5581 O O . LYS B 1 187 ? -22.156 22.75 4.91 1 94.44 187 LYS B O 1
ATOM 5586 N N . ASN B 1 188 ? -21.031 24.594 4.391 1 88.81 188 ASN B N 1
ATOM 5587 C CA . ASN B 1 188 ? -22.25 25.359 4.164 1 88.81 188 ASN B CA 1
ATOM 5588 C C . ASN B 1 188 ? -22.734 25.234 2.721 1 88.81 188 ASN B C 1
ATOM 5590 O O . ASN B 1 188 ? -22.094 24.578 1.902 1 88.81 188 ASN B O 1
ATOM 5594 N N . ALA B 1 189 ? -23.844 25.875 2.443 1 80.69 189 ALA B N 1
ATOM 5595 C CA . ALA B 1 189 ? -24.594 25.688 1.204 1 80.69 189 ALA B CA 1
ATOM 5596 C C . ALA B 1 189 ? -23.766 26.109 -0.008 1 80.69 189 ALA B C 1
ATOM 5598 O O . ALA B 1 189 ? -23.812 25.453 -1.055 1 80.69 189 ALA B O 1
ATOM 5599 N N . ALA B 1 190 ? -22.906 27.047 0.149 1 77.94 190 ALA B N 1
ATOM 5600 C CA . ALA B 1 190 ? -22.203 27.594 -1.005 1 77.94 190 ALA B CA 1
ATOM 5601 C C . ALA B 1 190 ? -21.141 26.625 -1.511 1 77.94 190 ALA B C 1
ATOM 5603 O O . ALA B 1 190 ? -20.781 26.641 -2.693 1 77.94 190 ALA B O 1
ATOM 5604 N N . TYR B 1 191 ? -20.672 25.797 -0.646 1 80.81 191 TYR B N 1
ATOM 5605 C CA . TYR B 1 191 ? -19.547 24.953 -1.042 1 80.81 191 TYR B CA 1
ATOM 5606 C C . TYR B 1 191 ? -19.938 23.469 -1.012 1 80.81 191 TYR B C 1
ATOM 5608 O O . TYR B 1 191 ? -19.062 22.594 -1.086 1 80.81 191 TYR B O 1
ATOM 5616 N N . LEU B 1 192 ? -21.156 23.328 -0.909 1 85 192 LEU B N 1
ATOM 5617 C CA . LEU B 1 192 ? -21.656 21.969 -1.042 1 85 192 LEU B CA 1
ATOM 5618 C C . LEU B 1 192 ? -21.781 21.562 -2.512 1 85 192 LEU B C 1
ATOM 5620 O O . LEU B 1 192 ? -22.297 22.344 -3.322 1 85 192 LEU B O 1
ATOM 5624 N N . GLN B 1 193 ? -21.234 20.438 -2.82 1 83.94 193 GLN B N 1
ATOM 5625 C CA . GLN B 1 193 ? -21.344 19.938 -4.188 1 83.94 193 GLN B CA 1
ATOM 5626 C C . GLN B 1 193 ? -22.766 19.484 -4.484 1 83.94 193 GLN B C 1
ATOM 5628 O O . GLN B 1 193 ? -23.516 19.125 -3.572 1 83.94 193 GLN B O 1
ATOM 5633 N N . ASP B 1 194 ? -23.047 19.422 -5.73 1 83.12 194 ASP B N 1
ATOM 5634 C CA . ASP B 1 194 ? -24.391 19.078 -6.168 1 83.12 194 ASP B CA 1
ATOM 5635 C C . ASP B 1 194 ? -24.734 17.641 -5.777 1 83.12 194 ASP B C 1
ATOM 5637 O O . ASP B 1 194 ? -25.906 17.328 -5.551 1 83.12 194 ASP B O 1
ATOM 5641 N N . THR B 1 195 ? -23.75 16.875 -5.633 1 85.94 195 THR B N 1
ATOM 5642 C CA . THR B 1 195 ? -23.984 15.469 -5.332 1 85.94 195 THR B CA 1
ATOM 5643 C C . THR B 1 195 ? -24.25 15.266 -3.844 1 85.94 195 THR B C 1
ATOM 5645 O O . THR B 1 195 ? -24.781 14.227 -3.438 1 85.94 195 THR B O 1
ATOM 5648 N N . ASP B 1 196 ? -23.969 16.266 -3.074 1 92.44 196 ASP B N 1
ATOM 5649 C CA . ASP B 1 196 ? -23.922 16.062 -1.629 1 92.44 196 ASP B CA 1
ATOM 5650 C C . ASP B 1 196 ? -25.172 16.625 -0.958 1 92.44 196 ASP B C 1
ATOM 5652 O O . ASP B 1 196 ? -25.656 17.703 -1.335 1 92.44 196 ASP B O 1
ATOM 5656 N N . ILE B 1 197 ? -25.703 15.883 -0.013 1 94.62 197 ILE B N 1
ATOM 5657 C CA . ILE B 1 197 ? -26.703 16.469 0.875 1 94.62 197 ILE B CA 1
ATOM 5658 C C . ILE B 1 197 ? -26.016 17.156 2.045 1 94.62 197 ILE B C 1
ATOM 5660 O O . ILE B 1 197 ? -26.562 18.094 2.633 1 94.62 197 ILE B O 1
ATOM 5664 N N . SER B 1 198 ? -24.875 16.688 2.371 1 95.62 198 SER B N 1
ATOM 5665 C CA . SER B 1 198 ? -24 17.281 3.383 1 95.62 198 SER B CA 1
ATOM 5666 C C . SER B 1 198 ? -22.562 16.828 3.207 1 95.62 198 SER B C 1
ATOM 5668 O O . SER B 1 198 ? -22.297 15.773 2.617 1 95.62 198 SER B O 1
ATOM 5670 N N . THR B 1 199 ? -21.641 17.641 3.678 1 97 199 THR B N 1
ATOM 5671 C CA . THR B 1 199 ? -20.234 17.281 3.641 1 97 199 THR B CA 1
ATOM 5672 C C . THR B 1 199 ? -19.547 17.656 4.957 1 97 199 THR B C 1
ATOM 5674 O O . THR B 1 199 ? -19.453 18.828 5.312 1 97 199 THR B O 1
ATOM 5677 N N . GLY B 1 200 ? -19.094 16.609 5.668 1 97.62 200 GLY B N 1
ATOM 5678 C CA . GLY B 1 200 ? -18.281 16.828 6.855 1 97.62 200 GLY B CA 1
ATOM 5679 C C . GLY B 1 200 ? -16.828 17.109 6.539 1 97.62 200 GLY B C 1
ATOM 5680 O O . GLY B 1 200 ? -16.266 16.516 5.609 1 97.62 200 GLY B O 1
ATOM 5681 N N . VAL B 1 201 ? -16.25 18 7.367 1 97.56 201 VAL B N 1
ATOM 5682 C CA . VAL B 1 201 ? -14.859 18.344 7.129 1 97.56 201 VAL B CA 1
ATOM 5683 C C . VAL B 1 201 ? -14.109 18.438 8.461 1 97.56 201 VAL B C 1
ATOM 5685 O O . VAL B 1 201 ? -14.719 18.672 9.508 1 97.56 201 VAL B O 1
ATOM 5688 N N . VAL B 1 202 ? -12.875 18.156 8.352 1 98.06 202 VAL B N 1
ATOM 5689 C CA . VAL B 1 202 ? -11.914 18.406 9.422 1 98.06 202 VAL B CA 1
ATOM 5690 C C . VAL B 1 202 ? -10.977 19.547 9.016 1 98.06 202 VAL B C 1
ATOM 5692 O O . VAL B 1 202 ? -10.227 19.422 8.039 1 98.06 202 VAL B O 1
ATOM 5695 N N . ILE B 1 203 ? -11.031 20.609 9.805 1 95.88 203 ILE B N 1
ATOM 5696 C CA . ILE B 1 203 ? -10.273 21.797 9.43 1 95.88 203 ILE B CA 1
ATOM 5697 C C . ILE B 1 203 ? -9.062 21.938 10.359 1 95.88 203 ILE B C 1
ATOM 5699 O O . ILE B 1 203 ? -9.211 21.953 11.578 1 95.88 203 ILE B O 1
ATOM 5703 N N . ALA B 1 204 ? -7.934 22.031 9.766 1 95.06 204 ALA B N 1
ATOM 5704 C CA . ALA B 1 204 ? -6.703 22.328 10.492 1 95.06 204 ALA B CA 1
ATOM 5705 C C . ALA B 1 204 ? -6.254 23.766 10.266 1 95.06 204 ALA B C 1
ATOM 5707 O O . ALA B 1 204 ? -6.645 24.391 9.273 1 95.06 204 ALA B O 1
ATOM 5708 N N . TYR B 1 205 ? -5.516 24.297 11.211 1 90.88 205 TYR B N 1
ATOM 5709 C CA . TYR B 1 205 ? -5.047 25.672 11.164 1 90.88 205 TYR B CA 1
ATOM 5710 C C . TYR B 1 205 ? -3.529 25.734 11.055 1 90.88 205 TYR B C 1
ATOM 5712 O O . TYR B 1 205 ? -2.824 24.984 11.742 1 90.88 205 TYR B O 1
ATOM 5720 N N . ILE B 1 206 ? -3.084 26.516 10.148 1 89.19 206 ILE B N 1
ATOM 5721 C CA . ILE B 1 206 ? -1.659 26.797 10.008 1 89.19 206 ILE B CA 1
ATOM 5722 C C . ILE B 1 206 ? -1.343 28.156 10.617 1 89.19 206 ILE B C 1
ATOM 5724 O O . ILE B 1 206 ? -1.575 29.188 9.984 1 89.19 206 ILE B O 1
ATOM 5728 N N . PRO B 1 207 ? -0.723 28.188 11.688 1 85.19 207 PRO B N 1
ATOM 5729 C CA . PRO B 1 207 ? -0.522 29.453 12.398 1 85.19 207 PRO B CA 1
ATOM 5730 C C . PRO B 1 207 ? 0.405 30.406 11.656 1 85.19 207 PRO B C 1
ATOM 5732 O O . PRO B 1 207 ? 0.2 31.625 11.695 1 85.19 207 PRO B O 1
ATOM 5735 N N . ALA B 1 208 ? 1.354 29.922 11.016 1 86 208 ALA B N 1
ATOM 5736 C CA . ALA B 1 208 ? 2.377 30.75 10.391 1 86 208 ALA B CA 1
ATOM 5737 C C . ALA B 1 208 ? 1.773 31.656 9.312 1 86 208 ALA B C 1
ATOM 5739 O O . ALA B 1 208 ? 2.258 32.75 9.07 1 86 208 ALA B O 1
ATOM 5740 N N . THR B 1 209 ? 0.755 31.188 8.695 1 85.5 209 THR B N 1
ATOM 5741 C CA . THR B 1 209 ? 0.147 31.953 7.613 1 85.5 209 THR B CA 1
ATOM 5742 C C . THR B 1 209 ? -1.28 32.344 7.973 1 85.5 209 THR B C 1
ATOM 5744 O O . THR B 1 209 ? -1.96 33 7.184 1 85.5 209 THR B O 1
ATOM 5747 N N . ASN B 1 210 ? -1.739 31.953 9.109 1 86.25 210 ASN B N 1
ATOM 5748 C CA . ASN B 1 210 ? -3.111 32.188 9.547 1 86.25 210 ASN B CA 1
ATOM 5749 C C . ASN B 1 210 ? -4.121 31.688 8.523 1 86.25 210 ASN B C 1
ATOM 5751 O O . ASN B 1 210 ? -5.051 32.406 8.156 1 86.25 210 ASN B O 1
ATOM 5755 N N . GLN B 1 211 ? -3.834 30.578 8.047 1 88.81 211 GLN B N 1
ATOM 5756 C CA . GLN B 1 211 ? -4.711 29.953 7.062 1 88.81 211 GLN B CA 1
ATOM 5757 C C . GLN B 1 211 ? -5.219 28.594 7.547 1 88.81 211 GLN B C 1
ATOM 5759 O O . GLN B 1 211 ? -4.625 28 8.445 1 88.81 211 GLN B O 1
ATOM 5764 N N . CYS B 1 212 ? -6.301 28.25 6.941 1 91.88 212 CYS B N 1
ATOM 5765 C CA . CYS B 1 212 ? -6.906 26.969 7.289 1 91.88 212 CYS B CA 1
ATOM 5766 C C . CYS B 1 212 ? -6.863 26.016 6.105 1 91.88 212 CYS B C 1
ATOM 5768 O O . CYS B 1 212 ? -6.84 26.438 4.949 1 91.88 212 CYS B O 1
ATOM 5770 N N . ILE B 1 213 ? -6.812 24.75 6.445 1 94.06 213 ILE B N 1
ATOM 5771 C CA . ILE B 1 213 ? -6.762 23.719 5.418 1 94.06 213 ILE B CA 1
ATOM 5772 C C . ILE B 1 213 ? -7.738 22.594 5.762 1 94.06 213 ILE B C 1
ATOM 5774 O O . ILE B 1 213 ? -7.867 22.219 6.926 1 94.06 213 ILE B O 1
ATOM 5778 N N . GLU B 1 214 ? -8.461 22.172 4.746 1 95.06 214 GLU B N 1
ATOM 5779 C CA . GLU B 1 214 ? -9.305 20.984 4.91 1 95.06 214 GLU B CA 1
ATOM 5780 C C . GLU B 1 214 ? -8.469 19.719 4.945 1 95.06 214 GLU B C 1
ATOM 5782 O O . GLU B 1 214 ? -7.969 19.266 3.914 1 95.06 214 GLU B O 1
ATOM 5787 N N . GLY B 1 215 ? -8.398 19.078 6.07 1 96.62 215 GLY B N 1
ATOM 5788 C CA . GLY B 1 215 ? -7.5 17.953 6.266 1 96.62 215 GLY B CA 1
ATOM 5789 C C . GLY B 1 215 ? -8.141 16.625 5.914 1 96.62 215 GLY B C 1
ATOM 5790 O O . GLY B 1 215 ? -7.438 15.648 5.621 1 96.62 215 GLY B O 1
ATOM 5791 N N . ALA B 1 216 ? -9.375 16.484 6.02 1 98 216 ALA B N 1
ATOM 5792 C CA . ALA B 1 216 ? -10.148 15.281 5.684 1 98 216 ALA B CA 1
ATOM 5793 C C . ALA B 1 216 ? -11.594 15.641 5.344 1 98 216 ALA B C 1
ATOM 5795 O O . ALA B 1 216 ? -12.062 16.734 5.688 1 98 216 ALA B O 1
ATOM 5796 N N . LYS B 1 217 ? -12.227 14.742 4.613 1 96.56 217 LYS B N 1
ATOM 5797 C CA . LYS B 1 217 ? -13.594 15.031 4.176 1 96.56 217 LYS B CA 1
ATOM 5798 C C . LYS B 1 217 ? -14.453 13.766 4.195 1 96.56 217 LYS B C 1
ATOM 5800 O O . LYS B 1 217 ? -13.953 12.664 3.965 1 96.56 217 LYS B O 1
ATOM 5805 N N . CYS B 1 218 ? -15.656 13.984 4.508 1 97.69 218 CYS B N 1
ATOM 5806 C CA . CYS B 1 218 ? -16.688 12.953 4.41 1 97.69 218 CYS B CA 1
ATOM 5807 C C . CYS B 1 218 ? -17.891 13.453 3.609 1 97.69 218 CYS B C 1
ATOM 5809 O O . CYS B 1 218 ? -18.703 14.211 4.125 1 97.69 218 CYS B O 1
ATOM 5811 N N . HIS B 1 219 ? -18.016 13.062 2.41 1 96.81 219 HIS B N 1
ATOM 5812 C CA . HIS B 1 219 ? -19.156 13.383 1.571 1 96.81 219 HIS B CA 1
ATOM 5813 C C . HIS B 1 219 ? -20.359 12.5 1.915 1 96.81 219 HIS B C 1
ATOM 5815 O O . HIS B 1 219 ? -20.25 11.273 1.892 1 96.81 219 HIS B O 1
ATOM 5821 N N . GLU B 1 220 ? -21.422 13.133 2.217 1 97.5 220 GLU B N 1
ATOM 5822 C CA . GLU B 1 220 ? -22.703 12.445 2.297 1 97.5 220 GLU B CA 1
ATOM 5823 C C . GLU B 1 220 ? -23.531 12.688 1.043 1 97.5 220 GLU B C 1
ATOM 5825 O O . GLU B 1 220 ? -24.125 13.758 0.882 1 97.5 220 GLU B O 1
ATOM 5830 N N . PHE B 1 221 ? -23.641 11.664 0.29 1 96.44 221 PHE B N 1
ATOM 5831 C CA . PHE B 1 221 ? -24.297 11.828 -1.002 1 96.44 221 PHE B CA 1
ATOM 5832 C C . PHE B 1 221 ? -25.812 11.625 -0.875 1 96.44 221 PHE B C 1
ATOM 5834 O O . PHE B 1 221 ? -26.562 12.008 -1.767 1 96.44 221 PHE B O 1
ATOM 5841 N N . GLY B 1 222 ? -26.234 11.102 0.236 1 97.44 222 GLY B N 1
ATOM 5842 C CA . GLY B 1 222 ? -27.625 10.656 0.278 1 97.44 222 GLY B CA 1
ATOM 5843 C C . GLY B 1 222 ? -27.938 9.594 -0.763 1 97.44 222 GLY B C 1
ATOM 5844 O O . GLY B 1 222 ? -27.25 8.586 -0.859 1 97.44 222 GLY B O 1
ATOM 5845 N N . GLN B 1 223 ? -29 9.875 -1.53 1 97.56 223 GLN B N 1
ATOM 5846 C CA . GLN B 1 223 ? -29.375 8.922 -2.564 1 97.56 223 GLN B CA 1
ATOM 5847 C C . GLN B 1 223 ? -29.141 9.492 -3.959 1 97.56 223 GLN B C 1
ATOM 5849 O O . GLN B 1 223 ? -29.625 8.945 -4.949 1 97.56 223 GLN B O 1
ATOM 5854 N N . THR B 1 224 ? -28.391 10.539 -4.039 1 95.12 224 THR B N 1
ATOM 5855 C CA . THR B 1 224 ? -28.172 11.234 -5.309 1 95.12 224 THR B CA 1
ATOM 5856 C C . THR B 1 224 ? -27.438 10.328 -6.301 1 95.12 224 THR B C 1
ATOM 5858 O O . THR B 1 224 ? -27.922 10.125 -7.422 1 95.12 224 THR B O 1
ATOM 5861 N N . LEU B 1 225 ? -26.375 9.789 -5.902 1 93.94 225 LEU B N 1
ATOM 5862 C CA . LEU B 1 225 ? -25.578 8.984 -6.812 1 93.94 225 LEU B CA 1
ATOM 5863 C C . LEU B 1 225 ? -26.172 7.59 -6.984 1 93.94 225 LEU B C 1
ATOM 5865 O O . LEU B 1 225 ? -26.062 6.992 -8.055 1 93.94 225 LEU B O 1
ATOM 5869 N N . SER B 1 226 ? -26.781 7.059 -5.953 1 96.25 226 SER B N 1
ATOM 5870 C CA . SER B 1 226 ? -27.422 5.758 -6.105 1 96.25 226 SER B CA 1
ATOM 5871 C C . SER B 1 226 ? -28.562 5.816 -7.121 1 96.25 226 SER B C 1
ATOM 5873 O O . SER B 1 226 ? -28.812 4.844 -7.832 1 96.25 226 SER B O 1
ATOM 5875 N N . LYS B 1 227 ? -29.281 6.898 -7.188 1 95.56 227 LYS B N 1
ATOM 5876 C CA . LYS B 1 227 ? -30.312 7.09 -8.203 1 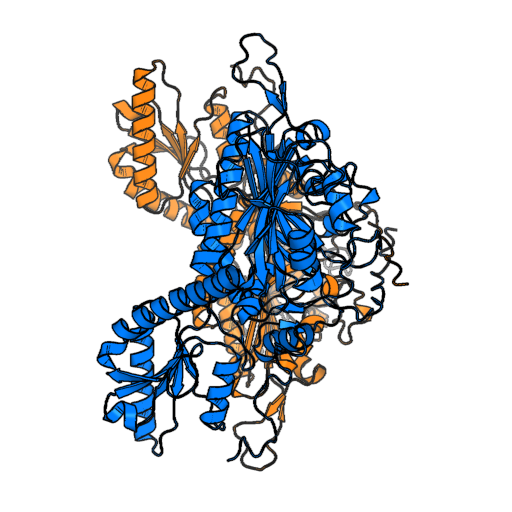95.56 227 LYS B CA 1
ATOM 5877 C C . LYS B 1 227 ? -29.688 7.215 -9.594 1 95.56 227 LYS B C 1
ATOM 5879 O O . LYS B 1 227 ? -30.188 6.617 -10.555 1 95.56 227 LYS B O 1
ATOM 5884 N N . ALA B 1 228 ? -28.625 7.938 -9.633 1 91.06 228 ALA B N 1
ATOM 5885 C CA . ALA B 1 228 ? -27.969 8.156 -10.914 1 91.06 228 ALA B CA 1
ATOM 5886 C C . ALA B 1 228 ? -27.406 6.848 -11.477 1 91.06 228 ALA B C 1
ATOM 5888 O O . ALA B 1 228 ? -27.453 6.621 -12.688 1 91.06 228 ALA B O 1
ATOM 5889 N N . TYR B 1 229 ? -26.859 6 -10.617 1 92.25 229 TYR B N 1
ATOM 5890 C CA . TYR B 1 229 ? -26.219 4.77 -11.062 1 92.25 229 TYR B CA 1
ATOM 5891 C C . TYR B 1 229 ? -27.125 3.564 -10.828 1 92.25 229 TYR B C 1
ATOM 5893 O O . TYR B 1 229 ? -26.703 2.42 -10.984 1 92.25 229 TYR B O 1
ATOM 5901 N N . GLU B 1 230 ? -28.281 3.783 -10.375 1 94.06 230 GLU B N 1
ATOM 5902 C CA . GLU B 1 230 ? -29.312 2.76 -10.188 1 94.06 230 GLU B CA 1
ATOM 5903 C C . GLU B 1 230 ? -28.828 1.665 -9.242 1 94.06 230 GLU B C 1
ATOM 5905 O O . GLU B 1 230 ? -28.922 0.477 -9.555 1 94.06 230 GLU B O 1
ATOM 5910 N N . ILE B 1 231 ? -28.344 2.084 -8.172 1 96.38 231 ILE B N 1
ATOM 5911 C CA . ILE B 1 231 ? -27.938 1.145 -7.133 1 96.38 231 ILE B CA 1
ATOM 5912 C C . ILE B 1 231 ? -29.094 0.948 -6.145 1 96.38 231 ILE B C 1
ATOM 5914 O O . ILE B 1 231 ? -29.359 1.821 -5.312 1 96.38 231 ILE B O 1
ATOM 5918 N N . THR B 1 232 ? -29.781 -0.201 -6.223 1 95.25 232 THR B N 1
ATOM 5919 C CA . THR B 1 232 ? -30.984 -0.452 -5.453 1 95.25 232 THR B CA 1
ATOM 5920 C C . THR B 1 232 ? -30.953 -1.835 -4.809 1 95.25 232 THR B C 1
ATOM 5922 O O . THR B 1 232 ? -30.141 -2.684 -5.199 1 95.25 232 THR B O 1
ATOM 5925 N N . VAL B 1 233 ? -31.688 -1.958 -3.766 1 93.25 233 VAL B N 1
ATOM 5926 C CA . VAL B 1 233 ? -31.938 -3.25 -3.135 1 93.25 233 VAL B CA 1
ATOM 5927 C C . VAL B 1 233 ? -33.438 -3.418 -2.871 1 93.25 233 VAL B C 1
ATOM 5929 O O . VAL B 1 233 ? -34.156 -2.432 -2.785 1 93.25 233 VAL B O 1
ATOM 5932 N N . ARG B 1 234 ? -33.812 -4.609 -2.844 1 88.5 234 ARG B N 1
ATOM 5933 C CA . ARG B 1 234 ? -35.188 -4.875 -2.473 1 88.5 234 ARG B CA 1
ATOM 5934 C C . ARG B 1 234 ? -35.469 -4.52 -1.012 1 88.5 234 ARG B C 1
ATOM 5936 O O . ARG B 1 234 ? -34.625 -4.781 -0.149 1 88.5 234 ARG B O 1
ATOM 5943 N N . ASP B 1 235 ? -36.594 -3.926 -0.804 1 88.81 235 ASP B N 1
ATOM 5944 C CA . ASP B 1 235 ? -36.969 -3.551 0.554 1 88.81 235 ASP B CA 1
ATOM 5945 C C . ASP B 1 235 ? -37.219 -4.785 1.413 1 88.81 235 ASP B C 1
ATOM 5947 O O . ASP B 1 235 ? -38.156 -5.539 1.154 1 88.81 235 ASP B O 1
ATOM 5951 N N . PRO B 1 236 ? -36.469 -4.91 2.424 1 84.88 236 PRO B N 1
ATOM 5952 C CA . PRO B 1 236 ? -36.656 -6.094 3.264 1 84.88 236 PRO B CA 1
ATOM 5953 C C . PRO B 1 236 ? -37.969 -6.039 4.07 1 84.88 236 PRO B C 1
ATOM 5955 O O . PRO B 1 236 ? -38.438 -7.07 4.547 1 84.88 236 PRO B O 1
ATOM 5958 N N . SER B 1 237 ? -38.5 -4.945 4.262 1 84.94 237 SER B N 1
ATOM 5959 C CA . SER B 1 237 ? -39.719 -4.766 5.062 1 84.94 237 SER B CA 1
ATOM 5960 C C . SER B 1 237 ? -40.969 -4.883 4.203 1 84.94 237 SER B C 1
ATOM 5962 O O . SER B 1 237 ? -42.094 -4.852 4.719 1 84.94 237 SER B O 1
ATOM 5964 N N . ALA B 1 238 ? -40.688 -5.059 2.957 1 81.69 238 ALA B N 1
ATOM 5965 C CA . ALA B 1 238 ? -41.844 -5.098 2.059 1 81.69 238 ALA B CA 1
ATOM 5966 C C . ALA B 1 238 ? -42.688 -6.336 2.316 1 81.69 238 ALA B C 1
ATOM 5968 O O . ALA B 1 238 ? -42.156 -7.434 2.512 1 81.69 238 ALA B O 1
ATOM 5969 N N . THR B 1 239 ? -43.969 -6.234 2.451 1 76 239 THR B N 1
ATOM 5970 C CA . THR B 1 239 ? -44.906 -7.316 2.67 1 76 239 THR B CA 1
ATOM 5971 C C . THR B 1 239 ? -45.562 -7.73 1.357 1 76 239 THR B C 1
ATOM 5973 O O . THR B 1 239 ? -46.156 -8.812 1.263 1 76 239 THR B O 1
ATOM 5976 N N . ALA B 1 240 ? -45.656 -6.859 0.529 1 73.75 240 ALA B N 1
ATOM 5977 C CA . ALA B 1 240 ? -46.281 -7.148 -0.757 1 73.75 240 ALA B CA 1
ATOM 5978 C C . ALA B 1 240 ? -45.25 -7.547 -1.801 1 73.75 240 ALA B C 1
ATOM 5980 O O . ALA B 1 240 ? -44.094 -7.105 -1.736 1 73.75 240 ALA B O 1
ATOM 5981 N N . GLU B 1 241 ? -45.469 -8.625 -2.666 1 73.12 241 GLU B N 1
ATOM 5982 C CA . GLU B 1 241 ? -44.594 -8.977 -3.791 1 73.12 241 GLU B CA 1
ATOM 5983 C C . GLU B 1 241 ? -45.062 -8.297 -5.078 1 73.12 241 GLU B C 1
ATOM 5985 O O . GLU B 1 241 ? -46.281 -8.172 -5.316 1 73.12 241 GLU B O 1
ATOM 5990 N N . PRO B 1 242 ? -44.312 -7.574 -6.051 1 80.94 242 PRO B N 1
ATOM 5991 C CA . PRO B 1 242 ? -42.844 -7.57 -5.836 1 80.94 242 PRO B CA 1
ATOM 5992 C C . PRO B 1 242 ? -42.406 -6.484 -4.859 1 80.94 242 PRO B C 1
ATOM 5994 O O . PRO B 1 242 ? -43 -5.41 -4.809 1 80.94 242 PRO B O 1
ATOM 5997 N N . ALA B 1 243 ? -41.406 -6.789 -4.086 1 81.44 243 ALA B N 1
ATOM 5998 C CA . ALA B 1 243 ? -40.906 -5.855 -3.084 1 81.44 243 ALA B CA 1
ATOM 5999 C C . ALA B 1 243 ? -40.438 -4.562 -3.732 1 81.44 243 ALA B C 1
ATOM 6001 O O . ALA B 1 243 ? -39.844 -4.582 -4.816 1 81.44 243 ALA B O 1
ATOM 6002 N N . ALA B 1 244 ? -40.719 -3.529 -3.104 1 88.75 244 ALA B N 1
ATOM 6003 C CA . ALA B 1 244 ? -40.281 -2.223 -3.594 1 88.75 244 ALA B CA 1
ATOM 6004 C C . ALA B 1 244 ? -38.781 -2.117 -3.617 1 88.75 244 ALA B C 1
ATOM 6006 O O . ALA B 1 244 ? -38.094 -2.699 -2.77 1 88.75 244 ALA B O 1
ATOM 6007 N N . LEU B 1 245 ? -38.281 -1.463 -4.621 1 92.25 245 LEU B N 1
ATOM 6008 C CA . LEU B 1 245 ? -36.844 -1.211 -4.723 1 92.25 245 LEU B CA 1
ATOM 6009 C C . LEU B 1 245 ? -36.469 0.064 -3.979 1 92.25 245 LEU B C 1
ATOM 6011 O O . LEU B 1 245 ? -37.125 1.089 -4.109 1 92.25 245 LEU B O 1
ATOM 6015 N N . LEU B 1 246 ? -35.438 -0.043 -3.176 1 95.62 246 LEU B N 1
ATOM 6016 C CA . LEU B 1 246 ? -34.906 1.093 -2.426 1 95.62 246 LEU B CA 1
ATOM 6017 C C . LEU B 1 246 ? -33.531 1.493 -2.939 1 95.62 246 LEU B C 1
ATOM 6019 O O . LEU B 1 246 ? -32.656 0.64 -3.123 1 95.62 246 LEU B O 1
ATOM 6023 N N . HIS B 1 247 ? -33.406 2.766 -3.221 1 97.56 247 HIS B N 1
ATOM 6024 C CA . HIS B 1 247 ? -32.062 3.268 -3.494 1 97.56 247 HIS B CA 1
ATOM 6025 C C . HIS B 1 247 ? -31.219 3.328 -2.221 1 97.56 247 HIS B C 1
ATOM 6027 O O . HIS B 1 247 ? -31.719 3.719 -1.162 1 97.56 247 HIS B O 1
ATOM 6033 N N . VAL B 1 248 ? -30 2.957 -2.318 1 98 248 VAL B N 1
ATOM 6034 C CA . VAL B 1 248 ? -29.125 2.914 -1.144 1 98 248 VAL B CA 1
ATOM 6035 C C . VAL B 1 248 ? -28.641 4.32 -0.814 1 98 248 VAL B C 1
ATOM 6037 O O . VAL B 1 248 ? -28.688 5.215 -1.661 1 98 248 VAL B O 1
ATOM 6040 N N . TRP B 1 249 ? -28.219 4.535 0.473 1 98.38 249 TRP B N 1
ATOM 6041 C CA . TRP B 1 249 ? -27.625 5.781 0.951 1 98.38 249 TRP B CA 1
ATOM 6042 C C . TRP B 1 249 ? -26.109 5.691 0.953 1 98.38 249 TRP B C 1
ATOM 6044 O O . TRP B 1 249 ? -25.531 4.719 1.453 1 98.38 249 TRP B O 1
ATOM 6054 N N . GLN B 1 250 ? -25.453 6.711 0.365 1 98.06 250 GLN B N 1
ATOM 6055 C CA . GLN B 1 250 ? -24.031 6.508 0.107 1 98.06 250 GLN B CA 1
ATOM 6056 C C . GLN B 1 250 ? -23.188 7.613 0.739 1 98.06 250 GLN B C 1
ATOM 6058 O O . GLN B 1 250 ? -23.609 8.773 0.781 1 98.06 250 GLN B O 1
ATOM 6063 N N . ASN B 1 251 ? -22 7.281 1.236 1 98.12 251 ASN B N 1
ATOM 6064 C CA . ASN B 1 251 ? -20.953 8.18 1.707 1 98.12 251 ASN B CA 1
ATOM 6065 C C . ASN B 1 251 ? -19.656 7.961 0.942 1 98.12 251 ASN B C 1
ATOM 6067 O O . ASN B 1 251 ? -19.453 6.918 0.318 1 98.12 251 ASN B O 1
ATOM 6071 N N . CYS B 1 252 ? -18.828 8.93 0.909 1 97.5 252 CYS B N 1
ATOM 6072 C CA . CYS B 1 252 ? -17.422 8.859 0.52 1 97.5 252 CYS B CA 1
ATOM 6073 C C . CYS B 1 252 ? -16.547 9.633 1.492 1 97.5 252 CYS B C 1
ATOM 6075 O O . CYS B 1 252 ? -16.719 10.844 1.666 1 97.5 252 CYS B O 1
ATOM 6077 N N . TRP B 1 253 ? -15.68 8.977 2.139 1 98.06 253 TRP B N 1
ATOM 6078 C CA . TRP B 1 253 ? -14.812 9.68 3.082 1 98.06 253 TRP B CA 1
ATOM 6079 C C . TRP B 1 253 ? -13.344 9.375 2.801 1 98.06 253 TRP B C 1
ATOM 6081 O O . TRP B 1 253 ? -13.008 8.281 2.342 1 98.06 253 TRP B O 1
ATOM 6091 N N . ARG B 1 254 ? -12.477 10.414 2.998 1 97.5 254 ARG B N 1
ATOM 6092 C CA . ARG B 1 254 ? -11.102 10.289 2.533 1 97.5 254 ARG B CA 1
ATOM 6093 C C . ARG B 1 254 ? -10.156 11.156 3.363 1 97.5 254 ARG B C 1
ATOM 6095 O O . ARG B 1 254 ? -10.57 12.172 3.92 1 97.5 254 ARG B O 1
ATOM 6102 N N . ILE B 1 255 ? -8.945 10.758 3.449 1 98.25 255 ILE B N 1
ATOM 6103 C CA . ILE B 1 255 ? -7.82 11.484 4.016 1 98.25 255 ILE B CA 1
ATOM 6104 C C . ILE B 1 255 ? -6.574 11.266 3.16 1 98.25 255 ILE B C 1
ATOM 6106 O O . ILE B 1 255 ? -6.348 10.164 2.658 1 98.25 255 ILE B O 1
ATOM 6110 N N . SER B 1 256 ? -5.836 12.273 2.912 1 97.56 256 SER B N 1
ATOM 6111 C CA . SER B 1 256 ? -4.672 12.172 2.037 1 97.56 256 SER B CA 1
ATOM 6112 C C . SER B 1 256 ? -3.381 12.461 2.795 1 97.56 256 SER B C 1
ATOM 6114 O O . SER B 1 256 ? -3.416 12.836 3.969 1 97.56 256 SER B O 1
ATOM 6116 N N . ILE B 1 257 ? -2.289 12.344 2.121 1 97.69 257 ILE B N 1
ATOM 6117 C CA . ILE B 1 257 ? -0.963 12.57 2.684 1 97.69 257 ILE B CA 1
ATOM 6118 C C . ILE B 1 257 ? -0.811 14.047 3.059 1 97.69 257 ILE B C 1
ATOM 6120 O O . ILE B 1 257 ? 0.148 14.422 3.734 1 97.69 257 ILE B O 1
ATOM 6124 N N . ARG B 1 258 ? -1.735 14.859 2.684 1 97.06 258 ARG B N 1
ATOM 6125 C CA . ARG B 1 258 ? -1.765 16.25 3.107 1 97.06 258 ARG B CA 1
ATOM 6126 C C . ARG B 1 258 ? -1.678 16.375 4.625 1 97.06 258 ARG B C 1
ATOM 6128 O O . ARG B 1 258 ? -1.103 17.328 5.148 1 97.06 258 ARG B O 1
ATOM 6135 N N . ALA B 1 259 ? -2.17 15.406 5.301 1 98.31 259 ALA B N 1
ATOM 6136 C CA . ALA B 1 259 ? -2.117 15.398 6.758 1 98.31 259 ALA B CA 1
ATOM 6137 C C . ALA B 1 259 ? -0.681 15.539 7.258 1 98.31 259 ALA B C 1
ATOM 6139 O O . ALA B 1 259 ? -0.423 16.25 8.234 1 98.31 259 ALA B O 1
ATOM 6140 N N . LEU B 1 260 ? 0.214 14.914 6.621 1 98.38 260 LEU B N 1
ATOM 6141 C CA . LEU B 1 260 ? 1.618 15.031 7 1 98.38 260 LEU B CA 1
ATOM 6142 C C . LEU B 1 260 ? 2.139 16.438 6.707 1 98.38 260 LEU B C 1
ATOM 6144 O O . LEU B 1 260 ? 2.977 16.953 7.449 1 98.38 260 LEU B O 1
ATOM 6148 N N . GLY B 1 261 ? 1.699 16.953 5.562 1 97.62 261 GLY B N 1
ATOM 6149 C CA . GLY B 1 261 ? 2.076 18.328 5.258 1 97.62 261 GLY B CA 1
ATOM 6150 C C . GLY B 1 261 ? 1.636 19.312 6.32 1 97.62 261 GLY B C 1
ATOM 6151 O O . GLY B 1 261 ? 2.391 20.219 6.684 1 97.62 261 GLY B O 1
ATOM 6152 N N . VAL B 1 262 ? 0.45 19.125 6.777 1 97.56 262 VAL B N 1
ATOM 6153 C CA . VAL B 1 262 ? -0.087 20 7.828 1 97.56 262 VAL B CA 1
ATOM 6154 C C . VAL B 1 262 ? 0.745 19.844 9.102 1 97.56 262 VAL B C 1
ATOM 6156 O O . VAL B 1 262 ? 1.021 20.828 9.789 1 97.56 262 VAL B O 1
ATOM 6159 N N . MET B 1 263 ? 1.125 18.656 9.344 1 98.38 263 MET B N 1
ATOM 6160 C CA . MET B 1 263 ? 1.956 18.406 10.516 1 98.38 263 MET B CA 1
ATOM 6161 C C . MET B 1 263 ? 3.262 19.188 10.445 1 98.38 263 MET B C 1
ATOM 6163 O O . MET B 1 263 ? 3.664 19.812 11.422 1 98.38 263 MET B O 1
ATOM 6167 N N . VAL B 1 264 ? 3.871 19.188 9.32 1 98.06 264 VAL B N 1
ATOM 6168 C CA . VAL B 1 264 ? 5.121 19.922 9.117 1 98.06 264 VAL B CA 1
ATOM 6169 C C . VAL B 1 264 ? 4.887 21.406 9.312 1 98.06 264 VAL B C 1
ATOM 6171 O O . VAL B 1 264 ? 5.625 22.078 10.039 1 98.06 264 VAL B O 1
ATOM 6174 N N . ALA B 1 265 ? 3.859 21.891 8.695 1 96.88 265 ALA B N 1
ATOM 6175 C CA . ALA B 1 265 ? 3.543 23.312 8.758 1 96.88 265 ALA B CA 1
ATOM 6176 C C . ALA B 1 265 ? 3.275 23.75 10.195 1 96.88 265 ALA B C 1
ATOM 6178 O O . ALA B 1 265 ? 3.6 24.875 10.578 1 96.88 265 ALA B O 1
ATOM 6179 N N . THR B 1 266 ? 2.744 22.922 10.953 1 96.56 266 THR B N 1
ATOM 6180 C CA . THR B 1 266 ? 2.303 23.25 12.305 1 96.56 266 THR B CA 1
ATOM 6181 C C . THR B 1 266 ? 3.467 23.188 13.289 1 96.56 266 THR B C 1
ATOM 6183 O O . THR B 1 266 ? 3.662 24.094 14.094 1 96.56 266 THR B O 1
ATOM 6186 N N . HIS B 1 267 ? 4.262 22.188 13.18 1 97.69 267 HIS B N 1
ATOM 6187 C CA . HIS B 1 267 ? 5.176 21.891 14.281 1 97.69 267 HIS B CA 1
ATOM 6188 C C . HIS B 1 267 ? 6.598 22.328 13.938 1 97.69 267 HIS B C 1
ATOM 6190 O O . HIS B 1 267 ? 7.379 22.672 14.828 1 97.69 267 HIS B O 1
ATOM 6196 N N . SER B 1 268 ? 7.012 22.297 12.719 1 97.75 268 SER B N 1
ATOM 6197 C CA . SER B 1 268 ? 8.414 22.469 12.344 1 97.75 268 SER B CA 1
ATOM 6198 C C . SER B 1 268 ? 8.859 23.922 12.531 1 97.75 268 SER B C 1
ATOM 6200 O O . SER B 1 268 ? 8.031 24.828 12.586 1 97.75 268 SER B O 1
ATOM 6202 N N . ASP B 1 269 ? 10.133 24.109 12.688 1 96.56 269 ASP B N 1
ATOM 6203 C CA . ASP B 1 269 ? 10.664 25.438 12.961 1 96.56 269 ASP B CA 1
ATOM 6204 C C . ASP B 1 269 ? 11.82 25.766 12.016 1 96.56 269 ASP B C 1
ATOM 6206 O O . ASP B 1 269 ? 12.008 25.094 11 1 96.56 269 ASP B O 1
ATOM 6210 N N . ASN B 1 270 ? 12.508 26.797 12.305 1 96.69 270 ASN B N 1
ATOM 6211 C CA . ASN B 1 270 ? 13.516 27.328 11.391 1 96.69 270 ASN B CA 1
ATOM 6212 C C . ASN B 1 270 ? 14.781 26.484 11.383 1 96.69 270 ASN B C 1
ATOM 6214 O O . ASN B 1 270 ? 15.68 26.703 10.57 1 96.69 270 ASN B O 1
ATOM 6218 N N . HIS B 1 271 ? 14.836 25.484 12.242 1 95.56 271 HIS B N 1
ATOM 6219 C CA . HIS B 1 271 ? 15.992 24.594 12.273 1 95.56 271 HIS B CA 1
ATOM 6220 C C . HIS B 1 271 ? 15.703 23.312 11.492 1 95.56 271 HIS B C 1
ATOM 6222 O O . HIS B 1 271 ? 16.625 22.531 11.234 1 95.56 271 HIS B O 1
ATOM 6228 N N . GLY B 1 272 ? 14.477 23.047 11.219 1 96.94 272 GLY B N 1
ATOM 6229 C CA . GLY B 1 272 ? 14.117 21.859 10.477 1 96.94 272 GLY B CA 1
ATOM 6230 C C . GLY B 1 272 ? 12.812 21.234 10.938 1 96.94 272 GLY B C 1
ATOM 6231 O O . GLY B 1 272 ? 11.945 21.922 11.477 1 96.94 272 GLY B O 1
ATOM 6232 N N . LEU B 1 273 ? 12.703 19.969 10.727 1 97.75 273 LEU B N 1
ATOM 6233 C CA . LEU B 1 273 ? 11.492 19.219 11.07 1 97.75 273 LEU B CA 1
ATOM 6234 C C . LEU B 1 273 ? 11.359 19.094 12.586 1 97.75 273 LEU B C 1
ATOM 6236 O O . LEU B 1 273 ? 12.359 19 13.297 1 97.75 273 LEU B O 1
ATOM 6240 N N . VAL B 1 274 ? 10.227 19.156 13.062 1 98.19 274 VAL B N 1
ATOM 6241 C CA . VAL B 1 274 ? 9.836 18.75 14.406 1 98.19 274 VAL B CA 1
ATOM 6242 C C . VAL B 1 274 ? 8.703 17.734 14.336 1 98.19 274 VAL B C 1
ATOM 6244 O O . VAL B 1 274 ? 7.578 18.062 13.961 1 98.19 274 VAL B O 1
ATOM 6247 N N . LEU B 1 275 ? 9.016 16.5 14.711 1 98.38 275 LEU B N 1
ATOM 6248 C CA . LEU B 1 275 ? 8.062 15.414 14.492 1 98.38 275 LEU B CA 1
ATOM 6249 C C . LEU B 1 275 ? 7.445 14.961 15.812 1 98.38 275 LEU B C 1
ATOM 6251 O O . LEU B 1 275 ? 8.156 14.773 16.797 1 98.38 275 LEU B O 1
ATOM 6255 N N . PRO B 1 276 ? 6.094 14.836 15.812 1 98.75 276 PRO B N 1
ATOM 6256 C CA . PRO B 1 276 ? 5.504 14.133 16.953 1 98.75 276 PRO B CA 1
ATOM 6257 C C . PRO B 1 276 ? 6.059 12.719 17.125 1 98.75 276 PRO B C 1
ATOM 6259 O O . PRO B 1 276 ? 6.234 12 16.125 1 98.75 276 PRO B O 1
ATOM 6262 N N . PRO B 1 277 ? 6.305 12.328 18.344 1 98.5 277 PRO B N 1
ATOM 6263 C CA . PRO B 1 277 ? 6.945 11.039 18.594 1 98.5 277 PRO B CA 1
ATOM 6264 C C . PRO B 1 277 ? 6.156 9.867 18.016 1 98.5 277 PRO B C 1
ATOM 6266 O O . PRO B 1 277 ? 6.746 8.922 17.484 1 98.5 277 PRO B O 1
ATOM 6269 N N . ARG B 1 278 ? 4.898 9.891 18.062 1 98.25 278 ARG B N 1
ATOM 6270 C CA . ARG B 1 278 ? 4.086 8.742 17.672 1 98.25 278 ARG B CA 1
ATOM 6271 C C . ARG B 1 278 ? 4.191 8.477 16.172 1 98.25 278 ARG B C 1
ATOM 6273 O O . ARG B 1 278 ? 4.086 7.328 15.734 1 98.25 278 ARG B O 1
ATOM 6280 N N . ILE B 1 279 ? 4.441 9.484 15.383 1 98.25 279 ILE B N 1
ATOM 6281 C CA . ILE B 1 279 ? 4.453 9.305 13.93 1 98.25 279 ILE B CA 1
ATOM 6282 C C . ILE B 1 279 ? 5.891 9.203 13.438 1 98.25 279 ILE B C 1
ATOM 6284 O O . ILE B 1 279 ? 6.137 8.75 12.312 1 98.25 279 ILE B O 1
ATOM 6288 N N . ALA B 1 280 ? 6.855 9.586 14.219 1 97.75 280 ALA B N 1
ATOM 6289 C CA . ALA B 1 280 ? 8.258 9.633 13.805 1 97.75 280 ALA B CA 1
ATOM 6290 C C . ALA B 1 280 ? 8.781 8.234 13.5 1 97.75 280 ALA B C 1
ATOM 6292 O O . ALA B 1 280 ? 8.594 7.305 14.289 1 97.75 280 ALA B O 1
ATOM 6293 N N . GLU B 1 281 ? 9.453 8.117 12.383 1 93.44 281 GLU B N 1
ATOM 6294 C CA . GLU B 1 281 ? 10.047 6.836 12.016 1 93.44 281 GLU B CA 1
ATOM 6295 C C . GLU B 1 281 ? 11.141 6.43 13.008 1 93.44 281 GLU B C 1
ATOM 6297 O O . GLU B 1 281 ? 11.25 5.258 13.367 1 93.44 281 GLU B O 1
ATOM 6302 N N . THR B 1 282 ? 11.945 7.395 13.352 1 95 282 THR B N 1
ATOM 6303 C CA . THR B 1 282 ? 12.945 7.27 14.406 1 95 282 THR B CA 1
ATOM 6304 C C . THR B 1 282 ? 12.594 8.164 15.594 1 95 282 THR B C 1
ATOM 6306 O O . THR B 1 282 ? 12.422 9.375 15.43 1 95 282 THR B O 1
ATOM 6309 N N . GLN B 1 283 ? 12.508 7.523 16.703 1 97.88 283 GLN B N 1
ATOM 6310 C CA . GLN B 1 283 ? 12.133 8.289 17.891 1 97.88 283 GLN B CA 1
ATOM 6311 C C . GLN B 1 283 ? 13.359 8.75 18.656 1 97.88 283 GLN B C 1
ATOM 6313 O O . GLN B 1 283 ? 13.352 9.812 19.281 1 97.88 283 GLN B O 1
ATOM 6318 N N . VAL B 1 284 ? 14.375 7.852 18.594 1 97.56 284 VAL B N 1
ATOM 6319 C CA . VAL B 1 284 ? 15.609 8.156 19.312 1 97.56 284 VAL B CA 1
ATOM 6320 C C . VAL B 1 284 ? 16.812 7.891 18.406 1 97.56 284 VAL B C 1
ATOM 6322 O O . VAL B 1 284 ? 16.969 6.789 17.875 1 97.56 284 VAL B O 1
ATOM 6325 N N . ALA B 1 285 ? 17.578 8.883 18.234 1 96.12 285 ALA B N 1
ATOM 6326 C CA . ALA B 1 285 ? 18.859 8.719 17.547 1 96.12 285 ALA B CA 1
ATOM 6327 C C . ALA B 1 285 ? 20.016 8.641 18.547 1 96.12 285 ALA B C 1
ATOM 6329 O O . ALA B 1 285 ? 20.203 9.555 19.359 1 96.12 285 ALA B O 1
ATOM 6330 N N . ILE B 1 286 ? 20.766 7.555 18.516 1 95.12 286 ILE B N 1
ATOM 6331 C CA . ILE B 1 286 ? 21.969 7.422 19.344 1 95.12 286 ILE B CA 1
ATOM 6332 C C . ILE B 1 286 ? 23.188 7.82 18.516 1 95.12 286 ILE B C 1
ATOM 6334 O O . ILE B 1 286 ? 23.578 7.117 17.578 1 95.12 286 ILE B O 1
ATOM 6338 N N . VAL B 1 287 ? 23.734 8.898 18.844 1 92.25 287 VAL B N 1
ATOM 6339 C CA . VAL B 1 287 ? 24.938 9.375 18.172 1 92.25 287 VAL B CA 1
ATOM 6340 C C . VAL B 1 287 ? 26.172 8.875 18.922 1 92.25 287 VAL B C 1
ATOM 6342 O O . VAL B 1 287 ? 26.562 9.438 19.938 1 92.25 287 VAL B O 1
ATOM 6345 N N . ALA B 1 288 ? 26.812 7.938 18.375 1 89.75 288 ALA B N 1
ATOM 6346 C CA . ALA B 1 288 ? 27.953 7.305 19.031 1 89.75 288 ALA B CA 1
ATOM 6347 C C . ALA B 1 288 ? 29.25 8.07 18.75 1 89.75 288 ALA B C 1
ATOM 6349 O O . ALA B 1 288 ? 29.547 8.383 17.594 1 89.75 288 ALA B O 1
ATOM 6350 N N . ALA B 1 289 ? 29.938 8.383 19.797 1 87.94 289 ALA B N 1
ATOM 6351 C CA . ALA B 1 289 ? 31.25 8.992 19.641 1 87.94 289 ALA B CA 1
ATOM 6352 C C . ALA B 1 289 ? 32.312 7.938 19.297 1 87.94 289 ALA B C 1
ATOM 6354 O O . ALA B 1 289 ? 32.031 6.734 19.391 1 87.94 289 ALA B O 1
ATOM 6355 N N . GLN B 1 290 ? 33.375 8.406 18.781 1 85.56 290 GLN B N 1
ATOM 6356 C CA . GLN B 1 290 ? 34.469 7.5 18.469 1 85.56 290 GLN B CA 1
ATOM 6357 C C . GLN B 1 290 ? 35.438 7.387 19.625 1 85.56 290 GLN B C 1
ATOM 6359 O O . GLN B 1 290 ? 35.75 8.375 20.297 1 85.56 290 GLN B O 1
ATOM 6364 N N . ALA B 1 291 ? 35.781 6.16 19.859 1 85.88 291 ALA B N 1
ATOM 6365 C CA . ALA B 1 291 ? 36.781 5.934 20.906 1 85.88 291 ALA B CA 1
ATOM 6366 C C . ALA B 1 291 ? 38.188 6.074 20.375 1 85.88 291 ALA B C 1
ATOM 6368 O O . ALA B 1 291 ? 38.406 5.988 19.172 1 85.88 291 ALA B O 1
ATOM 6369 N N . SER B 1 292 ? 39.062 6.348 21.312 1 84.31 292 SER B N 1
ATOM 6370 C CA . SER B 1 292 ? 40.469 6.559 20.938 1 84.31 292 SER B CA 1
ATOM 6371 C C . SER B 1 292 ? 41.188 5.234 20.703 1 84.31 292 SER B C 1
ATOM 6373 O O . SER B 1 292 ? 42.125 5.16 19.906 1 84.31 292 SER B O 1
ATOM 6375 N N . SER B 1 293 ? 40.812 4.164 21.422 1 88.88 293 SER B N 1
ATOM 6376 C CA . SER B 1 293 ? 41.469 2.863 21.312 1 88.88 293 SER B CA 1
ATOM 6377 C C . SER B 1 293 ? 40.5 1.81 20.781 1 88.88 293 SER B C 1
ATOM 6379 O O . SER B 1 293 ? 39.281 1.957 20.906 1 88.88 293 SER B O 1
ATOM 6381 N N . THR B 1 294 ? 41.062 0.846 20.172 1 89 294 THR B N 1
ATOM 6382 C CA . THR B 1 294 ? 40.281 -0.253 19.609 1 89 294 THR B CA 1
ATOM 6383 C C . THR B 1 294 ? 39.5 -0.977 20.703 1 89 294 THR B C 1
ATOM 6385 O O . THR B 1 294 ? 38.344 -1.358 20.5 1 89 294 THR B O 1
ATOM 6388 N N . ASP B 1 295 ? 40.125 -1.146 21.797 1 89.94 295 ASP B N 1
ATOM 6389 C CA . ASP B 1 295 ? 39.5 -1.827 22.922 1 89.94 295 ASP B CA 1
ATOM 6390 C C . ASP B 1 295 ? 38.312 -1.019 23.438 1 89.94 295 ASP B C 1
ATOM 6392 O O . ASP B 1 295 ? 37.25 -1.573 23.703 1 89.94 295 ASP B O 1
ATOM 6396 N N . GLU B 1 296 ? 38.531 0.21 23.562 1 90.31 296 GLU B N 1
ATOM 6397 C CA . GLU B 1 296 ? 37.469 1.095 24.016 1 90.31 296 GLU B CA 1
ATOM 6398 C C . GLU B 1 296 ? 36.312 1.129 23.016 1 90.31 296 GLU B C 1
ATOM 6400 O O . GLU B 1 296 ? 35.156 1.227 23.406 1 90.31 296 GLU B O 1
ATOM 6405 N N . GLN B 1 297 ? 36.719 1.06 21.812 1 90.56 297 GLN B N 1
ATOM 6406 C CA . GLN B 1 297 ? 35.688 1.056 20.766 1 90.56 297 GLN B CA 1
ATOM 6407 C C . GLN B 1 297 ? 34.844 -0.2 20.844 1 90.56 297 GLN B C 1
ATOM 6409 O O . GLN B 1 297 ? 33.625 -0.138 20.656 1 90.56 297 GLN B O 1
ATOM 6414 N N . LEU B 1 298 ? 35.406 -1.227 21.094 1 91.56 298 LEU B N 1
ATOM 6415 C CA . LEU B 1 298 ? 34.688 -2.484 21.219 1 91.56 298 LEU B CA 1
ATOM 6416 C C . LEU B 1 298 ? 33.688 -2.426 22.375 1 91.56 298 LEU B C 1
ATOM 6418 O O . LEU B 1 298 ? 32.562 -2.916 22.266 1 91.56 298 LEU B O 1
ATOM 6422 N N . ILE B 1 299 ? 34.156 -1.868 23.438 1 91.38 299 ILE B N 1
ATOM 6423 C CA . ILE B 1 299 ? 33.281 -1.725 24.609 1 91.38 299 ILE B CA 1
ATOM 6424 C C . ILE B 1 299 ? 32.125 -0.806 24.266 1 91.38 299 ILE B C 1
ATOM 6426 O O . ILE B 1 299 ? 30.969 -1.098 24.609 1 91.38 299 ILE B O 1
ATOM 6430 N N . LEU B 1 300 ? 32.438 0.224 23.625 1 92.56 300 LEU B N 1
ATOM 6431 C CA . LEU B 1 300 ? 31.406 1.188 23.219 1 92.56 300 LEU B CA 1
ATOM 6432 C C . LEU B 1 300 ? 30.375 0.54 22.297 1 92.56 300 LEU B C 1
ATOM 6434 O O . LEU B 1 300 ? 29.172 0.759 22.453 1 92.56 300 LEU B O 1
ATOM 6438 N N . ASP B 1 301 ? 30.875 -0.225 21.375 1 91.56 301 ASP B N 1
ATOM 6439 C CA . ASP B 1 301 ? 29.984 -0.91 20.453 1 91.56 301 ASP B CA 1
ATOM 6440 C C . ASP B 1 301 ? 29.062 -1.886 21.172 1 91.56 301 ASP B C 1
ATOM 6442 O O . ASP B 1 301 ? 27.875 -1.958 20.875 1 91.56 301 ASP B O 1
ATOM 6446 N N . THR B 1 302 ? 29.578 -2.533 22.047 1 92.75 302 THR B N 1
ATOM 6447 C CA . THR B 1 302 ? 28.812 -3.504 22.812 1 92.75 302 THR B CA 1
ATOM 6448 C C . THR B 1 302 ? 27.734 -2.807 23.641 1 92.75 302 THR B C 1
ATOM 6450 O O . THR B 1 302 ? 26.594 -3.262 23.703 1 92.75 302 THR B O 1
ATOM 6453 N N . GLU B 1 303 ? 28.141 -1.767 24.219 1 91 303 GLU B N 1
ATOM 6454 C CA . GLU B 1 303 ? 27.188 -1.018 25.047 1 91 303 GLU B CA 1
ATOM 6455 C C . GLU B 1 303 ? 26.109 -0.373 24.188 1 91 303 GLU B C 1
ATOM 6457 O O . GLU B 1 303 ? 24.953 -0.259 24.609 1 91 303 GLU B O 1
ATOM 6462 N N . THR B 1 304 ? 26.484 0.065 23.094 1 93.44 304 THR B N 1
ATOM 6463 C CA . THR B 1 304 ? 25.531 0.629 22.156 1 93.44 304 THR B CA 1
ATOM 6464 C C . THR B 1 304 ? 24.484 -0.413 21.75 1 93.44 304 THR B C 1
ATOM 6466 O O . THR B 1 304 ? 23.281 -0.131 21.766 1 93.44 304 THR B O 1
ATOM 6469 N N . ASP B 1 305 ? 24.953 -1.578 21.469 1 93.25 305 ASP B N 1
ATOM 6470 C CA . ASP B 1 305 ? 24.047 -2.66 21.078 1 93.25 305 ASP B CA 1
ATOM 6471 C C . ASP B 1 305 ? 23.094 -3.016 22.234 1 93.25 305 ASP B C 1
ATOM 6473 O O . ASP B 1 305 ? 21.922 -3.279 22 1 93.25 305 ASP B O 1
ATOM 6477 N N . ARG B 1 306 ? 23.641 -3.037 23.328 1 92.88 306 ARG B N 1
ATOM 6478 C CA . ARG B 1 306 ? 22.828 -3.332 24.5 1 92.88 306 ARG B CA 1
ATOM 6479 C C . ARG B 1 306 ? 21.75 -2.268 24.703 1 92.88 306 ARG B C 1
ATOM 6481 O O . ARG B 1 306 ? 20.609 -2.59 25.016 1 92.88 306 ARG B O 1
ATOM 6488 N N . LEU B 1 307 ? 22.172 -1.084 24.562 1 94.56 307 LEU B N 1
ATOM 6489 C CA . LEU B 1 307 ? 21.234 0.026 24.734 1 94.56 307 LEU B CA 1
ATOM 6490 C C . LEU B 1 307 ? 20.125 -0.03 23.688 1 94.56 307 LEU B C 1
ATOM 6492 O O . LEU B 1 307 ? 18.953 0.162 24 1 94.56 307 LEU B O 1
ATOM 6496 N N . VAL B 1 308 ? 20.484 -0.289 22.469 1 94.31 308 VAL B N 1
ATOM 6497 C CA . VAL B 1 308 ? 19.516 -0.405 21.391 1 94.31 308 VAL B CA 1
ATOM 6498 C C . VAL B 1 308 ? 18.531 -1.522 21.703 1 94.31 308 VAL B C 1
ATOM 6500 O O . VAL B 1 308 ? 17.312 -1.345 21.547 1 94.31 308 VAL B O 1
ATOM 6503 N N . SER B 1 309 ? 19.016 -2.625 22.094 1 93.94 309 SER B N 1
ATOM 6504 C CA . SER B 1 309 ? 18.172 -3.771 22.406 1 93.94 309 SER B CA 1
ATOM 6505 C C . SER B 1 309 ? 17.203 -3.447 23.547 1 93.94 309 SER B C 1
ATOM 6507 O O . SER B 1 309 ? 16.016 -3.795 23.469 1 93.94 309 SER B O 1
ATOM 6509 N N . ARG B 1 310 ? 17.688 -2.795 24.469 1 93.69 310 ARG B N 1
ATOM 6510 C CA . ARG B 1 310 ? 16.875 -2.428 25.625 1 93.69 310 ARG B CA 1
ATOM 6511 C C . ARG B 1 310 ? 15.758 -1.468 25.219 1 93.69 310 ARG B C 1
ATOM 6513 O O . ARG B 1 310 ? 14.602 -1.643 25.609 1 93.69 310 ARG B O 1
ATOM 6520 N N . LEU B 1 311 ? 16.094 -0.521 24.484 1 96 311 LEU B N 1
ATOM 6521 C CA . LEU B 1 311 ? 15.117 0.475 24.062 1 96 311 LEU B CA 1
ATOM 6522 C C . LEU B 1 311 ? 14.117 -0.127 23.078 1 96 311 LEU B C 1
ATOM 6524 O O . LEU B 1 311 ? 12.922 0.164 23.141 1 96 311 LEU B O 1
ATOM 6528 N N . SER B 1 312 ? 14.633 -0.968 22.219 1 94.06 312 SER B N 1
ATOM 6529 C CA . SER B 1 312 ? 13.75 -1.634 21.266 1 94.06 312 SER B CA 1
ATOM 6530 C C . SER B 1 312 ? 12.75 -2.541 21.984 1 94.06 312 SER B C 1
ATOM 6532 O O . SER B 1 312 ? 11.594 -2.643 21.562 1 94.06 312 SER B O 1
ATOM 6534 N N . SER B 1 313 ? 13.164 -3.172 22.969 1 93.19 313 SER B N 1
ATOM 6535 C CA . SER B 1 313 ? 12.297 -4.043 23.75 1 93.19 313 SER B CA 1
ATOM 6536 C C . SER B 1 313 ? 11.195 -3.25 24.438 1 93.19 313 SER B C 1
ATOM 6538 O O . SER B 1 313 ? 10.133 -3.791 24.75 1 93.19 313 SER B O 1
ATOM 6540 N N . ALA B 1 314 ? 11.539 -2.021 24.641 1 93.88 314 ALA B N 1
ATOM 6541 C CA . ALA B 1 314 ? 10.547 -1.142 25.266 1 93.88 314 ALA B CA 1
ATOM 6542 C C . ALA B 1 314 ? 9.625 -0.532 24.203 1 93.88 314 ALA B C 1
ATOM 6544 O O . ALA B 1 314 ? 8.805 0.336 24.516 1 93.88 314 ALA B O 1
ATOM 6545 N N . GLY B 1 315 ? 9.758 -0.916 23 1 93.5 315 GLY B N 1
ATOM 6546 C CA . GLY B 1 315 ? 8.875 -0.461 21.922 1 93.5 315 GLY B CA 1
ATOM 6547 C C . GLY B 1 315 ? 9.336 0.839 21.297 1 93.5 315 GLY B C 1
ATOM 6548 O O . GLY B 1 315 ? 8.555 1.512 20.609 1 93.5 315 GLY B O 1
ATOM 6549 N N . ILE B 1 316 ? 10.586 1.22 21.547 1 97 316 ILE B N 1
ATOM 6550 C CA . ILE B 1 316 ? 11.102 2.484 21.031 1 97 316 ILE B CA 1
ATOM 6551 C C . ILE B 1 316 ? 11.812 2.252 19.703 1 97 316 ILE B C 1
ATOM 6553 O O . ILE B 1 316 ? 12.578 1.296 19.547 1 97 316 ILE B O 1
ATOM 6557 N N . ARG B 1 317 ? 11.523 3.049 18.734 1 95.5 317 ARG B N 1
ATOM 6558 C CA . ARG B 1 317 ? 12.211 3.002 17.453 1 95.5 317 ARG B CA 1
ATOM 6559 C C . ARG B 1 317 ? 13.523 3.773 17.5 1 95.5 317 ARG B C 1
ATOM 6561 O O . ARG B 1 317 ? 13.523 5.004 17.531 1 95.5 317 ARG B O 1
ATOM 6568 N N . VAL B 1 318 ? 14.609 3.014 17.438 1 95.62 318 VAL B N 1
ATOM 6569 C CA . VAL B 1 318 ? 15.922 3.59 17.703 1 95.62 318 VAL B CA 1
ATOM 6570 C C . VAL B 1 318 ? 16.812 3.426 16.469 1 95.62 318 VAL B C 1
ATOM 6572 O O . VAL B 1 318 ? 16.734 2.412 15.766 1 95.62 318 VAL B O 1
ATOM 6575 N N . LYS B 1 319 ? 17.562 4.434 16.188 1 92.06 319 LYS B N 1
ATOM 6576 C CA . LYS B 1 319 ? 18.609 4.359 15.156 1 92.06 319 LYS B CA 1
ATOM 6577 C C . LYS B 1 319 ? 19.953 4.789 15.711 1 92.06 319 LYS B C 1
ATOM 6579 O O . LYS B 1 319 ? 20.047 5.75 16.469 1 92.06 319 LYS B O 1
ATOM 6584 N N . VAL B 1 320 ? 21.016 4.074 15.344 1 92.19 320 VAL B N 1
ATOM 6585 C CA . VAL B 1 320 ? 22.375 4.406 15.766 1 92.19 320 VAL B CA 1
ATOM 6586 C C . VAL B 1 320 ? 23.109 5.133 14.641 1 92.19 320 VAL B C 1
ATOM 6588 O O . VAL B 1 320 ? 23.078 4.688 13.484 1 92.19 320 VAL B O 1
ATOM 6591 N N . ASP B 1 321 ? 23.562 6.254 14.969 1 89.62 321 ASP B N 1
ATOM 6592 C CA . ASP B 1 321 ? 24.438 7 14.07 1 89.62 321 ASP B CA 1
ATOM 6593 C C . ASP B 1 321 ? 25.906 6.777 14.422 1 89.62 321 ASP B C 1
ATOM 6595 O O . ASP B 1 321 ? 26.438 7.391 15.359 1 89.62 321 ASP B O 1
ATOM 6599 N N . ASP B 1 322 ? 26.516 5.984 13.648 1 81 322 ASP B N 1
ATOM 6600 C CA . ASP B 1 322 ? 27.922 5.684 13.867 1 81 322 ASP B CA 1
ATOM 6601 C C . ASP B 1 322 ? 28.781 6.156 12.688 1 81 322 ASP B C 1
ATOM 6603 O O . ASP B 1 322 ? 29.828 5.59 12.422 1 81 322 ASP B O 1
ATOM 6607 N N . LEU B 1 323 ? 28.234 7.125 12.031 1 75.88 323 LEU B N 1
ATOM 6608 C CA . LEU B 1 323 ? 28.922 7.652 10.859 1 75.88 323 LEU B CA 1
ATOM 6609 C C . LEU B 1 323 ? 30.328 8.133 11.227 1 75.88 323 LEU B C 1
ATOM 6611 O O . LEU B 1 323 ? 30.5 8.859 12.211 1 75.88 323 LEU B O 1
ATOM 6615 N N . GLU B 1 324 ? 31.328 7.715 10.508 1 72.94 324 GLU B N 1
ATOM 6616 C CA . GLU B 1 324 ? 32.719 8.125 10.75 1 72.94 324 GLU B CA 1
ATOM 6617 C C . GLU B 1 324 ? 33.094 9.297 9.852 1 72.94 324 GLU B C 1
ATOM 6619 O O . GLU B 1 324 ? 32.531 9.477 8.773 1 72.94 324 GLU B O 1
ATOM 6624 N N . GLY B 1 325 ? 33.906 10.102 10.242 1 70.5 325 GLY B N 1
ATOM 6625 C CA . GLY B 1 325 ? 34.469 11.164 9.414 1 70.5 325 GLY B CA 1
ATOM 6626 C C . GLY B 1 325 ? 33.719 12.477 9.57 1 70.5 325 GLY B C 1
ATOM 6627 O O . GLY B 1 325 ? 34.125 13.492 8.984 1 70.5 325 GLY B O 1
ATOM 6628 N N . TYR B 1 326 ? 32.656 12.414 10.305 1 78.44 326 TYR B N 1
ATOM 6629 C CA . TYR B 1 326 ? 31.922 13.641 10.555 1 78.44 326 TYR B CA 1
ATOM 6630 C C . TYR B 1 326 ? 31.984 14.023 12.031 1 78.44 326 TYR B C 1
ATOM 6632 O O . TYR B 1 326 ? 32.031 13.156 12.898 1 78.44 326 TYR B O 1
ATOM 6640 N N . SER B 1 327 ? 31.969 15.328 12.18 1 83.25 327 SER B N 1
ATOM 6641 C CA . SER B 1 327 ? 31.984 15.805 13.562 1 83.25 327 SER B CA 1
ATOM 6642 C C . SER B 1 327 ? 30.656 15.516 14.258 1 83.25 327 SER B C 1
ATOM 6644 O O . SER B 1 327 ? 29.625 15.352 13.602 1 83.25 327 SER B O 1
ATOM 6646 N N . LEU B 1 328 ? 30.734 15.422 15.539 1 83.25 328 LEU B N 1
ATOM 6647 C CA . LEU B 1 328 ? 29.531 15.211 16.328 1 83.25 328 LEU B CA 1
ATOM 6648 C C . LEU B 1 328 ? 28.516 16.328 16.094 1 83.25 328 LEU B C 1
ATOM 6650 O O . LEU B 1 328 ? 27.312 16.078 15.984 1 83.25 328 LEU B O 1
ATOM 6654 N N . GLY B 1 329 ? 29.031 17.547 16.016 1 82.94 329 GLY B N 1
ATOM 6655 C CA . GLY B 1 329 ? 28.172 18.672 15.766 1 82.94 329 GLY B CA 1
ATOM 6656 C C . GLY B 1 329 ? 27.422 18.578 14.445 1 82.94 329 GLY B C 1
ATOM 6657 O O . GLY B 1 329 ? 26.219 18.875 14.375 1 82.94 329 GLY B O 1
ATOM 6658 N N . TRP B 1 330 ? 28.141 18.172 13.484 1 86.19 330 TRP B N 1
ATOM 6659 C CA . TRP B 1 330 ? 27.516 18.016 12.164 1 86.19 330 TRP B CA 1
ATOM 6660 C C . TRP B 1 330 ? 26.422 16.953 12.211 1 86.19 330 TRP B C 1
ATOM 6662 O O . TRP B 1 330 ? 25.328 17.172 11.688 1 86.19 330 TRP B O 1
ATOM 6672 N N . ARG B 1 331 ? 26.719 15.891 12.812 1 86.75 331 ARG B N 1
ATOM 6673 C CA . ARG B 1 331 ? 25.781 14.789 12.898 1 86.75 331 ARG B CA 1
ATOM 6674 C C . ARG B 1 331 ? 24.547 15.18 13.711 1 86.75 331 ARG B C 1
ATOM 6676 O O . ARG B 1 331 ? 23.422 14.828 13.352 1 86.75 331 ARG B O 1
ATOM 6683 N N . PHE B 1 332 ? 24.828 15.898 14.672 1 85.88 332 PHE B N 1
ATOM 6684 C CA . PHE B 1 332 ? 23.719 16.391 15.492 1 85.88 332 PHE B CA 1
ATOM 6685 C C . PHE B 1 332 ? 22.812 17.312 14.672 1 85.88 332 PHE B C 1
ATOM 6687 O O . PHE B 1 332 ? 21.594 17.25 14.805 1 85.88 332 PHE B O 1
ATOM 6694 N N . ASN B 1 333 ? 23.391 18.078 13.945 1 87.81 333 ASN B N 1
ATOM 6695 C CA . ASN B 1 333 ? 22.609 19 13.125 1 87.81 333 ASN B CA 1
ATOM 6696 C C . ASN B 1 333 ? 21.734 18.266 12.109 1 87.81 333 ASN B C 1
ATOM 6698 O O . ASN B 1 333 ? 20.625 18.688 11.805 1 87.81 333 ASN B O 1
ATOM 6702 N N . GLU B 1 334 ? 22.25 17.188 11.625 1 88.31 334 GLU B N 1
ATOM 6703 C CA . GLU B 1 334 ? 21.469 16.375 10.695 1 88.31 334 GLU B CA 1
ATOM 6704 C C . GLU B 1 334 ? 20.188 15.852 11.359 1 88.31 334 GLU B C 1
ATOM 6706 O O . GLU B 1 334 ? 19.125 15.859 10.758 1 88.31 334 GLU B O 1
ATOM 6711 N N . TRP B 1 335 ? 20.391 15.453 12.531 1 90.69 335 TRP B N 1
ATOM 6712 C CA . TRP B 1 335 ? 19.25 14.891 13.25 1 90.69 335 TRP B CA 1
ATOM 6713 C C . TRP B 1 335 ? 18.281 15.984 13.672 1 90.69 335 TRP B C 1
ATOM 6715 O O . TRP B 1 335 ? 17.062 15.75 13.727 1 90.69 335 TRP B O 1
ATOM 6725 N N . ILE B 1 336 ? 18.828 17.141 13.922 1 92.25 336 ILE B N 1
ATOM 6726 C CA . ILE B 1 336 ? 17.969 18.281 14.234 1 92.25 336 ILE B CA 1
ATOM 6727 C C . ILE B 1 336 ? 17.125 18.656 13.016 1 92.25 336 ILE B C 1
ATOM 6729 O O . ILE B 1 336 ? 15.914 18.844 13.125 1 92.25 336 ILE B O 1
ATOM 6733 N N . VAL B 1 337 ? 17.734 18.656 11.906 1 94.38 337 VAL B N 1
ATOM 6734 C CA . VAL B 1 337 ? 17.047 19.047 10.68 1 94.38 337 VAL B CA 1
ATOM 6735 C C . VAL B 1 337 ? 16 17.984 10.312 1 94.38 337 VAL B C 1
ATOM 6737 O O . VAL B 1 337 ? 14.906 18.328 9.859 1 94.38 337 VAL B O 1
ATOM 6740 N N . SER B 1 338 ? 16.312 16.734 10.594 1 93.44 338 SER B N 1
ATOM 6741 C CA . SER B 1 338 ? 15.391 15.656 10.227 1 93.44 338 SER B CA 1
ATOM 6742 C C . SER B 1 338 ? 14.266 15.516 11.242 1 93.44 338 SER B C 1
ATOM 6744 O O . SER B 1 338 ? 13.297 14.789 11.008 1 93.44 338 SER B O 1
ATOM 6746 N N . GLY B 1 339 ? 14.398 16.141 12.359 1 96.25 339 GLY B N 1
ATOM 6747 C CA . GLY B 1 339 ? 13.281 16.328 13.273 1 96.25 339 GLY B CA 1
ATOM 6748 C C . GLY B 1 339 ? 13.094 15.18 14.234 1 96.25 339 GLY B C 1
ATOM 6749 O O . GLY B 1 339 ? 12.031 15.047 14.852 1 96.25 339 GLY B O 1
ATOM 6750 N N . THR B 1 340 ? 14.094 14.32 14.398 1 96.62 340 THR B N 1
ATOM 6751 C CA . THR B 1 340 ? 13.992 13.211 15.344 1 96.62 340 THR B CA 1
ATOM 6752 C C . THR B 1 340 ? 13.742 13.727 16.75 1 96.62 340 THR B C 1
ATOM 6754 O O . THR B 1 340 ? 14.438 14.633 17.219 1 96.62 340 THR B O 1
ATOM 6757 N N . PRO B 1 341 ? 12.844 13.18 17.484 1 97.94 341 PRO B N 1
ATOM 6758 C CA . PRO B 1 341 ? 12.383 13.758 18.75 1 97.94 341 PRO B CA 1
ATOM 6759 C C . PRO B 1 341 ? 13.484 13.805 19.812 1 97.94 341 PRO B C 1
ATOM 6761 O O . PRO B 1 341 ? 13.617 14.805 20.516 1 97.94 341 PRO B O 1
ATOM 6764 N N . LEU B 1 342 ? 14.258 12.688 19.875 1 97.5 342 LEU B N 1
ATOM 6765 C CA . LEU B 1 342 ? 15.273 12.625 20.922 1 97.5 342 LEU B CA 1
ATOM 6766 C C . LEU B 1 342 ? 16.625 12.203 20.344 1 97.5 342 LEU B C 1
ATOM 6768 O O . LEU B 1 342 ? 16.672 11.398 19.406 1 97.5 342 LEU B O 1
ATOM 6772 N N . PHE B 1 343 ? 17.625 12.719 21.047 1 94.38 343 PHE B N 1
ATOM 6773 C CA . PHE B 1 343 ? 19 12.352 20.719 1 94.38 343 PHE B CA 1
ATOM 6774 C C . PHE B 1 343 ? 19.781 11.977 21.969 1 94.38 343 PHE B C 1
ATOM 6776 O O . PHE B 1 343 ? 19.625 12.602 23.016 1 94.38 343 PHE B O 1
ATOM 6783 N N . ILE B 1 344 ? 20.562 10.977 21.828 1 94.44 344 ILE B N 1
ATOM 6784 C CA . ILE B 1 344 ? 21.438 10.555 22.906 1 94.44 344 ILE B CA 1
ATOM 6785 C C . ILE B 1 344 ? 22.891 10.484 22.422 1 94.44 344 ILE B C 1
ATOM 6787 O O . ILE B 1 344 ? 23.172 9.875 21.391 1 94.44 344 ILE B O 1
ATOM 6791 N N . VAL B 1 345 ? 23.75 11.117 23.094 1 91.81 345 VAL B N 1
ATOM 6792 C CA . VAL B 1 345 ? 25.172 10.992 22.812 1 91.81 345 VAL B CA 1
ATOM 6793 C C . VAL B 1 345 ? 25.781 9.883 23.656 1 91.81 345 VAL B C 1
ATOM 6795 O O . VAL B 1 345 ? 25.625 9.883 24.891 1 91.81 345 VAL B O 1
ATOM 6798 N N . LEU B 1 346 ? 26.391 9.016 23.047 1 93.62 346 LEU B N 1
ATOM 6799 C CA . LEU B 1 346 ? 27.031 7.906 23.75 1 93.62 346 LEU B CA 1
ATOM 6800 C C . LEU B 1 346 ? 28.5 7.805 23.406 1 93.62 346 LEU B C 1
ATOM 6802 O O . LEU B 1 346 ? 28.859 7.527 22.25 1 93.62 346 LEU B O 1
ATOM 6806 N N . GLY B 1 347 ? 29.344 8.086 24.312 1 92.88 347 GLY B N 1
ATOM 6807 C CA . GLY B 1 347 ? 30.797 7.945 24.188 1 92.88 347 GLY B CA 1
ATOM 6808 C C . GLY B 1 347 ? 31.406 7.105 25.297 1 92.88 347 GLY B C 1
ATOM 6809 O O . GLY B 1 347 ? 30.688 6.547 26.125 1 92.88 347 GLY B O 1
ATOM 6810 N N . PRO B 1 348 ? 32.719 7.039 25.234 1 93.06 348 PRO B N 1
ATOM 6811 C CA . PRO B 1 348 ? 33.406 6.25 26.25 1 93.06 348 PRO B CA 1
ATOM 6812 C C . PRO B 1 348 ? 33.156 6.773 27.672 1 93.06 348 PRO B C 1
ATOM 6814 O O . PRO B 1 348 ? 33 5.98 28.609 1 93.06 348 PRO B O 1
ATOM 6817 N N . ASN B 1 349 ? 33.156 8.055 27.797 1 92.88 349 ASN B N 1
ATOM 6818 C CA . ASN B 1 349 ? 32.906 8.656 29.109 1 92.88 349 ASN B CA 1
ATOM 6819 C C . ASN B 1 349 ? 31.516 8.305 29.625 1 92.88 349 ASN B C 1
ATOM 6821 O O . ASN B 1 349 ? 31.344 8 30.812 1 92.88 349 ASN B O 1
ATOM 6825 N N . GLU B 1 350 ? 30.516 8.391 28.766 1 94.44 350 GLU B N 1
ATOM 6826 C CA . GLU B 1 350 ? 29.141 8.047 29.141 1 94.44 350 GLU B CA 1
ATOM 6827 C C . GLU B 1 350 ? 29.031 6.582 29.547 1 94.44 350 GLU B C 1
ATOM 6829 O O . GLU B 1 350 ? 28.297 6.246 30.469 1 94.44 350 GLU B O 1
ATOM 6834 N N . VAL B 1 351 ? 29.719 5.773 28.875 1 93.5 351 VAL B N 1
ATOM 6835 C CA . VAL B 1 351 ? 29.688 4.344 29.156 1 93.5 351 VAL B CA 1
ATOM 6836 C C . VAL B 1 351 ? 30.328 4.082 30.531 1 93.5 351 VAL B C 1
ATOM 6838 O O . VAL B 1 351 ? 29.797 3.289 31.312 1 93.5 351 VAL B O 1
ATOM 6841 N N . THR B 1 352 ? 31.406 4.773 30.75 1 93 352 THR B N 1
ATOM 6842 C CA . THR B 1 352 ? 32.125 4.598 32.031 1 93 352 THR B CA 1
ATOM 6843 C C . THR B 1 352 ? 31.281 5.102 33.188 1 93 352 THR B C 1
ATOM 6845 O O . THR B 1 352 ? 31.141 4.418 34.219 1 93 352 THR B O 1
ATOM 6848 N N . ASN B 1 353 ? 30.688 6.293 33.031 1 95 353 ASN B N 1
ATOM 6849 C CA . ASN B 1 353 ? 29.938 6.945 34.094 1 95 353 ASN B CA 1
ATOM 6850 C C . ASN B 1 353 ? 28.5 6.434 34.156 1 95 353 ASN B C 1
ATOM 6852 O O . ASN B 1 353 ? 27.797 6.684 35.156 1 95 353 ASN B O 1
ATOM 6856 N N . GLN B 1 354 ? 28.047 5.789 33.094 1 95.31 354 GLN B N 1
ATOM 6857 C CA . GLN B 1 354 ? 26.703 5.23 32.969 1 95.31 354 GLN B CA 1
ATOM 6858 C C . GLN B 1 354 ? 25.641 6.324 33.031 1 95.31 354 GLN B C 1
ATOM 6860 O O . GLN B 1 354 ? 24.594 6.137 33.656 1 95.31 354 GLN B O 1
ATOM 6865 N N . VAL B 1 355 ? 26.031 7.457 32.562 1 96.19 355 VAL B N 1
ATOM 6866 C CA . VAL B 1 355 ? 25.141 8.609 32.469 1 96.19 355 VAL B CA 1
ATOM 6867 C C . VAL B 1 355 ? 25.219 9.211 31.078 1 96.19 355 VAL B C 1
ATOM 6869 O O . VAL B 1 355 ? 26.312 9.352 30.531 1 96.19 355 VAL B O 1
ATOM 6872 N N . VAL B 1 356 ? 24.047 9.492 30.516 1 95.88 356 VAL B N 1
ATOM 6873 C CA . VAL B 1 356 ? 24.031 10.094 29.188 1 95.88 356 VAL B CA 1
ATOM 6874 C C . VAL B 1 356 ? 23.234 11.391 29.219 1 95.88 356 VAL B C 1
ATOM 6876 O O . VAL B 1 356 ? 22.469 11.633 30.156 1 95.88 356 VAL B O 1
ATOM 6879 N N . THR B 1 357 ? 23.438 12.18 28.219 1 93.25 357 THR B N 1
ATOM 6880 C CA . THR B 1 357 ? 22.641 13.383 28 1 93.25 357 THR B CA 1
ATOM 6881 C C . THR B 1 357 ? 21.609 13.141 26.906 1 93.25 357 THR B C 1
ATOM 6883 O O . THR B 1 357 ? 21.953 12.742 25.797 1 93.25 357 THR B O 1
ATOM 6886 N N . ILE B 1 358 ? 20.391 13.414 27.25 1 94.69 358 ILE B N 1
ATOM 6887 C CA . ILE B 1 358 ? 19.297 13.312 26.297 1 94.69 358 ILE B CA 1
ATOM 6888 C C . ILE B 1 358 ? 18.938 14.703 25.781 1 94.69 358 ILE B C 1
ATOM 6890 O O . ILE B 1 358 ? 18.688 15.617 26.578 1 94.69 358 ILE B O 1
ATOM 6894 N N . GLY B 1 359 ? 19 14.852 24.5 1 94.38 359 GLY B N 1
ATOM 6895 C CA . GLY B 1 359 ? 18.562 16.094 23.891 1 94.38 359 GLY B CA 1
ATOM 6896 C C . GLY B 1 359 ? 17.219 15.984 23.203 1 94.38 359 GLY B C 1
ATOM 6897 O O . GLY B 1 359 ? 16.938 14.984 22.531 1 94.38 359 GLY B O 1
ATOM 6898 N N . ARG B 1 360 ? 16.422 17 23.406 1 96.12 360 ARG B N 1
ATOM 6899 C CA . ARG B 1 360 ? 15.109 17.078 22.75 1 96.12 360 ARG B CA 1
ATOM 6900 C C . ARG B 1 360 ? 15.172 17.953 21.5 1 96.12 360 ARG B C 1
ATOM 6902 O O . ARG B 1 360 ? 15.82 19 21.5 1 96.12 360 ARG B O 1
ATOM 6909 N N . ARG B 1 361 ? 14.453 17.516 20.516 1 96.62 361 ARG B N 1
ATOM 6910 C CA . ARG B 1 361 ? 14.406 18.281 19.266 1 96.62 361 ARG B CA 1
ATOM 6911 C C . ARG B 1 361 ? 13.508 19.5 19.406 1 96.62 361 ARG B C 1
ATOM 6913 O O . ARG B 1 361 ? 13.789 20.562 18.844 1 96.62 361 ARG B O 1
ATOM 6920 N N . ASP B 1 362 ? 12.336 19.391 20.156 1 95.12 362 ASP B N 1
ATOM 6921 C CA . ASP B 1 362 ? 11.328 20.438 20.219 1 95.12 362 ASP B CA 1
ATOM 6922 C C . ASP B 1 362 ? 11.773 21.578 21.141 1 95.12 362 ASP B C 1
ATOM 6924 O O . ASP B 1 362 ? 11.203 22.672 21.125 1 95.12 362 ASP B O 1
ATOM 6928 N N . LEU B 1 363 ? 12.734 21.281 21.984 1 92.88 363 LEU B N 1
ATOM 6929 C CA . LEU B 1 363 ? 13.344 22.25 22.891 1 92.88 363 LEU B CA 1
ATOM 6930 C C . LEU B 1 363 ? 14.859 22.266 22.719 1 92.88 363 LEU B C 1
ATOM 6932 O O . LEU B 1 363 ? 15.57 21.578 23.453 1 92.88 363 LEU B O 1
ATOM 6936 N N . LEU B 1 364 ? 15.281 23.125 21.875 1 84.94 364 LEU B N 1
ATOM 6937 C CA . LEU B 1 364 ? 16.703 23.094 21.547 1 84.94 364 LEU B CA 1
ATOM 6938 C C . LEU B 1 364 ? 17.516 23.812 22.625 1 84.94 364 LEU B C 1
ATOM 6940 O O . LEU B 1 364 ? 16.969 24.547 23.453 1 84.94 364 LEU B O 1
ATOM 6944 N N . HIS B 1 365 ? 18.703 23.562 22.734 1 81.56 365 HIS B N 1
ATOM 6945 C CA . HIS B 1 365 ? 19.672 24.172 23.641 1 81.56 365 HIS B CA 1
ATOM 6946 C C . HIS B 1 365 ? 19.516 23.641 25.062 1 81.56 365 HIS B C 1
ATOM 6948 O O . HIS B 1 365 ? 19.219 22.453 25.25 1 81.56 365 HIS B O 1
ATOM 6954 N N . ALA B 1 366 ? 19.906 24.344 25.969 1 79.44 366 ALA B N 1
ATOM 6955 C CA . ALA B 1 366 ? 20.094 23.859 27.344 1 79.44 366 ALA B CA 1
ATOM 6956 C C . ALA B 1 366 ? 18.75 23.453 27.953 1 79.44 366 ALA B C 1
ATOM 6958 O O . ALA B 1 366 ? 18.688 22.531 28.766 1 79.44 366 ALA B O 1
ATOM 6959 N N . GLU B 1 367 ? 17.734 23.953 27.453 1 84.31 367 GLU B N 1
ATOM 6960 C CA . GLU B 1 367 ? 16.406 23.703 28.016 1 84.31 367 GLU B CA 1
ATOM 6961 C C . GLU B 1 367 ? 15.914 22.312 27.656 1 84.31 367 GLU B C 1
ATOM 6963 O O . GLU B 1 367 ? 15.094 21.734 28.375 1 84.31 367 GLU B O 1
ATOM 6968 N N . GLY B 1 368 ? 16.453 21.781 26.656 1 89.56 368 GLY B N 1
ATOM 6969 C CA . GLY B 1 368 ? 15.961 20.5 26.203 1 89.56 368 GLY B CA 1
ATOM 6970 C C . GLY B 1 368 ? 16.906 19.344 26.5 1 89.56 368 GLY B C 1
ATOM 6971 O O . GLY B 1 368 ? 16.734 18.234 26 1 89.56 368 GLY B O 1
ATOM 6972 N N . LYS B 1 369 ? 17.906 19.625 27.344 1 91.94 369 LYS B N 1
ATOM 6973 C CA . LYS B 1 369 ? 18.875 18.594 27.672 1 91.94 369 LYS B CA 1
ATOM 6974 C C . LYS B 1 369 ? 18.656 18.062 29.078 1 91.94 369 LYS B C 1
ATOM 6976 O O . LYS B 1 369 ? 18.391 18.844 30 1 91.94 369 LYS B O 1
ATOM 6981 N N . VAL B 1 370 ? 18.656 16.781 29.172 1 91.94 370 VAL B N 1
ATOM 6982 C CA . VAL B 1 370 ? 18.484 16.172 30.484 1 91.94 370 VAL B CA 1
ATOM 6983 C C . VAL B 1 370 ? 19.469 15.008 30.641 1 91.94 370 VAL B C 1
ATOM 6985 O O . VAL B 1 370 ? 19.703 14.242 29.703 1 91.94 370 VAL B O 1
ATOM 6988 N N . GLU B 1 371 ? 20.062 14.938 31.75 1 94.5 371 GLU B N 1
ATOM 6989 C CA . GLU B 1 371 ? 20.938 13.805 32.062 1 94.5 371 GLU B CA 1
ATOM 6990 C C . GLU B 1 371 ? 20.141 12.648 32.656 1 94.5 371 GLU B C 1
ATOM 6992 O O . GLU B 1 371 ? 19.203 12.867 33.438 1 94.5 371 GLU B O 1
ATOM 6997 N N . ALA B 1 372 ? 20.5 11.5 32.281 1 95.75 372 ALA B N 1
ATOM 6998 C CA . ALA B 1 372 ? 19.812 10.312 32.781 1 95.75 372 ALA B CA 1
ATOM 6999 C C . ALA B 1 372 ? 20.766 9.125 32.875 1 95.75 372 ALA B C 1
ATOM 7001 O O . ALA B 1 372 ? 21.688 8.992 32.062 1 95.75 372 ALA B O 1
ATOM 7002 N N . ALA B 1 373 ? 20.469 8.305 33.844 1 96.38 373 ALA B N 1
ATOM 7003 C CA . ALA B 1 373 ? 21.234 7.074 34 1 96.38 373 ALA B CA 1
ATOM 7004 C C . ALA B 1 373 ? 20.859 6.055 32.938 1 96.38 373 ALA B C 1
ATOM 7006 O O . ALA B 1 373 ? 19.688 5.875 32.625 1 96.38 373 ALA B O 1
ATOM 7007 N N . ILE B 1 374 ? 21.828 5.328 32.375 1 94.94 374 ILE B N 1
ATOM 7008 C CA . ILE B 1 374 ? 21.656 4.395 31.281 1 94.94 374 ILE B CA 1
ATOM 7009 C C . ILE B 1 374 ? 20.672 3.293 31.688 1 94.94 374 ILE B C 1
ATOM 7011 O O . ILE B 1 374 ? 19.766 2.949 30.938 1 94.94 374 ILE B O 1
ATOM 7015 N N . PRO B 1 375 ? 20.688 2.803 32.875 1 93.75 375 PRO B N 1
ATOM 7016 C CA . PRO B 1 375 ? 19.781 1.724 33.281 1 93.75 375 PRO B CA 1
ATOM 7017 C C . PRO B 1 375 ? 18.328 2.184 33.344 1 93.75 375 PRO B C 1
ATOM 7019 O O . PRO B 1 375 ? 17.406 1.356 33.312 1 93.75 375 PRO B O 1
ATOM 7022 N N . GLU B 1 376 ? 18.125 3.506 33.438 1 95.56 376 GLU B N 1
ATOM 7023 C CA . GLU B 1 376 ? 16.766 4.027 33.625 1 95.56 376 GLU B CA 1
ATOM 7024 C C . GLU B 1 376 ? 16.188 4.504 32.281 1 95.56 376 GLU B C 1
ATOM 7026 O O . GLU B 1 376 ? 15.023 4.926 32.219 1 95.56 376 GLU B O 1
ATOM 7031 N N . LEU B 1 377 ? 16.875 4.395 31.297 1 95.81 377 LEU B N 1
ATOM 7032 C CA . LEU B 1 377 ? 16.484 4.969 30.016 1 95.81 377 LEU B CA 1
ATOM 7033 C C . LEU B 1 377 ? 15.219 4.305 29.484 1 95.81 377 LEU B C 1
ATOM 7035 O O . LEU B 1 377 ? 14.398 4.949 28.828 1 95.81 377 LEU B O 1
ATOM 7039 N N . HIS B 1 378 ? 14.984 3.047 29.766 1 94.38 378 HIS B N 1
ATOM 7040 C CA . HIS B 1 378 ? 13.828 2.314 29.266 1 94.38 378 HIS B CA 1
ATOM 7041 C C . HIS B 1 378 ? 12.531 2.855 29.844 1 94.38 378 HIS B C 1
ATOM 7043 O O . HIS B 1 378 ? 11.453 2.641 29.281 1 94.38 378 HIS B O 1
ATOM 7049 N N . THR B 1 379 ? 12.633 3.607 30.938 1 95.44 379 THR B N 1
ATOM 7050 C CA . THR B 1 379 ? 11.461 4.23 31.562 1 95.44 379 THR B CA 1
ATOM 7051 C C . THR B 1 379 ? 11.398 5.715 31.219 1 95.44 379 THR B C 1
ATOM 7053 O O . THR B 1 379 ? 10.328 6.242 30.906 1 95.44 379 THR B O 1
ATOM 7056 N N . ILE B 1 380 ? 12.523 6.348 31.219 1 96.5 380 ILE B N 1
ATOM 7057 C CA . ILE B 1 380 ? 12.602 7.797 31.062 1 96.5 380 ILE B CA 1
ATOM 7058 C C . ILE B 1 380 ? 12.242 8.172 29.625 1 96.5 380 ILE B C 1
ATOM 7060 O O . ILE B 1 380 ? 11.508 9.141 29.391 1 96.5 380 ILE B O 1
ATOM 7064 N N . ILE B 1 381 ? 12.672 7.402 28.688 1 97.62 381 ILE B N 1
ATOM 7065 C CA . ILE B 1 381 ? 12.531 7.762 27.281 1 97.62 381 ILE B CA 1
ATOM 7066 C C . ILE B 1 381 ? 11.062 7.676 26.875 1 97.62 381 ILE B C 1
ATOM 7068 O O . ILE B 1 381 ? 10.508 8.625 26.312 1 97.62 381 ILE B O 1
ATOM 7072 N N . PRO B 1 382 ? 10.336 6.578 27.188 1 97.5 382 PRO B N 1
ATOM 7073 C CA . PRO B 1 382 ? 8.914 6.535 26.844 1 97.5 382 PRO B CA 1
ATOM 7074 C C . PRO B 1 382 ? 8.117 7.672 27.469 1 97.5 382 PRO B C 1
ATOM 7076 O O . PRO B 1 382 ? 7.246 8.25 26.812 1 97.5 382 PRO B O 1
ATOM 7079 N N . THR B 1 383 ? 8.445 8.023 28.656 1 97.25 383 THR B N 1
ATOM 7080 C CA . THR B 1 383 ? 7.75 9.102 29.344 1 97.25 383 THR B CA 1
ATOM 7081 C C . THR B 1 383 ? 8.039 10.445 28.672 1 97.25 383 THR B C 1
ATOM 7083 O O . THR B 1 383 ? 7.137 11.266 28.5 1 97.25 383 THR B O 1
ATOM 7086 N N . THR B 1 384 ? 9.289 10.633 28.375 1 97.31 384 THR B N 1
ATOM 7087 C CA . THR B 1 384 ? 9.68 11.875 27.734 1 97.31 384 THR B CA 1
ATOM 7088 C C . THR B 1 384 ? 9.008 12.016 26.359 1 97.31 384 THR B C 1
ATOM 7090 O O . THR B 1 384 ? 8.539 13.094 26 1 97.31 384 THR B O 1
ATOM 7093 N N . LEU B 1 385 ? 8.93 10.953 25.609 1 98.31 385 LEU B N 1
ATOM 7094 C CA . LEU B 1 385 ? 8.281 10.961 24.297 1 98.31 385 LEU B CA 1
ATOM 7095 C C . LEU B 1 385 ? 6.801 11.297 24.422 1 98.31 385 LEU B C 1
ATOM 7097 O O . LEU B 1 385 ? 6.266 12.062 23.625 1 98.31 385 LEU B O 1
ATOM 7101 N N . ALA B 1 386 ? 6.188 10.766 25.438 1 98 386 ALA B N 1
ATOM 7102 C CA . ALA B 1 386 ? 4.777 11.055 25.688 1 98 386 ALA B CA 1
ATOM 7103 C C . ALA B 1 386 ? 4.574 12.531 26.016 1 98 386 ALA B C 1
ATOM 7105 O O . ALA B 1 386 ? 3.611 13.148 25.562 1 98 386 ALA B O 1
ATOM 7106 N N . ASN B 1 387 ? 5.457 13.016 26.781 1 97.38 387 ASN B N 1
ATOM 7107 C CA . ASN B 1 387 ? 5.387 14.422 27.141 1 97.38 387 ASN B CA 1
ATOM 7108 C C . ASN B 1 387 ? 5.555 15.336 25.938 1 97.38 387 ASN B C 1
ATOM 7110 O O . ASN B 1 387 ? 4.852 16.344 25.797 1 97.38 387 ASN B O 1
ATOM 7114 N N . ILE B 1 388 ? 6.469 14.969 25.125 1 98.06 388 ILE B N 1
ATOM 7115 C CA . ILE B 1 388 ? 6.695 15.758 23.922 1 98.06 388 ILE B CA 1
ATOM 7116 C C . ILE B 1 388 ? 5.43 15.766 23.062 1 98.06 388 ILE B C 1
ATOM 7118 O O . ILE B 1 388 ? 5.023 16.812 22.562 1 98.06 388 ILE B O 1
ATOM 7122 N N . GLN B 1 389 ? 4.801 14.609 22.922 1 98.56 389 GLN B N 1
ATOM 7123 C CA . GLN B 1 389 ? 3.557 14.492 22.172 1 98.56 389 GLN B CA 1
ATOM 7124 C C . GLN B 1 389 ? 2.498 15.445 22.703 1 98.56 389 GLN B C 1
ATOM 7126 O O . GLN B 1 389 ? 1.869 16.172 21.938 1 98.56 389 GLN B O 1
ATOM 7131 N N . GLU B 1 390 ? 2.373 15.484 23.938 1 98.19 390 GLU B N 1
ATOM 7132 C CA . GLU B 1 390 ? 1.363 16.312 24.594 1 98.19 390 GLU B CA 1
ATOM 7133 C C . GLU B 1 390 ? 1.714 17.797 24.484 1 98.19 390 GLU B C 1
ATOM 7135 O O . GLU B 1 390 ? 0.834 18.641 24.281 1 98.19 390 GLU B O 1
ATOM 7140 N N . GLU B 1 391 ? 2.92 18.078 24.672 1 97.44 391 GLU B N 1
ATOM 7141 C CA . GLU B 1 391 ? 3.361 19.469 24.625 1 97.44 391 GLU B CA 1
ATOM 7142 C C . GLU B 1 391 ? 3.186 20.047 23.219 1 97.44 391 GLU B C 1
ATOM 7144 O O . GLU B 1 391 ? 2.777 21.203 23.078 1 97.44 391 GLU B O 1
ATOM 7149 N N . LEU B 1 392 ? 3.551 19.234 22.234 1 97.94 392 LEU B N 1
ATOM 7150 C CA . LEU B 1 392 ? 3.342 19.703 20.875 1 97.94 392 LEU B CA 1
ATOM 7151 C C . LEU B 1 392 ? 1.871 20.031 20.625 1 97.94 392 LEU B C 1
ATOM 7153 O O . LEU B 1 392 ? 1.55 21.047 20.031 1 97.94 392 LEU B O 1
ATOM 7157 N N . TYR B 1 393 ? 0.973 19.188 21.109 1 98 393 TYR B N 1
ATOM 7158 C CA . TYR B 1 393 ? -0.458 19.422 20.953 1 98 393 TYR B CA 1
ATOM 7159 C C . TYR B 1 393 ? -0.881 20.688 21.672 1 98 393 TYR B C 1
ATOM 7161 O O . TYR B 1 393 ? -1.585 21.531 21.109 1 98 393 TYR B O 1
ATOM 7169 N N . ARG B 1 394 ? -0.467 20.812 22.891 1 96.56 394 ARG B N 1
ATOM 7170 C CA . ARG B 1 394 ? -0.842 21.953 23.703 1 96.56 394 ARG B CA 1
ATOM 7171 C C . ARG B 1 394 ? -0.354 23.266 23.078 1 96.56 394 ARG B C 1
ATOM 7173 O O . ARG B 1 394 ? -1.073 24.266 23.078 1 96.56 394 ARG B O 1
ATOM 7180 N N . ASN B 1 395 ? 0.858 23.234 22.625 1 94.19 395 ASN B N 1
ATOM 7181 C CA . ASN B 1 395 ? 1.411 24.422 21.984 1 94.19 395 ASN B CA 1
ATOM 7182 C C . ASN B 1 395 ? 0.631 24.781 20.734 1 94.19 395 ASN B C 1
ATOM 7184 O O . ASN B 1 395 ? 0.347 25.969 20.5 1 94.19 395 ASN B O 1
ATOM 7188 N N . ALA B 1 396 ? 0.274 23.797 19.938 1 95.12 396 ALA B N 1
ATOM 7189 C CA . ALA B 1 396 ? -0.514 24.047 18.734 1 95.12 396 ALA B CA 1
ATOM 7190 C C . ALA B 1 396 ? -1.903 24.562 19.078 1 95.12 396 ALA B C 1
ATOM 7192 O O . ALA B 1 396 ? -2.418 25.469 18.422 1 95.12 396 ALA B O 1
ATOM 7193 N N . LEU B 1 397 ? -2.496 23.984 20.078 1 94.06 397 LEU B N 1
ATOM 7194 C CA . LEU B 1 397 ? -3.816 24.406 20.531 1 94.06 397 LEU B CA 1
ATOM 7195 C C . LEU B 1 397 ? -3.785 25.859 21.031 1 94.06 397 LEU B C 1
ATOM 7197 O O . LEU B 1 397 ? -4.688 26.641 20.719 1 94.06 397 LEU B O 1
ATOM 7201 N N . ALA B 1 398 ? -2.783 26.188 21.734 1 91.12 398 ALA B N 1
ATOM 7202 C CA . ALA B 1 398 ? -2.639 27.547 22.25 1 91.12 398 ALA B CA 1
ATOM 7203 C C . ALA B 1 398 ? -2.518 28.547 21.109 1 91.12 398 ALA B C 1
ATOM 7205 O O . ALA B 1 398 ? -3.104 29.641 21.172 1 91.12 398 ALA B O 1
ATOM 7206 N N . LYS B 1 399 ? -1.791 28.172 20.172 1 86.38 399 LYS B N 1
ATOM 7207 C CA . LYS B 1 399 ? -1.637 29.062 19.031 1 86.38 399 LYS B CA 1
ATOM 7208 C C . LYS B 1 399 ? -2.959 29.234 18.281 1 86.38 399 LYS B C 1
ATOM 7210 O O . LYS B 1 399 ? -3.264 30.328 17.797 1 86.38 399 LYS B O 1
ATOM 7215 N N . PHE B 1 400 ? -3.736 28.266 18.234 1 86.69 400 PHE B N 1
ATOM 7216 C CA . PHE B 1 400 ? -5.031 28.312 17.562 1 86.69 400 PHE B CA 1
ATOM 7217 C C . PHE B 1 400 ? -6.027 29.141 18.375 1 86.69 400 PHE B C 1
ATOM 7219 O O . PHE B 1 400 ? -6.762 29.953 17.812 1 86.69 400 PHE B O 1
ATOM 7226 N N . GLN B 1 401 ? -6.133 28.859 19.641 1 79.69 401 GLN B N 1
ATOM 7227 C CA . GLN B 1 401 ? -7.098 29.531 20.5 1 79.69 401 GLN B CA 1
ATOM 7228 C C . GLN B 1 401 ? -6.715 31 20.719 1 79.69 401 GLN B C 1
ATOM 7230 O O . GLN B 1 401 ? -7.578 31.875 20.734 1 79.69 401 GLN B O 1
ATOM 7235 N N . ALA B 1 402 ? -5.547 31.297 21.109 1 63.03 402 ALA B N 1
ATOM 7236 C CA . ALA B 1 402 ? -5.086 32.625 21.453 1 63.03 402 ALA B CA 1
ATOM 7237 C C . ALA B 1 402 ? -5.184 33.562 20.234 1 63.03 402 ALA B C 1
ATOM 7239 O O . ALA B 1 402 ? -5.645 34.688 20.359 1 63.03 402 ALA B O 1
ATOM 7240 N N . ASP B 1 403 ? -4.836 33.062 19.281 1 56.81 403 ASP B N 1
ATOM 7241 C CA . ASP B 1 403 ? -4.461 33.969 18.203 1 56.81 403 ASP B CA 1
ATOM 7242 C C . ASP B 1 403 ? -5.504 33.969 17.094 1 56.81 403 ASP B C 1
ATOM 7244 O O . ASP B 1 403 ? -5.523 34.875 16.25 1 56.81 403 ASP B O 1
ATOM 7248 N N . GLN B 1 404 ? -6.504 32.906 17.25 1 62.75 404 GLN B N 1
ATOM 7249 C CA . GLN B 1 404 ? -6.902 32.781 15.852 1 62.75 404 GLN B CA 1
ATOM 7250 C C . GLN B 1 404 ? -8.422 32.688 15.719 1 62.75 404 GLN B C 1
ATOM 7252 O O . GLN B 1 404 ? -8.984 32.969 14.664 1 62.75 404 GLN B O 1
ATOM 7257 N N . THR B 1 405 ? -8.953 32.375 16.875 1 67.56 405 THR B N 1
ATOM 7258 C CA . THR B 1 405 ? -10.406 32.281 16.75 1 67.56 405 THR B CA 1
ATOM 7259 C C . THR B 1 405 ? -11.102 33.406 17.531 1 67.56 405 THR B C 1
ATOM 7261 O O . THR B 1 405 ? -10.75 33.656 18.672 1 67.56 405 THR B O 1
ATOM 7264 N N . ARG B 1 406 ? -11.828 34.156 16.766 1 78.12 406 ARG B N 1
ATOM 7265 C CA . ARG B 1 406 ? -12.594 35.25 17.375 1 78.12 406 ARG B CA 1
ATOM 7266 C C . ARG B 1 406 ? -14.086 35.062 17.125 1 78.12 406 ARG B C 1
ATOM 7268 O O . ARG B 1 406 ? -14.492 34.594 16.078 1 78.12 406 ARG B O 1
ATOM 7275 N N . ILE B 1 407 ? -14.773 35.344 18.172 1 80.69 407 ILE B N 1
ATOM 7276 C CA . ILE B 1 407 ? -16.219 35.406 18 1 80.69 407 ILE B CA 1
ATOM 7277 C C . ILE B 1 407 ? -16.625 36.844 17.641 1 80.69 407 ILE B C 1
ATOM 7279 O O . ILE B 1 407 ? -16.234 37.812 18.312 1 80.69 407 ILE B O 1
ATOM 7283 N N . ALA B 1 408 ? -17.125 36.938 16.547 1 81.94 408 ALA B N 1
ATOM 7284 C CA . ALA B 1 408 ? -17.562 38.25 16.094 1 81.94 408 ALA B CA 1
ATOM 7285 C C . ALA B 1 408 ? -19.078 38.312 15.992 1 81.94 408 ALA B C 1
ATOM 7287 O O . ALA B 1 408 ? -19.703 37.531 15.281 1 81.94 408 ALA B O 1
ATOM 7288 N N . ASP B 1 409 ? -19.641 39.281 16.719 1 78.75 409 ASP B N 1
ATOM 7289 C CA . ASP B 1 409 ? -21.094 39.438 16.688 1 78.75 409 ASP B CA 1
ATOM 7290 C C . ASP B 1 409 ? -21.5 40.75 16.031 1 78.75 409 ASP B C 1
ATOM 7292 O O . ASP B 1 409 ? -22.688 41.094 16.016 1 78.75 409 ASP B O 1
ATOM 7296 N N . ASN B 1 410 ? -20.5 41.438 15.547 1 86.75 410 ASN B N 1
ATOM 7297 C CA . ASN B 1 410 ? -20.812 42.625 14.766 1 86.75 410 ASN B CA 1
ATOM 7298 C C . ASN B 1 410 ? -19.984 42.656 13.477 1 86.75 410 ASN B C 1
ATOM 7300 O O . ASN B 1 410 ? -18.844 42.219 13.445 1 86.75 410 ASN B O 1
ATOM 7304 N N . TRP B 1 411 ? -20.562 43.312 12.531 1 88.75 411 TRP B N 1
ATOM 7305 C CA . TRP B 1 411 ? -20.062 43.281 11.164 1 88.75 411 TRP B CA 1
ATOM 7306 C C . TRP B 1 411 ? -18.672 43.906 11.094 1 88.75 411 TRP B C 1
ATOM 7308 O O . TRP B 1 411 ? -17.75 43.344 10.5 1 88.75 411 TRP B O 1
ATOM 7318 N N . ASP B 1 412 ? -18.469 45.031 11.727 1 84.75 412 ASP B N 1
ATOM 7319 C CA . ASP B 1 412 ? -17.203 45.75 11.641 1 84.75 412 ASP B CA 1
ATOM 7320 C C . ASP B 1 412 ? -16.062 44.938 12.242 1 84.75 412 ASP B C 1
ATOM 7322 O O . ASP B 1 412 ? -14.977 44.844 11.656 1 84.75 412 ASP B O 1
ATOM 7326 N N . ASP B 1 413 ? -16.359 44.406 13.336 1 85.25 413 ASP B N 1
ATOM 7327 C CA . ASP B 1 413 ? -15.367 43.562 13.992 1 85.25 413 ASP B CA 1
ATOM 7328 C C . ASP B 1 413 ? -15.086 42.281 13.164 1 85.25 413 ASP B C 1
ATOM 7330 O O . ASP B 1 413 ? -13.945 41.812 13.109 1 85.25 413 ASP B O 1
ATOM 7334 N N . PHE B 1 414 ? -16.078 41.812 12.609 1 88.5 414 PHE B N 1
ATOM 7335 C CA . PHE B 1 414 ? -15.969 40.594 11.773 1 88.5 414 PHE B CA 1
ATOM 7336 C C . PHE B 1 414 ? -15.062 40.844 10.578 1 88.5 414 PHE B C 1
ATOM 7338 O O . PHE B 1 414 ? -14.125 40.094 10.336 1 88.5 414 PHE B O 1
ATOM 7345 N N . ILE B 1 415 ? -15.25 41.906 9.891 1 83.31 415 ILE B N 1
ATOM 7346 C CA . ILE B 1 415 ? -14.492 42.25 8.695 1 83.31 415 ILE B CA 1
ATOM 7347 C C . ILE B 1 415 ? -13.055 42.562 9.07 1 83.31 415 ILE B C 1
ATOM 7349 O O . ILE B 1 415 ? -12.109 42.156 8.383 1 83.31 415 ILE B O 1
ATOM 7353 N N . LYS B 1 416 ? -12.93 43.281 10.141 1 82.5 416 LYS B N 1
ATOM 7354 C CA . LYS B 1 416 ? -11.586 43.625 10.617 1 82.5 416 LYS B CA 1
ATOM 7355 C C . LYS B 1 416 ? -10.789 42.344 10.961 1 82.5 416 LYS B C 1
ATOM 7357 O O . LYS B 1 416 ? -9.625 42.219 10.578 1 82.5 416 LYS B O 1
ATOM 7362 N N . SER B 1 417 ? -11.43 41.5 11.648 1 83.56 417 SER B N 1
ATOM 7363 C CA . SER B 1 417 ? -10.773 40.281 12.086 1 83.56 417 SER B CA 1
ATOM 7364 C C . SER B 1 417 ? -10.375 39.406 10.898 1 83.56 417 SER B C 1
ATOM 7366 O O . SER B 1 417 ? -9.281 38.844 10.867 1 83.56 417 SER B O 1
ATOM 7368 N N . LEU B 1 418 ? -11.211 39.312 10.023 1 83.12 418 LEU B N 1
ATOM 7369 C CA . LEU B 1 418 ? -11 38.406 8.883 1 83.12 418 LEU B CA 1
ATOM 7370 C C . LEU B 1 418 ? -10 39 7.902 1 83.12 418 LEU B C 1
ATOM 7372 O O . LEU B 1 418 ? -9.07 38.312 7.457 1 83.12 418 LEU B O 1
ATOM 7376 N N . TYR B 1 419 ? -10.164 40.219 7.574 1 76.44 419 TYR B N 1
ATOM 7377 C CA . TYR B 1 419 ? -9.453 40.781 6.426 1 76.44 419 TYR B CA 1
ATOM 7378 C C . TYR B 1 419 ? -8.203 41.531 6.867 1 76.44 419 TYR B C 1
ATOM 7380 O O . TYR B 1 419 ? -7.211 41.594 6.141 1 76.44 419 TYR B O 1
ATOM 7388 N N . ARG B 1 420 ? -8.281 42.094 7.953 1 73.88 420 ARG B N 1
ATOM 7389 C CA . ARG B 1 420 ? -7.117 42.812 8.422 1 73.88 420 ARG B CA 1
ATOM 7390 C C . ARG B 1 420 ? -6.199 41.938 9.25 1 73.88 420 ARG B C 1
ATOM 7392 O O . ARG B 1 420 ? -4.996 41.844 8.992 1 73.88 420 ARG B O 1
ATOM 7399 N N . ASP B 1 421 ? -6.848 41.25 10.164 1 77.56 421 ASP B N 1
ATOM 7400 C CA . ASP B 1 421 ? -6.043 40.469 11.102 1 77.56 421 ASP B CA 1
ATOM 7401 C C . ASP B 1 421 ? -5.852 39.062 10.602 1 77.56 421 ASP B C 1
ATOM 7403 O O . ASP B 1 421 ? -5.027 38.312 11.141 1 77.56 421 ASP B O 1
ATOM 7407 N N . LYS B 1 422 ? -6.559 38.625 9.555 1 80.75 422 LYS B N 1
ATOM 7408 C CA . LYS B 1 422 ? -6.473 37.312 8.938 1 80.75 422 LYS B CA 1
ATOM 7409 C C . LYS B 1 422 ? -6.695 36.219 9.969 1 80.75 422 LYS B C 1
ATOM 7411 O O . LYS B 1 422 ? -5.949 35.219 10.008 1 80.75 422 LYS B O 1
ATOM 7416 N N . LEU B 1 423 ? -7.645 36.562 10.836 1 85.31 423 LEU B N 1
ATOM 7417 C CA . LEU B 1 423 ? -7.992 35.594 11.875 1 85.31 423 LEU B CA 1
ATOM 7418 C C . LEU B 1 423 ? -9.148 34.719 11.438 1 85.31 423 LEU B C 1
ATOM 7420 O O . LEU B 1 423 ? -9.828 35 10.445 1 85.31 423 LEU B O 1
ATOM 7424 N N . VAL B 1 424 ? -9.281 33.656 12.141 1 89.69 424 VAL B N 1
ATOM 7425 C CA . VAL B 1 424 ? -10.469 32.812 12 1 89.69 424 VAL B CA 1
ATOM 7426 C C . VAL B 1 424 ? -11.586 33.344 12.891 1 89.69 424 VAL B C 1
ATOM 7428 O O . VAL B 1 424 ? -11.352 33.656 14.062 1 89.69 424 VAL B O 1
ATOM 7431 N N . CYS B 1 425 ? -12.766 33.438 12.281 1 89.56 425 CYS B N 1
ATOM 7432 C CA . CYS B 1 425 ? -13.852 34.062 13.031 1 89.56 425 CYS B CA 1
ATOM 7433 C C . CYS B 1 425 ? -15.086 33.156 13.039 1 89.56 425 CYS B C 1
ATOM 7435 O O . CYS B 1 425 ? -15.43 32.562 12.016 1 89.56 425 CYS B O 1
ATOM 7437 N N . LEU B 1 426 ? -15.625 33.062 14.219 1 90.19 426 LEU B N 1
ATOM 7438 C CA . LEU B 1 426 ? -16.953 32.5 14.352 1 90.19 426 LEU B CA 1
ATOM 7439 C C . LEU B 1 426 ? -18.031 33.562 14.383 1 90.19 426 LEU B C 1
ATOM 7441 O O . LEU B 1 426 ? -17.938 34.5 15.188 1 90.19 426 LEU B O 1
ATOM 7445 N N . ALA B 1 427 ? -18.984 33.469 13.5 1 90.06 427 ALA B N 1
ATOM 7446 C CA . ALA B 1 427 ? -20.016 34.5 13.398 1 90.06 427 ALA B CA 1
ATOM 7447 C C . ALA B 1 427 ? -21.391 33.875 13.164 1 90.06 427 ALA B C 1
ATOM 7449 O O . ALA B 1 427 ? -21.5 32.781 12.562 1 90.06 427 ALA B O 1
ATOM 7450 N N . PRO B 1 428 ? -22.422 34.531 13.703 1 90.62 428 PRO B N 1
ATOM 7451 C CA . PRO B 1 428 ? -23.766 34.062 13.406 1 90.62 428 PRO B CA 1
ATOM 7452 C C . PRO B 1 428 ? -24.125 34.156 11.922 1 90.62 428 PRO B C 1
ATOM 7454 O O . PRO B 1 428 ? -23.922 35.219 11.312 1 90.62 428 PRO B O 1
ATOM 7457 N N . HIS B 1 429 ? -24.578 33.156 11.367 1 90.88 429 HIS B N 1
ATOM 7458 C CA . HIS B 1 429 ? -24.828 33.094 9.93 1 90.88 429 HIS B CA 1
ATOM 7459 C C . HIS B 1 429 ? -26.156 32.406 9.617 1 90.88 429 HIS B C 1
ATOM 7461 O O . HIS B 1 429 ? -26.516 31.422 10.266 1 90.88 429 HIS B O 1
ATOM 7467 N N . CYS B 1 430 ? -26.859 32.906 8.633 1 90.62 430 CYS B N 1
ATOM 7468 C CA . CYS B 1 430 ? -28.172 32.406 8.266 1 90.62 430 CYS B CA 1
ATOM 7469 C C . CYS B 1 430 ? -28.062 31.125 7.434 1 90.62 430 CYS B C 1
ATOM 7471 O O . CYS B 1 430 ? -29.078 30.469 7.168 1 90.62 430 CYS B O 1
ATOM 7473 N N . ARG B 1 431 ? -26.938 30.75 6.957 1 89.44 431 ARG B N 1
ATOM 7474 C CA . ARG B 1 431 ? -26.609 29.547 6.211 1 89.44 431 ARG B CA 1
ATOM 7475 C C . ARG B 1 431 ? -27.078 29.656 4.762 1 89.44 431 ARG B C 1
ATOM 7477 O O . ARG B 1 431 ? -27.125 28.656 4.043 1 89.44 431 ARG B O 1
ATOM 7484 N N . GLN B 1 432 ? -27.344 30.938 4.355 1 88.94 432 GLN B N 1
ATOM 7485 C CA . GLN B 1 432 ? -27.719 31.125 2.961 1 88.94 432 GLN B CA 1
ATOM 7486 C C . GLN B 1 432 ? -26.5 31.312 2.072 1 88.94 432 GLN B C 1
ATOM 7488 O O . GLN B 1 432 ? -25.516 31.953 2.471 1 88.94 432 GLN B O 1
ATOM 7493 N N . ARG B 1 433 ? -26.594 30.766 0.896 1 88.81 433 ARG B N 1
ATOM 7494 C CA . ARG B 1 433 ? -25.516 30.828 -0.087 1 88.81 433 ARG B CA 1
ATOM 7495 C C . ARG B 1 433 ? -25.203 32.281 -0.439 1 88.81 433 ARG B C 1
ATOM 7497 O O . ARG B 1 433 ? -24.031 32.656 -0.56 1 88.81 433 ARG B O 1
ATOM 7504 N N . SER B 1 434 ? -26.219 33.031 -0.604 1 86.56 434 SER B N 1
ATOM 7505 C CA . SER B 1 434 ? -26.062 34.438 -1.011 1 86.56 434 SER B CA 1
ATOM 7506 C C . SER B 1 434 ? -25.281 35.219 0.032 1 86.56 434 SER B C 1
ATOM 7508 O O . SER B 1 434 ? -24.438 36.062 -0.315 1 86.56 434 SER B O 1
ATOM 7510 N N . CYS B 1 435 ? -25.531 34.938 1.283 1 88.94 435 CYS B N 1
ATOM 7511 C CA . CYS B 1 435 ? -24.828 35.656 2.357 1 88.94 435 CYS B CA 1
ATOM 7512 C C . CYS B 1 435 ? -23.359 35.25 2.395 1 88.94 435 CYS B C 1
ATOM 7514 O O . CYS B 1 435 ? -22.5 36.062 2.643 1 88.94 435 CYS B O 1
ATOM 7516 N N . GLU B 1 436 ? -23.094 34 2.189 1 87.44 436 GLU B N 1
ATOM 7517 C CA . GLU B 1 436 ? -21.734 33.5 2.154 1 87.44 436 GLU B CA 1
ATOM 7518 C C . GLU B 1 436 ? -20.922 34.188 1.045 1 87.44 436 GLU B C 1
ATOM 7520 O O . GLU B 1 436 ? -19.797 34.625 1.271 1 87.44 436 GLU B O 1
ATOM 7525 N N . LEU B 1 437 ? -21.531 34.219 -0.085 1 84.06 437 LEU B N 1
ATOM 7526 C CA . LEU B 1 437 ? -20.859 34.812 -1.241 1 84.06 437 LEU B CA 1
ATOM 7527 C C . LEU B 1 437 ? -20.641 36.312 -1.04 1 84.06 437 LEU B C 1
ATOM 7529 O O . LEU B 1 437 ? -19.641 36.844 -1.491 1 84.06 437 LEU B O 1
ATOM 7533 N N . TYR B 1 438 ? -21.625 36.875 -0.41 1 84.94 438 TYR B N 1
ATOM 7534 C CA . TYR B 1 438 ? -21.484 38.281 -0.092 1 84.94 438 TYR B CA 1
ATOM 7535 C C . TYR B 1 438 ? -20.266 38.531 0.788 1 84.94 438 TYR B C 1
ATOM 7537 O O . TYR B 1 438 ? -19.469 39.438 0.52 1 84.94 438 TYR B O 1
ATOM 7545 N N . ILE B 1 439 ? -20.141 37.719 1.768 1 84.19 439 ILE B N 1
ATOM 7546 C CA . ILE B 1 439 ? -19.031 37.844 2.711 1 84.19 439 ILE B CA 1
ATOM 7547 C C . ILE B 1 439 ? -17.703 37.594 1.995 1 84.19 439 ILE B C 1
ATOM 7549 O O . ILE B 1 439 ? -16.734 38.312 2.211 1 84.19 439 ILE B O 1
ATOM 7553 N N . GLU B 1 440 ? -17.656 36.625 1.173 1 82.75 440 GLU B N 1
ATOM 7554 C CA . GLU B 1 440 ? -16.453 36.25 0.445 1 82.75 440 GLU B CA 1
ATOM 7555 C C . GLU B 1 440 ? -16.047 37.344 -0.538 1 82.75 440 GLU B C 1
ATOM 7557 O O . GLU B 1 440 ? -14.867 37.531 -0.841 1 82.75 440 GLU B O 1
ATOM 7562 N N . GLY B 1 441 ? -17.016 38.031 -1.078 1 76.81 441 GLY B N 1
ATOM 7563 C CA . GLY B 1 441 ? -16.75 39.062 -2.049 1 76.81 441 GLY B CA 1
ATOM 7564 C C . GLY B 1 441 ? -16.375 40.406 -1.408 1 76.81 441 GLY B C 1
ATOM 7565 O O . GLY B 1 441 ? -16 41.344 -2.102 1 76.81 441 GLY B O 1
ATOM 7566 N N . MET B 1 442 ? -16.344 40.344 -0.122 1 69.81 442 MET B N 1
ATOM 7567 C CA . MET B 1 442 ? -16.094 41.625 0.58 1 69.81 442 MET B CA 1
ATOM 7568 C C . MET B 1 442 ? -14.594 41.875 0.699 1 69.81 442 MET B C 1
ATOM 7570 O O . MET B 1 442 ? -13.797 40.938 0.741 1 69.81 442 MET B O 1
ATOM 7574 N N . GLY B 1 443 ? -14.109 43.062 0.385 1 60.28 443 GLY B N 1
ATOM 7575 C CA . GLY B 1 443 ? -12.734 43.469 0.627 1 60.28 443 GLY B CA 1
ATOM 7576 C C . GLY B 1 443 ? -12.5 43.969 2.045 1 60.28 443 GLY B C 1
ATOM 7577 O O . GLY B 1 443 ? -13.414 43.969 2.869 1 60.28 443 GLY B O 1
ATOM 7578 N N . SER B 1 444 ? -11.195 44.219 2.475 1 55.09 444 SER B N 1
ATOM 7579 C CA . SER B 1 444 ? -10.742 44.625 3.801 1 55.09 444 SER B CA 1
ATOM 7580 C C . SER B 1 444 ? -11.523 45.812 4.309 1 55.09 444 SER B C 1
ATOM 7582 O O . SER B 1 444 ? -11.656 46.031 5.52 1 55.09 444 SER B O 1
ATOM 7584 N N . ASP B 1 445 ? -12 46.719 3.348 1 51.44 445 ASP B N 1
ATOM 7585 C CA . ASP B 1 445 ? -12.703 47.938 3.75 1 51.44 445 ASP B CA 1
ATOM 7586 C C . ASP B 1 445 ? -14.219 47.75 3.662 1 51.44 445 ASP B C 1
ATOM 7588 O O . ASP B 1 445 ? -14.977 48.719 3.762 1 51.44 445 ASP B O 1
ATOM 7592 N N . GLY B 1 446 ? -14.719 46.562 3.643 1 52.81 446 GLY B N 1
ATOM 7593 C CA . GLY B 1 446 ? -16.141 46.312 3.518 1 52.81 446 GLY B CA 1
ATOM 7594 C C . GLY B 1 446 ? -16.688 46.625 2.135 1 52.81 446 GLY B C 1
ATOM 7595 O O . GLY B 1 446 ? -17.891 46.531 1.903 1 52.81 446 GLY B O 1
ATOM 7596 N N . THR B 1 447 ? -15.953 47.25 1.271 1 50.59 447 THR B N 1
ATOM 7597 C CA . THR B 1 447 ? -16.391 47.562 -0.081 1 50.59 447 THR B CA 1
ATOM 7598 C C . THR B 1 447 ? -16.172 46.375 -1.019 1 50.59 447 THR B C 1
ATOM 7600 O O . THR B 1 447 ? -15.367 45.5 -0.734 1 50.59 447 THR B O 1
ATOM 7603 N N . ASP B 1 448 ? -17.281 46.219 -1.936 1 49.38 448 ASP B N 1
ATOM 7604 C CA . ASP B 1 448 ? -17.344 45.188 -2.947 1 49.38 448 ASP B CA 1
ATOM 7605 C C . ASP B 1 448 ? -16.016 45.031 -3.666 1 49.38 448 ASP B C 1
ATOM 7607 O O . ASP B 1 448 ? -15.695 45.812 -4.574 1 49.38 448 ASP B O 1
ATOM 7611 N N . GLN B 1 449 ? -15.109 45.25 -3.246 1 46.12 449 GLN B N 1
ATOM 7612 C CA . GLN B 1 449 ? -13.922 44.969 -4.047 1 46.12 449 GLN B CA 1
ATOM 7613 C C . GLN B 1 449 ? -13.648 43.469 -4.113 1 46.12 449 GLN B C 1
ATOM 7615 O O . GLN B 1 449 ? -13.664 42.781 -3.088 1 46.12 449 GLN B O 1
ATOM 7620 N N . ALA B 1 450 ? -14.164 42.844 -5.203 1 41.94 450 ALA B N 1
ATOM 7621 C CA . ALA B 1 450 ? -14.008 41.469 -5.645 1 41.94 450 ALA B CA 1
ATOM 7622 C C . ALA B 1 450 ? -12.734 40.844 -5.062 1 41.94 450 ALA B C 1
ATOM 7624 O O . ALA B 1 450 ? -12.305 39.781 -5.5 1 41.94 450 ALA B O 1
ATOM 7625 N N . LEU B 1 451 ? -11.805 41.531 -4.699 1 41.97 451 LEU B N 1
ATOM 7626 C CA . LEU B 1 451 ? -10.516 40.906 -4.945 1 41.97 451 LEU B CA 1
ATOM 7627 C C . LEU B 1 451 ? -10.484 39.5 -4.371 1 41.97 451 LEU B C 1
ATOM 7629 O O . LEU B 1 451 ? -11.359 39.125 -3.582 1 41.97 451 LEU B O 1
ATOM 7633 N N . GLY B 1 452 ? -9.305 38.75 -4.617 1 45.84 452 GLY B N 1
ATOM 7634 C CA . GLY B 1 452 ? -8.484 37.562 -4.566 1 45.84 452 GLY B CA 1
ATOM 7635 C C . GLY B 1 452 ? -8.5 36.875 -3.211 1 45.84 452 GLY B C 1
ATOM 7636 O O . GLY B 1 452 ? -7.602 36.094 -2.891 1 45.84 452 GLY B O 1
ATOM 7637 N N . SER B 1 453 ? -9.508 37.344 -2.287 1 58.16 453 SER B N 1
ATOM 7638 C CA . SER B 1 453 ? -9.227 36.969 -0.906 1 58.16 453 SER B CA 1
ATOM 7639 C C . SER B 1 453 ? -9.578 35.5 -0.659 1 58.16 453 SER B C 1
ATOM 7641 O O . SER B 1 453 ? -10.453 34.938 -1.321 1 58.16 453 SER B O 1
ATOM 7643 N N . HIS B 1 454 ? -8.75 34.594 -0.307 1 75.44 454 HIS B N 1
ATOM 7644 C CA . HIS B 1 454 ? -8.82 33.188 0.103 1 75.44 454 HIS B CA 1
ATOM 7645 C C . HIS B 1 454 ? -9.664 33.031 1.362 1 75.44 454 HIS B C 1
ATOM 7647 O O . HIS B 1 454 ? -9.602 31.984 2.029 1 75.44 454 HIS B O 1
ATOM 7653 N N . ILE B 1 455 ? -10.617 34.219 1.583 1 82.94 455 ILE B N 1
ATOM 7654 C CA . ILE B 1 455 ? -11.5 34.094 2.742 1 82.94 455 ILE B CA 1
ATOM 7655 C C . ILE B 1 455 ? -12.781 33.375 2.348 1 82.94 455 ILE B C 1
ATOM 7657 O O . ILE B 1 455 ? -13.398 33.719 1.335 1 82.94 455 ILE B O 1
ATOM 7661 N N . LYS B 1 456 ? -13.141 32.406 3.105 1 87.12 456 LYS B N 1
ATOM 7662 C CA . LYS B 1 456 ? -14.305 31.562 2.85 1 87.12 456 LYS B CA 1
ATOM 7663 C C . LYS B 1 456 ? -14.945 31.094 4.156 1 87.12 456 LYS B C 1
ATOM 7665 O O . LYS B 1 456 ? -14.336 31.203 5.223 1 87.12 456 LYS B O 1
ATOM 7670 N N . CYS B 1 457 ? -16.203 30.812 4.004 1 90.56 457 CYS B N 1
ATOM 7671 C CA . CYS B 1 457 ? -16.766 30 5.078 1 90.56 457 CYS B CA 1
ATOM 7672 C C . CYS B 1 457 ? -16.109 28.625 5.133 1 90.56 457 CYS B C 1
ATOM 7674 O O . CYS B 1 457 ? -16.234 27.828 4.199 1 90.56 457 CYS B O 1
ATOM 7676 N N . LEU B 1 458 ? -15.414 28.406 6.141 1 92.12 458 LEU B N 1
ATOM 7677 C CA . LEU B 1 458 ? -14.664 27.156 6.258 1 92.12 458 LEU B CA 1
ATOM 7678 C C . LEU B 1 458 ? -15.586 26 6.613 1 92.12 458 LEU B C 1
ATOM 7680 O O . LEU B 1 458 ? -15.484 24.906 6.023 1 92.12 458 LEU B O 1
ATOM 7684 N N . CYS B 1 459 ? -16.438 26.219 7.625 1 94.31 459 CYS B N 1
ATOM 7685 C CA . CYS B 1 459 ? -17.422 25.203 8.008 1 94.31 459 CYS B CA 1
ATOM 7686 C C . CYS B 1 459 ? -18.359 25.734 9.086 1 94.31 459 CYS B C 1
ATOM 7688 O O . CYS B 1 459 ? -18.156 26.828 9.602 1 94.31 459 CYS B O 1
ATOM 7690 N N . VAL B 1 460 ? -19.422 25.062 9.242 1 93.56 460 VAL B N 1
ATOM 7691 C CA . VAL B 1 460 ? -20.25 25.203 10.438 1 93.56 460 VAL B CA 1
ATOM 7692 C C . VAL B 1 460 ? -19.797 24.203 11.5 1 93.56 460 VAL B C 1
ATOM 7694 O O . VAL B 1 460 ? -20.109 23.016 11.406 1 93.56 460 VAL B O 1
ATOM 7697 N N . PRO B 1 461 ? -19.109 24.703 12.5 1 93.62 461 PRO B N 1
ATOM 7698 C CA . PRO B 1 461 ? -18.516 23.781 13.469 1 93.62 461 PRO B CA 1
ATOM 7699 C C . PRO B 1 461 ? -19.562 22.969 14.227 1 93.62 461 PRO B C 1
ATOM 7701 O O . PRO B 1 461 ? -20.656 23.484 14.508 1 93.62 461 PRO B O 1
ATOM 7704 N N . LEU B 1 462 ? -19.234 21.734 14.562 1 93.19 462 LEU B N 1
ATOM 7705 C CA . LEU B 1 462 ? -20.109 20.891 15.367 1 93.19 462 LEU B CA 1
ATOM 7706 C C . LEU B 1 462 ? -20.266 21.453 16.766 1 93.19 462 LEU B C 1
ATOM 7708 O O . LEU B 1 462 ? -21.359 21.422 17.344 1 93.19 462 LEU B O 1
ATOM 7712 N N . GLU B 1 463 ? -19.141 21.969 17.281 1 89.06 463 GLU B N 1
ATOM 7713 C CA . GLU B 1 463 ? -19.203 22.625 18.578 1 89.06 463 GLU B CA 1
ATOM 7714 C C . GLU B 1 463 ? -19.594 24.094 18.438 1 89.06 463 GLU B C 1
ATOM 7716 O O . GLU B 1 463 ? -18.859 24.875 17.844 1 89.06 463 GLU B O 1
ATOM 7721 N N . GLN B 1 464 ? -20.688 24.422 19.016 1 88.44 464 GLN B N 1
ATOM 7722 C CA . GLN B 1 464 ? -21.25 25.766 18.891 1 88.44 464 GLN B CA 1
ATOM 7723 C C . GLN B 1 464 ? -21.125 26.531 20.203 1 88.44 464 GLN B C 1
ATOM 7725 O O . GLN B 1 464 ? -21.25 25.953 21.281 1 88.44 464 GLN B O 1
ATOM 7730 N N . PRO B 1 465 ? -20.547 27.75 20.281 1 76.75 465 PRO B N 1
ATOM 7731 C CA . PRO B 1 465 ? -20.359 28.5 21.516 1 76.75 465 PRO B CA 1
ATOM 7732 C C . PRO B 1 465 ? -21.656 28.688 22.297 1 76.75 465 PRO B C 1
ATOM 7734 O O . PRO B 1 465 ? -21.609 28.875 23.516 1 76.75 465 PRO B O 1
ATOM 7737 N N . GLY B 1 466 ? -22.734 28.859 21.859 1 67.38 466 GLY B N 1
ATOM 7738 C CA . GLY B 1 466 ? -23.984 29.062 22.578 1 67.38 466 GLY B CA 1
ATOM 7739 C C . GLY B 1 466 ? -25.203 28.703 21.75 1 67.38 466 GLY B C 1
ATOM 7740 O O . GLY B 1 466 ? -25.078 28.328 20.578 1 67.38 466 GLY B O 1
ATOM 7741 N N . ALA B 1 467 ? -26.281 28.344 22.578 1 55.44 467 ALA B N 1
ATOM 7742 C CA . ALA B 1 467 ? -27.547 28.062 21.922 1 55.44 467 ALA B CA 1
ATOM 7743 C C . ALA B 1 467 ? -27.906 29.141 20.922 1 55.44 467 ALA B C 1
ATOM 7745 O O . ALA B 1 467 ? -27.812 30.328 21.219 1 55.44 467 ALA B O 1
ATOM 7746 N N . THR B 1 468 ? -27.344 29.094 19.656 1 54.44 468 THR B N 1
ATOM 7747 C CA . THR B 1 468 ? -28.078 30.031 18.797 1 54.44 468 THR B CA 1
ATOM 7748 C C . THR B 1 468 ? -29.578 29.891 19.016 1 54.44 468 THR B C 1
ATOM 7750 O O . THR B 1 468 ? -30.156 28.828 18.766 1 54.44 468 THR B O 1
ATOM 7753 N N . GLU B 1 469 ? -29.969 30.25 20 1 47.84 469 GLU B N 1
ATOM 7754 C CA . GLU B 1 469 ? -31.422 30.234 19.969 1 47.84 469 GLU B CA 1
ATOM 7755 C C . GLU B 1 469 ? -31.938 30.641 18.594 1 47.84 469 GLU B C 1
ATOM 7757 O O . GLU B 1 469 ? -31.469 31.625 18 1 47.84 469 GLU B O 1
ATOM 7762 N N . GLU B 1 470 ? -32.375 29.641 17.781 1 51.16 470 GLU B N 1
ATOM 7763 C CA . GLU B 1 470 ? -32.844 29.875 16.422 1 51.16 470 GLU B CA 1
ATOM 7764 C C . GLU B 1 470 ? -32.938 31.375 16.125 1 51.16 470 GLU B C 1
ATOM 7766 O O . GLU B 1 470 ? -32.469 31.828 15.078 1 51.16 470 GLU B O 1
ATOM 7771 N N . CYS B 1 471 ? -33.906 32.094 16.641 1 50.16 471 CYS B N 1
ATOM 7772 C CA . CYS B 1 471 ? -34.719 33.219 16.141 1 50.16 471 CYS B CA 1
ATOM 7773 C C . CYS B 1 471 ? -34.125 34.562 16.547 1 50.16 471 CYS B C 1
ATOM 7775 O O . CYS B 1 471 ? -34.625 35.594 16.172 1 50.16 471 CYS B O 1
ATOM 7777 N N . ALA B 1 472 ? -33.031 34.656 17.531 1 64.5 472 ALA B N 1
ATOM 7778 C CA . ALA B 1 472 ? -33.031 36.031 18.031 1 64.5 472 ALA B CA 1
ATOM 7779 C C . ALA B 1 472 ? -31.797 36.812 17.578 1 64.5 472 ALA B C 1
ATOM 7781 O O . ALA B 1 472 ? -31.766 38.031 17.594 1 64.5 472 ALA B O 1
ATOM 7782 N N . THR B 1 473 ? -30.797 36.062 16.938 1 80 473 THR B N 1
ATOM 7783 C CA . THR B 1 473 ? -29.594 36.781 16.531 1 80 473 THR B CA 1
ATOM 7784 C C . THR B 1 473 ? -29.578 37 15.031 1 80 473 THR B C 1
ATOM 7786 O O . THR B 1 473 ? -29.75 36.062 14.25 1 80 473 THR B O 1
ATOM 7789 N N . PRO B 1 474 ? -29.391 38.25 14.688 1 87.94 474 PRO B N 1
ATOM 7790 C CA . PRO B 1 474 ? -29.344 38.531 13.25 1 87.94 474 PRO B CA 1
ATOM 7791 C C . PRO B 1 474 ? -28.109 37.938 12.578 1 87.94 474 PRO B C 1
ATOM 7793 O O . PRO B 1 474 ? -27.062 37.781 13.227 1 87.94 474 PRO B O 1
ATOM 7796 N N . CYS B 1 475 ? -28.219 37.625 11.414 1 92.25 475 CYS B N 1
ATOM 7797 C CA . CYS B 1 475 ? -27.062 37.219 10.594 1 92.25 475 CYS B CA 1
ATOM 7798 C C . CYS B 1 475 ? -25.969 38.281 10.633 1 92.25 475 CYS B C 1
ATOM 7800 O O . CYS B 1 475 ? -26.266 39.469 10.703 1 92.25 475 CYS B O 1
ATOM 7802 N N . ILE B 1 476 ? -24.781 37.812 10.555 1 90.62 476 ILE B N 1
ATOM 7803 C CA . ILE B 1 476 ? -23.641 38.719 10.648 1 90.62 476 ILE B CA 1
ATOM 7804 C C . ILE B 1 476 ? -23.656 39.688 9.469 1 90.62 476 ILE B C 1
ATOM 7806 O O . ILE B 1 476 ? -23.172 40.812 9.57 1 90.62 476 ILE B O 1
ATOM 7810 N N . ASN B 1 477 ? -24.156 39.25 8.312 1 89.69 477 ASN B N 1
ATOM 7811 C CA . ASN B 1 477 ? -24.328 40.125 7.152 1 89.69 477 ASN B CA 1
ATOM 7812 C C . ASN B 1 477 ? -25.375 41.188 7.418 1 89.69 477 ASN B C 1
ATOM 7814 O O . ASN B 1 477 ? -26.562 40.875 7.574 1 89.69 477 ASN B O 1
ATOM 7818 N N . PRO B 1 478 ? -24.969 42.375 7.32 1 88.62 478 PRO B N 1
ATOM 7819 C CA . PRO B 1 478 ? -25.891 43.469 7.664 1 88.62 478 PRO B CA 1
ATOM 7820 C C . PRO B 1 478 ? -27.016 43.625 6.641 1 88.62 478 PRO B C 1
ATOM 7822 O O . PRO B 1 478 ? -28.062 44.188 6.949 1 88.62 478 PRO B O 1
ATOM 7825 N N . THR B 1 479 ? -26.734 43.125 5.512 1 88.25 479 THR B N 1
ATOM 7826 C CA . THR B 1 479 ? -27.75 43.25 4.465 1 88.25 479 THR B CA 1
ATOM 7827 C C . THR B 1 479 ? -28.75 42.094 4.516 1 88.25 479 THR B C 1
ATOM 7829 O O . THR B 1 479 ? -29.75 42.125 3.803 1 88.25 479 THR B O 1
ATOM 7832 N N . CYS B 1 480 ? -28.406 41.188 5.301 1 91.75 480 CYS B N 1
ATOM 7833 C CA . CYS B 1 480 ? -29.266 40 5.387 1 91.75 480 CYS B CA 1
ATOM 7834 C C . CYS B 1 480 ? -30.422 40.25 6.348 1 91.75 480 CYS B C 1
ATOM 7836 O O . CYS B 1 480 ? -30.219 40.781 7.449 1 91.75 480 CYS B O 1
ATOM 7838 N N . LYS B 1 481 ? -31.641 39.844 5.996 1 88.56 481 LYS B N 1
ATOM 7839 C CA . LYS B 1 481 ? -32.812 40.062 6.809 1 88.56 481 LYS B CA 1
ATOM 7840 C C . LYS B 1 481 ? -33.156 38.812 7.629 1 88.56 481 LYS B C 1
ATOM 7842 O O . LYS B 1 481 ? -34.062 38.875 8.469 1 88.56 481 LYS B O 1
ATOM 7847 N N . TYR B 1 482 ? -32.406 37.875 7.395 1 88.12 482 TYR B N 1
ATOM 7848 C CA . TYR B 1 482 ? -32.719 36.625 8.094 1 88.12 482 TYR B CA 1
ATOM 7849 C C . TYR B 1 482 ? -31.938 36.531 9.406 1 88.12 482 TYR B C 1
ATOM 7851 O O . TYR B 1 482 ? -30.906 37.156 9.57 1 88.12 482 TYR B O 1
ATOM 7859 N N . SER B 1 483 ? -32.531 35.719 10.297 1 89.12 483 SER B N 1
ATOM 7860 C CA . SER B 1 483 ? -31.828 35.406 11.539 1 89.12 483 SER B CA 1
ATOM 7861 C C . SER B 1 483 ? -30.766 34.344 11.32 1 89.12 483 SER B C 1
ATOM 7863 O O . SER B 1 483 ? -30.875 33.531 10.398 1 89.12 483 SER B O 1
ATOM 7865 N N . ALA B 1 484 ? -29.812 34.438 12.203 1 90.25 484 ALA B N 1
ATOM 7866 C CA . ALA B 1 484 ? -28.75 33.406 12.148 1 90.25 484 ALA B CA 1
ATOM 7867 C C . ALA B 1 484 ? -29.297 32.062 12.57 1 90.25 484 ALA B C 1
ATOM 7869 O O . ALA B 1 484 ? -30.078 31.953 13.516 1 90.25 484 ALA B O 1
ATOM 7870 N N . LEU B 1 485 ? -28.922 31.062 11.891 1 87.69 485 LEU B N 1
ATOM 7871 C CA . LEU B 1 485 ? -29.328 29.719 12.242 1 87.69 485 LEU B CA 1
ATOM 7872 C C . LEU B 1 485 ? -28.219 29.016 13.047 1 87.69 485 LEU B C 1
ATOM 7874 O O . LEU B 1 485 ? -28.516 28.219 13.938 1 87.69 485 LEU B O 1
ATOM 7878 N N . LYS B 1 486 ? -27.016 29.297 12.711 1 90.56 486 LYS B N 1
ATOM 7879 C CA . LYS B 1 486 ? -25.844 28.719 13.352 1 90.56 486 LYS B CA 1
ATOM 7880 C C . LYS B 1 486 ? -24.672 29.703 13.344 1 90.56 486 LYS B C 1
ATOM 7882 O O . LYS B 1 486 ? -24.734 30.734 12.672 1 90.56 486 LYS B O 1
ATOM 7887 N N . TRP B 1 487 ? -23.703 29.297 14.156 1 90 487 TRP B N 1
ATOM 7888 C CA . TRP B 1 487 ? -22.422 29.984 14.039 1 90 487 TRP B CA 1
ATOM 7889 C C . TRP B 1 487 ? -21.547 29.328 12.977 1 90 487 TRP B C 1
ATOM 7891 O O . TRP B 1 487 ? -21.375 28.094 12.977 1 90 487 TRP B O 1
ATOM 7901 N N . ALA B 1 488 ? -21.094 30.125 12.094 1 91.69 488 ALA B N 1
ATOM 7902 C CA . ALA B 1 488 ? -20.219 29.625 11.039 1 91.69 488 ALA B CA 1
ATOM 7903 C C . ALA B 1 488 ? -18.797 30.125 11.219 1 91.69 488 ALA B C 1
ATOM 7905 O O . ALA B 1 488 ? -18.578 31.219 11.758 1 91.69 488 ALA B O 1
ATOM 7906 N N . MET B 1 489 ? -17.891 29.297 10.836 1 92.25 489 MET B N 1
ATOM 7907 C CA . MET B 1 489 ? -16.469 29.641 10.93 1 92.25 489 MET B CA 1
ATOM 7908 C C . MET B 1 489 ? -15.953 30.172 9.594 1 92.25 489 MET B C 1
ATOM 7910 O O . MET B 1 489 ? -16.094 29.5 8.562 1 92.25 489 MET B O 1
ATOM 7914 N N . PHE B 1 490 ? -15.422 31.375 9.641 1 91 490 PHE B N 1
ATOM 7915 C CA . PHE B 1 490 ? -14.867 32 8.461 1 91 490 PHE B CA 1
ATOM 7916 C C . PHE B 1 490 ? -13.359 32.219 8.602 1 91 490 PHE B C 1
ATOM 7918 O O . PHE B 1 490 ? -12.867 32.438 9.711 1 91 490 PHE B O 1
ATOM 7925 N N . GLY B 1 491 ? -12.641 32.062 7.543 1 89.44 491 GLY B N 1
ATOM 7926 C CA . GLY B 1 491 ? -11.203 32.281 7.543 1 89.44 491 GLY B CA 1
ATOM 7927 C C . GLY B 1 491 ? -10.578 32.156 6.168 1 89.44 491 GLY B C 1
ATOM 7928 O O . GLY B 1 491 ? -11.289 31.953 5.176 1 89.44 491 GLY B O 1
ATOM 7929 N N . CYS B 1 492 ? -9.32 32.312 6.207 1 86.69 492 CYS B N 1
ATOM 7930 C CA . CYS B 1 492 ? -8.578 32.219 4.957 1 86.69 492 CYS B CA 1
ATOM 7931 C C . CYS B 1 492 ? -8.203 30.781 4.648 1 86.69 492 CYS B C 1
ATOM 7933 O O . CYS B 1 492 ? -7.613 30.094 5.484 1 86.69 492 CYS B O 1
ATOM 7935 N N . LYS B 1 493 ? -8.562 30.359 3.492 1 87 493 LYS B N 1
ATOM 7936 C CA . LYS B 1 493 ? -8.172 29.031 3.039 1 87 493 LYS B CA 1
ATOM 7937 C C . LYS B 1 493 ? -6.727 29.016 2.541 1 87 493 LYS B C 1
ATOM 7939 O O . LYS B 1 493 ? -6.289 29.953 1.872 1 87 493 LYS B O 1
ATOM 7944 N N . TYR B 1 494 ? -6.105 27.938 2.793 1 84.19 494 TYR B N 1
ATOM 7945 C CA . TYR B 1 494 ? -4.707 27.812 2.396 1 84.19 494 TYR B CA 1
ATOM 7946 C C . TYR B 1 494 ? -4.57 27.812 0.879 1 84.19 494 TYR B C 1
ATOM 7948 O O . TYR B 1 494 ? -5.273 27.062 0.193 1 84.19 494 TYR B O 1
ATOM 7956 N N . SER B 1 495 ? -3.742 28.609 0.309 1 75.5 495 SER B N 1
ATOM 7957 C CA . SER B 1 495 ? -3.314 28.672 -1.085 1 75.5 495 SER B CA 1
ATOM 7958 C C . SER B 1 495 ? -1.857 29.109 -1.195 1 75.5 495 SER B C 1
ATOM 7960 O O . SER B 1 495 ? -1.461 30.125 -0.625 1 75.5 495 SER B O 1
ATOM 7962 N N . PRO B 1 496 ? -1.04 28.109 -1.807 1 65.44 496 PRO B N 1
ATOM 7963 C CA . PRO B 1 496 ? 0.365 28.5 -1.936 1 65.44 496 PRO B CA 1
ATOM 7964 C C . PRO B 1 496 ? 0.549 29.766 -2.77 1 65.44 496 PRO B C 1
ATOM 7966 O O . PRO B 1 496 ? -0.276 30.062 -3.637 1 65.44 496 PRO B O 1
ATOM 7969 N N . GLY B 1 497 ? 1.363 30.656 -2.408 1 53.62 497 GLY B N 1
ATOM 7970 C CA . GLY B 1 497 ? 1.611 31.922 -3.068 1 53.62 497 GLY B CA 1
ATOM 7971 C C . GLY B 1 497 ? 1.968 31.766 -4.535 1 53.62 497 GLY B C 1
ATOM 7972 O O . GLY B 1 497 ? 2.248 30.672 -5.004 1 53.62 497 GLY B O 1
ATOM 7973 N N . ASN B 1 498 ? 1.922 32.75 -5.547 1 42.38 498 ASN B N 1
ATOM 7974 C CA . ASN B 1 498 ? 1.755 33.031 -6.969 1 42.38 498 ASN B CA 1
ATOM 7975 C C . ASN B 1 498 ? 2.941 32.531 -7.785 1 42.38 498 ASN B C 1
ATOM 7977 O O . ASN B 1 498 ? 3.123 32.938 -8.938 1 42.38 498 ASN B O 1
ATOM 7981 N N . PRO B 1 499 ? 4.074 31.781 -7.629 1 39.53 499 PRO B N 1
ATOM 7982 C CA . PRO B 1 499 ? 4.816 31.891 -8.883 1 39.53 499 PRO B CA 1
ATOM 7983 C C . PRO B 1 499 ? 4.234 31.031 -10 1 39.53 499 PRO B C 1
ATOM 7985 O O . PRO B 1 499 ? 3.736 29.938 -9.742 1 39.53 499 PRO B O 1
ATOM 7988 N N . ILE B 1 500 ? 3.602 31.578 -11.023 1 34.38 500 ILE B N 1
ATOM 7989 C CA . ILE B 1 500 ? 3.053 30.969 -12.234 1 34.38 500 ILE B CA 1
ATOM 7990 C C . ILE B 1 500 ? 4.098 30.047 -12.867 1 34.38 500 ILE B C 1
ATOM 7992 O O . ILE B 1 500 ? 5.145 30.516 -13.32 1 34.38 500 ILE B O 1
ATOM 7996 N N . ILE B 1 501 ? 4.391 28.922 -12.398 1 33.34 501 ILE B N 1
ATOM 7997 C CA . ILE B 1 501 ? 5.254 28.078 -13.219 1 33.34 501 ILE B CA 1
ATOM 7998 C C . ILE B 1 501 ? 4.453 27.484 -14.375 1 33.34 501 ILE B C 1
ATOM 8000 O O . ILE B 1 501 ? 3.402 26.875 -14.164 1 33.34 501 ILE B O 1
ATOM 8004 N N . PRO B 1 502 ? 4.801 27.812 -15.609 1 29.91 502 PRO B N 1
ATOM 8005 C CA . PRO B 1 502 ? 4.113 27.25 -16.781 1 29.91 502 PRO B CA 1
ATOM 8006 C C . PRO B 1 502 ? 4.199 25.734 -16.828 1 29.91 502 PRO B C 1
ATOM 8008 O O . PRO B 1 502 ? 5.27 25.156 -16.609 1 29.91 502 PRO B O 1
ATOM 8011 N N . LEU B 1 503 ? 3.312 25.125 -16.484 1 34.19 503 LEU B N 1
ATOM 8012 C CA . LEU B 1 503 ? 3.238 23.672 -16.609 1 34.19 503 LEU B CA 1
ATOM 8013 C C . LEU B 1 503 ? 3.666 23.234 -18.016 1 34.19 503 LEU B C 1
ATOM 8015 O O . LEU B 1 503 ? 3.088 23.672 -19.016 1 34.19 503 LEU B O 1
ATOM 8019 N N 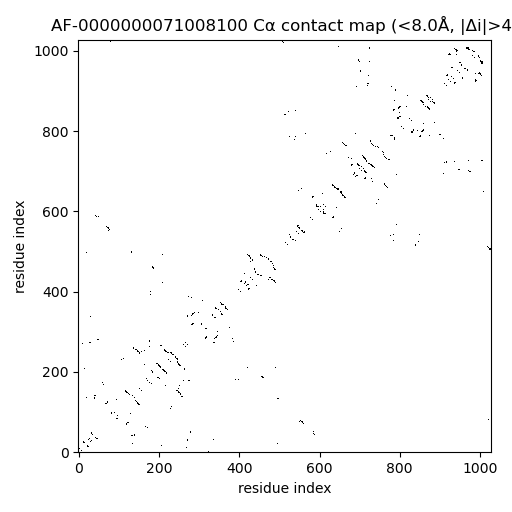. ARG B 1 504 ? 4.887 23 -18.266 1 29.77 504 ARG B N 1
ATOM 8020 C CA . ARG B 1 504 ? 5.168 22.359 -19.547 1 29.77 504 ARG B CA 1
ATOM 8021 C C . ARG B 1 504 ? 4.34 21.094 -19.719 1 29.77 504 ARG B C 1
ATOM 8023 O O . ARG B 1 504 ? 4.219 20.297 -18.781 1 29.77 504 ARG B O 1
ATOM 8030 N N . CYS B 1 505 ? 3.52 21 -20.656 1 29.56 505 CYS B N 1
ATOM 8031 C CA . CYS B 1 505 ? 2.574 20 -21.141 1 29.56 505 CYS B CA 1
ATOM 8032 C C . CYS B 1 505 ? 3.26 18.656 -21.328 1 29.56 505 CYS B C 1
ATOM 8034 O O . CYS B 1 505 ? 4.25 18.562 -22.062 1 29.56 505 CYS B O 1
ATOM 8036 N N . PHE B 1 506 ? 3.412 17.906 -20.406 1 32.06 506 PHE B N 1
ATOM 8037 C CA . PHE B 1 506 ? 3.854 16.562 -20.75 1 32.06 506 PHE B CA 1
ATOM 8038 C C . PHE B 1 506 ? 2.908 15.914 -21.75 1 32.06 506 PHE B C 1
ATOM 8040 O O . PHE B 1 506 ? 1.693 15.898 -21.547 1 32.06 506 PHE B O 1
ATOM 8047 N N . SER B 1 507 ? 3.279 16.047 -23.031 1 31.92 507 SER B N 1
ATOM 8048 C CA . SER B 1 507 ? 2.541 15.312 -24.062 1 31.92 507 SER B CA 1
ATOM 8049 C C . SER B 1 507 ? 2.639 13.805 -23.844 1 31.92 507 SER B C 1
ATOM 8051 O O . SER B 1 507 ? 3.738 13.25 -23.797 1 31.92 507 SER B O 1
ATOM 8053 N N . LEU B 1 508 ? 1.797 13.336 -23.188 1 36.75 508 LEU B N 1
ATOM 8054 C CA . LEU B 1 508 ? 1.762 11.875 -23.172 1 36.75 508 LEU B CA 1
ATOM 8055 C C . LEU B 1 508 ? 1.671 11.328 -24.594 1 36.75 508 LEU B C 1
ATOM 8057 O O . LEU B 1 508 ? 1.011 11.914 -25.453 1 36.75 508 LEU B O 1
ATOM 8061 N N . PRO B 1 509 ? 2.633 10.602 -25.031 1 32.44 509 PRO B N 1
ATOM 8062 C CA . PRO B 1 509 ? 2.535 10.078 -26.406 1 32.44 509 PRO B CA 1
ATOM 8063 C C . PRO B 1 509 ? 1.135 9.57 -26.734 1 32.44 509 PRO B C 1
ATOM 8065 O O . PRO B 1 509 ? 0.406 9.125 -25.844 1 32.44 509 PRO B O 1
ATOM 8068 N N . SER B 1 510 ? 0.634 10.133 -27.922 1 30.38 510 SER B N 1
ATOM 8069 C CA . SER B 1 510 ? -0.583 9.648 -28.578 1 30.38 510 SER B CA 1
ATOM 8070 C C . SER B 1 510 ? -0.522 8.141 -28.812 1 30.38 510 SER B C 1
ATOM 8072 O O . SER B 1 510 ? 0.371 7.652 -29.5 1 30.38 510 SER B O 1
ATOM 8074 N N . TYR B 1 511 ? -0.594 7.484 -27.953 1 27.67 511 TYR B N 1
ATOM 8075 C CA . TYR B 1 511 ? -0.715 6.094 -28.375 1 27.67 511 TYR B CA 1
ATOM 8076 C C . TYR B 1 511 ? -1.929 5.895 -29.266 1 27.67 511 TYR B C 1
ATOM 8078 O O . TYR B 1 511 ? -3.057 6.195 -28.875 1 27.67 511 TYR B O 1
ATOM 8086 N N . ARG B 1 512 ? -1.729 6.125 -30.672 1 23.66 512 ARG B N 1
ATOM 8087 C CA . ARG B 1 512 ? -2.713 5.773 -31.703 1 23.66 512 ARG B CA 1
ATOM 8088 C C . ARG B 1 512 ? -3.219 4.348 -31.5 1 23.66 512 ARG B C 1
ATOM 8090 O O . ARG B 1 512 ? -2.43 3.4 -31.484 1 23.66 512 ARG B O 1
ATOM 8097 N N . MET B 1 513 ? -4.266 4.262 -30.891 1 21.48 513 MET B N 1
ATOM 8098 C CA . MET B 1 513 ? -5.027 3.023 -31.047 1 21.48 513 MET B CA 1
ATOM 8099 C C . MET B 1 513 ? -5.332 2.748 -32.5 1 21.48 513 MET B C 1
ATOM 8101 O O . MET B 1 513 ? -6.082 3.49 -33.156 1 21.48 513 MET B O 1
ATOM 8105 N N . SER B 1 514 ? -4.262 2.436 -33.344 1 20.36 514 SER B N 1
ATOM 8106 C CA . SER B 1 514 ? -4.684 1.865 -34.625 1 20.36 514 SER B CA 1
ATOM 8107 C C . SER B 1 514 ? -5.441 0.558 -34.438 1 20.36 514 SER B C 1
ATOM 8109 O O . SER B 1 514 ? -5.121 -0.219 -33.531 1 20.36 514 SER B O 1
#

Organism: Aspergillus flavus (strain ATCC 200026 / FGSC A1120 / IAM 13836 / NRRL 3357 / JCM 12722 / SRRC 167) (NCBI:txid332952)

Foldseek 3Di:
DCVVVVPDDFQFQDDFCLPAVQSSLQSQCVLLQQWADDPFPLDIHGGCFLVLLVVLLVVLCCVVCVVVVADEDDDDCVQQVDALVPQPCSFPDPFRTHDPCSVCVLVVLVQCAALVCPFHKYKYFDKHAGDDQDHGPLQRGRIFTKIKIKTWHQDPVVLVVVLVVVLVVVQCCCCPQLLFHWFKFWAFPQPDTPQAPIKIFIWGAQLSVLAIETFKMKGWRFQRVLVVSVRWHFDPPAPDPPGDIDRITMMMIMGTSSSVSSSQSQQPGSLHGAGQQNSGQAQEEEEEDDDPDPVLRVVQVVVVVVLCVLQVVLVHHYDYDPDPPDDPVSVVSSCLRNNHAKYWYGYSVCSVVQKIWIAGSSDDDPVRIDIDGSVCCSPVSVVVSVVSSNVSNVVNVCSQVVQAEEEDQAQLVVLCCCAVSQHKYWYFAQSDNVQQVLSQQAHSVRDSNRDDFQKGFPRQGPDAPDCPVQADRCHNDPVDPGRGRGITIIGGHDDDDDDRDPRPDPPDPPPPPD/DCVVVVVDDFQFQDDFCLPAVQSSLQSQCVSLQQWADDPFPLDIHGGCFLVLLVVLLVVLCCVVCVVVVADEDDDDCVQQVDALVPQPCSFPDPFRTHDPCSVCVLVVLVQCAALVCPFHKYKYFDKHAGDDQDHGPLQRGRIFTKIKIKTWHQDPVVLVVVLVVVLVVVQCCCCVQLLFHWFKFWDFPQPDTPQAPIKIFIWGAQLSVLAIETFKMKGWRFQRVLVVSVRWHFDPPAPDPPGDIDRITMMMIMGTSSSVSSSQSQQPGSLHGAGQQNSGQAQEEEEEDDDPDPVLRVLQVVVVVVLVVLQVVLVHHYHYDPDPPDDPVSVVSSCLRNNHAKYWYGYSVCSVVQKIWIAGSSDDDPVRIDIDGSVCCSPVSVVVSVVSSNVSNVVNVCSQVVQAEEEDQAQLVVLCNAAVSQHKYKYFAQSDNVQQVLSQQAHSVRDSNNDDFLKGQPRQGPDAPDCLVQQDRCHNDPVDPGRGRGITIIGGHDDDDDPRDPRDDPPDPPPPPD

InterPro domains:
  IPR002314 Aminoacyl-tRNA synthetase, class II (G/ P/ S/T) [PF00587] (98-238)
  IPR004154 Anticodon-binding [PF03129] (283-362)
  IPR004499 Proline-tRNA ligase, class IIa, archaeal-type [PTHR43382] (98-494)
  IPR006195 Aminoacyl-tRNA synthetase, class II [PS50862] (53-236)
  IPR016061 Proline-tRNA ligase, class II, C-terminal [PF09180] (411-494)
  IPR017449 Prolyl-tRNA synthetase, class II [G3DSA:3.30.110.30] (406-492)
  IPR017449 Prolyl-tRNA synthetase, class II [SSF64586] (406-494)
  IPR036621 Anticodon-binding domain superfamily [G3DSA:3.40.50.800] (277-400)
  IPR045864 Class II Aminoacyl-tRNA synthetase/Biotinyl protein ligase (BPL) and lipoyl protein ligase (LPL) [G3DSA:3.30.930.10] (9-274)
  IPR045864 Class II Aminoacyl-tRNA synthetase/Biotinyl protein ligase (BPL) and lipoyl protein ligase (LPL) [SSF55681] (18-269)

Solvent-accessible surface area (backbone atoms only — not comparable to full-atom values): 53714 Å² total; per-residue (Å²): 110,57,45,70,59,79,68,61,74,69,77,68,51,84,46,45,52,88,80,38,47,71,64,22,52,52,43,29,40,40,66,30,45,26,38,42,82,47,98,45,91,38,35,51,27,32,26,41,57,40,37,47,32,50,50,48,52,51,50,55,48,50,66,72,44,53,87,70,63,63,40,44,37,46,70,64,65,63,71,48,62,31,57,19,86,77,36,88,73,50,63,92,56,94,48,71,44,38,57,65,60,72,68,47,44,68,51,50,34,68,70,40,75,41,59,81,52,47,70,35,41,41,29,33,82,44,76,48,75,43,86,53,69,44,47,37,83,50,62,38,36,26,51,44,50,32,42,40,32,44,33,38,19,80,39,68,65,60,39,50,52,49,50,54,51,48,55,49,50,57,50,44,44,34,39,72,44,52,27,34,62,64,47,51,22,28,51,47,60,72,73,49,52,92,56,38,78,43,35,40,36,31,36,34,67,33,72,85,74,39,23,30,42,81,49,32,41,32,39,29,27,42,48,49,58,24,60,74,65,64,25,50,25,53,39,85,82,48,83,55,86,78,48,51,73,36,59,28,16,31,41,38,38,38,43,39,50,32,48,57,29,51,37,46,64,56,54,32,56,56,63,18,35,39,43,39,40,79,45,36,78,43,32,33,38,36,41,46,56,82,52,94,44,72,68,53,34,51,52,48,52,52,49,49,52,50,49,50,50,49,34,42,74,64,72,44,41,69,43,77,44,69,72,76,76,53,47,69,68,53,54,48,43,50,42,41,14,46,9,35,34,27,36,33,53,44,36,64,65,27,63,74,70,41,39,35,49,35,37,34,50,90,34,65,66,77,82,20,50,43,76,46,47,59,90,48,41,65,59,50,48,61,52,51,43,53,48,49,33,50,49,49,23,52,53,47,39,47,54,45,56,74,65,24,61,38,80,30,90,43,52,69,58,38,43,40,36,40,54,68,64,38,21,32,32,38,28,37,28,53,65,46,43,68,58,51,51,50,58,36,28,38,32,67,81,70,44,79,38,61,68,89,62,50,44,36,77,68,22,34,43,72,78,63,95,57,83,56,56,57,68,84,46,59,21,42,51,84,86,50,87,48,41,13,57,40,55,31,30,32,28,29,46,67,68,69,70,79,67,81,56,77,58,76,39,69,62,56,67,75,52,74,44,110,114,54,47,69,58,78,67,61,73,71,77,67,52,85,46,45,50,88,80,40,48,70,62,23,49,52,43,29,41,41,67,28,44,26,38,42,82,46,98,44,88,39,33,51,26,31,26,41,57,41,38,47,32,51,52,48,52,51,50,55,47,50,66,72,42,54,88,70,62,62,40,43,36,47,70,64,66,63,72,46,61,30,58,20,84,75,37,91,72,52,63,93,53,94,48,70,41,37,55,65,60,69,68,46,44,66,50,50,36,68,70,39,75,43,58,82,52,49,70,37,40,42,30,31,8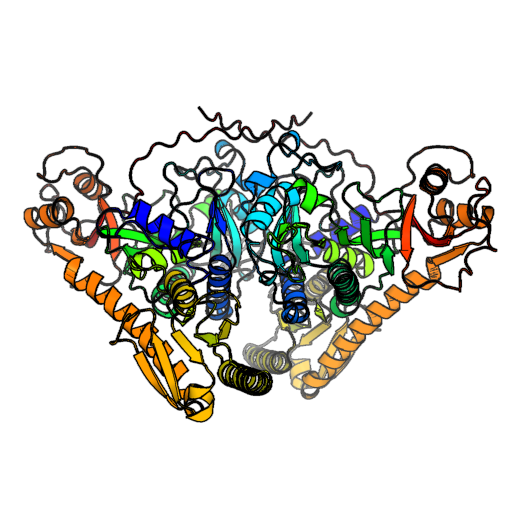1,43,76,46,74,44,88,54,68,45,46,37,82,50,63,38,38,26,52,44,50,33,42,40,33,44,33,39,16,82,37,68,64,59,38,50,52,50,50,54,50,47,55,50,49,56,49,45,44,34,39,72,44,51,27,36,60,64,47,50,23,30,50,47,59,71,75,49,52,91,57,39,75,44,35,40,37,32,36,34,65,32,72,83,75,40,22,30,41,81,49,33,41,31,39,30,26,43,48,50,57,24,60,73,65,63,26,52,24,53,37,85,83,49,84,57,86,82,49,52,74,36,59,28,18,31,40,40,37,38,42,41,51,34,48,58,30,51,37,46,62,55,54,31,56,55,63,18,34,40,44,41,42,78,45,37,77,43,34,33,38,37,40,46,56,84,51,94,43,72,69,53,35,51,53,47,50,52,51,48,52,50,49,49,52,50,34,42,72,63,71,44,42,70,45,76,42,70,71,76,78,53,48,68,67,52,54,48,43,52,42,41,16,46,9,35,33,28,36,33,53,43,36,64,66,26,64,73,69,40,40,34,48,37,38,32,49,90,35,66,66,77,81,21,50,43,76,44,46,59,91,48,41,65,58,50,49,61,52,51,40,52,47,49,34,51,47,48,22,52,53,45,40,47,54,44,56,74,67,25,58,40,81,30,89,41,51,68,58,38,41,39,35,40,56,68,65,38,21,32,31,38,26,37,28,54,67,45,40,70,59,52,50,50,58,35,33,36,32,67,82,70,43,79,37,67,58,88,61,49,42,37,77,69,22,34,42,72,77,64,96,57,82,55,55,54,78,77,44,60,20,42,50,84,85,50,89,47,42,11,57,39,54,30,32,32,27,30,46,66,70,70,71,78,69,81,56,76,58,76,39,68,63,55,66,77,51,74,43,110

pLDDT: mean 85.33, std 17.26, range [20.36, 98.75]